Protein 2BIC (pdb70)

CATH classification: 6.10.140.540

Sequence (52 aa):
EDPLYCQAIGCPTLYSEANLAVSKECRDQGKLGDDFHRCCEEQCGSTTPASAEDPLYCQAIGCPTLYSEANLAVSKECRDQGKLGDDFHRCCEEQCGSTTPASAEDPLYCQAIGCPTLYSEANLAVSKECRDQGKLGDDFHRCCEEQCGSTTPASAEDPLYCQAIGCPTLYSEANLAVSKECRDQGKLGDDFHRCCEEQCGSTTPASAEDPLYCQAIGCPTLYSEANLAVSKECRDQGKLGDDFHRCCEEQCGSTTPASAEDPLYCQAIGCPTLYSEANLAVSKECRDQGKLGDDFHRCCEEQCGSTTPASAEDPLYCQAIGCPTLYSEANLAVSKECRDQGKLGDDFHRCCEEQCGSTTPASAEDPLYCQAIGCPTLYSEANLAVSKECRDQGKLGDDFHRCCEEQCGSTTPASAEDPLYCQAIGCPTLYSEANLAVSKECRDQGKLGDDFHRCCEEQCGSTTPASAEDPLYCQAIGCPTLYSEANLAVSKECRDQGKLGDDFHRCCEEQCGSTTPASAEDPLYCQAIGCPTLYSEANLAVSKECRDQGKLGDDFHRCCEEQCGSTTPASAEDPLYCQAIGCPTLYSEANLAVSKECRDQGKLGDDFHRCCEEQCGSTTPASAEDPLYCQAIGCPTLYSEANLAVSKECRDQGKLGDDFHRCCEEQCGSTTPASAEDPLYCQAIGCPTLYSEANLAVSKECRDQGKLGDDFHRCCEEQCGSTTPASAEDPLYCQAIGCPTLYSEANLAVSKECRDQGKLGDDFHRCCEEQCGSTTPASAEDPLYCQAIGCPTLYSEANLAVSKECRDQGKLGDDFHRCCEEQCGSTTPASAEDPLYCQAIGCPTLYSEANLAVSKECRDQGKLGDDFHRCCEEQCGSTTPASAEDPLYCQAIGCPTLYSEANLAVSKECRDQGKLGDDFHRCCEEQCGSTTPASAEDPLYCQAIGCPTLYSEANLAVSKECRDQGKLGDDFHRCCEEQCGSTTPASAEDPLYCQAIGCPTLYSEANLAVSKECRDQGKLGDDFHRCCEEQCGSTTPASA

Organism: NCBI:txid29920

Secondary structure (DSSP, 8-state):
--------SSS--TTSHHHHHHHHHHHHSSSSSSTHHHHHHHS-SS------

Solvent-accessible surface area: 4545 Å² total; per-residue (Å²): 222,130,88,71,45,14,130,31,175,65,8,33,91,44,194,27,160,60,0,71,72,17,2,112,101,2,96,116,107,67,177,138,59,121,37,38,134,187,25,3,83,142,94,37,49,124,125,109,131,89,126,169

Radius of gyration: 11.23 Å; Cα contacts (8 Å, |Δi|>4): 49; chains: 1; bounding box: 20×26×31 Å

Structure (mmCIF, N/CA/C/O backbone):
data_2BIC
#
_entry.id   2BIC
#
_cell.length_a   1.000
_cell.length_b   1.000
_cell.length_c   1.000
_cell.angle_alpha   90.00
_cell.angle_beta   90.00
_cell.angle_gamma   90.00
#
_symmetry.space_group_name_H-M   'P 1'
#
loop_
_atom_site.group_PDB
_atom_site.id
_atom_site.type_symbol
_atom_site.label_atom_id
_atom_site.label_alt_id
_atom_site.label_comp_id
_atom_site.label_asym_id
_atom_site.label_entity_id
_atom_site.label_seq_id
_atom_site.pdbx_PDB_ins_code
_atom_site.Cartn_x
_atom_site.Cartn_y
_atom_site.Cartn_z
_atom_site.occupancy
_atom_site.B_iso_or_equiv
_atom_site.auth_seq_id
_atom_site.auth_comp_id
_atom_site.auth_asym_id
_atom_site.auth_atom_id
_atom_site.pdbx_PDB_model_num
ATOM 1 N N . GLU A 1 1 ? -17.655 -12.127 10.664 1.00 0.00 1 GLU A N 1
ATOM 2 C CA . GLU A 1 1 ? -17.118 -11.910 12.022 1.00 0.00 1 GLU A CA 1
ATOM 3 C C . GLU A 1 1 ? -16.401 -10.557 12.087 1.00 0.00 1 GLU A C 1
ATOM 4 O O . GLU A 1 1 ? -16.888 -9.625 12.726 1.00 0.00 1 GLU A O 1
ATOM 19 N N . ASP A 1 2 ? -15.249 -10.436 11.431 1.00 0.00 2 ASP A N 1
ATOM 20 C CA . ASP A 1 2 ? -14.501 -9.171 11.469 1.00 0.00 2 ASP A CA 1
ATOM 21 C C . ASP A 1 2 ? -14.187 -8.740 10.029 1.00 0.00 2 ASP A C 1
ATOM 22 O O . ASP A 1 2 ? -13.267 -9.281 9.415 1.00 0.00 2 ASP A O 1
ATOM 32 N N . PRO A 1 3 ? -14.915 -7.776 9.455 1.00 0.00 3 PRO A N 1
ATOM 33 C CA . PRO A 1 3 ? -14.690 -7.355 8.066 1.00 0.00 3 PRO A CA 1
ATOM 34 C C . PRO A 1 3 ? -13.279 -6.813 7.821 1.00 0.00 3 PRO A C 1
ATOM 35 O O . PRO A 1 3 ? -12.800 -5.925 8.526 1.00 0.00 3 PRO A O 1
ATOM 46 N N . LEU A 1 4 ? -12.605 -7.361 6.816 1.00 0.00 4 LEU A N 1
ATOM 47 C CA . LEU A 1 4 ? -11.217 -6.962 6.555 1.00 0.00 4 LEU A CA 1
ATOM 48 C C . LEU A 1 4 ? -11.187 -5.843 5.511 1.00 0.00 4 LEU A C 1
ATOM 49 O O . LEU A 1 4 ? -11.353 -6.073 4.312 1.00 0.00 4 LEU A O 1
ATOM 65 N N . TYR A 1 5 ? -10.969 -4.619 5.976 1.00 0.00 5 TYR A N 1
ATOM 66 C CA . TYR A 1 5 ? -10.926 -3.468 5.063 1.00 0.00 5 TYR A CA 1
ATOM 67 C C . TYR A 1 5 ? -9.619 -2.692 5.269 1.00 0.00 5 TYR A C 1
ATOM 68 O O . TYR A 1 5 ? -8.884 -2.889 6.238 1.00 0.00 5 TYR A O 1
ATOM 86 N N . CYS A 1 6 ? -9.312 -1.813 4.322 1.00 0.00 6 CYS A N 1
ATOM 87 C CA . CYS A 1 6 ? -8.012 -1.132 4.333 1.00 0.00 6 CYS A CA 1
ATOM 88 C C . CYS A 1 6 ? -7.955 0.026 5.332 1.00 0.00 6 CYS A C 1
ATOM 89 O O . CYS A 1 6 ? -8.920 0.762 5.537 1.00 0.00 6 CYS A O 1
ATOM 96 N N . GLN A 1 7 ? -6.776 0.211 5.914 1.00 0.00 7 GLN A N 1
ATOM 97 C CA . GLN A 1 7 ? -6.520 1.418 6.710 1.00 0.00 7 GLN A CA 1
ATOM 98 C C . GLN A 1 7 ? -5.081 1.859 6.419 1.00 0.00 7 GLN A C 1
ATOM 99 O O . GLN A 1 7 ? -4.164 1.643 7.212 1.00 0.00 7 GLN A O 1
ATOM 113 N N . ALA A 1 8 ? -4.877 2.460 5.250 1.00 0.00 8 ALA A N 1
ATOM 114 C CA . ALA A 1 8 ? -3.519 2.837 4.836 1.00 0.00 8 ALA A CA 1
ATOM 115 C C . ALA A 1 8 ? -3.207 4.287 5.237 1.00 0.00 8 ALA A C 1
ATOM 116 O O . ALA A 1 8 ? -3.953 4.925 5.981 1.00 0.00 8 ALA A O 1
ATOM 123 N N . ILE A 1 9 ? -2.074 4.807 4.774 1.00 0.00 9 ILE A N 1
ATOM 124 C CA . ILE A 1 9 ? -1.630 6.136 5.227 1.00 0.00 9 ILE A CA 1
ATOM 125 C C . ILE A 1 9 ? -2.487 7.245 4.602 1.00 0.00 9 ILE A C 1
ATOM 126 O O . ILE A 1 9 ? -3.195 7.964 5.307 1.00 0.00 9 ILE A O 1
ATOM 142 N N . GLY A 1 10 ? -2.434 7.391 3.284 1.00 0.00 10 GLY A N 1
ATOM 143 C CA . GLY A 1 10 ? -3.284 8.389 2.621 1.00 0.00 10 GLY A CA 1
ATOM 144 C C . GLY A 1 10 ? -4.736 7.921 2.539 1.00 0.00 10 GLY A C 1
ATOM 145 O O . GLY A 1 10 ? -5.631 8.558 3.092 1.00 0.00 10 GLY A O 1
ATOM 149 N N . CYS A 1 11 ? -4.928 6.777 1.885 1.00 0.00 11 CYS A N 1
ATOM 150 C CA . CYS A 1 11 ? -6.276 6.282 1.543 1.00 0.00 11 CYS A CA 1
ATOM 151 C C . CYS A 1 11 ? -7.354 6.491 2.628 1.00 0.00 11 CYS A C 1
ATOM 152 O O . CYS A 1 11 ? -7.023 6.586 3.811 1.00 0.00 11 CYS A O 1
ATOM 159 N N . PRO A 1 12 ? -8.647 6.548 2.288 1.00 0.00 12 PRO A N 1
ATOM 160 C CA . PRO A 1 12 ? -9.705 6.831 3.269 1.00 0.00 12 PRO A CA 1
ATOM 161 C C . PRO A 1 12 ? -9.643 5.988 4.547 1.00 0.00 12 PRO A C 1
ATOM 162 O O . PRO A 1 12 ? -9.228 4.829 4.539 1.00 0.00 12 PRO A O 1
ATOM 173 N N . THR A 1 13 ? -10.058 6.587 5.658 1.00 0.00 13 THR A N 1
ATOM 174 C CA . THR A 1 13 ? -9.978 5.890 6.952 1.00 0.00 13 THR A CA 1
ATOM 175 C C . THR A 1 13 ? -10.938 4.693 7.006 1.00 0.00 13 THR A C 1
ATOM 176 O O . THR A 1 13 ? -11.858 4.565 6.198 1.00 0.00 13 THR A O 1
ATOM 187 N N . LEU A 1 14 ? -10.701 3.791 7.952 1.00 0.00 14 LEU A N 1
ATOM 188 C CA . LEU A 1 14 ? -11.412 2.503 7.959 1.00 0.00 14 LEU A CA 1
ATOM 189 C C . LEU A 1 14 ? -12.945 2.622 7.951 1.00 0.00 14 LEU A C 1
ATOM 190 O O . LEU A 1 14 ? -13.613 1.923 7.188 1.00 0.00 14 LEU A O 1
ATOM 206 N N . TYR A 1 15 ? -13.517 3.481 8.790 1.00 0.00 15 TYR A N 1
ATOM 207 C CA . TYR A 1 15 ? -14.986 3.552 8.876 1.00 0.00 15 TYR A CA 1
ATOM 208 C C . TYR A 1 15 ? -15.563 4.759 8.118 1.00 0.00 15 TYR A C 1
ATOM 209 O O . TYR A 1 15 ? -16.499 5.411 8.584 1.00 0.00 15 TYR A O 1
ATOM 227 N N . SER A 1 16 ? -15.050 5.040 6.923 1.00 0.00 16 SER A N 1
ATOM 228 C CA . SER A 1 16 ? -15.615 6.125 6.107 1.00 0.00 16 SER A CA 1
ATOM 229 C C . SER A 1 16 ? -16.409 5.543 4.933 1.00 0.00 16 SER A C 1
ATOM 230 O O . SER A 1 16 ? -16.200 4.404 4.514 1.00 0.00 16 SER A O 1
ATOM 238 N N . GLU A 1 17 ? -17.318 6.338 4.380 1.00 0.00 17 GLU A N 1
ATOM 239 C CA . GLU A 1 17 ? -18.141 5.858 3.255 1.00 0.00 17 GLU A CA 1
ATOM 240 C C . GLU A 1 17 ? -17.301 5.537 2.009 1.00 0.00 17 GLU A C 1
ATOM 241 O O . GLU A 1 17 ? -17.550 4.543 1.326 1.00 0.00 17 GLU A O 1
ATOM 254 N N . ALA A 1 18 ? -16.299 6.358 1.709 1.00 0.00 18 ALA A N 1
ATOM 255 C CA . ALA A 1 18 ? -15.413 6.067 0.571 1.00 0.00 18 ALA A CA 1
ATOM 256 C C . ALA A 1 18 ? -14.565 4.798 0.763 1.00 0.00 18 ALA A C 1
ATOM 257 O O . ALA A 1 18 ? -14.211 4.134 -0.211 1.00 0.00 18 ALA A O 1
ATOM 264 N N . ASN A 1 19 ? -14.229 4.452 2.004 1.00 0.00 19 ASN A N 1
ATOM 265 C CA . ASN A 1 19 ? -13.417 3.252 2.250 1.00 0.00 19 ASN A CA 1
ATOM 266 C C . ASN A 1 19 ? -14.119 1.951 1.835 1.00 0.00 19 ASN A C 1
ATOM 267 O O . ASN A 1 19 ? -13.472 1.055 1.295 1.00 0.00 19 ASN A O 1
ATOM 278 N N . LEU A 1 20 ? -15.422 1.821 2.074 1.00 0.00 20 LEU A N 1
ATOM 279 C CA . LEU A 1 20 ? -16.126 0.581 1.701 1.00 0.00 20 LEU A CA 1
ATOM 280 C C . LEU A 1 20 ? -15.993 0.255 0.204 1.00 0.00 20 LEU A C 1
ATOM 281 O O . LEU A 1 20 ? -15.824 -0.907 -0.164 1.00 0.00 20 LEU A O 1
ATOM 297 N N . ALA A 1 21 ? -16.050 1.259 -0.665 1.00 0.00 21 ALA A N 1
ATOM 298 C CA . ALA A 1 21 ? -15.879 1.005 -2.101 1.00 0.00 21 ALA A CA 1
ATOM 299 C C . ALA A 1 21 ? -14.456 0.547 -2.455 1.00 0.00 21 ALA A C 1
ATOM 300 O O . ALA A 1 21 ? -14.277 -0.459 -3.143 1.00 0.00 21 ALA A O 1
ATOM 307 N N . VAL A 1 22 ? -13.438 1.274 -2.001 1.00 0.00 22 VAL A N 1
ATOM 308 C CA . VAL A 1 22 ? -12.056 0.922 -2.367 1.00 0.00 22 VAL A CA 1
ATOM 309 C C . VAL A 1 22 ? -11.545 -0.339 -1.646 1.00 0.00 22 VAL A C 1
ATOM 310 O O . VAL A 1 22 ? -10.850 -1.163 -2.242 1.00 0.00 22 VAL A O 1
ATOM 323 N N . SER A 1 23 ? -11.884 -0.506 -0.372 1.00 0.00 23 SER A N 1
ATOM 324 C CA . SER A 1 23 ? -11.414 -1.681 0.378 1.00 0.00 23 SER A CA 1
ATOM 325 C C . SER A 1 23 ? -12.088 -2.992 -0.052 1.00 0.00 23 SER A C 1
ATOM 326 O O . SER A 1 23 ? -11.466 -4.053 0.005 1.00 0.00 23 SER A O 1
ATOM 334 N N . LYS A 1 24 ? -13.346 -2.945 -0.483 1.00 0.00 24 LYS A N 1
ATOM 335 C CA . LYS A 1 24 ? -14.020 -4.172 -0.938 1.00 0.00 24 LYS A CA 1
ATOM 336 C C . LYS A 1 24 ? -13.392 -4.751 -2.218 1.00 0.00 24 LYS A C 1
ATOM 337 O O . LYS A 1 24 ? -13.357 -5.969 -2.397 1.00 0.00 24 LYS A O 1
ATOM 353 N N . GLU A 1 25 ? -12.870 -3.901 -3.100 1.00 0.00 25 GLU A N 1
ATOM 354 C CA . GLU A 1 25 ? -12.147 -4.403 -4.280 1.00 0.00 25 GLU A CA 1
ATOM 355 C C . GLU A 1 25 ? -10.887 -5.188 -3.885 1.00 0.00 25 GLU A C 1
ATOM 356 O O . GLU A 1 25 ? -10.636 -6.275 -4.404 1.00 0.00 25 GLU A O 1
ATOM 369 N N . CYS A 1 26 ? -10.095 -4.655 -2.957 1.00 0.00 26 CYS A N 1
ATOM 370 C CA . CYS A 1 26 ? -8.909 -5.386 -2.486 1.00 0.00 26 CYS A CA 1
ATOM 371 C C . CYS A 1 26 ? -9.263 -6.622 -1.643 1.00 0.00 26 CYS A C 1
ATOM 372 O O . CYS A 1 26 ? -8.584 -7.645 -1.722 1.00 0.00 26 CYS A O 1
ATOM 379 N N . ARG A 1 27 ? -10.327 -6.551 -0.845 1.00 0.00 27 ARG A N 1
ATOM 380 C CA . ARG A 1 27 ? -10.772 -7.729 -0.082 1.00 0.00 27 ARG A CA 1
ATOM 381 C C . ARG A 1 27 ? -11.205 -8.886 -0.997 1.00 0.00 27 ARG A C 1
ATOM 382 O O . ARG A 1 27 ? -10.903 -10.048 -0.724 1.00 0.00 27 ARG A O 1
ATOM 402 N N . ASP A 1 28 ? -11.905 -8.580 -2.087 1.00 0.00 28 ASP A N 1
ATOM 403 C CA . ASP A 1 28 ? -12.303 -9.628 -3.037 1.00 0.00 28 ASP A CA 1
ATOM 404 C C . ASP A 1 28 ? -11.096 -10.296 -3.719 1.00 0.00 28 ASP A C 1
ATOM 405 O O . ASP A 1 28 ? -11.101 -11.506 -3.946 1.00 0.00 28 ASP A O 1
ATOM 415 N N . GLN A 1 29 ? -10.061 -9.528 -4.048 1.00 0.00 29 GLN A N 1
ATOM 416 C CA . GLN A 1 29 ? -8.872 -10.123 -4.672 1.00 0.00 29 GLN A CA 1
ATOM 417 C C . GLN A 1 29 ? -8.031 -10.859 -3.629 1.00 0.00 29 GLN A C 1
ATOM 418 O O . GLN A 1 29 ? -7.639 -10.307 -2.600 1.00 0.00 29 GLN A O 1
ATOM 432 N N . GLY A 1 30 ? -7.744 -12.122 -3.911 1.00 0.00 30 GLY A N 1
ATOM 433 C CA . GLY A 1 30 ? -6.935 -12.917 -2.981 1.00 0.00 30 GLY A CA 1
ATOM 434 C C . GLY A 1 30 ? -7.739 -13.343 -1.753 1.00 0.00 30 GLY A C 1
ATOM 435 O O . GLY A 1 30 ? -8.875 -13.806 -1.855 1.00 0.00 30 GLY A O 1
ATOM 439 N N . LYS A 1 31 ? -7.131 -13.196 -0.583 1.00 0.00 31 LYS A N 1
ATOM 440 C CA . LYS A 1 31 ? -7.816 -13.566 0.664 1.00 0.00 31 LYS A CA 1
ATOM 441 C C . LYS A 1 31 ? -7.052 -12.967 1.851 1.00 0.00 31 LYS A C 1
ATOM 442 O O . LYS A 1 31 ? -7.553 -12.080 2.541 1.00 0.00 31 LYS A O 1
ATOM 458 N N . LEU A 1 32 ? -5.837 -13.451 2.096 1.00 0.00 32 LEU A N 1
ATOM 459 C CA . LEU A 1 32 ? -5.038 -12.928 3.212 1.00 0.00 32 LEU A CA 1
ATOM 460 C C . LEU A 1 32 ? -3.566 -13.160 2.866 1.00 0.00 32 LEU A C 1
ATOM 461 O O . LEU A 1 32 ? -3.064 -14.283 2.921 1.00 0.00 32 LEU A O 1
ATOM 477 N N . GLY A 1 33 ? -2.864 -12.096 2.495 1.00 0.00 33 GLY A N 1
ATOM 478 C CA . GLY A 1 33 ? -1.447 -12.249 2.157 1.00 0.00 33 GLY A CA 1
ATOM 479 C C . GLY A 1 33 ? -0.835 -10.917 1.735 1.00 0.00 33 GLY A C 1
ATOM 480 O O . GLY A 1 33 ? -0.714 -9.989 2.534 1.00 0.00 33 GLY A O 1
ATOM 484 N N . ASP A 1 34 ? -0.431 -10.828 0.474 1.00 0.00 34 ASP A N 1
ATOM 485 C CA . ASP A 1 34 ? 0.227 -9.603 -0.007 1.00 0.00 34 ASP A CA 1
ATOM 486 C C . ASP A 1 34 ? -0.792 -8.558 -0.479 1.00 0.00 34 ASP A C 1
ATOM 487 O O . ASP A 1 34 ? -0.785 -7.438 0.031 1.00 0.00 34 ASP A O 1
ATOM 497 N N . ASP A 1 35 ? -1.670 -8.945 -1.411 1.00 0.00 35 ASP A N 1
ATOM 498 C CA . ASP A 1 35 ? -2.596 -8.007 -2.082 1.00 0.00 35 ASP A CA 1
ATOM 499 C C . ASP A 1 35 ? -2.840 -6.658 -1.386 1.00 0.00 35 ASP A C 1
ATOM 500 O O . ASP A 1 35 ? -2.418 -5.615 -1.880 1.00 0.00 35 ASP A O 1
ATOM 510 N N . PHE A 1 36 ? -3.489 -6.714 -0.225 1.00 0.00 36 PHE A N 1
ATOM 511 C CA . PHE A 1 36 ? -3.988 -5.504 0.456 1.00 0.00 36 PHE A CA 1
ATOM 512 C C . PHE A 1 36 ? -3.097 -4.254 0.409 1.00 0.00 36 PHE A C 1
ATOM 513 O O . PHE A 1 36 ? -3.605 -3.144 0.263 1.00 0.00 36 PHE A O 1
ATOM 530 N N . HIS A 1 37 ? -1.783 -4.397 0.558 1.00 0.00 37 HIS A N 1
ATOM 531 C CA . HIS A 1 37 ? -0.913 -3.211 0.543 1.00 0.00 37 HIS A CA 1
ATOM 532 C C . HIS A 1 37 ? -0.775 -2.617 -0.869 1.00 0.00 37 HIS A C 1
ATOM 533 O O . HIS A 1 37 ? -0.975 -1.420 -1.072 1.00 0.00 37 HIS A O 1
ATOM 547 N N . ARG A 1 38 ? -0.434 -3.443 -1.851 1.00 0.00 38 ARG A N 1
ATOM 548 C CA . ARG A 1 38 ? -0.294 -2.958 -3.236 1.00 0.00 38 ARG A CA 1
ATOM 549 C C . ARG A 1 38 ? -1.633 -2.619 -3.917 1.00 0.00 38 ARG A C 1
ATOM 550 O O . ARG A 1 38 ? -1.655 -1.936 -4.940 1.00 0.00 38 ARG A O 1
ATOM 570 N N . CYS A 1 39 ? -2.716 -3.244 -3.471 1.00 0.00 39 CYS A N 1
ATOM 571 C CA . CYS A 1 39 ? -4.055 -2.848 -3.940 1.00 0.00 39 CYS A CA 1
ATOM 572 C C . CYS A 1 39 ? -4.674 -1.671 -3.166 1.00 0.00 39 CYS A C 1
ATOM 573 O O . CYS A 1 39 ? -5.649 -1.081 -3.631 1.00 0.00 39 CYS A O 1
ATOM 580 N N . CYS A 1 40 ? -4.256 -1.443 -1.926 1.00 0.00 40 CYS A N 1
ATOM 581 C CA . CYS A 1 40 ? -4.675 -0.209 -1.238 1.00 0.00 40 CYS A CA 1
ATOM 582 C C . CYS A 1 40 ? -3.780 1.007 -1.526 1.00 0.00 40 CYS A C 1
ATOM 583 O O . CYS A 1 40 ? -4.182 2.137 -1.250 1.00 0.00 40 CYS A O 1
ATOM 590 N N . GLU A 1 41 ? -2.526 0.802 -1.915 1.00 0.00 41 GLU A N 1
ATOM 591 C CA . GLU A 1 41 ? -1.748 1.944 -2.430 1.00 0.00 41 GLU A CA 1
ATOM 592 C C . GLU A 1 41 ? -1.991 2.190 -3.928 1.00 0.00 41 GLU A C 1
ATOM 593 O O . GLU A 1 41 ? -1.988 3.341 -4.364 1.00 0.00 41 GLU A O 1
ATOM 606 N N . GLU A 1 42 ? -2.223 1.154 -4.731 1.00 0.00 42 GLU A N 1
ATOM 607 C CA . GLU A 1 42 ? -2.558 1.388 -6.146 1.00 0.00 42 GLU A CA 1
ATOM 608 C C . GLU A 1 42 ? -3.990 1.927 -6.295 1.00 0.00 42 GLU A C 1
ATOM 609 O O . GLU A 1 42 ? -4.220 2.889 -7.028 1.00 0.00 42 GLU A O 1
ATOM 622 N N . GLN A 1 43 ? -4.964 1.259 -5.682 1.00 0.00 43 GLN A N 1
ATOM 623 C CA . GLN A 1 43 ? -6.297 1.871 -5.570 1.00 0.00 43 GLN A CA 1
ATOM 624 C C . GLN A 1 43 ? -6.406 2.482 -4.171 1.00 0.00 43 GLN A C 1
ATOM 625 O O . GLN A 1 43 ? -6.774 1.815 -3.203 1.00 0.00 43 GLN A O 1
ATOM 639 N N . CYS A 1 44 ? -6.057 3.759 -4.062 1.00 0.00 44 CYS A N 1
ATOM 640 C CA . CYS A 1 44 ? -5.985 4.400 -2.743 1.00 0.00 44 CYS A CA 1
ATOM 641 C C . CYS A 1 44 ? -7.218 5.273 -2.491 1.00 0.00 44 CYS A C 1
ATOM 642 O O . CYS A 1 44 ? -8.010 4.996 -1.592 1.00 0.00 44 CYS A O 1
ATOM 649 N N . GLY A 1 45 ? -7.396 6.326 -3.281 1.00 0.00 45 GLY A N 1
ATOM 650 C CA . GLY A 1 45 ? -8.566 7.187 -3.095 1.00 0.00 45 GLY A CA 1
ATOM 651 C C . GLY A 1 45 ? -8.633 8.239 -4.196 1.00 0.00 45 GLY A C 1
ATOM 652 O O . GLY A 1 45 ? -9.240 8.024 -5.245 1.00 0.00 45 GLY A O 1
ATOM 656 N N . SER A 1 46 ? -8.003 9.383 -3.959 1.00 0.00 46 SER A N 1
ATOM 657 C CA . SER A 1 46 ? -8.004 10.447 -4.970 1.00 0.00 46 SER A CA 1
ATOM 658 C C . SER A 1 46 ? -6.815 10.261 -5.916 1.00 0.00 46 SER A C 1
ATOM 659 O O . SER A 1 46 ? -5.665 10.527 -5.563 1.00 0.00 46 SER A O 1
ATOM 667 N N . THR A 1 47 ? -7.094 9.796 -7.128 1.00 0.00 47 THR A N 1
ATOM 668 C CA . THR A 1 47 ? -6.016 9.576 -8.102 1.00 0.00 47 THR A CA 1
ATOM 669 C C . THR A 1 47 ? -5.750 10.855 -8.904 1.00 0.00 47 THR A C 1
ATOM 670 O O . THR A 1 47 ? -6.667 11.586 -9.281 1.00 0.00 47 THR A O 1
ATOM 681 N N . THR A 1 48 ? -4.478 11.124 -9.172 1.00 0.00 48 THR A N 1
ATOM 682 C CA . THR A 1 48 ? -4.124 12.323 -9.945 1.00 0.00 48 THR A CA 1
ATOM 683 C C . THR A 1 48 ? -4.191 12.019 -11.452 1.00 0.00 48 THR A C 1
ATOM 684 O O . THR A 1 48 ? -3.734 10.962 -11.891 1.00 0.00 48 THR A O 1
ATOM 695 N N . PRO A 1 49 ? -4.737 12.913 -12.282 1.00 0.00 49 PRO A N 1
ATOM 696 C CA . PRO A 1 49 ? -4.869 12.651 -13.719 1.00 0.00 49 PRO A CA 1
ATOM 697 C C . PRO A 1 49 ? -3.534 12.867 -14.439 1.00 0.00 49 PRO A C 1
ATOM 698 O O . PRO A 1 49 ? -3.025 13.984 -14.535 1.00 0.00 49 PRO A O 1
ATOM 709 N N . ALA A 1 50 ? -2.960 11.783 -14.946 1.00 0.00 50 ALA A N 1
ATOM 710 C CA . ALA A 1 50 ? -1.687 11.893 -15.667 1.00 0.00 50 ALA A CA 1
ATOM 711 C C . ALA A 1 50 ? -1.531 10.690 -16.598 1.00 0.00 50 ALA A C 1
ATOM 712 O O . ALA A 1 50 ? -1.532 9.537 -16.164 1.00 0.00 50 ALA A O 1
ATOM 719 N N . SER A 1 51 ? -1.393 10.958 -17.891 1.00 0.00 51 SER A N 1
ATOM 720 C CA . SER A 1 51 ? -1.233 9.864 -18.858 1.00 0.00 51 SER A CA 1
ATOM 721 C C . SER A 1 51 ? 0.253 9.550 -19.041 1.00 0.00 51 SER A C 1
ATOM 722 O O . SER A 1 51 ? 1.008 10.332 -19.620 1.00 0.00 51 SER A O 1
ATOM 730 N N . ALA A 1 52 ? 0.675 8.394 -18.541 1.00 0.00 52 ALA A N 1
ATOM 731 C CA . ALA A 1 52 ? 2.085 8.006 -18.665 1.00 0.00 52 ALA A CA 1
ATOM 732 C C . ALA A 1 52 ? 2.292 7.169 -19.925 1.00 0.00 52 ALA A C 1
ATOM 733 O O . ALA A 1 52 ? 1.666 6.093 -20.053 1.00 0.00 52 ALA A O 1
ATOM 741 N N . GLU A 1 1 ? -19.810 -9.910 2.756 1.00 0.00 1 GLU A N 2
ATOM 742 C CA . GLU A 1 1 ? -19.086 -9.519 3.979 1.00 0.00 1 GLU A CA 2
ATOM 743 C C . GLU A 1 1 ? -17.626 -9.245 3.621 1.00 0.00 1 GLU A C 2
ATOM 744 O O . GLU A 1 1 ? -16.913 -10.125 3.137 1.00 0.00 1 GLU A O 2
ATOM 759 N N . ASP A 1 2 ? -17.179 -8.014 3.847 1.00 0.00 2 ASP A N 2
ATOM 760 C CA . ASP A 1 2 ? -15.802 -7.648 3.487 1.00 0.00 2 ASP A CA 2
ATOM 761 C C . ASP A 1 2 ? -15.149 -6.923 4.671 1.00 0.00 2 ASP A C 2
ATOM 762 O O . ASP A 1 2 ? -15.286 -5.705 4.797 1.00 0.00 2 ASP A O 2
ATOM 772 N N . PRO A 1 3 ? -14.428 -7.620 5.556 1.00 0.00 3 PRO A N 2
ATOM 773 C CA . PRO A 1 3 ? -13.815 -6.978 6.724 1.00 0.00 3 PRO A CA 2
ATOM 774 C C . PRO A 1 3 ? -12.515 -6.267 6.310 1.00 0.00 3 PRO A C 2
ATOM 775 O O . PRO A 1 3 ? -12.588 -5.231 5.651 1.00 0.00 3 PRO A O 2
ATOM 786 N N . LEU A 1 4 ? -11.356 -6.843 6.651 1.00 0.00 4 LEU A N 2
ATOM 787 C CA . LEU A 1 4 ? -10.045 -6.165 6.510 1.00 0.00 4 LEU A CA 2
ATOM 788 C C . LEU A 1 4 ? -10.029 -4.933 5.596 1.00 0.00 4 LEU A C 2
ATOM 789 O O . LEU A 1 4 ? -10.127 -5.031 4.371 1.00 0.00 4 LEU A O 2
ATOM 805 N N . TYR A 1 5 ? -9.942 -3.761 6.209 1.00 0.00 5 TYR A N 2
ATOM 806 C CA . TYR A 1 5 ? -10.128 -2.518 5.451 1.00 0.00 5 TYR A CA 2
ATOM 807 C C . TYR A 1 5 ? -8.798 -2.008 4.892 1.00 0.00 5 TYR A C 2
ATOM 808 O O . TYR A 1 5 ? -7.749 -2.074 5.535 1.00 0.00 5 TYR A O 2
ATOM 826 N N . CYS A 1 6 ? -8.862 -1.467 3.681 1.00 0.00 6 CYS A N 2
ATOM 827 C CA . CYS A 1 6 ? -7.673 -0.880 3.051 1.00 0.00 6 CYS A CA 2
ATOM 828 C C . CYS A 1 6 ? -7.215 0.381 3.788 1.00 0.00 6 CYS A C 2
ATOM 829 O O . CYS A 1 6 ? -7.846 1.436 3.719 1.00 0.00 6 CYS A O 2
ATOM 836 N N . GLN A 1 7 ? -6.086 0.271 4.477 1.00 0.00 7 GLN A N 2
ATOM 837 C CA . GLN A 1 7 ? -5.500 1.445 5.133 1.00 0.00 7 GLN A CA 2
ATOM 838 C C . GLN A 1 7 ? -3.999 1.456 4.829 1.00 0.00 7 GLN A C 2
ATOM 839 O O . GLN A 1 7 ? -3.169 1.064 5.651 1.00 0.00 7 GLN A O 2
ATOM 853 N N . ALA A 1 8 ? -3.649 1.897 3.626 1.00 0.00 8 ALA A N 2
ATOM 854 C CA . ALA A 1 8 ? -2.238 1.873 3.217 1.00 0.00 8 ALA A CA 2
ATOM 855 C C . ALA A 1 8 ? -1.483 3.086 3.782 1.00 0.00 8 ALA A C 2
ATOM 856 O O . ALA A 1 8 ? -1.073 3.076 4.943 1.00 0.00 8 ALA A O 2
ATOM 863 N N . ILE A 1 9 ? -1.225 4.098 2.958 1.00 0.00 9 ILE A N 2
ATOM 864 C CA . ILE A 1 9 ? -0.712 5.366 3.500 1.00 0.00 9 ILE A CA 2
ATOM 865 C C . ILE A 1 9 ? -1.716 6.481 3.185 1.00 0.00 9 ILE A C 2
ATOM 866 O O . ILE A 1 9 ? -1.862 6.918 2.044 1.00 0.00 9 ILE A O 2
ATOM 882 N N . GLY A 1 10 ? -2.418 6.946 4.211 1.00 0.00 10 GLY A N 2
ATOM 883 C CA . GLY A 1 10 ? -3.353 8.064 4.019 1.00 0.00 10 GLY A CA 2
ATOM 884 C C . GLY A 1 10 ? -4.809 7.614 3.891 1.00 0.00 10 GLY A C 2
ATOM 885 O O . GLY A 1 10 ? -5.677 8.148 4.578 1.00 0.00 10 GLY A O 2
ATOM 889 N N . CYS A 1 11 ? -5.040 6.631 3.019 1.00 0.00 11 CYS A N 2
ATOM 890 C CA . CYS A 1 11 ? -6.398 6.219 2.605 1.00 0.00 11 CYS A CA 2
ATOM 891 C C . CYS A 1 11 ? -7.542 6.461 3.618 1.00 0.00 11 CYS A C 2
ATOM 892 O O . CYS A 1 11 ? -7.330 6.336 4.824 1.00 0.00 11 CYS A O 2
ATOM 899 N N . PRO A 1 12 ? -8.763 6.791 3.178 1.00 0.00 12 PRO A N 2
ATOM 900 C CA . PRO A 1 12 ? -9.856 7.178 4.084 1.00 0.00 12 PRO A CA 2
ATOM 901 C C . PRO A 1 12 ? -10.113 6.266 5.290 1.00 0.00 12 PRO A C 2
ATOM 902 O O . PRO A 1 12 ? -9.663 5.122 5.360 1.00 0.00 12 PRO A O 2
ATOM 913 N N . THR A 1 13 ? -10.860 6.803 6.250 1.00 0.00 13 THR A N 2
ATOM 914 C CA . THR A 1 13 ? -11.130 6.082 7.505 1.00 0.00 13 THR A CA 2
ATOM 915 C C . THR A 1 13 ? -11.789 4.720 7.251 1.00 0.00 13 THR A C 2
ATOM 916 O O . THR A 1 13 ? -12.582 4.552 6.326 1.00 0.00 13 THR A O 2
ATOM 927 N N . LEU A 1 14 ? -11.454 3.743 8.089 1.00 0.00 14 LEU A N 2
ATOM 928 C CA . LEU A 1 14 ? -11.952 2.371 7.893 1.00 0.00 14 LEU A CA 2
ATOM 929 C C . LEU A 1 14 ? -13.480 2.305 7.757 1.00 0.00 14 LEU A C 2
ATOM 930 O O . LEU A 1 14 ? -13.999 1.716 6.808 1.00 0.00 14 LEU A O 2
ATOM 946 N N . TYR A 1 15 ? -14.207 2.905 8.694 1.00 0.00 15 TYR A N 2
ATOM 947 C CA . TYR A 1 15 ? -15.675 2.873 8.621 1.00 0.00 15 TYR A CA 2
ATOM 948 C C . TYR A 1 15 ? -16.203 4.174 8.002 1.00 0.00 15 TYR A C 2
ATOM 949 O O . TYR A 1 15 ? -16.755 5.040 8.682 1.00 0.00 15 TYR A O 2
ATOM 967 N N . SER A 1 16 ? -16.053 4.295 6.688 1.00 0.00 16 SER A N 2
ATOM 968 C CA . SER A 1 16 ? -16.619 5.449 5.974 1.00 0.00 16 SER A CA 2
ATOM 969 C C . SER A 1 16 ? -17.023 5.029 4.555 1.00 0.00 16 SER A C 2
ATOM 970 O O . SER A 1 16 ? -16.642 3.966 4.064 1.00 0.00 16 SER A O 2
ATOM 978 N N . GLU A 1 17 ? -17.805 5.867 3.883 1.00 0.00 17 GLU A N 2
ATOM 979 C CA . GLU A 1 17 ? -18.319 5.498 2.552 1.00 0.00 17 GLU A CA 2
ATOM 980 C C . GLU A 1 17 ? -17.230 5.347 1.475 1.00 0.00 17 GLU A C 2
ATOM 981 O O . GLU A 1 17 ? -17.337 4.482 0.606 1.00 0.00 17 GLU A O 2
ATOM 994 N N . ALA A 1 18 ? -16.177 6.159 1.519 1.00 0.00 18 ALA A N 2
ATOM 995 C CA . ALA A 1 18 ? -15.090 6.011 0.539 1.00 0.00 18 ALA A CA 2
ATOM 996 C C . ALA A 1 18 ? -14.287 4.721 0.762 1.00 0.00 18 ALA A C 2
ATOM 997 O O . ALA A 1 18 ? -14.018 3.974 -0.180 1.00 0.00 18 ALA A O 2
ATOM 1004 N N . ASN A 1 19 ? -13.922 4.442 2.011 1.00 0.00 19 ASN A N 2
ATOM 1005 C CA . ASN A 1 19 ? -13.214 3.192 2.322 1.00 0.00 19 ASN A CA 2
ATOM 1006 C C . ASN A 1 19 ? -14.072 1.937 2.071 1.00 0.00 19 ASN A C 2
ATOM 1007 O O . ASN A 1 19 ? -13.546 0.871 1.750 1.00 0.00 19 ASN A O 2
ATOM 1018 N N . LEU A 1 20 ? -15.391 2.051 2.214 1.00 0.00 20 LEU A N 2
ATOM 1019 C CA . LEU A 1 20 ? -16.281 0.904 1.984 1.00 0.00 20 LEU A CA 2
ATOM 1020 C C . LEU A 1 20 ? -16.130 0.324 0.570 1.00 0.00 20 LEU A C 2
ATOM 1021 O O . LEU A 1 20 ? -15.991 -0.889 0.415 1.00 0.00 20 LEU A O 2
ATOM 1037 N N . ALA A 1 21 ? -16.133 1.161 -0.466 1.00 0.00 21 ALA A N 2
ATOM 1038 C CA . ALA A 1 21 ? -15.950 0.639 -1.828 1.00 0.00 21 ALA A CA 2
ATOM 1039 C C . ALA A 1 21 ? -14.539 0.064 -2.014 1.00 0.00 21 ALA A C 2
ATOM 1040 O O . ALA A 1 21 ? -14.381 -1.148 -2.148 1.00 0.00 21 ALA A O 2
ATOM 1047 N N . VAL A 1 22 ? -13.512 0.902 -1.888 1.00 0.00 22 VAL A N 2
ATOM 1048 C CA . VAL A 1 22 ? -12.139 0.443 -2.181 1.00 0.00 22 VAL A CA 2
ATOM 1049 C C . VAL A 1 22 ? -11.669 -0.833 -1.441 1.00 0.00 22 VAL A C 2
ATOM 1050 O O . VAL A 1 22 ? -10.710 -1.479 -1.862 1.00 0.00 22 VAL A O 2
ATOM 1063 N N . SER A 1 23 ? -12.206 -1.079 -0.245 1.00 0.00 23 SER A N 2
ATOM 1064 C CA . SER A 1 23 ? -11.930 -2.363 0.426 1.00 0.00 23 SER A CA 2
ATOM 1065 C C . SER A 1 23 ? -12.888 -3.491 0.021 1.00 0.00 23 SER A C 2
ATOM 1066 O O . SER A 1 23 ? -12.491 -4.654 0.003 1.00 0.00 23 SER A O 2
ATOM 1074 N N . LYS A 1 24 ? -14.129 -3.188 -0.337 1.00 0.00 24 LYS A N 2
ATOM 1075 C CA . LYS A 1 24 ? -15.008 -4.218 -0.916 1.00 0.00 24 LYS A CA 2
ATOM 1076 C C . LYS A 1 24 ? -14.485 -4.779 -2.255 1.00 0.00 24 LYS A C 2
ATOM 1077 O O . LYS A 1 24 ? -14.915 -5.850 -2.684 1.00 0.00 24 LYS A O 2
ATOM 1093 N N . GLU A 1 25 ? -13.693 -4.001 -2.993 1.00 0.00 25 GLU A N 2
ATOM 1094 C CA . GLU A 1 25 ? -12.985 -4.591 -4.142 1.00 0.00 25 GLU A CA 2
ATOM 1095 C C . GLU A 1 25 ? -11.647 -5.240 -3.752 1.00 0.00 25 GLU A C 2
ATOM 1096 O O . GLU A 1 25 ? -11.356 -6.343 -4.213 1.00 0.00 25 GLU A O 2
ATOM 1109 N N . CYS A 1 26 ? -10.821 -4.612 -2.914 1.00 0.00 26 CYS A N 2
ATOM 1110 C CA . CYS A 1 26 ? -9.551 -5.256 -2.533 1.00 0.00 26 CYS A CA 2
ATOM 1111 C C . CYS A 1 26 ? -9.761 -6.552 -1.735 1.00 0.00 26 CYS A C 2
ATOM 1112 O O . CYS A 1 26 ? -9.070 -7.540 -1.972 1.00 0.00 26 CYS A O 2
ATOM 1119 N N . ARG A 1 27 ? -10.705 -6.567 -0.799 1.00 0.00 27 ARG A N 2
ATOM 1120 C CA . ARG A 1 27 ? -10.952 -7.773 0.011 1.00 0.00 27 ARG A CA 2
ATOM 1121 C C . ARG A 1 27 ? -11.467 -8.986 -0.789 1.00 0.00 27 ARG A C 2
ATOM 1122 O O . ARG A 1 27 ? -11.382 -10.117 -0.309 1.00 0.00 27 ARG A O 2
ATOM 1142 N N . ASP A 1 28 ? -12.137 -8.762 -1.917 1.00 0.00 28 ASP A N 2
ATOM 1143 C CA . ASP A 1 28 ? -12.401 -9.901 -2.816 1.00 0.00 28 ASP A CA 2
ATOM 1144 C C . ASP A 1 28 ? -11.211 -10.172 -3.751 1.00 0.00 28 ASP A C 2
ATOM 1145 O O . ASP A 1 28 ? -10.947 -11.324 -4.095 1.00 0.00 28 ASP A O 2
ATOM 1155 N N . GLN A 1 29 ? -10.460 -9.146 -4.137 1.00 0.00 29 GLN A N 2
ATOM 1156 C CA . GLN A 1 29 ? -9.187 -9.383 -4.834 1.00 0.00 29 GLN A CA 2
ATOM 1157 C C . GLN A 1 29 ? -8.111 -9.767 -3.801 1.00 0.00 29 GLN A C 2
ATOM 1158 O O . GLN A 1 29 ? -8.410 -10.084 -2.648 1.00 0.00 29 GLN A O 2
ATOM 1172 N N . GLY A 1 30 ? -6.843 -9.743 -4.195 1.00 0.00 30 GLY A N 2
ATOM 1173 C CA . GLY A 1 30 ? -5.769 -9.971 -3.219 1.00 0.00 30 GLY A CA 2
ATOM 1174 C C . GLY A 1 30 ? -5.710 -11.423 -2.748 1.00 0.00 30 GLY A C 2
ATOM 1175 O O . GLY A 1 30 ? -5.624 -12.350 -3.554 1.00 0.00 30 GLY A O 2
ATOM 1179 N N . LYS A 1 31 ? -5.744 -11.625 -1.434 1.00 0.00 31 LYS A N 2
ATOM 1180 C CA . LYS A 1 31 ? -5.722 -12.996 -0.906 1.00 0.00 31 LYS A CA 2
ATOM 1181 C C . LYS A 1 31 ? -6.307 -13.020 0.513 1.00 0.00 31 LYS A C 2
ATOM 1182 O O . LYS A 1 31 ? -7.470 -13.377 0.699 1.00 0.00 31 LYS A O 2
ATOM 1198 N N . LEU A 1 32 ? -5.512 -12.675 1.524 1.00 0.00 32 LEU A N 2
ATOM 1199 C CA . LEU A 1 32 ? -5.986 -12.816 2.910 1.00 0.00 32 LEU A CA 2
ATOM 1200 C C . LEU A 1 32 ? -5.208 -11.899 3.863 1.00 0.00 32 LEU A C 2
ATOM 1201 O O . LEU A 1 32 ? -5.809 -11.135 4.619 1.00 0.00 32 LEU A O 2
ATOM 1217 N N . GLY A 1 33 ? -3.880 -11.985 3.864 1.00 0.00 33 GLY A N 2
ATOM 1218 C CA . GLY A 1 33 ? -3.090 -11.205 4.825 1.00 0.00 33 GLY A CA 2
ATOM 1219 C C . GLY A 1 33 ? -2.515 -9.942 4.188 1.00 0.00 33 GLY A C 2
ATOM 1220 O O . GLY A 1 33 ? -3.238 -8.992 3.890 1.00 0.00 33 GLY A O 2
ATOM 1224 N N . ASP A 1 34 ? -1.202 -9.926 3.987 1.00 0.00 34 ASP A N 2
ATOM 1225 C CA . ASP A 1 34 ? -0.550 -8.731 3.421 1.00 0.00 34 ASP A CA 2
ATOM 1226 C C . ASP A 1 34 ? -0.406 -8.788 1.891 1.00 0.00 34 ASP A C 2
ATOM 1227 O O . ASP A 1 34 ? 0.516 -8.204 1.319 1.00 0.00 34 ASP A O 2
ATOM 1237 N N . ASP A 1 35 ? -1.333 -9.452 1.208 1.00 0.00 35 ASP A N 2
ATOM 1238 C CA . ASP A 1 35 ? -1.284 -9.494 -0.261 1.00 0.00 35 ASP A CA 2
ATOM 1239 C C . ASP A 1 35 ? -1.995 -8.289 -0.906 1.00 0.00 35 ASP A C 2
ATOM 1240 O O . ASP A 1 35 ? -1.801 -8.006 -2.088 1.00 0.00 35 ASP A O 2
ATOM 1250 N N . PHE A 1 36 ? -2.818 -7.571 -0.144 1.00 0.00 36 PHE A N 2
ATOM 1251 C CA . PHE A 1 36 ? -3.547 -6.418 -0.700 1.00 0.00 36 PHE A CA 2
ATOM 1252 C C . PHE A 1 36 ? -2.645 -5.220 -1.031 1.00 0.00 36 PHE A C 2
ATOM 1253 O O . PHE A 1 36 ? -3.073 -4.327 -1.760 1.00 0.00 36 PHE A O 2
ATOM 1270 N N . HIS A 1 37 ? -1.412 -5.210 -0.520 1.00 0.00 37 HIS A N 2
ATOM 1271 C CA . HIS A 1 37 ? -0.526 -4.035 -0.631 1.00 0.00 37 HIS A CA 2
ATOM 1272 C C . HIS A 1 37 ? -0.669 -3.188 -1.907 1.00 0.00 37 HIS A C 2
ATOM 1273 O O . HIS A 1 37 ? -0.850 -1.974 -1.826 1.00 0.00 37 HIS A O 2
ATOM 1287 N N . ARG A 1 38 ? -0.590 -3.807 -3.085 1.00 0.00 38 ARG A N 2
ATOM 1288 C CA . ARG A 1 38 ? -0.759 -3.042 -4.332 1.00 0.00 38 ARG A CA 2
ATOM 1289 C C . ARG A 1 38 ? -2.177 -2.464 -4.425 1.00 0.00 38 ARG A C 2
ATOM 1290 O O . ARG A 1 38 ? -2.340 -1.247 -4.355 1.00 0.00 38 ARG A O 2
ATOM 1310 N N . CYS A 1 39 ? -3.198 -3.323 -4.456 1.00 0.00 39 CYS A N 2
ATOM 1311 C CA . CYS A 1 39 ? -4.597 -2.850 -4.510 1.00 0.00 39 CYS A CA 2
ATOM 1312 C C . CYS A 1 39 ? -4.899 -1.637 -3.611 1.00 0.00 39 CYS A C 2
ATOM 1313 O O . CYS A 1 39 ? -5.514 -0.660 -4.036 1.00 0.00 39 CYS A O 2
ATOM 1320 N N . CYS A 1 40 ? -4.460 -1.712 -2.356 1.00 0.00 40 CYS A N 2
ATOM 1321 C CA . CYS A 1 40 ? -4.725 -0.635 -1.393 1.00 0.00 40 CYS A CA 2
ATOM 1322 C C . CYS A 1 40 ? -3.839 0.604 -1.594 1.00 0.00 40 CYS A C 2
ATOM 1323 O O . CYS A 1 40 ? -4.288 1.734 -1.404 1.00 0.00 40 CYS A O 2
ATOM 1330 N N . GLU A 1 41 ? -2.577 0.409 -1.966 1.00 0.00 41 GLU A N 2
ATOM 1331 C CA . GLU A 1 41 ? -1.682 1.549 -2.213 1.00 0.00 41 GLU A CA 2
ATOM 1332 C C . GLU A 1 41 ? -2.058 2.287 -3.507 1.00 0.00 41 GLU A C 2
ATOM 1333 O O . GLU A 1 41 ? -2.150 3.515 -3.528 1.00 0.00 41 GLU A O 2
ATOM 1346 N N . GLU A 1 42 ? -2.273 1.550 -4.592 1.00 0.00 42 GLU A N 2
ATOM 1347 C CA . GLU A 1 42 ? -2.632 2.187 -5.869 1.00 0.00 42 GLU A CA 2
ATOM 1348 C C . GLU A 1 42 ? -4.057 2.757 -5.846 1.00 0.00 42 GLU A C 2
ATOM 1349 O O . GLU A 1 42 ? -4.304 3.834 -6.388 1.00 0.00 42 GLU A O 2
ATOM 1362 N N . GLN A 1 43 ? -5.013 2.002 -5.312 1.00 0.00 43 GLN A N 2
ATOM 1363 C CA . GLN A 1 43 ? -6.329 2.596 -5.034 1.00 0.00 43 GLN A CA 2
ATOM 1364 C C . GLN A 1 43 ? -6.386 2.965 -3.549 1.00 0.00 43 GLN A C 2
ATOM 1365 O O . GLN A 1 43 ? -6.856 2.196 -2.710 1.00 0.00 43 GLN A O 2
ATOM 1379 N N . CYS A 1 44 ? -5.899 4.157 -3.224 1.00 0.00 44 CYS A N 2
ATOM 1380 C CA . CYS A 1 44 ? -5.859 4.590 -1.821 1.00 0.00 44 CYS A CA 2
ATOM 1381 C C . CYS A 1 44 ? -6.992 5.577 -1.525 1.00 0.00 44 CYS A C 2
ATOM 1382 O O . CYS A 1 44 ? -7.803 5.348 -0.628 1.00 0.00 44 CYS A O 2
ATOM 1389 N N . GLY A 1 45 ? -7.050 6.682 -2.264 1.00 0.00 45 GLY A N 2
ATOM 1390 C CA . GLY A 1 45 ? -8.064 7.708 -1.989 1.00 0.00 45 GLY A CA 2
ATOM 1391 C C . GLY A 1 45 ? -7.419 9.013 -1.527 1.00 0.00 45 GLY A C 2
ATOM 1392 O O . GLY A 1 45 ? -7.643 10.074 -2.110 1.00 0.00 45 GLY A O 2
ATOM 1396 N N . SER A 1 46 ? -6.616 8.934 -0.473 1.00 0.00 46 SER A N 2
ATOM 1397 C CA . SER A 1 46 ? -5.894 10.120 0.003 1.00 0.00 46 SER A CA 2
ATOM 1398 C C . SER A 1 46 ? -4.461 9.715 0.350 1.00 0.00 46 SER A C 2
ATOM 1399 O O . SER A 1 46 ? -4.215 8.644 0.906 1.00 0.00 46 SER A O 2
ATOM 1407 N N . THR A 1 47 ? -3.504 10.573 0.016 1.00 0.00 47 THR A N 2
ATOM 1408 C CA . THR A 1 47 ? -2.097 10.274 0.332 1.00 0.00 47 THR A CA 2
ATOM 1409 C C . THR A 1 47 ? -1.399 11.511 0.912 1.00 0.00 47 THR A C 2
ATOM 1410 O O . THR A 1 47 ? -0.790 11.417 1.977 1.00 0.00 47 THR A O 2
ATOM 1421 N N . THR A 1 48 ? -1.527 12.653 0.229 1.00 0.00 48 THR A N 2
ATOM 1422 C CA . THR A 1 48 ? -0.737 13.868 0.532 1.00 0.00 48 THR A CA 2
ATOM 1423 C C . THR A 1 48 ? -0.008 13.899 1.891 1.00 0.00 48 THR A C 2
ATOM 1424 O O . THR A 1 48 ? -0.629 14.168 2.920 1.00 0.00 48 THR A O 2
ATOM 1435 N N . PRO A 1 49 ? 1.304 13.641 1.932 1.00 0.00 49 PRO A N 2
ATOM 1436 C CA . PRO A 1 49 ? 2.041 13.577 3.199 1.00 0.00 49 PRO A CA 2
ATOM 1437 C C . PRO A 1 49 ? 2.035 14.900 3.970 1.00 0.00 49 PRO A C 2
ATOM 1438 O O . PRO A 1 49 ? 2.403 15.952 3.445 1.00 0.00 49 PRO A O 2
ATOM 1449 N N . ALA A 1 50 ? 1.613 14.846 5.227 1.00 0.00 50 ALA A N 2
ATOM 1450 C CA . ALA A 1 50 ? 1.590 16.061 6.049 1.00 0.00 50 ALA A CA 2
ATOM 1451 C C . ALA A 1 50 ? 1.632 15.669 7.527 1.00 0.00 50 ALA A C 2
ATOM 1452 O O . ALA A 1 50 ? 0.766 14.948 8.025 1.00 0.00 50 ALA A O 2
ATOM 1459 N N . SER A 1 51 ? 2.647 16.149 8.236 1.00 0.00 51 SER A N 2
ATOM 1460 C CA . SER A 1 51 ? 2.769 15.823 9.664 1.00 0.00 51 SER A CA 2
ATOM 1461 C C . SER A 1 51 ? 1.969 16.808 10.524 1.00 0.00 51 SER A C 2
ATOM 1462 O O . SER A 1 51 ? 1.059 16.404 11.249 1.00 0.00 51 SER A O 2
ATOM 1470 N N . ALA A 1 52 ? 2.314 18.094 10.457 1.00 0.00 52 ALA A N 2
ATOM 1471 C CA . ALA A 1 52 ? 1.640 19.113 11.278 1.00 0.00 52 ALA A CA 2
ATOM 1472 C C . ALA A 1 52 ? 1.858 18.856 12.772 1.00 0.00 52 ALA A C 2
ATOM 1473 O O . ALA A 1 52 ? 2.993 19.068 13.252 1.00 0.00 52 ALA A O 2
ATOM 1481 N N . GLU A 1 1 ? -11.664 -14.947 6.552 1.00 0.00 1 GLU A N 3
ATOM 1482 C CA . GLU A 1 1 ? -12.749 -15.055 7.545 1.00 0.00 1 GLU A CA 3
ATOM 1483 C C . GLU A 1 1 ? -13.314 -13.664 7.851 1.00 0.00 1 GLU A C 3
ATOM 1484 O O . GLU A 1 1 ? -14.450 -13.357 7.487 1.00 0.00 1 GLU A O 3
ATOM 1499 N N . ASP A 1 2 ? -12.535 -12.812 8.511 1.00 0.00 2 ASP A N 3
ATOM 1500 C CA . ASP A 1 2 ? -13.028 -11.467 8.844 1.00 0.00 2 ASP A CA 3
ATOM 1501 C C . ASP A 1 2 ? -12.727 -10.498 7.690 1.00 0.00 2 ASP A C 3
ATOM 1502 O O . ASP A 1 2 ? -11.681 -10.605 7.047 1.00 0.00 2 ASP A O 3
ATOM 1512 N N . PRO A 1 3 ? -13.605 -9.532 7.401 1.00 0.00 3 PRO A N 3
ATOM 1513 C CA . PRO A 1 3 ? -13.394 -8.602 6.288 1.00 0.00 3 PRO A CA 3
ATOM 1514 C C . PRO A 1 3 ? -12.358 -7.532 6.647 1.00 0.00 3 PRO A C 3
ATOM 1515 O O . PRO A 1 3 ? -12.513 -6.779 7.610 1.00 0.00 3 PRO A O 3
ATOM 1526 N N . LEU A 1 4 ? -11.291 -7.467 5.861 1.00 0.00 4 LEU A N 3
ATOM 1527 C CA . LEU A 1 4 ? -10.239 -6.477 6.123 1.00 0.00 4 LEU A CA 3
ATOM 1528 C C . LEU A 1 4 ? -10.562 -5.185 5.366 1.00 0.00 4 LEU A C 3
ATOM 1529 O O . LEU A 1 4 ? -10.547 -5.140 4.135 1.00 0.00 4 LEU A O 3
ATOM 1545 N N . TYR A 1 5 ? -10.850 -4.123 6.109 1.00 0.00 5 TYR A N 3
ATOM 1546 C CA . TYR A 1 5 ? -11.184 -2.841 5.470 1.00 0.00 5 TYR A CA 3
ATOM 1547 C C . TYR A 1 5 ? -9.907 -2.017 5.274 1.00 0.00 5 TYR A C 3
ATOM 1548 O O . TYR A 1 5 ? -9.637 -1.068 6.010 1.00 0.00 5 TYR A O 3
ATOM 1566 N N . CYS A 1 6 ? -9.149 -2.398 4.247 1.00 0.00 6 CYS A N 3
ATOM 1567 C CA . CYS A 1 6 ? -7.797 -1.858 4.015 1.00 0.00 6 CYS A CA 3
ATOM 1568 C C . CYS A 1 6 ? -7.531 -0.433 4.516 1.00 0.00 6 CYS A C 3
ATOM 1569 O O . CYS A 1 6 ? -8.083 0.536 3.993 1.00 0.00 6 CYS A O 3
ATOM 1576 N N . GLN A 1 7 ? -6.673 -0.296 5.520 1.00 0.00 7 GLN A N 3
ATOM 1577 C CA . GLN A 1 7 ? -6.358 1.044 6.031 1.00 0.00 7 GLN A CA 3
ATOM 1578 C C . GLN A 1 7 ? -4.867 1.330 5.831 1.00 0.00 7 GLN A C 3
ATOM 1579 O O . GLN A 1 7 ? -4.048 1.174 6.736 1.00 0.00 7 GLN A O 3
ATOM 1593 N N . ALA A 1 8 ? -4.520 1.783 4.631 1.00 0.00 8 ALA A N 3
ATOM 1594 C CA . ALA A 1 8 ? -3.133 2.192 4.370 1.00 0.00 8 ALA A CA 3
ATOM 1595 C C . ALA A 1 8 ? -2.824 3.546 5.021 1.00 0.00 8 ALA A C 3
ATOM 1596 O O . ALA A 1 8 ? -3.713 4.255 5.496 1.00 0.00 8 ALA A O 3
ATOM 1603 N N . ILE A 1 9 ? -1.547 3.915 5.044 1.00 0.00 9 ILE A N 3
ATOM 1604 C CA . ILE A 1 9 ? -1.155 5.185 5.675 1.00 0.00 9 ILE A CA 3
ATOM 1605 C C . ILE A 1 9 ? -1.607 6.372 4.810 1.00 0.00 9 ILE A C 3
ATOM 1606 O O . ILE A 1 9 ? -1.050 6.659 3.750 1.00 0.00 9 ILE A O 3
ATOM 1622 N N . GLY A 1 10 ? -2.651 7.052 5.268 1.00 0.00 10 GLY A N 3
ATOM 1623 C CA . GLY A 1 10 ? -3.254 8.122 4.464 1.00 0.00 10 GLY A CA 3
ATOM 1624 C C . GLY A 1 10 ? -4.682 7.734 4.096 1.00 0.00 10 GLY A C 3
ATOM 1625 O O . GLY A 1 10 ? -5.630 8.132 4.770 1.00 0.00 10 GLY A O 3
ATOM 1629 N N . CYS A 1 11 ? -4.792 6.895 3.067 1.00 0.00 11 CYS A N 3
ATOM 1630 C CA . CYS A 1 11 ? -6.096 6.488 2.507 1.00 0.00 11 CYS A CA 3
ATOM 1631 C C . CYS A 1 11 ? -7.274 6.366 3.498 1.00 0.00 11 CYS A C 3
ATOM 1632 O O . CYS A 1 11 ? -7.066 6.102 4.683 1.00 0.00 11 CYS A O 3
ATOM 1639 N N . PRO A 1 12 ? -8.524 6.531 3.046 1.00 0.00 12 PRO A N 3
ATOM 1640 C CA . PRO A 1 12 ? -9.695 6.558 3.934 1.00 0.00 12 PRO A CA 3
ATOM 1641 C C . PRO A 1 12 ? -9.747 5.491 5.034 1.00 0.00 12 PRO A C 3
ATOM 1642 O O . PRO A 1 12 ? -9.372 4.333 4.846 1.00 0.00 12 PRO A O 3
ATOM 1653 N N . THR A 1 13 ? -10.224 5.912 6.200 1.00 0.00 13 THR A N 3
ATOM 1654 C CA . THR A 1 13 ? -10.265 5.018 7.367 1.00 0.00 13 THR A CA 3
ATOM 1655 C C . THR A 1 13 ? -11.560 4.189 7.389 1.00 0.00 13 THR A C 3
ATOM 1656 O O . THR A 1 13 ? -12.439 4.336 6.539 1.00 0.00 13 THR A O 3
ATOM 1667 N N . LEU A 1 14 ? -11.681 3.311 8.381 1.00 0.00 14 LEU A N 3
ATOM 1668 C CA . LEU A 1 14 ? -12.896 2.490 8.524 1.00 0.00 14 LEU A CA 3
ATOM 1669 C C . LEU A 1 14 ? -14.185 3.322 8.579 1.00 0.00 14 LEU A C 3
ATOM 1670 O O . LEU A 1 14 ? -15.196 2.946 7.983 1.00 0.00 14 LEU A O 3
ATOM 1686 N N . TYR A 1 15 ? -14.162 4.452 9.279 1.00 0.00 15 TYR A N 3
ATOM 1687 C CA . TYR A 1 15 ? -15.335 5.335 9.292 1.00 0.00 15 TYR A CA 3
ATOM 1688 C C . TYR A 1 15 ? -15.328 6.212 8.035 1.00 0.00 15 TYR A C 3
ATOM 1689 O O . TYR A 1 15 ? -14.766 7.307 8.028 1.00 0.00 15 TYR A O 3
ATOM 1707 N N . SER A 1 16 ? -15.808 5.627 6.939 1.00 0.00 16 SER A N 3
ATOM 1708 C CA . SER A 1 16 ? -16.139 6.427 5.748 1.00 0.00 16 SER A CA 3
ATOM 1709 C C . SER A 1 16 ? -16.376 5.444 4.595 1.00 0.00 16 SER A C 3
ATOM 1710 O O . SER A 1 16 ? -15.650 4.465 4.420 1.00 0.00 16 SER A O 3
ATOM 1718 N N . GLU A 1 17 ? -17.396 5.719 3.785 1.00 0.00 17 GLU A N 3
ATOM 1719 C CA . GLU A 1 17 ? -17.732 4.822 2.665 1.00 0.00 17 GLU A CA 3
ATOM 1720 C C . GLU A 1 17 ? -16.643 4.751 1.579 1.00 0.00 17 GLU A C 3
ATOM 1721 O O . GLU A 1 17 ? -16.585 3.781 0.822 1.00 0.00 17 GLU A O 3
ATOM 1734 N N . ALA A 1 18 ? -15.760 5.743 1.501 1.00 0.00 18 ALA A N 3
ATOM 1735 C CA . ALA A 1 18 ? -14.633 5.661 0.559 1.00 0.00 18 ALA A CA 3
ATOM 1736 C C . ALA A 1 18 ? -13.699 4.472 0.840 1.00 0.00 18 ALA A C 3
ATOM 1737 O O . ALA A 1 18 ? -13.157 3.877 -0.091 1.00 0.00 18 ALA A O 3
ATOM 1744 N N . ASN A 1 19 ? -13.522 4.096 2.106 1.00 0.00 19 ASN A N 3
ATOM 1745 C CA . ASN A 1 19 ? -12.748 2.883 2.410 1.00 0.00 19 ASN A CA 3
ATOM 1746 C C . ASN A 1 19 ? -13.508 1.609 2.012 1.00 0.00 19 ASN A C 3
ATOM 1747 O O . ASN A 1 19 ? -12.918 0.666 1.487 1.00 0.00 19 ASN A O 3
ATOM 1758 N N . LEU A 1 20 ? -14.817 1.573 2.248 1.00 0.00 20 LEU A N 3
ATOM 1759 C CA . LEU A 1 20 ? -15.624 0.412 1.838 1.00 0.00 20 LEU A CA 3
ATOM 1760 C C . LEU A 1 20 ? -15.559 0.154 0.323 1.00 0.00 20 LEU A C 3
ATOM 1761 O O . LEU A 1 20 ? -15.552 -0.998 -0.112 1.00 0.00 20 LEU A O 3
ATOM 1777 N N . ALA A 1 21 ? -15.495 1.206 -0.488 1.00 0.00 21 ALA A N 3
ATOM 1778 C CA . ALA A 1 21 ? -15.370 1.019 -1.940 1.00 0.00 21 ALA A CA 3
ATOM 1779 C C . ALA A 1 21 ? -14.018 0.412 -2.345 1.00 0.00 21 ALA A C 3
ATOM 1780 O O . ALA A 1 21 ? -13.972 -0.548 -3.114 1.00 0.00 21 ALA A O 3
ATOM 1787 N N . VAL A 1 22 ? -12.913 0.956 -1.839 1.00 0.00 22 VAL A N 3
ATOM 1788 C CA . VAL A 1 22 ? -11.590 0.420 -2.204 1.00 0.00 22 VAL A CA 3
ATOM 1789 C C . VAL A 1 22 ? -11.317 -0.963 -1.584 1.00 0.00 22 VAL A C 3
ATOM 1790 O O . VAL A 1 22 ? -10.705 -1.822 -2.219 1.00 0.00 22 VAL A O 3
ATOM 1803 N N . SER A 1 23 ? -11.775 -1.197 -0.357 1.00 0.00 23 SER A N 3
ATOM 1804 C CA . SER A 1 23 ? -11.574 -2.511 0.273 1.00 0.00 23 SER A CA 3
ATOM 1805 C C . SER A 1 23 ? -12.377 -3.624 -0.414 1.00 0.00 23 SER A C 3
ATOM 1806 O O . SER A 1 23 ? -11.882 -4.739 -0.563 1.00 0.00 23 SER A O 3
ATOM 1814 N N . LYS A 1 24 ? -13.600 -3.338 -0.854 1.00 0.00 24 LYS A N 3
ATOM 1815 C CA . LYS A 1 24 ? -14.391 -4.353 -1.571 1.00 0.00 24 LYS A CA 3
ATOM 1816 C C . LYS A 1 24 ? -13.703 -4.847 -2.855 1.00 0.00 24 LYS A C 3
ATOM 1817 O O . LYS A 1 24 ? -13.787 -6.027 -3.195 1.00 0.00 24 LYS A O 3
ATOM 1833 N N . GLU A 1 25 ? -13.006 -3.963 -3.564 1.00 0.00 25 GLU A N 3
ATOM 1834 C CA . GLU A 1 25 ? -12.257 -4.385 -4.757 1.00 0.00 25 GLU A CA 3
ATOM 1835 C C . GLU A 1 25 ? -11.102 -5.340 -4.409 1.00 0.00 25 GLU A C 3
ATOM 1836 O O . GLU A 1 25 ? -10.919 -6.366 -5.066 1.00 0.00 25 GLU A O 3
ATOM 1849 N N . CYS A 1 26 ? -10.321 -5.021 -3.380 1.00 0.00 26 CYS A N 3
ATOM 1850 C CA . CYS A 1 26 ? -9.214 -5.907 -2.985 1.00 0.00 26 CYS A CA 3
ATOM 1851 C C . CYS A 1 26 ? -9.704 -7.198 -2.305 1.00 0.00 26 CYS A C 3
ATOM 1852 O O . CYS A 1 26 ? -9.152 -8.276 -2.532 1.00 0.00 26 CYS A O 3
ATOM 1859 N N . ARG A 1 27 ? -10.747 -7.104 -1.483 1.00 0.00 27 ARG A N 3
ATOM 1860 C CA . ARG A 1 27 ? -11.328 -8.302 -0.852 1.00 0.00 27 ARG A CA 3
ATOM 1861 C C . ARG A 1 27 ? -11.980 -9.269 -1.852 1.00 0.00 27 ARG A C 3
ATOM 1862 O O . ARG A 1 27 ? -12.068 -10.465 -1.575 1.00 0.00 27 ARG A O 3
ATOM 1882 N N . ASP A 1 28 ? -12.456 -8.779 -2.996 1.00 0.00 28 ASP A N 3
ATOM 1883 C CA . ASP A 1 28 ? -13.037 -9.671 -4.015 1.00 0.00 28 ASP A CA 3
ATOM 1884 C C . ASP A 1 28 ? -12.129 -10.863 -4.368 1.00 0.00 28 ASP A C 3
ATOM 1885 O O . ASP A 1 28 ? -12.609 -11.984 -4.536 1.00 0.00 28 ASP A O 3
ATOM 1895 N N . GLN A 1 29 ? -10.818 -10.645 -4.447 1.00 0.00 29 GLN A N 3
ATOM 1896 C CA . GLN A 1 29 ? -9.889 -11.778 -4.573 1.00 0.00 29 GLN A CA 3
ATOM 1897 C C . GLN A 1 29 ? -9.813 -12.538 -3.239 1.00 0.00 29 GLN A C 3
ATOM 1898 O O . GLN A 1 29 ? -10.112 -13.731 -3.179 1.00 0.00 29 GLN A O 3
ATOM 1912 N N . GLY A 1 30 ? -9.442 -11.852 -2.161 1.00 0.00 30 GLY A N 3
ATOM 1913 C CA . GLY A 1 30 ? -9.494 -12.478 -0.834 1.00 0.00 30 GLY A CA 3
ATOM 1914 C C . GLY A 1 30 ? -8.149 -13.069 -0.426 1.00 0.00 30 GLY A C 3
ATOM 1915 O O . GLY A 1 30 ? -7.961 -14.286 -0.433 1.00 0.00 30 GLY A O 3
ATOM 1919 N N . LYS A 1 31 ? -7.212 -12.205 -0.054 1.00 0.00 31 LYS A N 3
ATOM 1920 C CA . LYS A 1 31 ? -5.875 -12.682 0.317 1.00 0.00 31 LYS A CA 3
ATOM 1921 C C . LYS A 1 31 ? -5.722 -12.683 1.842 1.00 0.00 31 LYS A C 3
ATOM 1922 O O . LYS A 1 31 ? -6.285 -11.846 2.548 1.00 0.00 31 LYS A O 3
ATOM 1938 N N . LEU A 1 32 ? -4.936 -13.622 2.356 1.00 0.00 32 LEU A N 3
ATOM 1939 C CA . LEU A 1 32 ? -4.636 -13.631 3.795 1.00 0.00 32 LEU A CA 3
ATOM 1940 C C . LEU A 1 32 ? -3.115 -13.668 3.970 1.00 0.00 32 LEU A C 3
ATOM 1941 O O . LEU A 1 32 ? -2.508 -14.731 4.107 1.00 0.00 32 LEU A O 3
ATOM 1957 N N . GLY A 1 33 ? -2.488 -12.497 3.959 1.00 0.00 33 GLY A N 3
ATOM 1958 C CA . GLY A 1 33 ? -1.031 -12.450 4.118 1.00 0.00 33 GLY A CA 3
ATOM 1959 C C . GLY A 1 33 ? -0.445 -11.159 3.553 1.00 0.00 33 GLY A C 3
ATOM 1960 O O . GLY A 1 33 ? -0.187 -10.202 4.282 1.00 0.00 33 GLY A O 3
ATOM 1964 N N . ASP A 1 34 ? -0.213 -11.143 2.246 1.00 0.00 34 ASP A N 3
ATOM 1965 C CA . ASP A 1 34 ? 0.387 -9.963 1.610 1.00 0.00 34 ASP A CA 3
ATOM 1966 C C . ASP A 1 34 ? -0.258 -9.776 0.236 1.00 0.00 34 ASP A C 3
ATOM 1967 O O . ASP A 1 34 ? -0.438 -10.732 -0.518 1.00 0.00 34 ASP A O 3
ATOM 1977 N N . ASP A 1 35 ? -0.707 -8.550 -0.007 1.00 0.00 35 ASP A N 3
ATOM 1978 C CA . ASP A 1 35 ? -1.138 -8.148 -1.359 1.00 0.00 35 ASP A CA 3
ATOM 1979 C C . ASP A 1 35 ? -1.749 -6.753 -1.204 1.00 0.00 35 ASP A C 3
ATOM 1980 O O . ASP A 1 35 ? -1.285 -5.798 -1.827 1.00 0.00 35 ASP A O 3
ATOM 1990 N N . PHE A 1 36 ? -2.758 -6.656 -0.336 1.00 0.00 36 PHE A N 3
ATOM 1991 C CA . PHE A 1 36 ? -3.529 -5.408 -0.154 1.00 0.00 36 PHE A CA 3
ATOM 1992 C C . PHE A 1 36 ? -2.735 -4.110 -0.342 1.00 0.00 36 PHE A C 3
ATOM 1993 O O . PHE A 1 36 ? -3.145 -3.240 -1.108 1.00 0.00 36 PHE A O 3
ATOM 2010 N N . HIS A 1 37 ? -1.580 -4.021 0.319 1.00 0.00 37 HIS A N 3
ATOM 2011 C CA . HIS A 1 37 ? -0.744 -2.806 0.270 1.00 0.00 37 HIS A CA 3
ATOM 2012 C C . HIS A 1 37 ? -0.769 -2.046 -1.069 1.00 0.00 37 HIS A C 3
ATOM 2013 O O . HIS A 1 37 ? -1.135 -0.872 -1.116 1.00 0.00 37 HIS A O 3
ATOM 2027 N N . ARG A 1 38 ? -0.400 -2.713 -2.161 1.00 0.00 38 ARG A N 3
ATOM 2028 C CA . ARG A 1 38 ? -0.458 -2.066 -3.481 1.00 0.00 38 ARG A CA 3
ATOM 2029 C C . ARG A 1 38 ? -1.913 -1.779 -3.876 1.00 0.00 38 ARG A C 3
ATOM 2030 O O . ARG A 1 38 ? -2.292 -0.615 -4.004 1.00 0.00 38 ARG A O 3
ATOM 2050 N N . CYS A 1 39 ? -2.736 -2.826 -3.975 1.00 0.00 39 CYS A N 3
ATOM 2051 C CA . CYS A 1 39 ? -4.157 -2.667 -4.342 1.00 0.00 39 CYS A CA 3
ATOM 2052 C C . CYS A 1 39 ? -4.859 -1.416 -3.783 1.00 0.00 39 CYS A C 3
ATOM 2053 O O . CYS A 1 39 ? -5.571 -0.715 -4.503 1.00 0.00 39 CYS A O 3
ATOM 2060 N N . CYS A 1 40 ? -4.670 -1.140 -2.494 1.00 0.00 40 CYS A N 3
ATOM 2061 C CA . CYS A 1 40 ? -5.335 0.012 -1.871 1.00 0.00 40 CYS A CA 3
ATOM 2062 C C . CYS A 1 40 ? -4.719 1.353 -2.293 1.00 0.00 40 CYS A C 3
ATOM 2063 O O . CYS A 1 40 ? -5.434 2.306 -2.598 1.00 0.00 40 CYS A O 3
ATOM 2070 N N . GLU A 1 41 ? -3.391 1.439 -2.282 1.00 0.00 41 GLU A N 3
ATOM 2071 C CA . GLU A 1 41 ? -2.714 2.718 -2.556 1.00 0.00 41 GLU A CA 3
ATOM 2072 C C . GLU A 1 41 ? -2.883 3.211 -4.001 1.00 0.00 41 GLU A C 3
ATOM 2073 O O . GLU A 1 41 ? -2.889 4.419 -4.243 1.00 0.00 41 GLU A O 3
ATOM 2086 N N . GLU A 1 42 ? -3.029 2.309 -4.968 1.00 0.00 42 GLU A N 3
ATOM 2087 C CA . GLU A 1 42 ? -3.282 2.748 -6.350 1.00 0.00 42 GLU A CA 3
ATOM 2088 C C . GLU A 1 42 ? -4.661 3.415 -6.490 1.00 0.00 42 GLU A C 3
ATOM 2089 O O . GLU A 1 42 ? -4.755 4.533 -6.996 1.00 0.00 42 GLU A O 3
ATOM 2102 N N . GLN A 1 43 ? -5.727 2.781 -6.006 1.00 0.00 43 GLN A N 3
ATOM 2103 C CA . GLN A 1 43 ? -7.037 3.453 -5.982 1.00 0.00 43 GLN A CA 3
ATOM 2104 C C . GLN A 1 43 ? -7.165 4.254 -4.678 1.00 0.00 43 GLN A C 3
ATOM 2105 O O . GLN A 1 43 ? -7.894 3.887 -3.755 1.00 0.00 43 GLN A O 3
ATOM 2119 N N . CYS A 1 44 ? -6.431 5.358 -4.601 1.00 0.00 44 CYS A N 3
ATOM 2120 C CA . CYS A 1 44 ? -6.390 6.154 -3.367 1.00 0.00 44 CYS A CA 3
ATOM 2121 C C . CYS A 1 44 ? -5.752 7.514 -3.667 1.00 0.00 44 CYS A C 3
ATOM 2122 O O . CYS A 1 44 ? -6.418 8.547 -3.596 1.00 0.00 44 CYS A O 3
ATOM 2129 N N . GLY A 1 45 ? -4.469 7.531 -4.012 1.00 0.00 45 GLY A N 3
ATOM 2130 C CA . GLY A 1 45 ? -3.822 8.802 -4.351 1.00 0.00 45 GLY A CA 3
ATOM 2131 C C . GLY A 1 45 ? -2.307 8.683 -4.238 1.00 0.00 45 GLY A C 3
ATOM 2132 O O . GLY A 1 45 ? -1.654 8.038 -5.059 1.00 0.00 45 GLY A O 3
ATOM 2136 N N . SER A 1 46 ? -1.745 9.316 -3.216 1.00 0.00 46 SER A N 3
ATOM 2137 C CA . SER A 1 46 ? -0.293 9.245 -3.009 1.00 0.00 46 SER A CA 3
ATOM 2138 C C . SER A 1 46 ? -0.017 9.161 -1.508 1.00 0.00 46 SER A C 3
ATOM 2139 O O . SER A 1 46 ? -0.171 10.134 -0.769 1.00 0.00 46 SER A O 3
ATOM 2147 N N . THR A 1 47 ? 0.389 7.982 -1.052 1.00 0.00 47 THR A N 3
ATOM 2148 C CA . THR A 1 47 ? 0.651 7.795 0.382 1.00 0.00 47 THR A CA 3
ATOM 2149 C C . THR A 1 47 ? 2.092 8.196 0.708 1.00 0.00 47 THR A C 3
ATOM 2150 O O . THR A 1 47 ? 3.033 7.751 0.050 1.00 0.00 47 THR A O 3
ATOM 2161 N N . THR A 1 48 ? 2.233 8.993 1.768 1.00 0.00 48 THR A N 3
ATOM 2162 C CA . THR A 1 48 ? 3.509 9.664 2.101 1.00 0.00 48 THR A CA 3
ATOM 2163 C C . THR A 1 48 ? 4.783 9.149 1.393 1.00 0.00 48 THR A C 3
ATOM 2164 O O . THR A 1 48 ? 5.330 8.109 1.759 1.00 0.00 48 THR A O 3
ATOM 2175 N N . PRO A 1 49 ? 5.284 9.848 0.369 1.00 0.00 49 PRO A N 3
ATOM 2176 C CA . PRO A 1 49 ? 6.417 9.347 -0.417 1.00 0.00 49 PRO A CA 3
ATOM 2177 C C . PRO A 1 49 ? 7.746 9.708 0.255 1.00 0.00 49 PRO A C 3
ATOM 2178 O O . PRO A 1 49 ? 8.266 10.810 0.081 1.00 0.00 49 PRO A O 3
ATOM 2189 N N . ALA A 1 50 ? 8.281 8.746 1.007 1.00 0.00 50 ALA A N 3
ATOM 2190 C CA . ALA A 1 50 ? 9.467 8.968 1.860 1.00 0.00 50 ALA A CA 3
ATOM 2191 C C . ALA A 1 50 ? 10.411 10.117 1.467 1.00 0.00 50 ALA A C 3
ATOM 2192 O O . ALA A 1 50 ? 10.491 11.111 2.187 1.00 0.00 50 ALA A O 3
ATOM 2199 N N . SER A 1 51 ? 11.075 9.977 0.317 1.00 0.00 51 SER A N 3
ATOM 2200 C CA . SER A 1 51 ? 12.176 10.879 -0.088 1.00 0.00 51 SER A CA 3
ATOM 2201 C C . SER A 1 51 ? 12.311 12.224 0.648 1.00 0.00 51 SER A C 3
ATOM 2202 O O . SER A 1 51 ? 13.230 12.407 1.447 1.00 0.00 51 SER A O 3
ATOM 2210 N N . ALA A 1 52 ? 11.416 13.172 0.377 1.00 0.00 52 ALA A N 3
ATOM 2211 C CA . ALA A 1 52 ? 11.521 14.493 1.007 1.00 0.00 52 ALA A CA 3
ATOM 2212 C C . ALA A 1 52 ? 10.654 14.556 2.263 1.00 0.00 52 ALA A C 3
ATOM 2213 O O . ALA A 1 52 ? 9.413 14.443 2.155 1.00 0.00 52 ALA A O 3
ATOM 2221 N N . GLU A 1 1 ? -19.985 -12.608 7.482 1.00 0.00 1 GLU A N 4
ATOM 2222 C CA . GLU A 1 1 ? -19.407 -11.344 6.992 1.00 0.00 1 GLU A CA 4
ATOM 2223 C C . GLU A 1 1 ? -17.994 -11.180 7.557 1.00 0.00 1 GLU A C 4
ATOM 2224 O O . GLU A 1 1 ? -17.765 -11.335 8.757 1.00 0.00 1 GLU A O 4
ATOM 2239 N N . ASP A 1 2 ? -17.045 -10.849 6.688 1.00 0.00 2 ASP A N 4
ATOM 2240 C CA . ASP A 1 2 ? -15.672 -10.601 7.146 1.00 0.00 2 ASP A CA 4
ATOM 2241 C C . ASP A 1 2 ? -15.344 -9.119 6.901 1.00 0.00 2 ASP A C 4
ATOM 2242 O O . ASP A 1 2 ? -15.118 -8.724 5.756 1.00 0.00 2 ASP A O 4
ATOM 2252 N N . PRO A 1 3 ? -15.318 -8.265 7.929 1.00 0.00 3 PRO A N 4
ATOM 2253 C CA . PRO A 1 3 ? -15.145 -6.822 7.724 1.00 0.00 3 PRO A CA 4
ATOM 2254 C C . PRO A 1 3 ? -13.663 -6.445 7.614 1.00 0.00 3 PRO A C 4
ATOM 2255 O O . PRO A 1 3 ? -13.056 -5.917 8.546 1.00 0.00 3 PRO A O 4
ATOM 2266 N N . LEU A 1 4 ? -13.079 -6.709 6.451 1.00 0.00 4 LEU A N 4
ATOM 2267 C CA . LEU A 1 4 ? -11.659 -6.399 6.247 1.00 0.00 4 LEU A CA 4
ATOM 2268 C C . LEU A 1 4 ? -11.573 -5.047 5.535 1.00 0.00 4 LEU A C 4
ATOM 2269 O O . LEU A 1 4 ? -11.924 -4.917 4.361 1.00 0.00 4 LEU A O 4
ATOM 2285 N N . TYR A 1 5 ? -11.123 -4.029 6.258 1.00 0.00 5 TYR A N 4
ATOM 2286 C CA . TYR A 1 5 ? -11.107 -2.669 5.700 1.00 0.00 5 TYR A CA 4
ATOM 2287 C C . TYR A 1 5 ? -9.664 -2.174 5.559 1.00 0.00 5 TYR A C 4
ATOM 2288 O O . TYR A 1 5 ? -9.198 -1.353 6.347 1.00 0.00 5 TYR A O 4
ATOM 2306 N N . CYS A 1 6 ? -8.982 -2.663 4.522 1.00 0.00 6 CYS A N 4
ATOM 2307 C CA . CYS A 1 6 ? -7.540 -2.405 4.334 1.00 0.00 6 CYS A CA 4
ATOM 2308 C C . CYS A 1 6 ? -6.979 -1.118 4.953 1.00 0.00 6 CYS A C 4
ATOM 2309 O O . CYS A 1 6 ? -7.400 -0.008 4.623 1.00 0.00 6 CYS A O 4
ATOM 2316 N N . GLN A 1 7 ? -6.006 -1.269 5.845 1.00 0.00 7 GLN A N 4
ATOM 2317 C CA . GLN A 1 7 ? -5.389 -0.090 6.465 1.00 0.00 7 GLN A CA 4
ATOM 2318 C C . GLN A 1 7 ? -4.134 0.304 5.678 1.00 0.00 7 GLN A C 4
ATOM 2319 O O . GLN A 1 7 ? -3.003 0.005 6.065 1.00 0.00 7 GLN A O 4
ATOM 2333 N N . ALA A 1 8 ? -4.338 0.990 4.560 1.00 0.00 8 ALA A N 4
ATOM 2334 C CA . ALA A 1 8 ? -3.199 1.443 3.752 1.00 0.00 8 ALA A CA 4
ATOM 2335 C C . ALA A 1 8 ? -2.696 2.805 4.236 1.00 0.00 8 ALA A C 4
ATOM 2336 O O . ALA A 1 8 ? -3.452 3.624 4.762 1.00 0.00 8 ALA A O 4
ATOM 2343 N N . ILE A 1 9 ? -1.407 3.060 4.039 1.00 0.00 9 ILE A N 4
ATOM 2344 C CA . ILE A 1 9 ? -0.832 4.339 4.479 1.00 0.00 9 ILE A CA 4
ATOM 2345 C C . ILE A 1 9 ? -1.280 5.448 3.516 1.00 0.00 9 ILE A C 4
ATOM 2346 O O . ILE A 1 9 ? -0.888 5.494 2.349 1.00 0.00 9 ILE A O 4
ATOM 2362 N N . GLY A 1 10 ? -2.139 6.333 4.009 1.00 0.00 10 GLY A N 4
ATOM 2363 C CA . GLY A 1 10 ? -2.671 7.403 3.155 1.00 0.00 10 GLY A CA 4
ATOM 2364 C C . GLY A 1 10 ? -4.188 7.314 2.997 1.00 0.00 10 GLY A C 4
ATOM 2365 O O . GLY A 1 10 ? -4.895 8.312 3.132 1.00 0.00 10 GLY A O 4
ATOM 2369 N N . CYS A 1 11 ? -4.693 6.125 2.684 1.00 0.00 11 CYS A N 4
ATOM 2370 C CA . CYS A 1 11 ? -6.128 5.972 2.407 1.00 0.00 11 CYS A CA 4
ATOM 2371 C C . CYS A 1 11 ? -6.983 6.269 3.655 1.00 0.00 11 CYS A C 4
ATOM 2372 O O . CYS A 1 11 ? -6.525 6.046 4.777 1.00 0.00 11 CYS A O 4
ATOM 2379 N N . PRO A 1 12 ? -8.220 6.765 3.516 1.00 0.00 12 PRO A N 4
ATOM 2380 C CA . PRO A 1 12 ? -9.028 7.175 4.674 1.00 0.00 12 PRO A CA 4
ATOM 2381 C C . PRO A 1 12 ? -9.290 6.085 5.722 1.00 0.00 12 PRO A C 4
ATOM 2382 O O . PRO A 1 12 ? -8.931 4.918 5.562 1.00 0.00 12 PRO A O 4
ATOM 2393 N N . THR A 1 13 ? -9.921 6.493 6.818 1.00 0.00 13 THR A N 4
ATOM 2394 C CA . THR A 1 13 ? -10.124 5.582 7.956 1.00 0.00 13 THR A CA 4
ATOM 2395 C C . THR A 1 13 ? -11.006 4.373 7.603 1.00 0.00 13 THR A C 4
ATOM 2396 O O . THR A 1 13 ? -11.648 4.318 6.553 1.00 0.00 13 THR A O 4
ATOM 2407 N N . LEU A 1 14 ? -11.013 3.386 8.495 1.00 0.00 14 LEU A N 4
ATOM 2408 C CA . LEU A 1 14 ? -11.696 2.111 8.217 1.00 0.00 14 LEU A CA 4
ATOM 2409 C C . LEU A 1 14 ? -13.159 2.285 7.786 1.00 0.00 14 LEU A C 4
ATOM 2410 O O . LEU A 1 14 ? -13.565 1.785 6.737 1.00 0.00 14 LEU A O 4
ATOM 2426 N N . TYR A 1 15 ? -13.954 2.996 8.579 1.00 0.00 15 TYR A N 4
ATOM 2427 C CA . TYR A 1 15 ? -15.352 3.234 8.197 1.00 0.00 15 TYR A CA 4
ATOM 2428 C C . TYR A 1 15 ? -15.464 4.614 7.545 1.00 0.00 15 TYR A C 4
ATOM 2429 O O . TYR A 1 15 ? -15.681 5.630 8.207 1.00 0.00 15 TYR A O 4
ATOM 2447 N N . SER A 1 16 ? -15.307 4.644 6.227 1.00 0.00 16 SER A N 4
ATOM 2448 C CA . SER A 1 16 ? -15.410 5.911 5.492 1.00 0.00 16 SER A CA 4
ATOM 2449 C C . SER A 1 16 ? -15.969 5.657 4.087 1.00 0.00 16 SER A C 4
ATOM 2450 O O . SER A 1 16 ? -16.215 4.521 3.679 1.00 0.00 16 SER A O 4
ATOM 2458 N N . GLU A 1 17 ? -16.185 6.728 3.330 1.00 0.00 17 GLU A N 4
ATOM 2459 C CA . GLU A 1 17 ? -16.760 6.576 1.984 1.00 0.00 17 GLU A CA 4
ATOM 2460 C C . GLU A 1 17 ? -15.798 5.880 1.012 1.00 0.00 17 GLU A C 4
ATOM 2461 O O . GLU A 1 17 ? -16.205 4.980 0.277 1.00 0.00 17 GLU A O 4
ATOM 2474 N N . ALA A 1 18 ? -14.526 6.272 0.994 1.00 0.00 18 ALA A N 4
ATOM 2475 C CA . ALA A 1 18 ? -13.571 5.612 0.093 1.00 0.00 18 ALA A CA 4
ATOM 2476 C C . ALA A 1 18 ? -13.271 4.183 0.564 1.00 0.00 18 ALA A C 4
ATOM 2477 O O . ALA A 1 18 ? -13.636 3.228 -0.120 1.00 0.00 18 ALA A O 4
ATOM 2484 N N . ASN A 1 19 ? -12.700 4.043 1.762 1.00 0.00 19 ASN A N 4
ATOM 2485 C CA . ASN A 1 19 ? -12.232 2.725 2.237 1.00 0.00 19 ASN A CA 4
ATOM 2486 C C . ASN A 1 19 ? -13.157 1.536 1.917 1.00 0.00 19 ASN A C 4
ATOM 2487 O O . ASN A 1 19 ? -12.701 0.505 1.426 1.00 0.00 19 ASN A O 4
ATOM 2498 N N . LEU A 1 20 ? -14.451 1.667 2.201 1.00 0.00 20 LEU A N 4
ATOM 2499 C CA . LEU A 1 20 ? -15.400 0.568 1.940 1.00 0.00 20 LEU A CA 4
ATOM 2500 C C . LEU A 1 20 ? -15.389 0.089 0.480 1.00 0.00 20 LEU A C 4
ATOM 2501 O O . LEU A 1 20 ? -15.362 -1.115 0.221 1.00 0.00 20 LEU A O 4
ATOM 2517 N N . ALA A 1 21 ? -15.405 1.009 -0.478 1.00 0.00 21 ALA A N 4
ATOM 2518 C CA . ALA A 1 21 ? -15.352 0.608 -1.891 1.00 0.00 21 ALA A CA 4
ATOM 2519 C C . ALA A 1 21 ? -14.000 -0.006 -2.281 1.00 0.00 21 ALA A C 4
ATOM 2520 O O . ALA A 1 21 ? -13.952 -1.049 -2.933 1.00 0.00 21 ALA A O 4
ATOM 2527 N N . VAL A 1 22 ? -12.896 0.625 -1.889 1.00 0.00 22 VAL A N 4
ATOM 2528 C CA . VAL A 1 22 ? -11.567 0.096 -2.248 1.00 0.00 22 VAL A CA 4
ATOM 2529 C C . VAL A 1 22 ? -11.238 -1.228 -1.537 1.00 0.00 22 VAL A C 4
ATOM 2530 O O . VAL A 1 22 ? -10.606 -2.111 -2.117 1.00 0.00 22 VAL A O 4
ATOM 2543 N N . SER A 1 23 ? -11.679 -1.386 -0.294 1.00 0.00 23 SER A N 4
ATOM 2544 C CA . SER A 1 23 ? -11.464 -2.650 0.426 1.00 0.00 23 SER A CA 4
ATOM 2545 C C . SER A 1 23 ? -12.306 -3.802 -0.141 1.00 0.00 23 SER A C 4
ATOM 2546 O O . SER A 1 23 ? -11.865 -4.950 -0.148 1.00 0.00 23 SER A O 4
ATOM 2554 N N . LYS A 1 24 ? -13.509 -3.513 -0.633 1.00 0.00 24 LYS A N 4
ATOM 2555 C CA . LYS A 1 24 ? -14.326 -4.556 -1.274 1.00 0.00 24 LYS A CA 4
ATOM 2556 C C . LYS A 1 24 ? -13.682 -5.088 -2.567 1.00 0.00 24 LYS A C 4
ATOM 2557 O O . LYS A 1 24 ? -13.726 -6.288 -2.837 1.00 0.00 24 LYS A O 4
ATOM 2573 N N . GLU A 1 25 ? -13.067 -4.211 -3.357 1.00 0.00 25 GLU A N 4
ATOM 2574 C CA . GLU A 1 25 ? -12.331 -4.660 -4.552 1.00 0.00 25 GLU A CA 4
ATOM 2575 C C . GLU A 1 25 ? -11.172 -5.604 -4.198 1.00 0.00 25 GLU A C 4
ATOM 2576 O O . GLU A 1 25 ? -10.977 -6.635 -4.841 1.00 0.00 25 GLU A O 4
ATOM 2589 N N . CYS A 1 26 ? -10.398 -5.259 -3.174 1.00 0.00 26 CYS A N 4
ATOM 2590 C CA . CYS A 1 26 ? -9.279 -6.119 -2.764 1.00 0.00 26 CYS A CA 4
ATOM 2591 C C . CYS A 1 26 ? -9.733 -7.408 -2.060 1.00 0.00 26 CYS A C 4
ATOM 2592 O O . CYS A 1 26 ? -9.087 -8.449 -2.182 1.00 0.00 26 CYS A O 4
ATOM 2599 N N . ARG A 1 27 ? -10.836 -7.354 -1.318 1.00 0.00 27 ARG A N 4
ATOM 2600 C CA . ARG A 1 27 ? -11.312 -8.542 -0.592 1.00 0.00 27 ARG A CA 4
ATOM 2601 C C . ARG A 1 27 ? -11.849 -9.641 -1.520 1.00 0.00 27 ARG A C 4
ATOM 2602 O O . ARG A 1 27 ? -11.649 -10.826 -1.248 1.00 0.00 27 ARG A O 4
ATOM 2622 N N . ASP A 1 28 ? -12.536 -9.283 -2.603 1.00 0.00 28 ASP A N 4
ATOM 2623 C CA . ASP A 1 28 ? -13.100 -10.314 -3.489 1.00 0.00 28 ASP A CA 4
ATOM 2624 C C . ASP A 1 28 ? -12.032 -11.192 -4.166 1.00 0.00 28 ASP A C 4
ATOM 2625 O O . ASP A 1 28 ? -12.263 -12.379 -4.398 1.00 0.00 28 ASP A O 4
ATOM 2635 N N . GLN A 1 29 ? -10.863 -10.635 -4.472 1.00 0.00 29 GLN A N 4
ATOM 2636 C CA . GLN A 1 29 ? -9.786 -11.451 -5.045 1.00 0.00 29 GLN A CA 4
ATOM 2637 C C . GLN A 1 29 ? -8.445 -10.974 -4.482 1.00 0.00 29 GLN A C 4
ATOM 2638 O O . GLN A 1 29 ? -7.710 -10.210 -5.109 1.00 0.00 29 GLN A O 4
ATOM 2652 N N . GLY A 1 30 ? -8.118 -11.442 -3.284 1.00 0.00 30 GLY A N 4
ATOM 2653 C CA . GLY A 1 30 ? -6.826 -11.083 -2.687 1.00 0.00 30 GLY A CA 4
ATOM 2654 C C . GLY A 1 30 ? -6.773 -11.326 -1.178 1.00 0.00 30 GLY A C 4
ATOM 2655 O O . GLY A 1 30 ? -6.132 -10.570 -0.448 1.00 0.00 30 GLY A O 4
ATOM 2659 N N . LYS A 1 31 ? -7.416 -12.387 -0.698 1.00 0.00 31 LYS A N 4
ATOM 2660 C CA . LYS A 1 31 ? -7.399 -12.674 0.743 1.00 0.00 31 LYS A CA 4
ATOM 2661 C C . LYS A 1 31 ? -6.121 -13.438 1.108 1.00 0.00 31 LYS A C 4
ATOM 2662 O O . LYS A 1 31 ? -6.044 -14.662 1.003 1.00 0.00 31 LYS A O 4
ATOM 2678 N N . LEU A 1 32 ? -5.110 -12.690 1.534 1.00 0.00 32 LEU A N 4
ATOM 2679 C CA . LEU A 1 32 ? -3.815 -13.300 1.877 1.00 0.00 32 LEU A CA 4
ATOM 2680 C C . LEU A 1 32 ? -3.253 -12.698 3.173 1.00 0.00 32 LEU A C 4
ATOM 2681 O O . LEU A 1 32 ? -2.733 -13.418 4.025 1.00 0.00 32 LEU A O 4
ATOM 2697 N N . GLY A 1 33 ? -3.319 -11.377 3.310 1.00 0.00 33 GLY A N 4
ATOM 2698 C CA . GLY A 1 33 ? -2.671 -10.706 4.446 1.00 0.00 33 GLY A CA 4
ATOM 2699 C C . GLY A 1 33 ? -1.384 -9.999 4.018 1.00 0.00 33 GLY A C 4
ATOM 2700 O O . GLY A 1 33 ? -0.352 -10.096 4.682 1.00 0.00 33 GLY A O 4
ATOM 2704 N N . ASP A 1 34 ? -1.447 -9.288 2.897 1.00 0.00 34 ASP A N 4
ATOM 2705 C CA . ASP A 1 34 ? -0.254 -8.629 2.343 1.00 0.00 34 ASP A CA 4
ATOM 2706 C C . ASP A 1 34 ? -0.678 -7.705 1.192 1.00 0.00 34 ASP A C 4
ATOM 2707 O O . ASP A 1 34 ? -0.251 -6.554 1.111 1.00 0.00 34 ASP A O 4
ATOM 2717 N N . ASP A 1 35 ? -1.524 -8.212 0.296 1.00 0.00 35 ASP A N 4
ATOM 2718 C CA . ASP A 1 35 ? -1.985 -7.414 -0.849 1.00 0.00 35 ASP A CA 4
ATOM 2719 C C . ASP A 1 35 ? -2.786 -6.163 -0.454 1.00 0.00 35 ASP A C 4
ATOM 2720 O O . ASP A 1 35 ? -2.782 -5.172 -1.182 1.00 0.00 35 ASP A O 4
ATOM 2730 N N . PHE A 1 36 ? -3.492 -6.198 0.671 1.00 0.00 36 PHE A N 4
ATOM 2731 C CA . PHE A 1 36 ? -4.412 -5.102 1.021 1.00 0.00 36 PHE A CA 4
ATOM 2732 C C . PHE A 1 36 ? -3.750 -3.723 1.156 1.00 0.00 36 PHE A C 4
ATOM 2733 O O . PHE A 1 36 ? -4.366 -2.707 0.833 1.00 0.00 36 PHE A O 4
ATOM 2750 N N . HIS A 1 37 ? -2.506 -3.665 1.620 1.00 0.00 37 HIS A N 4
ATOM 2751 C CA . HIS A 1 37 ? -1.816 -2.372 1.727 1.00 0.00 37 HIS A CA 4
ATOM 2752 C C . HIS A 1 37 ? -1.576 -1.747 0.342 1.00 0.00 37 HIS A C 4
ATOM 2753 O O . HIS A 1 37 ? -1.985 -0.615 0.083 1.00 0.00 37 HIS A O 4
ATOM 2767 N N . ARG A 1 38 ? -0.931 -2.485 -0.556 1.00 0.00 38 ARG A N 4
ATOM 2768 C CA . ARG A 1 38 ? -0.686 -1.968 -1.913 1.00 0.00 38 ARG A CA 4
ATOM 2769 C C . ARG A 1 38 ? -1.957 -1.882 -2.777 1.00 0.00 38 ARG A C 4
ATOM 2770 O O . ARG A 1 38 ? -2.075 -0.999 -3.626 1.00 0.00 38 ARG A O 4
ATOM 2790 N N . CYS A 1 39 ? -2.904 -2.795 -2.580 1.00 0.00 39 CYS A N 4
ATOM 2791 C CA . CYS A 1 39 ? -4.108 -2.834 -3.421 1.00 0.00 39 CYS A CA 4
ATOM 2792 C C . CYS A 1 39 ? -5.025 -1.619 -3.233 1.00 0.00 39 CYS A C 4
ATOM 2793 O O . CYS A 1 39 ? -5.507 -1.052 -4.214 1.00 0.00 39 CYS A O 4
ATOM 2800 N N . CYS A 1 40 ? -5.280 -1.206 -1.995 1.00 0.00 40 CYS A N 4
ATOM 2801 C CA . CYS A 1 40 ? -6.142 -0.034 -1.780 1.00 0.00 40 CYS A CA 4
ATOM 2802 C C . CYS A 1 40 ? -5.526 1.271 -2.298 1.00 0.00 40 CYS A C 4
ATOM 2803 O O . CYS A 1 40 ? -6.247 2.107 -2.840 1.00 0.00 40 CYS A O 4
ATOM 2810 N N . GLU A 1 41 ? -4.214 1.461 -2.162 1.00 0.00 41 GLU A N 4
ATOM 2811 C CA . GLU A 1 41 ? -3.583 2.695 -2.665 1.00 0.00 41 GLU A CA 4
ATOM 2812 C C . GLU A 1 41 ? -3.913 2.957 -4.143 1.00 0.00 41 GLU A C 4
ATOM 2813 O O . GLU A 1 41 ? -4.443 4.018 -4.468 1.00 0.00 41 GLU A O 4
ATOM 2826 N N . GLU A 1 42 ? -3.684 1.964 -5.003 1.00 0.00 42 GLU A N 4
ATOM 2827 C CA . GLU A 1 42 ? -3.907 2.114 -6.457 1.00 0.00 42 GLU A CA 4
ATOM 2828 C C . GLU A 1 42 ? -5.007 3.095 -6.907 1.00 0.00 42 GLU A C 4
ATOM 2829 O O . GLU A 1 42 ? -4.783 3.919 -7.794 1.00 0.00 42 GLU A O 4
ATOM 2842 N N . GLN A 1 43 ? -6.228 2.912 -6.403 1.00 0.00 43 GLN A N 4
ATOM 2843 C CA . GLN A 1 43 ? -7.292 3.896 -6.675 1.00 0.00 43 GLN A CA 4
ATOM 2844 C C . GLN A 1 43 ? -7.515 4.884 -5.520 1.00 0.00 43 GLN A C 4
ATOM 2845 O O . GLN A 1 43 ? -7.857 6.042 -5.760 1.00 0.00 43 GLN A O 4
ATOM 2859 N N . CYS A 1 44 ? -7.366 4.451 -4.271 1.00 0.00 44 CYS A N 4
ATOM 2860 C CA . CYS A 1 44 ? -7.660 5.337 -3.134 1.00 0.00 44 CYS A CA 4
ATOM 2861 C C . CYS A 1 44 ? -6.761 6.580 -3.087 1.00 0.00 44 CYS A C 4
ATOM 2862 O O . CYS A 1 44 ? -7.249 7.704 -2.968 1.00 0.00 44 CYS A O 4
ATOM 2869 N N . GLY A 1 45 ? -5.448 6.390 -3.167 1.00 0.00 45 GLY A N 4
ATOM 2870 C CA . GLY A 1 45 ? -4.534 7.535 -3.139 1.00 0.00 45 GLY A CA 4
ATOM 2871 C C . GLY A 1 45 ? -4.273 7.991 -1.707 1.00 0.00 45 GLY A C 4
ATOM 2872 O O . GLY A 1 45 ? -3.543 7.345 -0.954 1.00 0.00 45 GLY A O 4
ATOM 2876 N N . SER A 1 46 ? -4.876 9.111 -1.327 1.00 0.00 46 SER A N 4
ATOM 2877 C CA . SER A 1 46 ? -4.726 9.595 0.050 1.00 0.00 46 SER A CA 4
ATOM 2878 C C . SER A 1 46 ? -5.973 10.390 0.453 1.00 0.00 46 SER A C 4
ATOM 2879 O O . SER A 1 46 ? -6.800 9.909 1.228 1.00 0.00 46 SER A O 4
ATOM 2887 N N . THR A 1 47 ? -6.119 11.605 -0.067 1.00 0.00 47 THR A N 4
ATOM 2888 C CA . THR A 1 47 ? -7.296 12.421 0.264 1.00 0.00 47 THR A CA 4
ATOM 2889 C C . THR A 1 47 ? -7.759 13.150 -0.999 1.00 0.00 47 THR A C 4
ATOM 2890 O O . THR A 1 47 ? -6.964 13.755 -1.719 1.00 0.00 47 THR A O 4
ATOM 2901 N N . THR A 1 48 ? -9.059 13.100 -1.264 1.00 0.00 48 THR A N 4
ATOM 2902 C CA . THR A 1 48 ? -9.599 13.785 -2.448 1.00 0.00 48 THR A CA 4
ATOM 2903 C C . THR A 1 48 ? -10.985 14.363 -2.115 1.00 0.00 48 THR A C 4
ATOM 2904 O O . THR A 1 48 ? -11.787 13.706 -1.450 1.00 0.00 48 THR A O 4
ATOM 2915 N N . PRO A 1 49 ? -11.316 15.581 -2.559 1.00 0.00 49 PRO A N 4
ATOM 2916 C CA . PRO A 1 49 ? -12.603 16.199 -2.227 1.00 0.00 49 PRO A CA 4
ATOM 2917 C C . PRO A 1 49 ? -13.732 15.630 -3.091 1.00 0.00 49 PRO A C 4
ATOM 2918 O O . PRO A 1 49 ? -13.608 15.493 -4.309 1.00 0.00 49 PRO A O 4
ATOM 2929 N N . ALA A 1 50 ? -14.848 15.302 -2.453 1.00 0.00 50 ALA A N 4
ATOM 2930 C CA . ALA A 1 50 ? -15.978 14.728 -3.194 1.00 0.00 50 ALA A CA 4
ATOM 2931 C C . ALA A 1 50 ? -16.809 15.839 -3.841 1.00 0.00 50 ALA A C 4
ATOM 2932 O O . ALA A 1 50 ? -17.473 16.623 -3.162 1.00 0.00 50 ALA A O 4
ATOM 2939 N N . SER A 1 51 ? -16.775 15.903 -5.167 1.00 0.00 51 SER A N 4
ATOM 2940 C CA . SER A 1 51 ? -17.558 16.924 -5.877 1.00 0.00 51 SER A CA 4
ATOM 2941 C C . SER A 1 51 ? -18.975 16.420 -6.180 1.00 0.00 51 SER A C 4
ATOM 2942 O O . SER A 1 51 ? -19.957 17.007 -5.726 1.00 0.00 51 SER A O 4
ATOM 2950 N N . ALA A 1 52 ? -19.094 15.334 -6.938 1.00 0.00 52 ALA A N 4
ATOM 2951 C CA . ALA A 1 52 ? -20.420 14.788 -7.249 1.00 0.00 52 ALA A CA 4
ATOM 2952 C C . ALA A 1 52 ? -20.805 13.723 -6.225 1.00 0.00 52 ALA A C 4
ATOM 2953 O O . ALA A 1 52 ? -21.870 13.865 -5.585 1.00 0.00 52 ALA A O 4
ATOM 2961 N N . GLU A 1 1 ? -20.756 -14.486 6.422 1.00 0.00 1 GLU A N 5
ATOM 2962 C CA . GLU A 1 1 ? -20.058 -13.236 6.068 1.00 0.00 1 GLU A CA 5
ATOM 2963 C C . GLU A 1 1 ? -18.572 -13.381 6.397 1.00 0.00 1 GLU A C 5
ATOM 2964 O O . GLU A 1 1 ? -18.200 -13.780 7.501 1.00 0.00 1 GLU A O 5
ATOM 2979 N N . ASP A 1 2 ? -17.717 -13.052 5.435 1.00 0.00 2 ASP A N 5
ATOM 2980 C CA . ASP A 1 2 ? -16.268 -13.156 5.662 1.00 0.00 2 ASP A CA 5
ATOM 2981 C C . ASP A 1 2 ? -15.626 -11.790 5.379 1.00 0.00 2 ASP A C 5
ATOM 2982 O O . ASP A 1 2 ? -15.347 -11.469 4.223 1.00 0.00 2 ASP A O 5
ATOM 2992 N N . PRO A 1 3 ? -15.380 -10.954 6.393 1.00 0.00 3 PRO A N 5
ATOM 2993 C CA . PRO A 1 3 ? -14.860 -9.601 6.164 1.00 0.00 3 PRO A CA 5
ATOM 2994 C C . PRO A 1 3 ? -13.334 -9.589 6.014 1.00 0.00 3 PRO A C 5
ATOM 2995 O O . PRO A 1 3 ? -12.668 -10.612 6.170 1.00 0.00 3 PRO A O 5
ATOM 3006 N N . LEU A 1 4 ? -12.828 -8.443 5.563 1.00 0.00 4 LEU A N 5
ATOM 3007 C CA . LEU A 1 4 ? -11.380 -8.173 5.629 1.00 0.00 4 LEU A CA 5
ATOM 3008 C C . LEU A 1 4 ? -11.177 -6.899 4.801 1.00 0.00 4 LEU A C 5
ATOM 3009 O O . LEU A 1 4 ? -11.101 -6.934 3.572 1.00 0.00 4 LEU A O 5
ATOM 3025 N N . TYR A 1 5 ? -11.113 -5.759 5.480 1.00 0.00 5 TYR A N 5
ATOM 3026 C CA . TYR A 1 5 ? -11.048 -4.474 4.772 1.00 0.00 5 TYR A CA 5
ATOM 3027 C C . TYR A 1 5 ? -9.627 -3.905 4.830 1.00 0.00 5 TYR A C 5
ATOM 3028 O O . TYR A 1 5 ? -8.831 -4.228 5.714 1.00 0.00 5 TYR A O 5
ATOM 3046 N N . CYS A 1 6 ? -9.303 -3.048 3.870 1.00 0.00 6 CYS A N 5
ATOM 3047 C CA . CYS A 1 6 ? -7.939 -2.514 3.787 1.00 0.00 6 CYS A CA 5
ATOM 3048 C C . CYS A 1 6 ? -7.770 -1.290 4.688 1.00 0.00 6 CYS A C 5
ATOM 3049 O O . CYS A 1 6 ? -8.573 -0.355 4.658 1.00 0.00 6 CYS A O 5
ATOM 3056 N N . GLN A 1 7 ? -6.701 -1.282 5.475 1.00 0.00 7 GLN A N 5
ATOM 3057 C CA . GLN A 1 7 ? -6.398 -0.101 6.293 1.00 0.00 7 GLN A CA 5
ATOM 3058 C C . GLN A 1 7 ? -4.908 0.227 6.147 1.00 0.00 7 GLN A C 5
ATOM 3059 O O . GLN A 1 7 ? -4.089 -0.070 7.017 1.00 0.00 7 GLN A O 5
ATOM 3073 N N . ALA A 1 8 ? -4.558 0.851 5.027 1.00 0.00 8 ALA A N 5
ATOM 3074 C CA . ALA A 1 8 ? -3.157 1.225 4.794 1.00 0.00 8 ALA A CA 5
ATOM 3075 C C . ALA A 1 8 ? -2.873 2.625 5.364 1.00 0.00 8 ALA A C 5
ATOM 3076 O O . ALA A 1 8 ? -3.557 3.093 6.275 1.00 0.00 8 ALA A O 5
ATOM 3083 N N . ILE A 1 9 ? -1.806 3.268 4.894 1.00 0.00 9 ILE A N 5
ATOM 3084 C CA . ILE A 1 9 ? -1.613 4.690 5.217 1.00 0.00 9 ILE A CA 5
ATOM 3085 C C . ILE A 1 9 ? -1.655 5.464 3.893 1.00 0.00 9 ILE A C 5
ATOM 3086 O O . ILE A 1 9 ? -0.696 5.491 3.121 1.00 0.00 9 ILE A O 5
ATOM 3102 N N . GLY A 1 10 ? -2.800 6.074 3.611 1.00 0.00 10 GLY A N 5
ATOM 3103 C CA . GLY A 1 10 ? -2.991 6.719 2.306 1.00 0.00 10 GLY A CA 5
ATOM 3104 C C . GLY A 1 10 ? -4.462 6.690 1.897 1.00 0.00 10 GLY A C 5
ATOM 3105 O O . GLY A 1 10 ? -5.062 7.721 1.593 1.00 0.00 10 GLY A O 5
ATOM 3109 N N . CYS A 1 11 ? -5.048 5.497 1.896 1.00 0.00 11 CYS A N 5
ATOM 3110 C CA . CYS A 1 11 ? -6.476 5.364 1.574 1.00 0.00 11 CYS A CA 5
ATOM 3111 C C . CYS A 1 11 ? -7.333 5.866 2.757 1.00 0.00 11 CYS A C 5
ATOM 3112 O O . CYS A 1 11 ? -6.800 6.090 3.845 1.00 0.00 11 CYS A O 5
ATOM 3119 N N . PRO A 1 12 ? -8.647 6.084 2.611 1.00 0.00 12 PRO A N 5
ATOM 3120 C CA . PRO A 1 12 ? -9.429 6.772 3.648 1.00 0.00 12 PRO A CA 5
ATOM 3121 C C . PRO A 1 12 ? -9.553 6.008 4.970 1.00 0.00 12 PRO A C 5
ATOM 3122 O O . PRO A 1 12 ? -9.109 4.868 5.114 1.00 0.00 12 PRO A O 5
ATOM 3133 N N . THR A 1 13 ? -10.172 6.657 5.951 1.00 0.00 13 THR A N 5
ATOM 3134 C CA . THR A 1 13 ? -10.333 6.037 7.275 1.00 0.00 13 THR A CA 5
ATOM 3135 C C . THR A 1 13 ? -11.297 4.847 7.196 1.00 0.00 13 THR A C 5
ATOM 3136 O O . THR A 1 13 ? -12.292 4.871 6.470 1.00 0.00 13 THR A O 5
ATOM 3147 N N . LEU A 1 14 ? -11.001 3.799 7.957 1.00 0.00 14 LEU A N 5
ATOM 3148 C CA . LEU A 1 14 ? -11.828 2.582 7.914 1.00 0.00 14 LEU A CA 5
ATOM 3149 C C . LEU A 1 14 ? -13.316 2.840 8.203 1.00 0.00 14 LEU A C 5
ATOM 3150 O O . LEU A 1 14 ? -14.184 2.267 7.545 1.00 0.00 14 LEU A O 5
ATOM 3166 N N . TYR A 1 15 ? -13.625 3.706 9.165 1.00 0.00 15 TYR A N 5
ATOM 3167 C CA . TYR A 1 15 ? -15.035 4.019 9.449 1.00 0.00 15 TYR A CA 5
ATOM 3168 C C . TYR A 1 15 ? -15.525 5.174 8.562 1.00 0.00 15 TYR A C 5
ATOM 3169 O O . TYR A 1 15 ? -15.964 6.220 9.043 1.00 0.00 15 TYR A O 5
ATOM 3187 N N . SER A 1 16 ? -15.476 4.972 7.250 1.00 0.00 16 SER A N 5
ATOM 3188 C CA . SER A 1 16 ? -16.011 5.972 6.316 1.00 0.00 16 SER A CA 5
ATOM 3189 C C . SER A 1 16 ? -16.363 5.281 4.997 1.00 0.00 16 SER A C 5
ATOM 3190 O O . SER A 1 16 ? -15.667 4.369 4.548 1.00 0.00 16 SER A O 5
ATOM 3198 N N . GLU A 1 17 ? -17.443 5.721 4.360 1.00 0.00 17 GLU A N 5
ATOM 3199 C CA . GLU A 1 17 ? -17.895 5.069 3.116 1.00 0.00 17 GLU A CA 5
ATOM 3200 C C . GLU A 1 17 ? -16.879 5.143 1.963 1.00 0.00 17 GLU A C 5
ATOM 3201 O O . GLU A 1 17 ? -16.897 4.297 1.069 1.00 0.00 17 GLU A O 5
ATOM 3214 N N . ALA A 1 18 ? -15.979 6.123 1.971 1.00 0.00 18 ALA A N 5
ATOM 3215 C CA . ALA A 1 18 ? -14.910 6.155 0.962 1.00 0.00 18 ALA A CA 5
ATOM 3216 C C . ALA A 1 18 ? -13.962 4.949 1.071 1.00 0.00 18 ALA A C 5
ATOM 3217 O O . ALA A 1 18 ? -13.538 4.393 0.058 1.00 0.00 18 ALA A O 5
ATOM 3224 N N . ASN A 1 19 ? -13.648 4.517 2.291 1.00 0.00 19 ASN A N 5
ATOM 3225 C CA . ASN A 1 19 ? -12.877 3.277 2.464 1.00 0.00 19 ASN A CA 5
ATOM 3226 C C . ASN A 1 19 ? -13.675 2.037 2.031 1.00 0.00 19 ASN A C 5
ATOM 3227 O O . ASN A 1 19 ? -13.113 1.134 1.416 1.00 0.00 19 ASN A O 5
ATOM 3238 N N . LEU A 1 20 ? -14.971 1.978 2.334 1.00 0.00 20 LEU A N 5
ATOM 3239 C CA . LEU A 1 20 ? -15.786 0.818 1.927 1.00 0.00 20 LEU A CA 5
ATOM 3240 C C . LEU A 1 20 ? -15.743 0.547 0.414 1.00 0.00 20 LEU A C 5
ATOM 3241 O O . LEU A 1 20 ? -15.715 -0.609 -0.006 1.00 0.00 20 LEU A O 5
ATOM 3257 N N . ALA A 1 21 ? -15.723 1.587 -0.414 1.00 0.00 21 ALA A N 5
ATOM 3258 C CA . ALA A 1 21 ? -15.596 1.374 -1.863 1.00 0.00 21 ALA A CA 5
ATOM 3259 C C . ALA A 1 21 ? -14.238 0.770 -2.257 1.00 0.00 21 ALA A C 5
ATOM 3260 O O . ALA A 1 21 ? -14.171 -0.149 -3.073 1.00 0.00 21 ALA A O 5
ATOM 3267 N N . VAL A 1 22 ? -13.151 1.276 -1.682 1.00 0.00 22 VAL A N 5
ATOM 3268 C CA . VAL A 1 22 ? -11.814 0.755 -2.012 1.00 0.00 22 VAL A CA 5
ATOM 3269 C C . VAL A 1 22 ? -11.580 -0.635 -1.398 1.00 0.00 22 VAL A C 5
ATOM 3270 O O . VAL A 1 22 ? -11.107 -1.549 -2.070 1.00 0.00 22 VAL A O 5
ATOM 3283 N N . SER A 1 23 ? -11.903 -0.800 -0.122 1.00 0.00 23 SER A N 5
ATOM 3284 C CA . SER A 1 23 ? -11.708 -2.092 0.556 1.00 0.00 23 SER A CA 5
ATOM 3285 C C . SER A 1 23 ? -12.622 -3.226 0.059 1.00 0.00 23 SER A C 5
ATOM 3286 O O . SER A 1 23 ? -12.357 -4.395 0.334 1.00 0.00 23 SER A O 5
ATOM 3294 N N . LYS A 1 24 ? -13.774 -2.880 -0.507 1.00 0.00 24 LYS A N 5
ATOM 3295 C CA . LYS A 1 24 ? -14.601 -3.900 -1.178 1.00 0.00 24 LYS A CA 5
ATOM 3296 C C . LYS A 1 24 ? -14.177 -4.179 -2.632 1.00 0.00 24 LYS A C 5
ATOM 3297 O O . LYS A 1 24 ? -14.599 -5.184 -3.205 1.00 0.00 24 LYS A O 5
ATOM 3313 N N . GLU A 1 25 ? -13.497 -3.245 -3.295 1.00 0.00 25 GLU A N 5
ATOM 3314 C CA . GLU A 1 25 ? -12.879 -3.611 -4.583 1.00 0.00 25 GLU A CA 5
ATOM 3315 C C . GLU A 1 25 ? -11.510 -4.288 -4.397 1.00 0.00 25 GLU A C 5
ATOM 3316 O O . GLU A 1 25 ? -11.158 -5.179 -5.170 1.00 0.00 25 GLU A O 5
ATOM 3329 N N . CYS A 1 26 ? -10.746 -3.934 -3.367 1.00 0.00 26 CYS A N 5
ATOM 3330 C CA . CYS A 1 26 ? -9.540 -4.713 -3.049 1.00 0.00 26 CYS A CA 5
ATOM 3331 C C . CYS A 1 26 ? -9.887 -6.136 -2.578 1.00 0.00 26 CYS A C 5
ATOM 3332 O O . CYS A 1 26 ? -9.249 -7.094 -3.014 1.00 0.00 26 CYS A O 5
ATOM 3339 N N . ARG A 1 27 ? -10.925 -6.271 -1.746 1.00 0.00 27 ARG A N 5
ATOM 3340 C CA . ARG A 1 27 ? -11.257 -7.564 -1.112 1.00 0.00 27 ARG A CA 5
ATOM 3341 C C . ARG A 1 27 ? -11.002 -8.821 -1.959 1.00 0.00 27 ARG A C 5
ATOM 3342 O O . ARG A 1 27 ? -10.323 -9.739 -1.501 1.00 0.00 27 ARG A O 5
ATOM 3362 N N . ASP A 1 28 ? -11.540 -8.843 -3.182 1.00 0.00 28 ASP A N 5
ATOM 3363 C CA . ASP A 1 28 ? -11.532 -10.058 -4.019 1.00 0.00 28 ASP A CA 5
ATOM 3364 C C . ASP A 1 28 ? -10.280 -10.941 -3.878 1.00 0.00 28 ASP A C 5
ATOM 3365 O O . ASP A 1 28 ? -10.378 -12.113 -3.512 1.00 0.00 28 ASP A O 5
ATOM 3375 N N . GLN A 1 29 ? -9.104 -10.380 -4.138 1.00 0.00 29 GLN A N 5
ATOM 3376 C CA . GLN A 1 29 ? -7.863 -11.112 -3.853 1.00 0.00 29 GLN A CA 5
ATOM 3377 C C . GLN A 1 29 ? -7.434 -10.777 -2.424 1.00 0.00 29 GLN A C 5
ATOM 3378 O O . GLN A 1 29 ? -6.965 -9.675 -2.139 1.00 0.00 29 GLN A O 5
ATOM 3392 N N . GLY A 1 30 ? -7.611 -11.719 -1.507 1.00 0.00 30 GLY A N 5
ATOM 3393 C CA . GLY A 1 30 ? -7.292 -11.423 -0.108 1.00 0.00 30 GLY A CA 5
ATOM 3394 C C . GLY A 1 30 ? -7.459 -12.651 0.776 1.00 0.00 30 GLY A C 5
ATOM 3395 O O . GLY A 1 30 ? -8.538 -12.912 1.309 1.00 0.00 30 GLY A O 5
ATOM 3399 N N . LYS A 1 31 ? -6.375 -13.396 0.956 1.00 0.00 31 LYS A N 5
ATOM 3400 C CA . LYS A 1 31 ? -6.419 -14.555 1.859 1.00 0.00 31 LYS A CA 5
ATOM 3401 C C . LYS A 1 31 ? -6.129 -14.109 3.299 1.00 0.00 31 LYS A C 5
ATOM 3402 O O . LYS A 1 31 ? -6.975 -14.251 4.182 1.00 0.00 31 LYS A O 5
ATOM 3418 N N . LEU A 1 32 ? -4.941 -13.560 3.540 1.00 0.00 32 LEU A N 5
ATOM 3419 C CA . LEU A 1 32 ? -4.615 -13.036 4.876 1.00 0.00 32 LEU A CA 5
ATOM 3420 C C . LEU A 1 32 ? -4.177 -11.572 4.754 1.00 0.00 32 LEU A C 5
ATOM 3421 O O . LEU A 1 32 ? -4.823 -10.674 5.292 1.00 0.00 32 LEU A O 5
ATOM 3437 N N . GLY A 1 33 ? -3.082 -11.317 4.045 1.00 0.00 33 GLY A N 5
ATOM 3438 C CA . GLY A 1 33 ? -2.623 -9.936 3.875 1.00 0.00 33 GLY A CA 5
ATOM 3439 C C . GLY A 1 33 ? -1.480 -9.886 2.868 1.00 0.00 33 GLY A C 5
ATOM 3440 O O . GLY A 1 33 ? -0.307 -9.841 3.239 1.00 0.00 33 GLY A O 5
ATOM 3444 N N . ASP A 1 34 ? -1.825 -9.912 1.586 1.00 0.00 34 ASP A N 5
ATOM 3445 C CA . ASP A 1 34 ? -0.791 -9.957 0.539 1.00 0.00 34 ASP A CA 5
ATOM 3446 C C . ASP A 1 34 ? -1.130 -8.982 -0.593 1.00 0.00 34 ASP A C 5
ATOM 3447 O O . ASP A 1 34 ? -0.309 -8.142 -0.964 1.00 0.00 34 ASP A O 5
ATOM 3457 N N . ASP A 1 35 ? -2.331 -9.086 -1.156 1.00 0.00 35 ASP A N 5
ATOM 3458 C CA . ASP A 1 35 ? -2.709 -8.201 -2.267 1.00 0.00 35 ASP A CA 5
ATOM 3459 C C . ASP A 1 35 ? -2.907 -6.758 -1.790 1.00 0.00 35 ASP A C 5
ATOM 3460 O O . ASP A 1 35 ? -2.245 -5.847 -2.284 1.00 0.00 35 ASP A O 5
ATOM 3470 N N . PHE A 1 36 ? -3.799 -6.582 -0.812 1.00 0.00 36 PHE A N 5
ATOM 3471 C CA . PHE A 1 36 ? -4.220 -5.244 -0.351 1.00 0.00 36 PHE A CA 5
ATOM 3472 C C . PHE A 1 36 ? -3.179 -4.125 -0.485 1.00 0.00 36 PHE A C 5
ATOM 3473 O O . PHE A 1 36 ? -3.451 -3.103 -1.113 1.00 0.00 36 PHE A O 5
ATOM 3490 N N . HIS A 1 37 ? -1.987 -4.341 0.070 1.00 0.00 37 HIS A N 5
ATOM 3491 C CA . HIS A 1 37 ? -0.974 -3.272 0.141 1.00 0.00 37 HIS A CA 5
ATOM 3492 C C . HIS A 1 37 ? -0.880 -2.375 -1.107 1.00 0.00 37 HIS A C 5
ATOM 3493 O O . HIS A 1 37 ? -1.016 -1.156 -1.014 1.00 0.00 37 HIS A O 5
ATOM 3507 N N . ARG A 1 38 ? -0.661 -2.973 -2.278 1.00 0.00 38 ARG A N 5
ATOM 3508 C CA . ARG A 1 38 ? -0.624 -2.181 -3.518 1.00 0.00 38 ARG A CA 5
ATOM 3509 C C . ARG A 1 38 ? -2.001 -1.573 -3.826 1.00 0.00 38 ARG A C 5
ATOM 3510 O O . ARG A 1 38 ? -2.132 -0.351 -3.868 1.00 0.00 38 ARG A O 5
ATOM 3530 N N . CYS A 1 39 ? -3.033 -2.411 -3.936 1.00 0.00 39 CYS A N 5
ATOM 3531 C CA . CYS A 1 39 ? -4.397 -1.930 -4.227 1.00 0.00 39 CYS A CA 5
ATOM 3532 C C . CYS A 1 39 ? -4.789 -0.609 -3.540 1.00 0.00 39 CYS A C 5
ATOM 3533 O O . CYS A 1 39 ? -5.264 0.326 -4.183 1.00 0.00 39 CYS A O 5
ATOM 3540 N N . CYS A 1 40 ? -4.600 -0.539 -2.224 1.00 0.00 40 CYS A N 5
ATOM 3541 C CA . CYS A 1 40 ? -5.031 0.647 -1.471 1.00 0.00 40 CYS A CA 5
ATOM 3542 C C . CYS A 1 40 ? -4.072 1.839 -1.626 1.00 0.00 40 CYS A C 5
ATOM 3543 O O . CYS A 1 40 ? -4.494 2.995 -1.625 1.00 0.00 40 CYS A O 5
ATOM 3550 N N . GLU A 1 41 ? -2.773 1.575 -1.733 1.00 0.00 41 GLU A N 5
ATOM 3551 C CA . GLU A 1 41 ? -1.792 2.666 -1.850 1.00 0.00 41 GLU A CA 5
ATOM 3552 C C . GLU A 1 41 ? -1.725 3.289 -3.254 1.00 0.00 41 GLU A C 5
ATOM 3553 O O . GLU A 1 41 ? -1.303 4.437 -3.393 1.00 0.00 41 GLU A O 5
ATOM 3566 N N . GLU A 1 42 ? -2.033 2.528 -4.302 1.00 0.00 42 GLU A N 5
ATOM 3567 C CA . GLU A 1 42 ? -2.190 3.152 -5.625 1.00 0.00 42 GLU A CA 5
ATOM 3568 C C . GLU A 1 42 ? -3.681 3.413 -5.875 1.00 0.00 42 GLU A C 5
ATOM 3569 O O . GLU A 1 42 ? -4.192 4.440 -5.429 1.00 0.00 42 GLU A O 5
ATOM 3582 N N . GLN A 1 43 ? -4.370 2.486 -6.548 1.00 0.00 43 GLN A N 5
ATOM 3583 C CA . GLN A 1 43 ? -5.747 2.730 -7.038 1.00 0.00 43 GLN A CA 5
ATOM 3584 C C . GLN A 1 43 ? -6.583 3.724 -6.217 1.00 0.00 43 GLN A C 5
ATOM 3585 O O . GLN A 1 43 ? -6.908 4.808 -6.700 1.00 0.00 43 GLN A O 5
ATOM 3599 N N . CYS A 1 44 ? -6.859 3.353 -4.964 1.00 0.00 44 CYS A N 5
ATOM 3600 C CA . CYS A 1 44 ? -7.705 4.147 -4.052 1.00 0.00 44 CYS A CA 5
ATOM 3601 C C . CYS A 1 44 ? -7.947 5.624 -4.404 1.00 0.00 44 CYS A C 5
ATOM 3602 O O . CYS A 1 44 ? -9.061 6.013 -4.756 1.00 0.00 44 CYS A O 5
ATOM 3609 N N . GLY A 1 45 ? -6.915 6.454 -4.295 1.00 0.00 45 GLY A N 5
ATOM 3610 C CA . GLY A 1 45 ? -7.087 7.881 -4.577 1.00 0.00 45 GLY A CA 5
ATOM 3611 C C . GLY A 1 45 ? -5.877 8.671 -4.086 1.00 0.00 45 GLY A C 5
ATOM 3612 O O . GLY A 1 45 ? -5.306 8.385 -3.033 1.00 0.00 45 GLY A O 5
ATOM 3616 N N . SER A 1 46 ? -5.485 9.683 -4.850 1.00 0.00 46 SER A N 5
ATOM 3617 C CA . SER A 1 46 ? -4.317 10.485 -4.464 1.00 0.00 46 SER A CA 5
ATOM 3618 C C . SER A 1 46 ? -4.729 11.557 -3.451 1.00 0.00 46 SER A C 5
ATOM 3619 O O . SER A 1 46 ? -5.175 12.640 -3.829 1.00 0.00 46 SER A O 5
ATOM 3627 N N . THR A 1 47 ? -4.492 11.250 -2.174 1.00 0.00 47 THR A N 5
ATOM 3628 C CA . THR A 1 47 ? -5.029 12.043 -1.043 1.00 0.00 47 THR A CA 5
ATOM 3629 C C . THR A 1 47 ? -5.601 13.438 -1.360 1.00 0.00 47 THR A C 5
ATOM 3630 O O . THR A 1 47 ? -6.799 13.650 -1.190 1.00 0.00 47 THR A O 5
ATOM 3641 N N . THR A 1 48 ? -4.721 14.394 -1.660 1.00 0.00 48 THR A N 5
ATOM 3642 C CA . THR A 1 48 ? -5.139 15.680 -2.255 1.00 0.00 48 THR A CA 5
ATOM 3643 C C . THR A 1 48 ? -3.880 16.561 -2.151 1.00 0.00 48 THR A C 5
ATOM 3644 O O . THR A 1 48 ? -3.654 17.182 -1.111 1.00 0.00 48 THR A O 5
ATOM 3655 N N . PRO A 1 49 ? -3.026 16.644 -3.180 1.00 0.00 49 PRO A N 5
ATOM 3656 C CA . PRO A 1 49 ? -1.764 17.381 -3.066 1.00 0.00 49 PRO A CA 5
ATOM 3657 C C . PRO A 1 49 ? -1.977 18.873 -3.342 1.00 0.00 49 PRO A C 5
ATOM 3658 O O . PRO A 1 49 ? -2.050 19.316 -4.488 1.00 0.00 49 PRO A O 5
ATOM 3669 N N . ALA A 1 50 ? -2.077 19.656 -2.274 1.00 0.00 50 ALA A N 5
ATOM 3670 C CA . ALA A 1 50 ? -2.313 21.095 -2.436 1.00 0.00 50 ALA A CA 5
ATOM 3671 C C . ALA A 1 50 ? -0.990 21.826 -2.675 1.00 0.00 50 ALA A C 5
ATOM 3672 O O . ALA A 1 50 ? -0.143 21.930 -1.787 1.00 0.00 50 ALA A O 5
ATOM 3679 N N . SER A 1 51 ? -0.811 22.339 -3.887 1.00 0.00 51 SER A N 5
ATOM 3680 C CA . SER A 1 51 ? 0.429 23.056 -4.210 1.00 0.00 51 SER A CA 5
ATOM 3681 C C . SER A 1 51 ? 0.272 24.549 -3.908 1.00 0.00 51 SER A C 5
ATOM 3682 O O . SER A 1 51 ? -0.685 25.197 -4.336 1.00 0.00 51 SER A O 5
ATOM 3690 N N . ALA A 1 52 ? 1.222 25.100 -3.163 1.00 0.00 52 ALA A N 5
ATOM 3691 C CA . ALA A 1 52 ? 1.164 26.527 -2.828 1.00 0.00 52 ALA A CA 5
ATOM 3692 C C . ALA A 1 52 ? 2.582 27.065 -2.661 1.00 0.00 52 ALA A C 5
ATOM 3693 O O . ALA A 1 52 ? 2.953 28.012 -3.388 1.00 0.00 52 ALA A O 5
ATOM 3701 N N . GLU A 1 1 ? -14.567 -15.388 8.425 1.00 0.00 1 GLU A N 6
ATOM 3702 C CA . GLU A 1 1 ? -13.938 -14.433 7.495 1.00 0.00 1 GLU A CA 6
ATOM 3703 C C . GLU A 1 1 ? -13.276 -13.308 8.292 1.00 0.00 1 GLU A C 6
ATOM 3704 O O . GLU A 1 1 ? -13.866 -12.741 9.212 1.00 0.00 1 GLU A O 6
ATOM 3719 N N . ASP A 1 2 ? -12.044 -12.972 7.927 1.00 0.00 2 ASP A N 6
ATOM 3720 C CA . ASP A 1 2 ? -11.351 -11.867 8.604 1.00 0.00 2 ASP A CA 6
ATOM 3721 C C . ASP A 1 2 ? -11.685 -10.547 7.893 1.00 0.00 2 ASP A C 6
ATOM 3722 O O . ASP A 1 2 ? -11.690 -10.498 6.662 1.00 0.00 2 ASP A O 6
ATOM 3732 N N . PRO A 1 3 ? -11.961 -9.457 8.615 1.00 0.00 3 PRO A N 6
ATOM 3733 C CA . PRO A 1 3 ? -12.364 -8.196 7.983 1.00 0.00 3 PRO A CA 6
ATOM 3734 C C . PRO A 1 3 ? -11.148 -7.419 7.464 1.00 0.00 3 PRO A C 6
ATOM 3735 O O . PRO A 1 3 ? -10.622 -6.522 8.123 1.00 0.00 3 PRO A O 6
ATOM 3746 N N . LEU A 1 4 ? -10.701 -7.767 6.262 1.00 0.00 4 LEU A N 6
ATOM 3747 C CA . LEU A 1 4 ? -9.522 -7.104 5.692 1.00 0.00 4 LEU A CA 6
ATOM 3748 C C . LEU A 1 4 ? -9.983 -5.992 4.747 1.00 0.00 4 LEU A C 6
ATOM 3749 O O . LEU A 1 4 ? -10.300 -6.223 3.580 1.00 0.00 4 LEU A O 6
ATOM 3765 N N . TYR A 1 5 ? -10.031 -4.772 5.267 1.00 0.00 5 TYR A N 6
ATOM 3766 C CA . TYR A 1 5 ? -10.547 -3.648 4.477 1.00 0.00 5 TYR A CA 6
ATOM 3767 C C . TYR A 1 5 ? -9.454 -2.585 4.342 1.00 0.00 5 TYR A C 6
ATOM 3768 O O . TYR A 1 5 ? -9.173 -1.862 5.297 1.00 0.00 5 TYR A O 6
ATOM 3786 N N . CYS A 1 6 ? -8.873 -2.491 3.143 1.00 0.00 6 CYS A N 6
ATOM 3787 C CA . CYS A 1 6 ? -7.788 -1.530 2.849 1.00 0.00 6 CYS A CA 6
ATOM 3788 C C . CYS A 1 6 ? -7.537 -0.420 3.880 1.00 0.00 6 CYS A C 6
ATOM 3789 O O . CYS A 1 6 ? -8.333 0.508 4.032 1.00 0.00 6 CYS A O 6
ATOM 3796 N N . GLN A 1 7 ? -6.400 -0.494 4.559 1.00 0.00 7 GLN A N 6
ATOM 3797 C CA . GLN A 1 7 ? -6.001 0.607 5.446 1.00 0.00 7 GLN A CA 6
ATOM 3798 C C . GLN A 1 7 ? -4.502 0.853 5.251 1.00 0.00 7 GLN A C 6
ATOM 3799 O O . GLN A 1 7 ? -3.666 0.452 6.062 1.00 0.00 7 GLN A O 6
ATOM 3813 N N . ALA A 1 8 ? -4.163 1.504 4.144 1.00 0.00 8 ALA A N 6
ATOM 3814 C CA . ALA A 1 8 ? -2.749 1.704 3.804 1.00 0.00 8 ALA A CA 6
ATOM 3815 C C . ALA A 1 8 ? -2.285 3.121 4.166 1.00 0.00 8 ALA A C 6
ATOM 3816 O O . ALA A 1 8 ? -2.969 3.868 4.867 1.00 0.00 8 ALA A O 6
ATOM 3823 N N . ILE A 1 9 ? -1.101 3.495 3.688 1.00 0.00 9 ILE A N 6
ATOM 3824 C CA . ILE A 1 9 ? -0.557 4.825 3.998 1.00 0.00 9 ILE A CA 6
ATOM 3825 C C . ILE A 1 9 ? -1.305 5.876 3.167 1.00 0.00 9 ILE A C 6
ATOM 3826 O O . ILE A 1 9 ? -1.053 6.060 1.975 1.00 0.00 9 ILE A O 6
ATOM 3842 N N . GLY A 1 10 ? -2.239 6.565 3.810 1.00 0.00 10 GLY A N 6
ATOM 3843 C CA . GLY A 1 10 ? -3.036 7.577 3.103 1.00 0.00 10 GLY A CA 6
ATOM 3844 C C . GLY A 1 10 ? -4.334 7.017 2.519 1.00 0.00 10 GLY A C 6
ATOM 3845 O O . GLY A 1 10 ? -4.710 7.347 1.394 1.00 0.00 10 GLY A O 6
ATOM 3849 N N . CYS A 1 11 ? -5.009 6.148 3.265 1.00 0.00 11 CYS A N 6
ATOM 3850 C CA . CYS A 1 11 ? -6.369 5.745 2.881 1.00 0.00 11 CYS A CA 6
ATOM 3851 C C . CYS A 1 11 ? -7.341 6.188 3.989 1.00 0.00 11 CYS A C 6
ATOM 3852 O O . CYS A 1 11 ? -6.953 6.216 5.159 1.00 0.00 11 CYS A O 6
ATOM 3859 N N . PRO A 1 12 ? -8.602 6.529 3.694 1.00 0.00 12 PRO A N 6
ATOM 3860 C CA . PRO A 1 12 ? -9.550 6.979 4.724 1.00 0.00 12 PRO A CA 6
ATOM 3861 C C . PRO A 1 12 ? -9.739 6.003 5.893 1.00 0.00 12 PRO A C 6
ATOM 3862 O O . PRO A 1 12 ? -9.271 4.864 5.873 1.00 0.00 12 PRO A O 6
ATOM 3873 N N . THR A 1 13 ? -10.440 6.459 6.925 1.00 0.00 13 THR A N 6
ATOM 3874 C CA . THR A 1 13 ? -10.665 5.608 8.104 1.00 0.00 13 THR A CA 6
ATOM 3875 C C . THR A 1 13 ? -11.538 4.390 7.762 1.00 0.00 13 THR A C 6
ATOM 3876 O O . THR A 1 13 ? -12.225 4.354 6.741 1.00 0.00 13 THR A O 6
ATOM 3887 N N . LEU A 1 14 ? -11.498 3.378 8.621 1.00 0.00 14 LEU A N 6
ATOM 3888 C CA . LEU A 1 14 ? -12.201 2.118 8.330 1.00 0.00 14 LEU A CA 6
ATOM 3889 C C . LEU A 1 14 ? -13.705 2.311 8.087 1.00 0.00 14 LEU A C 6
ATOM 3890 O O . LEU A 1 14 ? -14.217 1.956 7.026 1.00 0.00 14 LEU A O 6
ATOM 3906 N N . TYR A 1 15 ? -14.420 2.851 9.066 1.00 0.00 15 TYR A N 6
ATOM 3907 C CA . TYR A 1 15 ? -15.878 2.992 8.932 1.00 0.00 15 TYR A CA 6
ATOM 3908 C C . TYR A 1 15 ? -16.234 4.338 8.289 1.00 0.00 15 TYR A C 6
ATOM 3909 O O . TYR A 1 15 ? -16.632 5.299 8.948 1.00 0.00 15 TYR A O 6
ATOM 3927 N N . SER A 1 16 ? -16.112 4.388 6.968 1.00 0.00 16 SER A N 6
ATOM 3928 C CA . SER A 1 16 ? -16.510 5.591 6.225 1.00 0.00 16 SER A CA 6
ATOM 3929 C C . SER A 1 16 ? -16.935 5.194 4.808 1.00 0.00 16 SER A C 6
ATOM 3930 O O . SER A 1 16 ? -16.508 4.172 4.269 1.00 0.00 16 SER A O 6
ATOM 3938 N N . GLU A 1 17 ? -17.781 6.012 4.191 1.00 0.00 17 GLU A N 6
ATOM 3939 C CA . GLU A 1 17 ? -18.316 5.668 2.862 1.00 0.00 17 GLU A CA 6
ATOM 3940 C C . GLU A 1 17 ? -17.229 5.499 1.787 1.00 0.00 17 GLU A C 6
ATOM 3941 O O . GLU A 1 17 ? -17.320 4.600 0.950 1.00 0.00 17 GLU A O 6
ATOM 3954 N N . ALA A 1 18 ? -16.203 6.344 1.797 1.00 0.00 18 ALA A N 6
ATOM 3955 C CA . ALA A 1 18 ? -15.115 6.198 0.818 1.00 0.00 18 ALA A CA 6
ATOM 3956 C C . ALA A 1 18 ? -14.306 4.907 1.018 1.00 0.00 18 ALA A C 6
ATOM 3957 O O . ALA A 1 18 ? -13.951 4.236 0.049 1.00 0.00 18 ALA A O 6
ATOM 3964 N N . ASN A 1 19 ? -14.011 4.550 2.266 1.00 0.00 19 ASN A N 6
ATOM 3965 C CA . ASN A 1 19 ? -13.221 3.338 2.527 1.00 0.00 19 ASN A CA 6
ATOM 3966 C C . ASN A 1 19 ? -13.959 2.053 2.127 1.00 0.00 19 ASN A C 6
ATOM 3967 O O . ASN A 1 19 ? -13.382 1.204 1.451 1.00 0.00 19 ASN A O 6
ATOM 3978 N N . LEU A 1 20 ? -15.215 1.879 2.529 1.00 0.00 20 LEU A N 6
ATOM 3979 C CA . LEU A 1 20 ? -15.927 0.631 2.200 1.00 0.00 20 LEU A CA 6
ATOM 3980 C C . LEU A 1 20 ? -16.062 0.393 0.687 1.00 0.00 20 LEU A C 6
ATOM 3981 O O . LEU A 1 20 ? -16.023 -0.751 0.235 1.00 0.00 20 LEU A O 6
ATOM 3997 N N . ALA A 1 21 ? -16.194 1.449 -0.110 1.00 0.00 21 ALA A N 6
ATOM 3998 C CA . ALA A 1 21 ? -16.225 1.273 -1.569 1.00 0.00 21 ALA A CA 6
ATOM 3999 C C . ALA A 1 21 ? -14.886 0.759 -2.123 1.00 0.00 21 ALA A C 6
ATOM 4000 O O . ALA A 1 21 ? -14.851 -0.215 -2.875 1.00 0.00 21 ALA A O 6
ATOM 4007 N N . VAL A 1 22 ? -13.780 1.402 -1.758 1.00 0.00 22 VAL A N 6
ATOM 4008 C CA . VAL A 1 22 ? -12.466 0.969 -2.265 1.00 0.00 22 VAL A CA 6
ATOM 4009 C C . VAL A 1 22 ? -11.962 -0.330 -1.610 1.00 0.00 22 VAL A C 6
ATOM 4010 O O . VAL A 1 22 ? -11.286 -1.137 -2.249 1.00 0.00 22 VAL A O 6
ATOM 4023 N N . SER A 1 23 ? -12.276 -0.537 -0.336 1.00 0.00 23 SER A N 6
ATOM 4024 C CA . SER A 1 23 ? -11.775 -1.718 0.380 1.00 0.00 23 SER A CA 6
ATOM 4025 C C . SER A 1 23 ? -12.406 -3.025 -0.111 1.00 0.00 23 SER A C 6
ATOM 4026 O O . SER A 1 23 ? -11.716 -4.035 -0.237 1.00 0.00 23 SER A O 6
ATOM 4034 N N . LYS A 1 24 ? -13.704 -3.022 -0.403 1.00 0.00 24 LYS A N 6
ATOM 4035 C CA . LYS A 1 24 ? -14.343 -4.229 -0.953 1.00 0.00 24 LYS A CA 6
ATOM 4036 C C . LYS A 1 24 ? -13.825 -4.592 -2.355 1.00 0.00 24 LYS A C 6
ATOM 4037 O O . LYS A 1 24 ? -13.791 -5.768 -2.717 1.00 0.00 24 LYS A O 6
ATOM 4053 N N . GLU A 1 25 ? -13.408 -3.605 -3.146 1.00 0.00 25 GLU A N 6
ATOM 4054 C CA . GLU A 1 25 ? -12.836 -3.900 -4.469 1.00 0.00 25 GLU A CA 6
ATOM 4055 C C . GLU A 1 25 ? -11.534 -4.711 -4.365 1.00 0.00 25 GLU A C 6
ATOM 4056 O O . GLU A 1 25 ? -11.369 -5.715 -5.060 1.00 0.00 25 GLU A O 6
ATOM 4069 N N . CYS A 1 26 ? -10.612 -4.306 -3.494 1.00 0.00 26 CYS A N 6
ATOM 4070 C CA . CYS A 1 26 ? -9.406 -5.118 -3.270 1.00 0.00 26 CYS A CA 6
ATOM 4071 C C . CYS A 1 26 ? -9.751 -6.427 -2.544 1.00 0.00 26 CYS A C 6
ATOM 4072 O O . CYS A 1 26 ? -9.539 -7.506 -3.096 1.00 0.00 26 CYS A O 6
ATOM 4079 N N . ARG A 1 27 ? -10.317 -6.324 -1.339 1.00 0.00 27 ARG A N 6
ATOM 4080 C CA . ARG A 1 27 ? -10.506 -7.499 -0.462 1.00 0.00 27 ARG A CA 6
ATOM 4081 C C . ARG A 1 27 ? -10.836 -8.839 -1.145 1.00 0.00 27 ARG A C 6
ATOM 4082 O O . ARG A 1 27 ? -10.244 -9.868 -0.817 1.00 0.00 27 ARG A O 6
ATOM 4102 N N . ASP A 1 28 ? -11.814 -8.845 -2.047 1.00 0.00 28 ASP A N 6
ATOM 4103 C CA . ASP A 1 28 ? -12.333 -10.112 -2.585 1.00 0.00 28 ASP A CA 6
ATOM 4104 C C . ASP A 1 28 ? -11.264 -10.974 -3.276 1.00 0.00 28 ASP A C 6
ATOM 4105 O O . ASP A 1 28 ? -11.087 -12.141 -2.924 1.00 0.00 28 ASP A O 6
ATOM 4115 N N . GLN A 1 29 ? -10.565 -10.430 -4.267 1.00 0.00 29 GLN A N 6
ATOM 4116 C CA . GLN A 1 29 ? -9.601 -11.245 -5.017 1.00 0.00 29 GLN A CA 6
ATOM 4117 C C . GLN A 1 29 ? -8.220 -11.171 -4.357 1.00 0.00 29 GLN A C 6
ATOM 4118 O O . GLN A 1 29 ? -7.401 -10.308 -4.676 1.00 0.00 29 GLN A O 6
ATOM 4132 N N . GLY A 1 30 ? -7.956 -12.087 -3.432 1.00 0.00 30 GLY A N 6
ATOM 4133 C CA . GLY A 1 30 ? -6.661 -12.077 -2.735 1.00 0.00 30 GLY A CA 6
ATOM 4134 C C . GLY A 1 30 ? -6.761 -12.456 -1.255 1.00 0.00 30 GLY A C 6
ATOM 4135 O O . GLY A 1 30 ? -5.863 -13.115 -0.736 1.00 0.00 30 GLY A O 6
ATOM 4139 N N . LYS A 1 31 ? -7.857 -12.059 -0.604 1.00 0.00 31 LYS A N 6
ATOM 4140 C CA . LYS A 1 31 ? -7.997 -12.139 0.866 1.00 0.00 31 LYS A CA 6
ATOM 4141 C C . LYS A 1 31 ? -6.990 -13.009 1.639 1.00 0.00 31 LYS A C 6
ATOM 4142 O O . LYS A 1 31 ? -7.144 -14.226 1.758 1.00 0.00 31 LYS A O 6
ATOM 4158 N N . LEU A 1 32 ? -5.973 -12.364 2.201 1.00 0.00 32 LEU A N 6
ATOM 4159 C CA . LEU A 1 32 ? -5.031 -13.071 3.084 1.00 0.00 32 LEU A CA 6
ATOM 4160 C C . LEU A 1 32 ? -4.623 -12.132 4.226 1.00 0.00 32 LEU A C 6
ATOM 4161 O O . LEU A 1 32 ? -5.003 -12.341 5.379 1.00 0.00 32 LEU A O 6
ATOM 4177 N N . GLY A 1 33 ? -3.843 -11.101 3.922 1.00 0.00 33 GLY A N 6
ATOM 4178 C CA . GLY A 1 33 ? -3.378 -10.193 4.976 1.00 0.00 33 GLY A CA 6
ATOM 4179 C C . GLY A 1 33 ? -2.360 -9.214 4.401 1.00 0.00 33 GLY A C 6
ATOM 4180 O O . GLY A 1 33 ? -2.693 -8.082 4.047 1.00 0.00 33 GLY A O 6
ATOM 4184 N N . ASP A 1 34 ? -1.117 -9.665 4.274 1.00 0.00 34 ASP A N 6
ATOM 4185 C CA . ASP A 1 34 ? -0.110 -8.863 3.565 1.00 0.00 34 ASP A CA 6
ATOM 4186 C C . ASP A 1 34 ? -0.206 -9.204 2.076 1.00 0.00 34 ASP A C 6
ATOM 4187 O O . ASP A 1 34 ? 0.508 -10.061 1.553 1.00 0.00 34 ASP A O 6
ATOM 4197 N N . ASP A 1 35 ? -1.144 -8.551 1.403 1.00 0.00 35 ASP A N 6
ATOM 4198 C CA . ASP A 1 35 ? -1.455 -8.914 0.013 1.00 0.00 35 ASP A CA 6
ATOM 4199 C C . ASP A 1 35 ? -2.133 -7.760 -0.740 1.00 0.00 35 ASP A C 6
ATOM 4200 O O . ASP A 1 35 ? -2.069 -7.706 -1.968 1.00 0.00 35 ASP A O 6
ATOM 4210 N N . PHE A 1 36 ? -2.870 -6.900 -0.039 1.00 0.00 36 PHE A N 6
ATOM 4211 C CA . PHE A 1 36 ? -3.347 -5.669 -0.687 1.00 0.00 36 PHE A CA 6
ATOM 4212 C C . PHE A 1 36 ? -2.471 -4.467 -0.323 1.00 0.00 36 PHE A C 6
ATOM 4213 O O . PHE A 1 36 ? -2.963 -3.411 0.075 1.00 0.00 36 PHE A O 6
ATOM 4230 N N . HIS A 1 37 ? -1.164 -4.599 -0.517 1.00 0.00 37 HIS A N 6
ATOM 4231 C CA . HIS A 1 37 ? -0.275 -3.444 -0.341 1.00 0.00 37 HIS A CA 6
ATOM 4232 C C . HIS A 1 37 ? -0.321 -2.550 -1.589 1.00 0.00 37 HIS A C 6
ATOM 4233 O O . HIS A 1 37 ? -0.520 -1.338 -1.493 1.00 0.00 37 HIS A O 6
ATOM 4247 N N . ARG A 1 38 ? -0.163 -3.145 -2.769 1.00 0.00 38 ARG A N 6
ATOM 4248 C CA . ARG A 1 38 ? -0.261 -2.369 -4.014 1.00 0.00 38 ARG A CA 6
ATOM 4249 C C . ARG A 1 38 ? -1.714 -2.025 -4.375 1.00 0.00 38 ARG A C 6
ATOM 4250 O O . ARG A 1 38 ? -1.988 -0.922 -4.846 1.00 0.00 38 ARG A O 6
ATOM 4270 N N . CYS A 1 39 ? -2.653 -2.948 -4.170 1.00 0.00 39 CYS A N 6
ATOM 4271 C CA . CYS A 1 39 ? -4.057 -2.676 -4.521 1.00 0.00 39 CYS A CA 6
ATOM 4272 C C . CYS A 1 39 ? -4.654 -1.504 -3.731 1.00 0.00 39 CYS A C 6
ATOM 4273 O O . CYS A 1 39 ? -5.342 -0.653 -4.295 1.00 0.00 39 CYS A O 6
ATOM 4280 N N . CYS A 1 40 ? -4.393 -1.445 -2.428 1.00 0.00 40 CYS A N 6
ATOM 4281 C CA . CYS A 1 40 ? -4.903 -0.329 -1.623 1.00 0.00 40 CYS A CA 6
ATOM 4282 C C . CYS A 1 40 ? -4.232 1.005 -1.983 1.00 0.00 40 CYS A C 6
ATOM 4283 O O . CYS A 1 40 ? -4.908 2.015 -2.174 1.00 0.00 40 CYS A O 6
ATOM 4290 N N . GLU A 1 41 ? -2.904 1.030 -2.063 1.00 0.00 41 GLU A N 6
ATOM 4291 C CA . GLU A 1 41 ? -2.199 2.297 -2.320 1.00 0.00 41 GLU A CA 6
ATOM 4292 C C . GLU A 1 41 ? -2.405 2.822 -3.747 1.00 0.00 41 GLU A C 6
ATOM 4293 O O . GLU A 1 41 ? -2.586 4.022 -3.949 1.00 0.00 41 GLU A O 6
ATOM 4306 N N . GLU A 1 42 ? -2.368 1.944 -4.746 1.00 0.00 42 GLU A N 6
ATOM 4307 C CA . GLU A 1 42 ? -2.518 2.397 -6.138 1.00 0.00 42 GLU A CA 6
ATOM 4308 C C . GLU A 1 42 ? -3.940 2.882 -6.473 1.00 0.00 42 GLU A C 6
ATOM 4309 O O . GLU A 1 42 ? -4.130 3.617 -7.442 1.00 0.00 42 GLU A O 6
ATOM 4322 N N . GLN A 1 43 ? -4.951 2.414 -5.743 1.00 0.00 43 GLN A N 6
ATOM 4323 C CA . GLN A 1 43 ? -6.275 3.041 -5.861 1.00 0.00 43 GLN A CA 6
ATOM 4324 C C . GLN A 1 43 ? -6.432 4.037 -4.705 1.00 0.00 43 GLN A C 6
ATOM 4325 O O . GLN A 1 43 ? -5.937 5.159 -4.806 1.00 0.00 43 GLN A O 6
ATOM 4339 N N . CYS A 1 44 ? -7.083 3.616 -3.617 1.00 0.00 44 CYS A N 6
ATOM 4340 C CA . CYS A 1 44 ? -7.473 4.526 -2.518 1.00 0.00 44 CYS A CA 6
ATOM 4341 C C . CYS A 1 44 ? -6.727 5.866 -2.412 1.00 0.00 44 CYS A C 6
ATOM 4342 O O . CYS A 1 44 ? -7.295 6.925 -2.680 1.00 0.00 44 CYS A O 6
ATOM 4349 N N . GLY A 1 45 ? -5.452 5.827 -2.031 1.00 0.00 45 GLY A N 6
ATOM 4350 C CA . GLY A 1 45 ? -4.659 7.059 -1.976 1.00 0.00 45 GLY A CA 6
ATOM 4351 C C . GLY A 1 45 ? -3.882 7.252 -3.275 1.00 0.00 45 GLY A C 6
ATOM 4352 O O . GLY A 1 45 ? -2.712 6.881 -3.359 1.00 0.00 45 GLY A O 6
ATOM 4356 N N . SER A 1 46 ? -4.540 7.887 -4.244 1.00 0.00 46 SER A N 6
ATOM 4357 C CA . SER A 1 46 ? -4.042 7.955 -5.636 1.00 0.00 46 SER A CA 6
ATOM 4358 C C . SER A 1 46 ? -2.569 7.592 -5.900 1.00 0.00 46 SER A C 6
ATOM 4359 O O . SER A 1 46 ? -2.280 6.537 -6.463 1.00 0.00 46 SER A O 6
ATOM 4367 N N . THR A 1 47 ? -1.634 8.456 -5.515 1.00 0.00 47 THR A N 6
ATOM 4368 C CA . THR A 1 47 ? -0.216 8.177 -5.779 1.00 0.00 47 THR A CA 6
ATOM 4369 C C . THR A 1 47 ? 0.342 7.254 -4.690 1.00 0.00 47 THR A C 6
ATOM 4370 O O . THR A 1 47 ? 0.165 7.489 -3.494 1.00 0.00 47 THR A O 6
ATOM 4381 N N . THR A 1 48 ? 1.032 6.201 -5.112 1.00 0.00 48 THR A N 6
ATOM 4382 C CA . THR A 1 48 ? 1.583 5.237 -4.149 1.00 0.00 48 THR A CA 6
ATOM 4383 C C . THR A 1 48 ? 2.790 5.855 -3.419 1.00 0.00 48 THR A C 6
ATOM 4384 O O . THR A 1 48 ? 3.766 6.240 -4.065 1.00 0.00 48 THR A O 6
ATOM 4395 N N . PRO A 1 49 ? 2.776 5.962 -2.086 1.00 0.00 49 PRO A N 6
ATOM 4396 C CA . PRO A 1 49 ? 3.883 6.582 -1.351 1.00 0.00 49 PRO A CA 6
ATOM 4397 C C . PRO A 1 49 ? 5.038 5.598 -1.135 1.00 0.00 49 PRO A C 6
ATOM 4398 O O . PRO A 1 49 ? 4.905 4.387 -1.319 1.00 0.00 49 PRO A O 6
ATOM 4409 N N . ALA A 1 50 ? 6.186 6.125 -0.726 1.00 0.00 50 ALA A N 6
ATOM 4410 C CA . ALA A 1 50 ? 7.343 5.259 -0.475 1.00 0.00 50 ALA A CA 6
ATOM 4411 C C . ALA A 1 50 ? 7.207 4.578 0.890 1.00 0.00 50 ALA A C 6
ATOM 4412 O O . ALA A 1 50 ? 7.410 5.191 1.939 1.00 0.00 50 ALA A O 6
ATOM 4419 N N . SER A 1 51 ? 6.851 3.299 0.875 1.00 0.00 51 SER A N 6
ATOM 4420 C CA . SER A 1 51 ? 6.663 2.569 2.134 1.00 0.00 51 SER A CA 6
ATOM 4421 C C . SER A 1 51 ? 7.970 1.885 2.538 1.00 0.00 51 SER A C 6
ATOM 4422 O O . SER A 1 51 ? 8.446 0.966 1.870 1.00 0.00 51 SER A O 6
ATOM 4430 N N . ALA A 1 52 ? 8.553 2.333 3.644 1.00 0.00 52 ALA A N 6
ATOM 4431 C CA . ALA A 1 52 ? 9.803 1.729 4.117 1.00 0.00 52 ALA A CA 6
ATOM 4432 C C . ALA A 1 52 ? 9.848 1.792 5.641 1.00 0.00 52 ALA A C 6
ATOM 4433 O O . ALA A 1 52 ? 9.794 2.907 6.207 1.00 0.00 52 ALA A O 6
ATOM 4441 N N . GLU A 1 1 ? -20.502 -11.851 3.186 1.00 0.00 1 GLU A N 7
ATOM 4442 C CA . GLU A 1 1 ? -19.246 -11.150 2.859 1.00 0.00 1 GLU A CA 7
ATOM 4443 C C . GLU A 1 1 ? -18.689 -10.446 4.100 1.00 0.00 1 GLU A C 7
ATOM 4444 O O . GLU A 1 1 ? -19.432 -10.009 4.980 1.00 0.00 1 GLU A O 7
ATOM 4459 N N . ASP A 1 2 ? -17.369 -10.324 4.164 1.00 0.00 2 ASP A N 7
ATOM 4460 C CA . ASP A 1 2 ? -16.748 -9.610 5.287 1.00 0.00 2 ASP A CA 7
ATOM 4461 C C . ASP A 1 2 ? -15.533 -8.833 4.758 1.00 0.00 2 ASP A C 7
ATOM 4462 O O . ASP A 1 2 ? -14.428 -9.376 4.707 1.00 0.00 2 ASP A O 7
ATOM 4472 N N . PRO A 1 3 ? -15.690 -7.568 4.354 1.00 0.00 3 PRO A N 7
ATOM 4473 C CA . PRO A 1 3 ? -14.588 -6.807 3.755 1.00 0.00 3 PRO A CA 7
ATOM 4474 C C . PRO A 1 3 ? -13.419 -6.582 4.717 1.00 0.00 3 PRO A C 7
ATOM 4475 O O . PRO A 1 3 ? -13.575 -6.013 5.798 1.00 0.00 3 PRO A O 7
ATOM 4486 N N . LEU A 1 4 ? -12.233 -7.018 4.312 1.00 0.00 4 LEU A N 7
ATOM 4487 C CA . LEU A 1 4 ? -11.039 -6.778 5.132 1.00 0.00 4 LEU A CA 7
ATOM 4488 C C . LEU A 1 4 ? -10.545 -5.365 4.818 1.00 0.00 4 LEU A C 7
ATOM 4489 O O . LEU A 1 4 ? -10.127 -5.059 3.700 1.00 0.00 4 LEU A O 7
ATOM 4505 N N . TYR A 1 5 ? -10.639 -4.484 5.806 1.00 0.00 5 TYR A N 7
ATOM 4506 C CA . TYR A 1 5 ? -10.400 -3.058 5.547 1.00 0.00 5 TYR A CA 7
ATOM 4507 C C . TYR A 1 5 ? -8.900 -2.764 5.496 1.00 0.00 5 TYR A C 7
ATOM 4508 O O . TYR A 1 5 ? -8.166 -2.989 6.459 1.00 0.00 5 TYR A O 7
ATOM 4526 N N . CYS A 1 6 ? -8.442 -2.251 4.359 1.00 0.00 6 CYS A N 7
ATOM 4527 C CA . CYS A 1 6 ? -7.014 -1.953 4.213 1.00 0.00 6 CYS A CA 7
ATOM 4528 C C . CYS A 1 6 ? -6.694 -0.601 4.855 1.00 0.00 6 CYS A C 7
ATOM 4529 O O . CYS A 1 6 ? -7.113 0.454 4.376 1.00 0.00 6 CYS A O 7
ATOM 4536 N N . GLN A 1 7 ? -5.945 -0.628 5.951 1.00 0.00 7 GLN A N 7
ATOM 4537 C CA . GLN A 1 7 ? -5.592 0.626 6.628 1.00 0.00 7 GLN A CA 7
ATOM 4538 C C . GLN A 1 7 ? -4.244 1.132 6.099 1.00 0.00 7 GLN A C 7
ATOM 4539 O O . GLN A 1 7 ? -3.216 1.073 6.775 1.00 0.00 7 GLN A O 7
ATOM 4553 N N . ALA A 1 8 ? -4.256 1.641 4.873 1.00 0.00 8 ALA A N 7
ATOM 4554 C CA . ALA A 1 8 ? -3.023 2.175 4.281 1.00 0.00 8 ALA A CA 7
ATOM 4555 C C . ALA A 1 8 ? -2.893 3.674 4.573 1.00 0.00 8 ALA A C 7
ATOM 4556 O O . ALA A 1 8 ? -3.834 4.334 5.018 1.00 0.00 8 ALA A O 7
ATOM 4563 N N . ILE A 1 9 ? -1.707 4.222 4.329 1.00 0.00 9 ILE A N 7
ATOM 4564 C CA . ILE A 1 9 ? -1.459 5.634 4.668 1.00 0.00 9 ILE A CA 7
ATOM 4565 C C . ILE A 1 9 ? -2.261 6.617 3.797 1.00 0.00 9 ILE A C 7
ATOM 4566 O O . ILE A 1 9 ? -2.741 7.637 4.294 1.00 0.00 9 ILE A O 7
ATOM 4582 N N . GLY A 1 10 ? -2.419 6.330 2.509 1.00 0.00 10 GLY A N 7
ATOM 4583 C CA . GLY A 1 10 ? -3.178 7.242 1.639 1.00 0.00 10 GLY A CA 7
ATOM 4584 C C . GLY A 1 10 ? -4.671 6.914 1.504 1.00 0.00 10 GLY A C 7
ATOM 4585 O O . GLY A 1 10 ? -5.381 7.583 0.753 1.00 0.00 10 GLY A O 7
ATOM 4589 N N . CYS A 1 11 ? -5.166 5.897 2.203 1.00 0.00 11 CYS A N 7
ATOM 4590 C CA . CYS A 1 11 ? -6.568 5.494 2.031 1.00 0.00 11 CYS A CA 7
ATOM 4591 C C . CYS A 1 11 ? -7.456 6.172 3.091 1.00 0.00 11 CYS A C 7
ATOM 4592 O O . CYS A 1 11 ? -6.960 6.535 4.159 1.00 0.00 11 CYS A O 7
ATOM 4599 N N . PRO A 1 12 ? -8.761 6.368 2.864 1.00 0.00 12 PRO A N 7
ATOM 4600 C CA . PRO A 1 12 ? -9.598 7.132 3.800 1.00 0.00 12 PRO A CA 7
ATOM 4601 C C . PRO A 1 12 ? -9.795 6.447 5.157 1.00 0.00 12 PRO A C 7
ATOM 4602 O O . PRO A 1 12 ? -9.346 5.324 5.392 1.00 0.00 12 PRO A O 7
ATOM 4613 N N . THR A 1 13 ? -10.484 7.132 6.063 1.00 0.00 13 THR A N 7
ATOM 4614 C CA . THR A 1 13 ? -10.720 6.563 7.399 1.00 0.00 13 THR A CA 7
ATOM 4615 C C . THR A 1 13 ? -11.749 5.424 7.348 1.00 0.00 13 THR A C 7
ATOM 4616 O O . THR A 1 13 ? -12.550 5.312 6.419 1.00 0.00 13 THR A O 7
ATOM 4627 N N . LEU A 1 14 ? -11.716 4.565 8.360 1.00 0.00 14 LEU A N 7
ATOM 4628 C CA . LEU A 1 14 ? -12.584 3.375 8.370 1.00 0.00 14 LEU A CA 7
ATOM 4629 C C . LEU A 1 14 ? -14.079 3.724 8.349 1.00 0.00 14 LEU A C 7
ATOM 4630 O O . LEU A 1 14 ? -14.864 3.084 7.650 1.00 0.00 14 LEU A O 7
ATOM 4646 N N . TYR A 1 15 ? -14.485 4.722 9.127 1.00 0.00 15 TYR A N 7
ATOM 4647 C CA . TYR A 1 15 ? -15.917 5.050 9.235 1.00 0.00 15 TYR A CA 7
ATOM 4648 C C . TYR A 1 15 ? -16.508 5.675 7.961 1.00 0.00 15 TYR A C 7
ATOM 4649 O O . TYR A 1 15 ? -17.708 5.555 7.714 1.00 0.00 15 TYR A O 7
ATOM 4667 N N . SER A 1 16 ? -15.697 6.348 7.148 1.00 0.00 16 SER A N 7
ATOM 4668 C CA . SER A 1 16 ? -16.224 6.960 5.921 1.00 0.00 16 SER A CA 7
ATOM 4669 C C . SER A 1 16 ? -16.505 5.903 4.847 1.00 0.00 16 SER A C 7
ATOM 4670 O O . SER A 1 16 ? -15.834 4.874 4.756 1.00 0.00 16 SER A O 7
ATOM 4678 N N . GLU A 1 17 ? -17.507 6.171 4.015 1.00 0.00 17 GLU A N 7
ATOM 4679 C CA . GLU A 1 17 ? -17.910 5.191 2.992 1.00 0.00 17 GLU A CA 7
ATOM 4680 C C . GLU A 1 17 ? -16.867 4.947 1.887 1.00 0.00 17 GLU A C 7
ATOM 4681 O O . GLU A 1 17 ? -16.913 3.920 1.210 1.00 0.00 17 GLU A O 7
ATOM 4694 N N . ALA A 1 18 ? -15.918 5.860 1.697 1.00 0.00 18 ALA A N 7
ATOM 4695 C CA . ALA A 1 18 ? -14.870 5.643 0.689 1.00 0.00 18 ALA A CA 7
ATOM 4696 C C . ALA A 1 18 ? -13.948 4.463 1.036 1.00 0.00 18 ALA A C 7
ATOM 4697 O O . ALA A 1 18 ? -13.581 3.681 0.159 1.00 0.00 18 ALA A O 7
ATOM 4704 N N . ASN A 1 19 ? -13.587 4.306 2.308 1.00 0.00 19 ASN A N 7
ATOM 4705 C CA . ASN A 1 19 ? -12.812 3.124 2.718 1.00 0.00 19 ASN A CA 7
ATOM 4706 C C . ASN A 1 19 ? -13.643 1.832 2.633 1.00 0.00 19 ASN A C 7
ATOM 4707 O O . ASN A 1 19 ? -13.123 0.777 2.267 1.00 0.00 19 ASN A O 7
ATOM 4718 N N . LEU A 1 20 ? -14.931 1.899 2.963 1.00 0.00 20 LEU A N 7
ATOM 4719 C CA . LEU A 1 20 ? -15.786 0.705 2.879 1.00 0.00 20 LEU A CA 7
ATOM 4720 C C . LEU A 1 20 ? -15.900 0.171 1.441 1.00 0.00 20 LEU A C 7
ATOM 4721 O O . LEU A 1 20 ? -15.838 -1.037 1.214 1.00 0.00 20 LEU A O 7
ATOM 4737 N N . ALA A 1 21 ? -16.057 1.060 0.463 1.00 0.00 21 ALA A N 7
ATOM 4738 C CA . ALA A 1 21 ? -16.170 0.619 -0.934 1.00 0.00 21 ALA A CA 7
ATOM 4739 C C . ALA A 1 21 ? -14.864 0.027 -1.484 1.00 0.00 21 ALA A C 7
ATOM 4740 O O . ALA A 1 21 ? -14.877 -1.027 -2.121 1.00 0.00 21 ALA A O 7
ATOM 4747 N N . VAL A 1 22 ? -13.733 0.688 -1.252 1.00 0.00 22 VAL A N 7
ATOM 4748 C CA . VAL A 1 22 ? -12.456 0.181 -1.786 1.00 0.00 22 VAL A CA 7
ATOM 4749 C C . VAL A 1 22 ? -11.997 -1.127 -1.114 1.00 0.00 22 VAL A C 7
ATOM 4750 O O . VAL A 1 22 ? -11.335 -1.954 -1.740 1.00 0.00 22 VAL A O 7
ATOM 4763 N N . SER A 1 23 ? -12.359 -1.332 0.150 1.00 0.00 23 SER A N 7
ATOM 4764 C CA . SER A 1 23 ? -12.021 -2.593 0.829 1.00 0.00 23 SER A CA 7
ATOM 4765 C C . SER A 1 23 ? -12.696 -3.826 0.208 1.00 0.00 23 SER A C 7
ATOM 4766 O O . SER A 1 23 ? -12.141 -4.923 0.253 1.00 0.00 23 SER A O 7
ATOM 4774 N N . LYS A 1 24 ? -13.879 -3.667 -0.381 1.00 0.00 24 LYS A N 7
ATOM 4775 C CA . LYS A 1 24 ? -14.523 -4.796 -1.069 1.00 0.00 24 LYS A CA 7
ATOM 4776 C C . LYS A 1 24 ? -13.728 -5.236 -2.310 1.00 0.00 24 LYS A C 7
ATOM 4777 O O . LYS A 1 24 ? -13.552 -6.431 -2.546 1.00 0.00 24 LYS A O 7
ATOM 4793 N N . GLU A 1 25 ? -13.223 -4.287 -3.095 1.00 0.00 25 GLU A N 7
ATOM 4794 C CA . GLU A 1 25 ? -12.378 -4.645 -4.245 1.00 0.00 25 GLU A CA 7
ATOM 4795 C C . GLU A 1 25 ? -11.068 -5.323 -3.810 1.00 0.00 25 GLU A C 7
ATOM 4796 O O . GLU A 1 25 ? -10.674 -6.341 -4.378 1.00 0.00 25 GLU A O 7
ATOM 4809 N 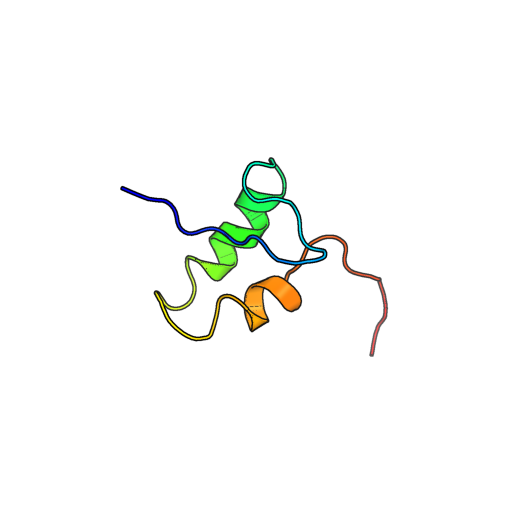N . CYS A 1 26 ? -10.398 -4.784 -2.794 1.00 0.00 26 CYS A N 7
ATOM 4810 C CA . CYS A 1 26 ? -9.190 -5.444 -2.273 1.00 0.00 26 CYS A CA 7
ATOM 4811 C C . CYS A 1 26 ? -9.479 -6.812 -1.631 1.00 0.00 26 CYS A C 7
ATOM 4812 O O . CYS A 1 26 ? -8.641 -7.711 -1.686 1.00 0.00 26 CYS A O 7
ATOM 4819 N N . ARG A 1 27 ? -10.658 -6.994 -1.039 1.00 0.00 27 ARG A N 7
ATOM 4820 C CA . ARG A 1 27 ? -11.029 -8.312 -0.496 1.00 0.00 27 ARG A CA 7
ATOM 4821 C C . ARG A 1 27 ? -11.125 -9.391 -1.585 1.00 0.00 27 ARG A C 7
ATOM 4822 O O . ARG A 1 27 ? -10.669 -10.517 -1.387 1.00 0.00 27 ARG A O 7
ATOM 4842 N N . ASP A 1 28 ? -11.698 -9.064 -2.741 1.00 0.00 28 ASP A N 7
ATOM 4843 C CA . ASP A 1 28 ? -11.730 -10.030 -3.851 1.00 0.00 28 ASP A CA 7
ATOM 4844 C C . ASP A 1 28 ? -10.325 -10.362 -4.380 1.00 0.00 28 ASP A C 7
ATOM 4845 O O . ASP A 1 28 ? -10.052 -11.501 -4.759 1.00 0.00 28 ASP A O 7
ATOM 4855 N N . GLN A 1 29 ? -9.432 -9.378 -4.419 1.00 0.00 29 GLN A N 7
ATOM 4856 C CA . GLN A 1 29 ? -8.073 -9.627 -4.917 1.00 0.00 29 GLN A CA 7
ATOM 4857 C C . GLN A 1 29 ? -7.205 -10.243 -3.817 1.00 0.00 29 GLN A C 7
ATOM 4858 O O . GLN A 1 29 ? -7.069 -9.702 -2.719 1.00 0.00 29 GLN A O 7
ATOM 4872 N N . GLY A 1 30 ? -6.593 -11.379 -4.121 1.00 0.00 30 GLY A N 7
ATOM 4873 C CA . GLY A 1 30 ? -5.707 -12.020 -3.143 1.00 0.00 30 GLY A CA 7
ATOM 4874 C C . GLY A 1 30 ? -6.463 -13.035 -2.291 1.00 0.00 30 GLY A C 7
ATOM 4875 O O . GLY A 1 30 ? -7.097 -13.955 -2.809 1.00 0.00 30 GLY A O 7
ATOM 4879 N N . LYS A 1 31 ? -6.379 -12.884 -0.974 1.00 0.00 31 LYS A N 7
ATOM 4880 C CA . LYS A 1 31 ? -7.054 -13.838 -0.081 1.00 0.00 31 LYS A CA 7
ATOM 4881 C C . LYS A 1 31 ? -7.175 -13.254 1.332 1.00 0.00 31 LYS A C 7
ATOM 4882 O O . LYS A 1 31 ? -8.278 -12.984 1.806 1.00 0.00 31 LYS A O 7
ATOM 4898 N N . LEU A 1 32 ? -6.051 -13.088 2.025 1.00 0.00 32 LEU A N 7
ATOM 4899 C CA . LEU A 1 32 ? -6.101 -12.662 3.433 1.00 0.00 32 LEU A CA 7
ATOM 4900 C C . LEU A 1 32 ? -5.046 -11.586 3.716 1.00 0.00 32 LEU A C 7
ATOM 4901 O O . LEU A 1 32 ? -5.366 -10.524 4.250 1.00 0.00 32 LEU A O 7
ATOM 4917 N N . GLY A 1 33 ? -3.788 -11.842 3.370 1.00 0.00 33 GLY A N 7
ATOM 4918 C CA . GLY A 1 33 ? -2.748 -10.833 3.595 1.00 0.00 33 GLY A CA 7
ATOM 4919 C C . GLY A 1 33 ? -1.650 -10.911 2.538 1.00 0.00 33 GLY A C 7
ATOM 4920 O O . GLY A 1 33 ? -0.485 -11.158 2.848 1.00 0.00 33 GLY A O 7
ATOM 4924 N N . ASP A 1 34 ? -2.017 -10.678 1.283 1.00 0.00 34 ASP A N 7
ATOM 4925 C CA . ASP A 1 34 ? -1.014 -10.675 0.204 1.00 0.00 34 ASP A CA 7
ATOM 4926 C C . ASP A 1 34 ? -1.483 -9.861 -1.012 1.00 0.00 34 ASP A C 7
ATOM 4927 O O . ASP A 1 34 ? -1.193 -10.192 -2.162 1.00 0.00 34 ASP A O 7
ATOM 4937 N N . ASP A 1 35 ? -2.193 -8.771 -0.757 1.00 0.00 35 ASP A N 7
ATOM 4938 C CA . ASP A 1 35 ? -2.664 -7.907 -1.847 1.00 0.00 35 ASP A CA 7
ATOM 4939 C C . ASP A 1 35 ? -3.012 -6.542 -1.250 1.00 0.00 35 ASP A C 7
ATOM 4940 O O . ASP A 1 35 ? -2.461 -5.521 -1.656 1.00 0.00 35 ASP A O 7
ATOM 4950 N N . PHE A 1 36 ? -3.874 -6.560 -0.234 1.00 0.00 36 PHE A N 7
ATOM 4951 C CA . PHE A 1 36 ? -4.363 -5.332 0.424 1.00 0.00 36 PHE A CA 7
ATOM 4952 C C . PHE A 1 36 ? -3.370 -4.164 0.533 1.00 0.00 36 PHE A C 7
ATOM 4953 O O . PHE A 1 36 ? -3.737 -3.006 0.332 1.00 0.00 36 PHE A O 7
ATOM 4970 N N . HIS A 1 37 ? -2.117 -4.460 0.875 1.00 0.00 37 HIS A N 7
ATOM 4971 C CA . HIS A 1 37 ? -1.113 -3.399 1.025 1.00 0.00 37 HIS A CA 7
ATOM 4972 C C . HIS A 1 37 ? -0.862 -2.653 -0.294 1.00 0.00 37 HIS A C 7
ATOM 4973 O O . HIS A 1 37 ? -1.054 -1.440 -0.368 1.00 0.00 37 HIS A O 7
ATOM 4987 N N . ARG A 1 38 ? -0.461 -3.363 -1.346 1.00 0.00 38 ARG A N 7
ATOM 4988 C CA . ARG A 1 38 ? -0.339 -2.718 -2.665 1.00 0.00 38 ARG A CA 7
ATOM 4989 C C . ARG A 1 38 ? -1.701 -2.211 -3.167 1.00 0.00 38 ARG A C 7
ATOM 4990 O O . ARG A 1 38 ? -1.823 -1.041 -3.531 1.00 0.00 38 ARG A O 7
ATOM 5010 N N . CYS A 1 39 ? -2.731 -3.057 -3.100 1.00 0.00 39 CYS A N 7
ATOM 5011 C CA . CYS A 1 39 ? -4.076 -2.688 -3.578 1.00 0.00 39 CYS A CA 7
ATOM 5012 C C . CYS A 1 39 ? -4.490 -1.235 -3.302 1.00 0.00 39 CYS A C 7
ATOM 5013 O O . CYS A 1 39 ? -4.781 -0.473 -4.223 1.00 0.00 39 CYS A O 7
ATOM 5020 N N . CYS A 1 40 ? -4.519 -0.849 -2.028 1.00 0.00 40 CYS A N 7
ATOM 5021 C CA . CYS A 1 40 ? -4.969 0.502 -1.668 1.00 0.00 40 CYS A CA 7
ATOM 5022 C C . CYS A 1 40 ? -3.914 1.591 -1.925 1.00 0.00 40 CYS A C 7
ATOM 5023 O O . CYS A 1 40 ? -4.259 2.736 -2.216 1.00 0.00 40 CYS A O 7
ATOM 5030 N N . GLU A 1 41 ? -2.628 1.265 -1.842 1.00 0.00 41 GLU A N 7
ATOM 5031 C CA . GLU A 1 41 ? -1.587 2.257 -2.166 1.00 0.00 41 GLU A CA 7
ATOM 5032 C C . GLU A 1 41 ? -1.611 2.727 -3.632 1.00 0.00 41 GLU A C 7
ATOM 5033 O O . GLU A 1 41 ? -1.103 3.806 -3.937 1.00 0.00 41 GLU A O 7
ATOM 5046 N N . GLU A 1 42 ? -2.095 1.898 -4.554 1.00 0.00 42 GLU A N 7
ATOM 5047 C CA . GLU A 1 42 ? -2.343 2.396 -5.917 1.00 0.00 42 GLU A CA 7
ATOM 5048 C C . GLU A 1 42 ? -3.815 2.786 -6.118 1.00 0.00 42 GLU A C 7
ATOM 5049 O O . GLU A 1 42 ? -4.110 3.889 -6.580 1.00 0.00 42 GLU A O 7
ATOM 5062 N N . GLN A 1 43 ? -4.746 1.884 -5.827 1.00 0.00 43 GLN A N 7
ATOM 5063 C CA . GLN A 1 43 ? -6.152 2.131 -6.188 1.00 0.00 43 GLN A CA 7
ATOM 5064 C C . GLN A 1 43 ? -6.848 3.117 -5.241 1.00 0.00 43 GLN A C 7
ATOM 5065 O O . GLN A 1 43 ? -7.564 4.013 -5.688 1.00 0.00 43 GLN A O 7
ATOM 5079 N N . CYS A 1 44 ? -6.669 2.953 -3.934 1.00 0.00 44 CYS A N 7
ATOM 5080 C CA . CYS A 1 44 ? -7.346 3.838 -2.978 1.00 0.00 44 CYS A CA 7
ATOM 5081 C C . CYS A 1 44 ? -6.645 5.196 -2.890 1.00 0.00 44 CYS A C 7
ATOM 5082 O O . CYS A 1 44 ? -5.419 5.301 -2.943 1.00 0.00 44 CYS A O 7
ATOM 5089 N N . GLY A 1 45 ? -7.438 6.247 -2.742 1.00 0.00 45 GLY A N 7
ATOM 5090 C CA . GLY A 1 45 ? -6.860 7.590 -2.643 1.00 0.00 45 GLY A CA 7
ATOM 5091 C C . GLY A 1 45 ? -7.888 8.647 -3.030 1.00 0.00 45 GLY A C 7
ATOM 5092 O O . GLY A 1 45 ? -8.060 8.967 -4.206 1.00 0.00 45 GLY A O 7
ATOM 5096 N N . SER A 1 46 ? -8.574 9.199 -2.036 1.00 0.00 46 SER A N 7
ATOM 5097 C CA . SER A 1 46 ? -9.589 10.222 -2.323 1.00 0.00 46 SER A CA 7
ATOM 5098 C C . SER A 1 46 ? -8.958 11.616 -2.255 1.00 0.00 46 SER A C 7
ATOM 5099 O O . SER A 1 46 ? -8.953 12.273 -1.213 1.00 0.00 46 SER A O 7
ATOM 5107 N N . THR A 1 47 ? -8.423 12.072 -3.381 1.00 0.00 47 THR A N 7
ATOM 5108 C CA . THR A 1 47 ? -7.794 13.401 -3.420 1.00 0.00 47 THR A CA 7
ATOM 5109 C C . THR A 1 47 ? -8.850 14.488 -3.662 1.00 0.00 47 THR A C 7
ATOM 5110 O O . THR A 1 47 ? -8.970 15.435 -2.884 1.00 0.00 47 THR A O 7
ATOM 5121 N N . THR A 1 48 ? -9.626 14.358 -4.734 1.00 0.00 48 THR A N 7
ATOM 5122 C CA . THR A 1 48 ? -10.703 15.326 -4.994 1.00 0.00 48 THR A CA 7
ATOM 5123 C C . THR A 1 48 ? -11.884 15.064 -4.043 1.00 0.00 48 THR A C 7
ATOM 5124 O O . THR A 1 48 ? -12.067 13.937 -3.578 1.00 0.00 48 THR A O 7
ATOM 5135 N N . PRO A 1 49 ? -12.712 16.067 -3.729 1.00 0.00 49 PRO A N 7
ATOM 5136 C CA . PRO A 1 49 ? -13.801 15.893 -2.761 1.00 0.00 49 PRO A CA 7
ATOM 5137 C C . PRO A 1 49 ? -15.014 15.193 -3.389 1.00 0.00 49 PRO A C 7
ATOM 5138 O O . PRO A 1 49 ? -16.039 15.806 -3.691 1.00 0.00 49 PRO A O 7
ATOM 5149 N N . ALA A 1 50 ? -14.893 13.884 -3.568 1.00 0.00 50 ALA A N 7
ATOM 5150 C CA . ALA A 1 50 ? -16.002 13.096 -4.118 1.00 0.00 50 ALA A CA 7
ATOM 5151 C C . ALA A 1 50 ? -15.740 11.626 -3.788 1.00 0.00 50 ALA A C 7
ATOM 5152 O O . ALA A 1 50 ? -14.908 10.979 -4.423 1.00 0.00 50 ALA A O 7
ATOM 5159 N N . SER A 1 51 ? -16.343 11.166 -2.693 1.00 0.00 51 SER A N 7
ATOM 5160 C CA . SER A 1 51 ? -16.377 9.717 -2.407 1.00 0.00 51 SER A CA 7
ATOM 5161 C C . SER A 1 51 ? -16.901 9.519 -0.979 1.00 0.00 51 SER A C 7
ATOM 5162 O O . SER A 1 51 ? -17.853 8.771 -0.758 1.00 0.00 51 SER A O 7
ATOM 5170 N N . ALA A 1 52 ? -16.277 10.171 -0.001 1.00 0.00 52 ALA A N 7
ATOM 5171 C CA . ALA A 1 52 ? -16.709 10.009 1.392 1.00 0.00 52 ALA A CA 7
ATOM 5172 C C . ALA A 1 52 ? -17.985 10.804 1.664 1.00 0.00 52 ALA A C 7
ATOM 5173 O O . ALA A 1 52 ? -17.988 12.040 1.472 1.00 0.00 52 ALA A O 7
ATOM 5181 N N . GLU A 1 1 ? -18.274 -13.680 9.361 1.00 0.00 1 GLU A N 8
ATOM 5182 C CA . GLU A 1 1 ? -17.969 -12.572 8.439 1.00 0.00 1 GLU A CA 8
ATOM 5183 C C . GLU A 1 1 ? -16.781 -11.789 9.004 1.00 0.00 1 GLU A C 8
ATOM 5184 O O . GLU A 1 1 ? -16.883 -11.149 10.051 1.00 0.00 1 GLU A O 8
ATOM 5199 N N . ASP A 1 2 ? -15.647 -11.850 8.314 1.00 0.00 2 ASP A N 8
ATOM 5200 C CA . ASP A 1 2 ? -14.453 -11.135 8.784 1.00 0.00 2 ASP A CA 8
ATOM 5201 C C . ASP A 1 2 ? -14.159 -9.974 7.821 1.00 0.00 2 ASP A C 8
ATOM 5202 O O . ASP A 1 2 ? -13.690 -10.210 6.707 1.00 0.00 2 ASP A O 8
ATOM 5212 N N . PRO A 1 3 ? -14.408 -8.716 8.199 1.00 0.00 3 PRO A N 8
ATOM 5213 C CA . PRO A 1 3 ? -14.244 -7.593 7.272 1.00 0.00 3 PRO A CA 8
ATOM 5214 C C . PRO A 1 3 ? -12.782 -7.141 7.212 1.00 0.00 3 PRO A C 8
ATOM 5215 O O . PRO A 1 3 ? -12.278 -6.460 8.106 1.00 0.00 3 PRO A O 8
ATOM 5226 N N . LEU A 1 4 ? -12.095 -7.527 6.144 1.00 0.00 4 LEU A N 8
ATOM 5227 C CA . LEU A 1 4 ? -10.685 -7.148 5.997 1.00 0.00 4 LEU A CA 8
ATOM 5228 C C . LEU A 1 4 ? -10.608 -5.825 5.229 1.00 0.00 4 LEU A C 8
ATOM 5229 O O . LEU A 1 4 ? -10.934 -5.743 4.045 1.00 0.00 4 LEU A O 8
ATOM 5245 N N . TYR A 1 5 ? -10.212 -4.768 5.927 1.00 0.00 5 TYR A N 8
ATOM 5246 C CA . TYR A 1 5 ? -10.316 -3.420 5.350 1.00 0.00 5 TYR A CA 8
ATOM 5247 C C . TYR A 1 5 ? -9.077 -3.051 4.522 1.00 0.00 5 TYR A C 8
ATOM 5248 O O . TYR A 1 5 ? -8.141 -3.832 4.346 1.00 0.00 5 TYR A O 8
ATOM 5266 N N . CYS A 1 6 ? -9.119 -1.847 3.964 1.00 0.00 6 CYS A N 8
ATOM 5267 C CA . CYS A 1 6 ? -7.926 -1.272 3.335 1.00 0.00 6 CYS A CA 8
ATOM 5268 C C . CYS A 1 6 ? -7.498 -0.056 4.155 1.00 0.00 6 CYS A C 8
ATOM 5269 O O . CYS A 1 6 ? -8.261 0.890 4.347 1.00 0.00 6 CYS A O 8
ATOM 5276 N N . GLN A 1 7 ? -6.259 -0.069 4.632 1.00 0.00 7 GLN A N 8
ATOM 5277 C CA . GLN A 1 7 ? -5.727 1.113 5.319 1.00 0.00 7 GLN A CA 8
ATOM 5278 C C . GLN A 1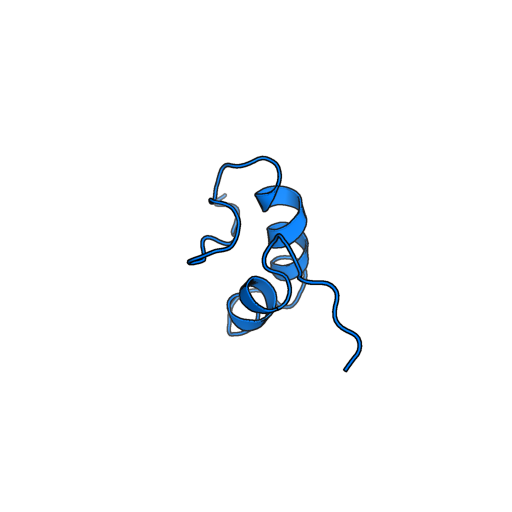 7 ? -4.249 1.265 4.953 1.00 0.00 7 GLN A C 8
ATOM 5279 O O . GLN A 1 7 ? -3.348 0.929 5.722 1.00 0.00 7 GLN A O 8
ATOM 5293 N N . ALA A 1 8 ? -4.004 1.785 3.756 1.00 0.00 8 ALA A N 8
ATOM 5294 C CA . ALA A 1 8 ? -2.621 2.001 3.313 1.00 0.00 8 ALA A CA 8
ATOM 5295 C C . ALA A 1 8 ? -2.105 3.370 3.780 1.00 0.00 8 ALA A C 8
ATOM 5296 O O . ALA A 1 8 ? -2.715 4.039 4.616 1.00 0.00 8 ALA A O 8
ATOM 5303 N N . ILE A 1 9 ? -0.961 3.791 3.249 1.00 0.00 9 ILE A N 8
ATOM 5304 C CA . ILE A 1 9 ? -0.370 5.068 3.678 1.00 0.00 9 ILE A CA 8
ATOM 5305 C C . ILE A 1 9 ? -1.144 6.222 3.026 1.00 0.00 9 ILE A C 8
ATOM 5306 O O . ILE A 1 9 ? -0.903 6.599 1.879 1.00 0.00 9 ILE A O 8
ATOM 5322 N N . GLY A 1 10 ? -2.086 6.783 3.775 1.00 0.00 10 GLY A N 8
ATOM 5323 C CA . GLY A 1 10 ? -2.898 7.887 3.244 1.00 0.00 10 GLY A CA 8
ATOM 5324 C C . GLY A 1 10 ? -4.185 7.405 2.575 1.00 0.00 10 GLY A C 8
ATOM 5325 O O . GLY A 1 10 ? -4.500 7.810 1.455 1.00 0.00 10 GLY A O 8
ATOM 5329 N N . CYS A 1 11 ? -4.919 6.520 3.242 1.00 0.00 11 CYS A N 8
ATOM 5330 C CA . CYS A 1 11 ? -6.273 6.188 2.777 1.00 0.00 11 CYS A CA 8
ATOM 5331 C C . CYS A 1 11 ? -7.281 6.605 3.866 1.00 0.00 11 CYS A C 8
ATOM 5332 O O . CYS A 1 11 ? -6.934 6.596 5.049 1.00 0.00 11 CYS A O 8
ATOM 5339 N N . PRO A 1 12 ? -8.530 6.971 3.545 1.00 0.00 12 PRO A N 8
ATOM 5340 C CA . PRO A 1 12 ? -9.485 7.433 4.562 1.00 0.00 12 PRO A CA 8
ATOM 5341 C C . PRO A 1 12 ? -9.804 6.395 5.647 1.00 0.00 12 PRO A C 8
ATOM 5342 O O . PRO A 1 12 ? -9.365 5.245 5.601 1.00 0.00 12 PRO A O 8
ATOM 5353 N N . THR A 1 13 ? -10.584 6.806 6.640 1.00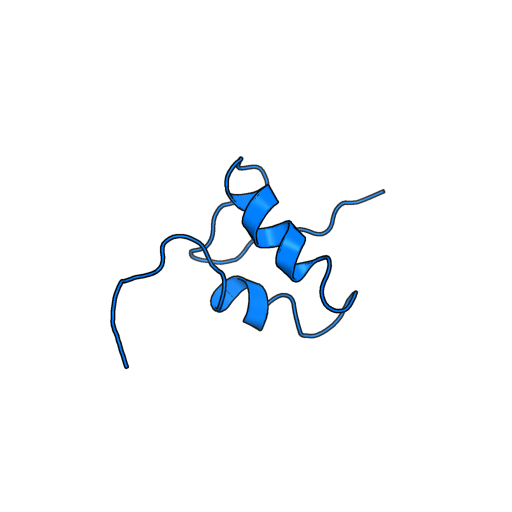 0.00 13 THR A N 8
ATOM 5354 C CA . THR A 1 13 ? -10.934 5.889 7.736 1.00 0.00 13 THR A CA 8
ATOM 5355 C C . THR A 1 13 ? -11.930 4.826 7.261 1.00 0.00 13 THR A C 8
ATOM 5356 O O . THR A 1 13 ? -12.751 5.060 6.373 1.00 0.00 13 THR A O 8
ATOM 5367 N N . LEU A 1 14 ? -11.872 3.649 7.874 1.00 0.00 14 LEU A N 8
ATOM 5368 C CA . LEU A 1 14 ? -12.798 2.568 7.493 1.00 0.00 14 LEU A CA 8
ATOM 5369 C C . LEU A 1 14 ? -14.264 2.827 7.878 1.00 0.00 14 LEU A C 8
ATOM 5370 O O . LEU A 1 14 ? -15.164 2.143 7.391 1.00 0.00 14 LEU A O 8
ATOM 5386 N N . TYR A 1 15 ? -14.528 3.822 8.720 1.00 0.00 15 TYR A N 8
ATOM 5387 C CA . TYR A 1 15 ? -15.920 4.183 9.033 1.00 0.00 15 TYR A CA 8
ATOM 5388 C C . TYR A 1 15 ? -16.570 4.993 7.901 1.00 0.00 15 TYR A C 8
ATOM 5389 O O . TYR A 1 15 ? -17.770 4.868 7.655 1.00 0.00 15 TYR A O 8
ATOM 5407 N N . SER A 1 16 ? -15.800 5.829 7.206 1.00 0.00 16 SER A N 8
ATOM 5408 C CA . SER A 1 16 ? -16.367 6.612 6.100 1.00 0.00 16 SER A CA 8
ATOM 5409 C C . SER A 1 16 ? -16.584 5.746 4.854 1.00 0.00 16 SER A C 8
ATOM 5410 O O . SER A 1 16 ? -15.911 4.737 4.634 1.00 0.00 16 SER A O 8
ATOM 5418 N N . GLU A 1 17 ? -17.537 6.155 4.023 1.00 0.00 17 GLU A N 8
ATOM 5419 C CA . GLU A 1 17 ? -17.889 5.357 2.836 1.00 0.00 17 GLU A CA 8
ATOM 5420 C C . GLU A 1 17 ? -16.780 5.303 1.770 1.00 0.00 17 GLU A C 8
ATOM 5421 O O . GLU A 1 17 ? -16.698 4.335 1.013 1.00 0.00 17 GLU A O 8
ATOM 5434 N N . ALA A 1 18 ? -15.925 6.320 1.693 1.00 0.00 18 ALA A N 8
ATOM 5435 C CA . ALA A 1 18 ? -14.852 6.317 0.687 1.00 0.00 18 ALA A CA 8
ATOM 5436 C C . ALA A 1 18 ? -13.899 5.121 0.829 1.00 0.00 18 ALA A C 8
ATOM 5437 O O . ALA A 1 18 ? -13.591 4.448 -0.154 1.00 0.00 18 ALA A O 8
ATOM 5444 N N . ASN A 1 19 ? -13.439 4.836 2.044 1.00 0.00 19 ASN A N 8
ATOM 5445 C CA . ASN A 1 19 ? -12.544 3.686 2.244 1.00 0.00 19 ASN A CA 8
ATOM 5446 C C . ASN A 1 19 ? -13.263 2.336 2.085 1.00 0.00 19 ASN A C 8
ATOM 5447 O O . ASN A 1 19 ? -12.661 1.361 1.633 1.00 0.00 19 ASN A O 8
ATOM 5458 N N . LEU A 1 20 ? -14.542 2.258 2.447 1.00 0.00 20 LEU A N 8
ATOM 5459 C CA . LEU A 1 20 ? -15.293 1.005 2.261 1.00 0.00 20 LEU A CA 8
ATOM 5460 C C . LEU A 1 20 ? -15.400 0.594 0.785 1.00 0.00 20 LEU A C 8
ATOM 5461 O O . LEU A 1 20 ? -15.361 -0.595 0.471 1.00 0.00 20 LEU A O 8
ATOM 5477 N N . ALA A 1 21 ? -15.503 1.553 -0.132 1.00 0.00 21 ALA A N 8
ATOM 5478 C CA . ALA A 1 21 ? -15.461 1.219 -1.564 1.00 0.00 21 ALA A CA 8
ATOM 5479 C C . ALA A 1 21 ? -14.105 0.641 -2.004 1.00 0.00 21 ALA A C 8
ATOM 5480 O O . ALA A 1 21 ? -14.047 -0.241 -2.861 1.00 0.00 21 ALA A O 8
ATOM 5487 N N . VAL A 1 22 ? -13.010 1.120 -1.416 1.00 0.00 22 VAL A N 8
ATOM 5488 C CA . VAL A 1 22 ? -11.681 0.577 -1.742 1.00 0.00 22 VAL A CA 8
ATOM 5489 C C . VAL A 1 22 ? -11.562 -0.891 -1.302 1.00 0.00 22 VAL A C 8
ATOM 5490 O O . VAL A 1 22 ? -11.158 -1.752 -2.084 1.00 0.00 22 VAL A O 8
ATOM 5503 N N . SER A 1 23 ? -11.935 -1.191 -0.061 1.00 0.00 23 SER A N 8
ATOM 5504 C CA . SER A 1 23 ? -11.941 -2.590 0.397 1.00 0.00 23 SER A CA 8
ATOM 5505 C C . SER A 1 23 ? -12.969 -3.464 -0.342 1.00 0.00 23 SER A C 8
ATOM 5506 O O . SER A 1 23 ? -12.761 -4.664 -0.511 1.00 0.00 23 SER A O 8
ATOM 5514 N N . LYS A 1 24 ? -14.075 -2.882 -0.795 1.00 0.00 24 LYS A N 8
ATOM 5515 C CA . LYS A 1 24 ? -15.085 -3.659 -1.533 1.00 0.00 24 LYS A CA 8
ATOM 5516 C C . LYS A 1 24 ? -14.599 -4.155 -2.907 1.00 0.00 24 LYS A C 8
ATOM 5517 O O . LYS A 1 24 ? -15.168 -5.098 -3.459 1.00 0.00 24 LYS A O 8
ATOM 5533 N N . GLU A 1 25 ? -13.666 -3.441 -3.535 1.00 0.00 25 GLU A N 8
ATOM 5534 C CA . GLU A 1 25 ? -13.006 -4.019 -4.718 1.00 0.00 25 GLU A CA 8
ATOM 5535 C C . GLU A 1 25 ? -11.790 -4.885 -4.349 1.00 0.00 25 GLU A C 8
ATOM 5536 O O . GLU A 1 25 ? -11.559 -5.914 -4.984 1.00 0.00 25 GLU A O 8
ATOM 5549 N N . CYS A 1 26 ? -10.999 -4.503 -3.349 1.00 0.00 26 CYS A N 8
ATOM 5550 C CA . CYS A 1 26 ? -9.810 -5.301 -3.015 1.00 0.00 26 CYS A CA 8
ATOM 5551 C C . CYS A 1 26 ? -10.179 -6.686 -2.465 1.00 0.00 26 CYS A C 8
ATOM 5552 O O . CYS A 1 26 ? -9.873 -7.690 -3.107 1.00 0.00 26 CYS A O 8
ATOM 5559 N N . ARG A 1 27 ? -10.895 -6.739 -1.340 1.00 0.00 27 ARG A N 8
ATOM 5560 C CA . ARG A 1 27 ? -11.245 -8.029 -0.703 1.00 0.00 27 ARG A CA 8
ATOM 5561 C C . ARG A 1 27 ? -11.569 -9.193 -1.655 1.00 0.00 27 ARG A C 8
ATOM 5562 O O . ARG A 1 27 ? -11.110 -10.317 -1.453 1.00 0.00 27 ARG A O 8
ATOM 5582 N N . ASP A 1 28 ? -12.384 -8.932 -2.677 1.00 0.00 28 ASP A N 8
ATOM 5583 C CA . ASP A 1 28 ? -12.809 -9.993 -3.604 1.00 0.00 28 ASP A CA 8
ATOM 5584 C C . ASP A 1 28 ? -11.651 -10.722 -4.310 1.00 0.00 28 ASP A C 8
ATOM 5585 O O . ASP A 1 28 ? -11.778 -11.898 -4.653 1.00 0.00 28 ASP A O 8
ATOM 5595 N N . GLN A 1 29 ? -10.527 -10.049 -4.537 1.00 0.00 29 GLN A N 8
ATOM 5596 C CA . GLN A 1 29 ? -9.369 -10.720 -5.149 1.00 0.00 29 GLN A CA 8
ATOM 5597 C C . GLN A 1 29 ? -8.819 -11.824 -4.233 1.00 0.00 29 GLN A C 8
ATOM 5598 O O . GLN A 1 29 ? -8.700 -12.978 -4.645 1.00 0.00 29 GLN A O 8
ATOM 5612 N N . GLY A 1 30 ? -8.504 -11.487 -2.985 1.00 0.00 30 GLY A N 8
ATOM 5613 C CA . GLY A 1 30 ? -8.123 -12.524 -2.020 1.00 0.00 30 GLY A CA 8
ATOM 5614 C C . GLY A 1 30 ? -6.614 -12.742 -1.978 1.00 0.00 30 GLY A C 8
ATOM 5615 O O . GLY A 1 30 ? -6.054 -13.481 -2.788 1.00 0.00 30 GLY A O 8
ATOM 5619 N N . LYS A 1 31 ? -5.954 -12.119 -1.010 1.00 0.00 31 LYS A N 8
ATOM 5620 C CA . LYS A 1 31 ? -4.516 -12.350 -0.831 1.00 0.00 31 LYS A CA 8
ATOM 5621 C C . LYS A 1 31 ? -4.204 -12.297 0.667 1.00 0.00 31 LYS A C 8
ATOM 5622 O O . LYS A 1 31 ? -4.118 -11.229 1.274 1.00 0.00 31 LYS A O 8
ATOM 5638 N N . LEU A 1 32 ? -4.061 -13.473 1.271 1.00 0.00 32 LEU A N 8
ATOM 5639 C CA . LEU A 1 32 ? -3.854 -13.544 2.724 1.00 0.00 32 LEU A CA 8
ATOM 5640 C C . LEU A 1 32 ? -2.358 -13.467 3.050 1.00 0.00 32 LEU A C 8
ATOM 5641 O O . LEU A 1 32 ? -1.495 -13.763 2.222 1.00 0.00 32 LEU A O 8
ATOM 5657 N N . GLY A 1 33 ? -2.049 -13.055 4.275 1.00 0.00 33 GLY A N 8
ATOM 5658 C CA . GLY A 1 33 ? -0.643 -12.888 4.663 1.00 0.00 33 GLY A CA 8
ATOM 5659 C C . GLY A 1 33 ? -0.196 -11.451 4.417 1.00 0.00 33 GLY A C 8
ATOM 5660 O O . GLY A 1 33 ? -0.076 -10.650 5.343 1.00 0.00 33 GLY A O 8
ATOM 5664 N N . ASP A 1 34 ? 0.017 -11.118 3.150 1.00 0.00 34 ASP A N 8
ATOM 5665 C CA . ASP A 1 34 ? 0.232 -9.713 2.787 1.00 0.00 34 ASP A CA 8
ATOM 5666 C C . ASP A 1 34 ? -1.142 -9.122 2.480 1.00 0.00 34 ASP A C 8
ATOM 5667 O O . ASP A 1 34 ? -1.728 -9.385 1.429 1.00 0.00 34 ASP A O 8
ATOM 5677 N N . ASP A 1 35 ? -1.672 -8.337 3.411 1.00 0.00 35 ASP A N 8
ATOM 5678 C CA . ASP A 1 35 ? -3.004 -7.754 3.209 1.00 0.00 35 ASP A CA 8
ATOM 5679 C C . ASP A 1 35 ? -2.953 -6.788 2.028 1.00 0.00 35 ASP A C 8
ATOM 5680 O O . ASP A 1 35 ? -2.297 -5.750 2.105 1.00 0.00 35 ASP A O 8
ATOM 5690 N N . PHE A 1 36 ? -3.681 -7.150 0.973 1.00 0.00 36 PHE A N 8
ATOM 5691 C CA . PHE A 1 36 ? -3.587 -6.479 -0.342 1.00 0.00 36 PHE A CA 8
ATOM 5692 C C . PHE A 1 36 ? -3.030 -5.045 -0.354 1.00 0.00 36 PHE A C 8
ATOM 5693 O O . PHE A 1 36 ? -3.749 -4.050 -0.404 1.00 0.00 36 PHE A O 8
ATOM 5710 N N . HIS A 1 37 ? -1.704 -4.954 -0.331 1.00 0.00 37 HIS A N 8
ATOM 5711 C CA . HIS A 1 37 ? -1.057 -3.647 -0.140 1.00 0.00 37 HIS A CA 8
ATOM 5712 C C . HIS A 1 37 ? -0.810 -2.870 -1.447 1.00 0.00 37 HIS A C 8
ATOM 5713 O O . HIS A 1 37 ? -0.383 -1.715 -1.402 1.00 0.00 37 HIS A O 8
ATOM 5727 N N . ARG A 1 38 ? -0.955 -3.511 -2.606 1.00 0.00 38 ARG A N 8
ATOM 5728 C CA . ARG A 1 38 ? -0.985 -2.716 -3.845 1.00 0.00 38 ARG A CA 8
ATOM 5729 C C . ARG A 1 38 ? -2.413 -2.210 -4.053 1.00 0.00 38 ARG A C 8
ATOM 5730 O O . ARG A 1 38 ? -2.647 -1.010 -3.917 1.00 0.00 38 ARG A O 8
ATOM 5750 N N . CYS A 1 39 ? -3.384 -3.108 -4.223 1.00 0.00 39 CYS A N 8
ATOM 5751 C CA . CYS A 1 39 ? -4.788 -2.673 -4.362 1.00 0.00 39 CYS A CA 8
ATOM 5752 C C . CYS A 1 39 ? -5.219 -1.572 -3.374 1.00 0.00 39 CYS A C 8
ATOM 5753 O O . CYS A 1 39 ? -5.920 -0.627 -3.736 1.00 0.00 39 CYS A O 8
ATOM 5760 N N . CYS A 1 40 ? -4.794 -1.708 -2.118 1.00 0.00 40 CYS A N 8
ATOM 5761 C CA . CYS A 1 40 ? -5.151 -0.731 -1.083 1.00 0.00 40 CYS A CA 8
ATOM 5762 C C . CYS A 1 40 ? -4.571 0.663 -1.343 1.00 0.00 40 CYS A C 8
ATOM 5763 O O . CYS A 1 40 ? -5.314 1.645 -1.321 1.00 0.00 40 CYS A O 8
ATOM 5770 N N . GLU A 1 41 ? -3.267 0.787 -1.596 1.00 0.00 41 GLU A N 8
ATOM 5771 C CA . GLU A 1 41 ? -2.727 2.117 -1.923 1.00 0.00 41 GLU A CA 8
ATOM 5772 C C . GLU A 1 41 ? -3.232 2.582 -3.298 1.00 0.00 41 GLU A C 8
ATOM 5773 O O . GLU A 1 41 ? -3.933 3.589 -3.379 1.00 0.00 41 GLU A O 8
ATOM 5786 N N . GLU A 1 42 ? -2.956 1.801 -4.344 1.00 0.00 42 GLU A N 8
ATOM 5787 C CA . GLU A 1 42 ? -3.316 2.178 -5.725 1.00 0.00 42 GLU A CA 8
ATOM 5788 C C . GLU A 1 42 ? -4.593 3.024 -5.876 1.00 0.00 42 GLU A C 8
ATOM 5789 O O . GLU A 1 42 ? -4.537 4.193 -6.256 1.00 0.00 42 GLU A O 8
ATOM 5802 N N . GLN A 1 43 ? -5.748 2.426 -5.587 1.00 0.00 43 GLN A N 8
ATOM 5803 C CA . GLN A 1 43 ? -7.024 3.131 -5.783 1.00 0.00 43 GLN A CA 8
ATOM 5804 C C . GLN A 1 43 ? -7.460 3.876 -4.510 1.00 0.00 43 GLN A C 8
ATOM 5805 O O . GLN A 1 43 ? -8.582 3.717 -4.029 1.00 0.00 43 GLN A O 8
ATOM 5819 N N . CYS A 1 44 ? -6.582 4.704 -3.954 1.00 0.00 44 CYS A N 8
ATOM 5820 C CA . CYS A 1 44 ? -6.939 5.459 -2.745 1.00 0.00 44 CYS A CA 8
ATOM 5821 C C . CYS A 1 44 ? -5.902 6.555 -2.479 1.00 0.00 44 CYS A C 8
ATOM 5822 O O . CYS A 1 44 ? -6.232 7.740 -2.426 1.00 0.00 44 CYS A O 8
ATOM 5829 N N . GLY A 1 45 ? -4.643 6.166 -2.307 1.00 0.00 45 GLY A N 8
ATOM 5830 C CA . GLY A 1 45 ? -3.590 7.153 -2.066 1.00 0.00 45 GLY A CA 8
ATOM 5831 C C . GLY A 1 45 ? -2.220 6.522 -2.292 1.00 0.00 45 GLY A C 8
ATOM 5832 O O . GLY A 1 45 ? -1.560 6.073 -1.354 1.00 0.00 45 GLY A O 8
ATOM 5836 N N . SER A 1 46 ? -1.791 6.485 -3.548 1.00 0.00 46 SER A N 8
ATOM 5837 C CA . SER A 1 46 ? -0.491 5.884 -3.870 1.00 0.00 46 SER A CA 8
ATOM 5838 C C . SER A 1 46 ? 0.618 6.943 -3.862 1.00 0.00 46 SER A C 8
ATOM 5839 O O . SER A 1 46 ? 0.348 8.144 -3.831 1.00 0.00 46 SER A O 8
ATOM 5847 N N . THR A 1 47 ? 1.856 6.468 -3.726 1.00 0.00 47 THR A N 8
ATOM 5848 C CA . THR A 1 47 ? 3.029 7.331 -3.985 1.00 0.00 47 THR A CA 8
ATOM 5849 C C . THR A 1 47 ? 4.294 6.606 -3.498 1.00 0.00 47 THR A C 8
ATOM 5850 O O . THR A 1 47 ? 5.287 6.532 -4.223 1.00 0.00 47 THR A O 8
ATOM 5861 N N . THR A 1 48 ? 4.284 6.081 -2.276 1.00 0.00 48 THR A N 8
ATOM 5862 C CA . THR A 1 48 ? 5.477 5.399 -1.754 1.00 0.00 48 THR A CA 8
ATOM 5863 C C . THR A 1 48 ? 5.020 4.187 -0.928 1.00 0.00 48 THR A C 8
ATOM 5864 O O . THR A 1 48 ? 4.544 4.357 0.195 1.00 0.00 48 THR A O 8
ATOM 5875 N N . PRO A 1 49 ? 5.154 2.955 -1.432 1.00 0.00 49 PRO A N 8
ATOM 5876 C CA . PRO A 1 49 ? 4.696 1.764 -0.706 1.00 0.00 49 PRO A CA 8
ATOM 5877 C C . PRO A 1 49 ? 5.337 1.574 0.676 1.00 0.00 49 PRO A C 8
ATOM 5878 O O . PRO A 1 49 ? 4.621 1.421 1.665 1.00 0.00 49 PRO A O 8
ATOM 5889 N N . ALA A 1 50 ? 6.671 1.589 0.725 1.00 0.00 50 ALA A N 8
ATOM 5890 C CA . ALA A 1 50 ? 7.434 1.286 1.954 1.00 0.00 50 ALA A CA 8
ATOM 5891 C C . ALA A 1 50 ? 6.681 1.402 3.287 1.00 0.00 50 ALA A C 8
ATOM 5892 O O . ALA A 1 50 ? 6.424 2.497 3.788 1.00 0.00 50 ALA A O 8
ATOM 5899 N N . SER A 1 51 ? 6.331 0.258 3.864 1.00 0.00 51 SER A N 8
ATOM 5900 C CA . SER A 1 51 ? 5.583 0.269 5.130 1.00 0.00 51 SER A CA 8
ATOM 5901 C C . SER A 1 51 ? 6.510 0.317 6.351 1.00 0.00 51 SER A C 8
ATOM 5902 O O . SER A 1 51 ? 6.267 1.084 7.282 1.00 0.00 51 SER A O 8
ATOM 5910 N N . ALA A 1 52 ? 7.558 -0.508 6.359 1.00 0.00 52 ALA A N 8
ATOM 5911 C CA . ALA A 1 52 ? 8.478 -0.570 7.506 1.00 0.00 52 ALA A CA 8
ATOM 5912 C C . ALA A 1 52 ? 7.761 -1.064 8.765 1.00 0.00 52 ALA A C 8
ATOM 5913 O O . ALA A 1 52 ? 7.524 -0.260 9.694 1.00 0.00 52 ALA A O 8
ATOM 5921 N N . GLU A 1 1 ? -20.984 -12.560 4.624 1.00 0.00 1 GLU A N 9
ATOM 5922 C CA . GLU A 1 1 ? -20.917 -11.215 5.223 1.00 0.00 1 GLU A CA 9
ATOM 5923 C C . GLU A 1 1 ? -19.840 -11.223 6.310 1.00 0.00 1 GLU A C 9
ATOM 5924 O O . GLU A 1 1 ? -19.972 -11.892 7.335 1.00 0.00 1 GLU A O 9
ATOM 5939 N N . ASP A 1 2 ? -18.764 -10.480 6.082 1.00 0.00 2 ASP A N 9
ATOM 5940 C CA . ASP A 1 2 ? -17.684 -10.420 7.078 1.00 0.00 2 ASP A CA 9
ATOM 5941 C C . ASP A 1 2 ? -16.949 -9.075 6.967 1.00 0.00 2 ASP A C 9
ATOM 5942 O O . ASP A 1 2 ? -16.876 -8.492 5.884 1.00 0.00 2 ASP A O 9
ATOM 5952 N N . PRO A 1 3 ? -16.373 -8.554 8.055 1.00 0.00 3 PRO A N 9
ATOM 5953 C CA . PRO A 1 3 ? -15.648 -7.281 8.010 1.00 0.00 3 PRO A CA 9
ATOM 5954 C C . PRO A 1 3 ? -14.252 -7.441 7.393 1.00 0.00 3 PRO A C 9
ATOM 5955 O O . PRO A 1 3 ? -13.794 -8.554 7.137 1.00 0.00 3 PRO A O 9
ATOM 5966 N N . LEU A 1 4 ? -13.669 -6.300 7.030 1.00 0.00 4 LEU A N 9
ATOM 5967 C CA . LEU A 1 4 ? -12.236 -6.245 6.687 1.00 0.00 4 LEU A CA 9
ATOM 5968 C C . LEU A 1 4 ? -12.023 -4.845 6.098 1.00 0.00 4 LEU A C 9
ATOM 5969 O O . LEU A 1 4 ? -12.610 -4.484 5.077 1.00 0.00 4 LEU A O 9
ATOM 5985 N N . TYR A 1 5 ? -11.174 -4.052 6.745 1.00 0.00 5 TYR A N 9
ATOM 5986 C CA . TYR A 1 5 ? -10.871 -2.704 6.235 1.00 0.00 5 TYR A CA 9
ATOM 5987 C C . TYR A 1 5 ? -9.552 -2.731 5.452 1.00 0.00 5 TYR A C 9
ATOM 5988 O O . TYR A 1 5 ? -8.852 -3.743 5.405 1.00 0.00 5 TYR A O 9
ATOM 6006 N N . CYS 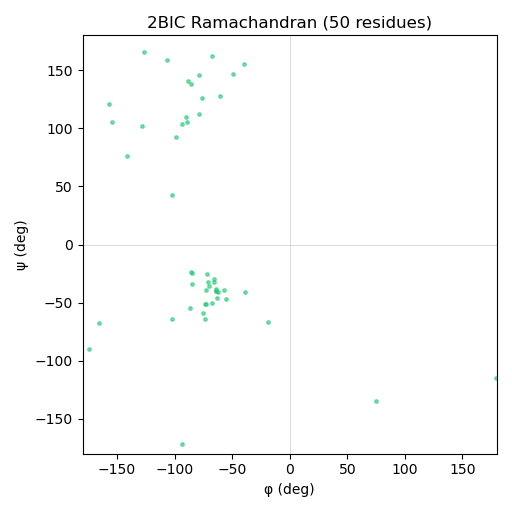A 1 6 ? -9.222 -1.624 4.792 1.00 0.00 6 CYS A N 9
ATOM 6007 C CA . CYS A 1 6 ? -7.877 -1.510 4.211 1.00 0.00 6 CYS A CA 9
ATOM 6008 C C . CYS A 1 6 ? -7.121 -0.381 4.913 1.00 0.00 6 CYS A C 9
ATOM 6009 O O . CYS A 1 6 ? -7.491 0.790 4.820 1.00 0.00 6 CYS A O 9
ATOM 6016 N N . GLN A 1 7 ? -6.058 -0.731 5.629 1.00 0.00 7 GLN A N 9
ATOM 6017 C CA . GLN A 1 7 ? -5.319 0.283 6.392 1.00 0.00 7 GLN A CA 9
ATOM 6018 C C . GLN A 1 7 ? -4.051 0.703 5.637 1.00 0.00 7 GLN A C 9
ATOM 6019 O O . GLN A 1 7 ? -2.932 0.335 5.997 1.00 0.00 7 GLN A O 9
ATOM 6033 N N . ALA A 1 8 ? -4.230 1.510 4.597 1.00 0.00 8 ALA A N 9
ATOM 6034 C CA . ALA A 1 8 ? -3.074 2.100 3.908 1.00 0.00 8 ALA A CA 9
ATOM 6035 C C . ALA A 1 8 ? -2.982 3.591 4.248 1.00 0.00 8 ALA A C 9
ATOM 6036 O O . ALA A 1 8 ? -3.976 4.240 4.578 1.00 0.00 8 ALA A O 9
ATOM 6043 N N . ILE A 1 9 ? -1.775 4.146 4.179 1.00 0.00 9 ILE A N 9
ATOM 6044 C CA . ILE A 1 9 ? -1.583 5.547 4.591 1.00 0.00 9 ILE A CA 9
ATOM 6045 C C . ILE A 1 9 ? -2.271 6.551 3.649 1.00 0.00 9 ILE A C 9
ATOM 6046 O O . ILE A 1 9 ? -2.864 7.526 4.112 1.00 0.00 9 ILE A O 9
ATOM 6062 N N . GLY A 1 10 ? -2.228 6.324 2.340 1.00 0.00 10 GLY A N 9
ATOM 6063 C CA . GLY A 1 10 ? -2.953 7.211 1.416 1.00 0.00 10 GLY A CA 9
ATOM 6064 C C . GLY A 1 10 ? -4.369 6.725 1.087 1.00 0.00 10 GLY A C 9
ATOM 6065 O O . GLY A 1 10 ? -4.860 6.931 -0.023 1.00 0.00 10 GLY A O 9
ATOM 6069 N N . CYS A 1 11 ? -5.020 6.053 2.032 1.00 0.00 11 CYS A N 9
ATOM 6070 C CA . CYS A 1 11 ? -6.448 5.745 1.880 1.00 0.00 11 CYS A CA 9
ATOM 6071 C C . CYS A 1 11 ? -7.211 6.449 3.019 1.00 0.00 11 CYS A C 9
ATOM 6072 O O . CYS A 1 11 ? -6.637 6.685 4.084 1.00 0.00 11 CYS A O 9
ATOM 6079 N N . PRO A 1 12 ? -8.487 6.820 2.860 1.00 0.00 12 PRO A N 9
ATOM 6080 C CA . PRO A 1 12 ? -9.195 7.601 3.884 1.00 0.00 12 PRO A CA 9
ATOM 6081 C C . PRO A 1 12 ? -9.510 6.785 5.145 1.00 0.00 12 PRO A C 9
ATOM 6082 O O . PRO A 1 12 ? -9.091 5.637 5.300 1.00 0.00 12 PRO A O 9
ATOM 6093 N N . THR A 1 13 ? -10.232 7.406 6.073 1.00 0.00 13 THR A N 9
ATOM 6094 C CA . THR A 1 13 ? -10.479 6.777 7.380 1.00 0.00 13 THR A CA 9
ATOM 6095 C C . THR A 1 13 ? -11.194 5.425 7.257 1.00 0.00 13 THR A C 9
ATOM 6096 O O . THR A 1 13 ? -11.981 5.189 6.340 1.00 0.00 13 THR A O 9
ATOM 6107 N N . LEU A 1 14 ? -10.907 4.531 8.197 1.00 0.00 14 LEU A N 9
ATOM 6108 C CA . LEU A 1 14 ? -11.459 3.167 8.132 1.00 0.00 14 LEU A CA 9
ATOM 6109 C C . LEU A 1 14 ? -12.992 3.150 8.133 1.00 0.00 14 LEU A C 9
ATOM 6110 O O . LEU A 1 14 ? -13.612 2.462 7.321 1.00 0.00 14 LEU A O 9
ATOM 6126 N N . TYR A 1 15 ? -13.614 3.904 9.033 1.00 0.00 15 TYR A N 9
ATOM 6127 C CA . TYR A 1 15 ? -15.080 3.952 9.066 1.00 0.00 15 TYR A CA 9
ATOM 6128 C C . TYR A 1 15 ? -15.577 4.997 8.064 1.00 0.00 15 TYR A C 9
ATOM 6129 O O . TYR A 1 15 ? -15.497 6.199 8.317 1.00 0.00 15 TYR A O 9
ATOM 6147 N N . SER A 1 16 ? -15.928 4.517 6.872 1.00 0.00 16 SER A N 9
ATOM 6148 C CA . SER A 1 16 ? -16.694 5.352 5.927 1.00 0.00 16 SER A CA 9
ATOM 6149 C C . SER A 1 16 ? -16.720 4.630 4.572 1.00 0.00 16 SER A C 9
ATOM 6150 O O . SER A 1 16 ? -15.940 3.716 4.300 1.00 0.00 16 SER A O 9
ATOM 6158 N N . GLU A 1 17 ? -17.652 5.039 3.716 1.00 0.00 17 GLU A N 9
ATOM 6159 C CA . GLU A 1 17 ? -17.879 4.322 2.449 1.00 0.00 17 GLU A CA 9
ATOM 6160 C C . GLU A 1 17 ? -16.667 4.307 1.507 1.00 0.00 17 GLU A C 9
ATOM 6161 O O . GLU A 1 17 ? -16.467 3.338 0.774 1.00 0.00 17 GLU A O 9
ATOM 6174 N N . ALA A 1 18 ? -15.854 5.360 1.506 1.00 0.00 18 ALA A N 9
ATOM 6175 C CA . ALA A 1 18 ? -14.673 5.383 0.631 1.00 0.00 18 ALA A CA 9
ATOM 6176 C C . ALA A 1 18 ? -13.676 4.261 0.957 1.00 0.00 18 ALA A C 9
ATOM 6177 O O . ALA A 1 18 ? -13.232 3.541 0.062 1.00 0.00 18 ALA A O 9
ATOM 6184 N N . ASN A 1 19 ? -13.334 4.083 2.231 1.00 0.00 19 ASN A N 9
ATOM 6185 C CA . ASN A 1 19 ? -12.441 2.978 2.612 1.00 0.00 19 ASN A CA 9
ATOM 6186 C C . ASN A 1 19 ? -13.097 1.600 2.420 1.00 0.00 19 ASN A C 9
ATOM 6187 O O . ASN A 1 19 ? -12.445 0.658 1.967 1.00 0.00 19 ASN A O 9
ATOM 6198 N N . LEU A 1 20 ? -14.379 1.470 2.755 1.00 0.00 20 LEU A N 9
ATOM 6199 C CA . LEU A 1 20 ? -15.075 0.185 2.571 1.00 0.00 20 LEU A CA 9
ATOM 6200 C C . LEU A 1 20 ? -15.120 -0.266 1.104 1.00 0.00 20 LEU A C 9
ATOM 6201 O O . LEU A 1 20 ? -14.962 -1.453 0.818 1.00 0.00 20 LEU A O 9
ATOM 6217 N N . ALA A 1 21 ? -15.320 0.658 0.168 1.00 0.00 21 ALA A N 9
ATOM 6218 C CA . ALA A 1 21 ? -15.311 0.292 -1.257 1.00 0.00 21 ALA A CA 9
ATOM 6219 C C . ALA A 1 21 ? -13.958 -0.266 -1.725 1.00 0.00 21 ALA A C 9
ATOM 6220 O O . ALA A 1 21 ? -13.907 -1.224 -2.497 1.00 0.00 21 ALA A O 9
ATOM 6227 N N . VAL A 1 22 ? -12.857 0.315 -1.256 1.00 0.00 22 VAL A N 9
ATOM 6228 C CA . VAL A 1 22 ? -11.526 -0.202 -1.615 1.00 0.00 22 VAL A CA 9
ATOM 6229 C C . VAL A 1 22 ? -11.266 -1.572 -0.973 1.00 0.00 22 VAL A C 9
ATOM 6230 O O . VAL A 1 22 ? -10.773 -2.492 -1.627 1.00 0.00 22 VAL A O 9
ATOM 6243 N N . SER A 1 23 ? -11.585 -1.709 0.310 1.00 0.00 23 SER A N 9
ATOM 6244 C CA . SER A 1 23 ? -11.328 -2.972 1.012 1.00 0.00 23 SER A CA 9
ATOM 6245 C C . SER A 1 23 ? -12.117 -4.155 0.438 1.00 0.00 23 SER A C 9
ATOM 6246 O O . SER A 1 23 ? -11.577 -5.252 0.303 1.00 0.00 23 SER A O 9
ATOM 6254 N N . LYS A 1 24 ? -13.387 -3.955 0.095 1.00 0.00 24 LYS A N 9
ATOM 6255 C CA . LYS A 1 24 ? -14.185 -5.069 -0.446 1.00 0.00 24 LYS A CA 9
ATOM 6256 C C . LYS A 1 24 ? -13.807 -5.435 -1.891 1.00 0.00 24 LYS A C 9
ATOM 6257 O O . LYS A 1 24 ? -13.915 -6.595 -2.290 1.00 0.00 24 LYS A O 9
ATOM 6273 N N . GLU A 1 25 ? -13.364 -4.461 -2.682 1.00 0.00 25 GLU A N 9
ATOM 6274 C CA . GLU A 1 25 ? -12.994 -4.742 -4.076 1.00 0.00 25 GLU A CA 9
ATOM 6275 C C . GLU A 1 25 ? -11.730 -5.608 -4.165 1.00 0.00 25 GLU A C 9
ATOM 6276 O O . GLU A 1 25 ? -11.721 -6.628 -4.856 1.00 0.00 25 GLU A O 9
ATOM 6289 N N . CYS A 1 26 ? -10.658 -5.219 -3.480 1.00 0.00 26 CYS A N 9
ATOM 6290 C CA . CYS A 1 26 ? -9.415 -6.000 -3.566 1.00 0.00 26 CYS A CA 9
ATOM 6291 C C . CYS A 1 26 ? -9.458 -7.292 -2.734 1.00 0.00 26 CYS A C 9
ATOM 6292 O O . CYS A 1 26 ? -8.820 -8.283 -3.091 1.00 0.00 26 CYS A O 9
ATOM 6299 N N . ARG A 1 27 ? -10.230 -7.312 -1.648 1.00 0.00 27 ARG A N 9
ATOM 6300 C CA . ARG A 1 27 ? -10.474 -8.570 -0.921 1.00 0.00 27 ARG A CA 9
ATOM 6301 C C . ARG A 1 27 ? -11.115 -9.645 -1.815 1.00 0.00 27 ARG A C 9
ATOM 6302 O O . ARG A 1 27 ? -10.742 -10.817 -1.750 1.00 0.00 27 ARG A O 9
ATOM 6322 N N . ASP A 1 28 ? -12.070 -9.260 -2.658 1.00 0.00 28 ASP A N 9
ATOM 6323 C CA . ASP A 1 28 ? -12.669 -10.222 -3.596 1.00 0.00 28 ASP A CA 9
ATOM 6324 C C . ASP A 1 28 ? -11.647 -10.777 -4.604 1.00 0.00 28 ASP A C 9
ATOM 6325 O O . ASP A 1 28 ? -11.704 -11.952 -4.967 1.00 0.00 28 ASP A O 9
ATOM 6335 N N . GLN A 1 29 ? -10.705 -9.950 -5.051 1.00 0.00 29 GLN A N 9
ATOM 6336 C CA . GLN A 1 29 ? -9.654 -10.440 -5.957 1.00 0.00 29 GLN A CA 9
ATOM 6337 C C . GLN A 1 29 ? -8.684 -11.381 -5.229 1.00 0.00 29 GLN A C 9
ATOM 6338 O O . GLN A 1 29 ? -8.465 -12.512 -5.663 1.00 0.00 29 GLN A O 9
ATOM 6352 N N . GLY A 1 30 ? -8.097 -10.927 -4.124 1.00 0.00 30 GLY A N 9
ATOM 6353 C CA . GLY A 1 30 ? -7.195 -11.795 -3.357 1.00 0.00 30 GLY A CA 9
ATOM 6354 C C . GLY A 1 30 ? -7.952 -12.483 -2.224 1.00 0.00 30 GLY A C 9
ATOM 6355 O O . GLY A 1 30 ? -8.674 -13.450 -2.460 1.00 0.00 30 GLY A O 9
ATOM 6359 N N . LYS A 1 31 ? -7.656 -12.061 -0.996 1.00 0.00 31 LYS A N 9
ATOM 6360 C CA . LYS A 1 31 ? -8.496 -12.427 0.162 1.00 0.00 31 LYS A CA 9
ATOM 6361 C C . LYS A 1 31 ? -7.706 -11.994 1.405 1.00 0.00 31 LYS A C 9
ATOM 6362 O O . LYS A 1 31 ? -7.892 -10.883 1.902 1.00 0.00 31 LYS A O 9
ATOM 6378 N N . LEU A 1 32 ? -6.812 -12.844 1.904 1.00 0.00 32 LEU A N 9
ATOM 6379 C CA . LEU A 1 32 ? -6.024 -12.484 3.094 1.00 0.00 32 LEU A CA 9
ATOM 6380 C C . LEU A 1 32 ? -4.534 -12.602 2.769 1.00 0.00 32 LEU A C 9
ATOM 6381 O O . LEU A 1 32 ? -4.059 -13.640 2.305 1.00 0.00 32 LEU A O 9
ATOM 6397 N N . GLY A 1 33 ? -3.780 -11.542 3.034 1.00 0.00 33 GLY A N 9
ATOM 6398 C CA . GLY A 1 33 ? -2.331 -11.606 2.815 1.00 0.00 33 GLY A CA 9
ATOM 6399 C C . GLY A 1 33 ? -1.707 -10.214 2.773 1.00 0.00 33 GLY A C 9
ATOM 6400 O O . GLY A 1 33 ? -2.157 -9.279 3.437 1.00 0.00 33 GLY A O 9
ATOM 6404 N N . ASP A 1 34 ? -0.652 -10.075 1.978 1.00 0.00 34 ASP A N 9
ATOM 6405 C CA . ASP A 1 34 ? -0.005 -8.762 1.823 1.00 0.00 34 ASP A CA 9
ATOM 6406 C C . ASP A 1 34 ? -0.837 -7.793 0.966 1.00 0.00 34 ASP A C 9
ATOM 6407 O O . ASP A 1 34 ? -0.882 -6.601 1.266 1.00 0.00 34 ASP A O 9
ATOM 6417 N N . ASP A 1 35 ? -1.519 -8.330 -0.049 1.00 0.00 35 ASP A N 9
ATOM 6418 C CA . ASP A 1 35 ? -2.311 -7.538 -1.013 1.00 0.00 35 ASP A CA 9
ATOM 6419 C C . ASP A 1 35 ? -2.714 -6.105 -0.619 1.00 0.00 35 ASP A C 9
ATOM 6420 O O . ASP A 1 35 ? -2.438 -5.155 -1.349 1.00 0.00 35 ASP A O 9
ATOM 6430 N N . PHE A 1 36 ? -3.408 -5.959 0.506 1.00 0.00 36 PHE A N 9
ATOM 6431 C CA . PHE A 1 36 ? -4.032 -4.671 0.856 1.00 0.00 36 PHE A CA 9
ATOM 6432 C C . PHE A 1 36 ? -3.077 -3.474 0.978 1.00 0.00 36 PHE A C 9
ATOM 6433 O O . PHE A 1 36 ? -3.505 -2.333 0.801 1.00 0.00 36 PHE A O 9
ATOM 6450 N N . HIS A 1 37 ? -1.800 -3.690 1.278 1.00 0.00 37 HIS A N 9
ATOM 6451 C CA . HIS A 1 37 ? -0.875 -2.554 1.395 1.00 0.00 37 HIS A CA 9
ATOM 6452 C C . HIS A 1 37 ? -0.658 -1.866 0.039 1.00 0.00 37 HIS A C 9
ATOM 6453 O O . HIS A 1 37 ? -0.928 -0.673 -0.104 1.00 0.00 37 HIS A O 9
ATOM 6467 N N . ARG A 1 38 ? -0.196 -2.604 -0.966 1.00 0.00 38 ARG A N 9
ATOM 6468 C CA .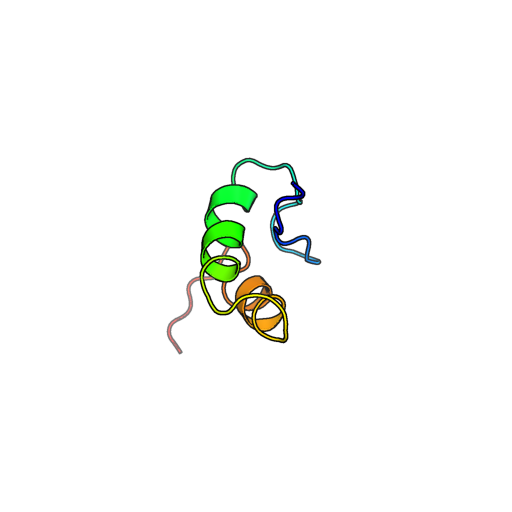 ARG A 1 38 ? -0.055 -2.016 -2.307 1.00 0.00 38 ARG A CA 9
ATOM 6469 C C . ARG A 1 38 ? -1.437 -1.733 -2.910 1.00 0.00 38 ARG A C 9
ATOM 6470 O O . ARG A 1 38 ? -1.784 -0.580 -3.159 1.00 0.00 38 ARG A O 9
ATOM 6490 N N . CYS A 1 39 ? -2.245 -2.779 -3.068 1.00 0.00 39 CYS A N 9
ATOM 6491 C CA . CYS A 1 39 ? -3.532 -2.654 -3.775 1.00 0.00 39 CYS A CA 9
ATOM 6492 C C . CYS A 1 39 ? -4.449 -1.487 -3.362 1.00 0.00 39 CYS A C 9
ATOM 6493 O O . CYS A 1 39 ? -5.340 -1.106 -4.121 1.00 0.00 39 CYS A O 9
ATOM 6500 N N . CYS A 1 40 ? -4.371 -1.057 -2.102 1.00 0.00 40 CYS A N 9
ATOM 6501 C CA . CYS A 1 40 ? -5.076 0.179 -1.724 1.00 0.00 40 CYS A CA 9
ATOM 6502 C C . CYS A 1 40 ? -4.237 1.435 -1.968 1.00 0.00 40 CYS A C 9
ATOM 6503 O O . CYS A 1 40 ? -4.747 2.416 -2.505 1.00 0.00 40 CYS A O 9
ATOM 6510 N N . GLU A 1 41 ? -2.965 1.438 -1.577 1.00 0.00 41 GLU A N 9
ATOM 6511 C CA . GLU A 1 41 ? -2.127 2.635 -1.769 1.00 0.00 41 GLU A CA 9
ATOM 6512 C C . GLU A 1 41 ? -2.174 3.193 -3.202 1.00 0.00 41 GLU A C 9
ATOM 6513 O O . GLU A 1 41 ? -2.254 4.406 -3.395 1.00 0.00 41 GLU A O 9
ATOM 6526 N N . GLU A 1 42 ? -2.152 2.324 -4.208 1.00 0.00 42 GLU A N 9
ATOM 6527 C CA . GLU A 1 42 ? -2.308 2.796 -5.592 1.00 0.00 42 GLU A CA 9
ATOM 6528 C C . GLU A 1 42 ? -3.777 3.116 -5.920 1.00 0.00 42 GLU A C 9
ATOM 6529 O O . GLU A 1 42 ? -4.089 4.235 -6.328 1.00 0.00 42 GLU A O 9
ATOM 6542 N N . GLN A 1 43 ? -4.688 2.161 -5.751 1.00 0.00 43 GLN A N 9
ATOM 6543 C CA . GLN A 1 43 ? -6.097 2.409 -6.098 1.00 0.00 43 GLN A CA 9
ATOM 6544 C C . GLN A 1 43 ? -6.894 2.931 -4.893 1.00 0.00 43 GLN A C 9
ATOM 6545 O O . GLN A 1 43 ? -7.796 2.263 -4.386 1.00 0.00 43 GLN A O 9
ATOM 6559 N N . CYS A 1 44 ? -6.592 4.145 -4.444 1.00 0.00 44 CYS A N 9
ATOM 6560 C CA . CYS A 1 44 ? -7.383 4.754 -3.365 1.00 0.00 44 CYS A CA 9
ATOM 6561 C C . CYS A 1 44 ? -7.054 6.244 -3.253 1.00 0.00 44 CYS A C 9
ATOM 6562 O O . CYS A 1 44 ? -5.946 6.692 -3.551 1.00 0.00 44 CYS A O 9
ATOM 6569 N N . GLY A 1 45 ? -8.030 7.019 -2.800 1.00 0.00 45 GLY A N 9
ATOM 6570 C CA . GLY A 1 45 ? -7.791 8.451 -2.604 1.00 0.00 45 GLY A CA 9
ATOM 6571 C C . GLY A 1 45 ? -9.057 9.152 -2.119 1.00 0.00 45 GLY A C 9
ATOM 6572 O O . GLY A 1 45 ? -9.852 8.599 -1.358 1.00 0.00 45 GLY A O 9
ATOM 6576 N N . SER A 1 46 ? -9.241 10.389 -2.561 1.00 0.00 46 SER A N 9
ATOM 6577 C CA . SER A 1 46 ? -10.432 11.148 -2.156 1.00 0.00 46 SER A CA 9
ATOM 6578 C C . SER A 1 46 ? -11.568 10.929 -3.159 1.00 0.00 46 SER A C 9
ATOM 6579 O O . SER A 1 46 ? -11.366 10.940 -4.374 1.00 0.00 46 SER A O 9
ATOM 6587 N N . THR A 1 47 ? -12.779 10.742 -2.647 1.00 0.00 47 THR A N 9
ATOM 6588 C CA . THR A 1 47 ? -13.934 10.546 -3.536 1.00 0.00 47 THR A CA 9
ATOM 6589 C C . THR A 1 47 ? -14.363 11.882 -4.157 1.00 0.00 47 THR A C 9
ATOM 6590 O O . THR A 1 47 ? -14.363 12.036 -5.378 1.00 0.00 47 THR A O 9
ATOM 6601 N N . THR A 1 48 ? -14.721 12.857 -3.326 1.00 0.00 48 THR A N 9
ATOM 6602 C CA . THR A 1 48 ? -15.081 14.181 -3.853 1.00 0.00 48 THR A CA 9
ATOM 6603 C C . THR A 1 48 ? -13.812 15.038 -4.016 1.00 0.00 48 THR A C 9
ATOM 6604 O O . THR A 1 48 ? -12.952 15.041 -3.134 1.00 0.00 48 THR A O 9
ATOM 6615 N N . PRO A 1 49 ? -13.652 15.780 -5.116 1.00 0.00 49 PRO A N 9
ATOM 6616 C CA . PRO A 1 49 ? -12.432 16.558 -5.347 1.00 0.00 49 PRO A CA 9
ATOM 6617 C C . PRO A 1 49 ? -12.444 17.856 -4.533 1.00 0.00 49 PRO A C 9
ATOM 6618 O O . PRO A 1 49 ? -13.277 18.740 -4.738 1.00 0.00 49 PRO A O 9
ATOM 6629 N N . ALA A 1 50 ? -11.507 17.969 -3.599 1.00 0.00 50 ALA A N 9
ATOM 6630 C CA . ALA A 1 50 ? -11.455 19.166 -2.751 1.00 0.00 50 ALA A CA 9
ATOM 6631 C C . ALA A 1 50 ? -10.702 20.291 -3.465 1.00 0.00 50 ALA A C 9
ATOM 6632 O O . ALA A 1 50 ? -9.520 20.168 -3.790 1.00 0.00 50 ALA A O 9
ATOM 6639 N N . SER A 1 51 ? -11.392 21.398 -3.713 1.00 0.00 51 SER A N 9
ATOM 6640 C CA . SER A 1 51 ? -10.753 22.529 -4.398 1.00 0.00 51 SER A CA 9
ATOM 6641 C C . SER A 1 51 ? -11.381 23.841 -3.921 1.00 0.00 51 SER A C 9
ATOM 6642 O O . SER A 1 51 ? -12.602 23.974 -3.842 1.00 0.00 51 SER A O 9
ATOM 6650 N N . ALA A 1 52 ? -10.528 24.813 -3.606 1.00 0.00 52 ALA A N 9
ATOM 6651 C CA . ALA A 1 52 ? -10.999 26.122 -3.123 1.00 0.00 52 ALA A CA 9
ATOM 6652 C C . ALA A 1 52 ? -11.726 25.997 -1.782 1.00 0.00 52 ALA A C 9
ATOM 6653 O O . ALA A 1 52 ? -12.977 25.984 -1.758 1.00 0.00 52 ALA A O 9
ATOM 6661 N N . GLU A 1 1 ? -20.432 -10.940 10.467 1.00 0.00 1 GLU A N 10
ATOM 6662 C CA . GLU A 1 1 ? -19.539 -11.247 9.335 1.00 0.00 1 GLU A CA 10
ATOM 6663 C C . GLU A 1 1 ? -19.134 -9.939 8.656 1.00 0.00 1 GLU A C 10
ATOM 6664 O O . GLU A 1 1 ? -19.974 -9.200 8.141 1.00 0.00 1 GLU A O 10
ATOM 6679 N N . ASP A 1 2 ? -17.839 -9.643 8.666 1.00 0.00 2 ASP A N 10
ATOM 6680 C CA . ASP A 1 2 ? -17.358 -8.393 8.059 1.00 0.00 2 ASP A CA 10
ATOM 6681 C C . ASP A 1 2 ? -16.093 -8.681 7.238 1.00 0.00 2 ASP A C 10
ATOM 6682 O O . ASP A 1 2 ? -15.260 -9.492 7.646 1.00 0.00 2 ASP A O 10
ATOM 6692 N N . PRO A 1 3 ? -15.896 -8.026 6.090 1.00 0.00 3 PRO A N 10
ATOM 6693 C CA . PRO A 1 3 ? -14.700 -8.243 5.270 1.00 0.00 3 PRO A CA 10
ATOM 6694 C C . PRO A 1 3 ? -13.472 -7.541 5.861 1.00 0.00 3 PRO A C 10
ATOM 6695 O O . PRO A 1 3 ? -13.560 -6.752 6.804 1.00 0.00 3 PRO A O 10
ATOM 6706 N N . LEU A 1 4 ? -12.308 -7.823 5.288 1.00 0.00 4 LEU A N 10
ATOM 6707 C CA . LEU A 1 4 ? -11.077 -7.173 5.755 1.00 0.00 4 LEU A CA 10
ATOM 6708 C C . LEU A 1 4 ? -11.038 -5.752 5.184 1.00 0.00 4 LEU A C 10
ATOM 6709 O O . LEU A 1 4 ? -10.883 -5.546 3.979 1.00 0.00 4 LEU A O 10
ATOM 6725 N N . TYR A 1 5 ? -11.199 -4.765 6.057 1.00 0.00 5 TYR A N 10
ATOM 6726 C CA . TYR A 1 5 ? -11.257 -3.371 5.597 1.00 0.00 5 TYR A CA 10
ATOM 6727 C C . TYR A 1 5 ? -9.840 -2.847 5.353 1.00 0.00 5 TYR A C 10
ATOM 6728 O O . TYR A 1 5 ? -9.175 -2.359 6.267 1.00 0.00 5 TYR A O 10
ATOM 6746 N N . CYS A 1 6 ? -9.410 -2.956 4.096 1.00 0.00 6 CYS A N 10
ATOM 6747 C CA . CYS A 1 6 ? -8.005 -2.718 3.715 1.00 0.00 6 CYS A CA 10
ATOM 6748 C C . CYS A 1 6 ? -7.183 -1.795 4.621 1.00 0.00 6 CYS A C 10
ATOM 6749 O O . CYS A 1 6 ? -7.510 -0.622 4.809 1.00 0.00 6 CYS A O 10
ATOM 6756 N N . GLN A 1 7 ? -6.099 -2.325 5.176 1.00 0.00 7 GLN A N 10
ATOM 6757 C CA . GLN A 1 7 ? -5.252 -1.513 6.059 1.00 0.00 7 GLN A CA 10
ATOM 6758 C C . GLN A 1 7 ? -4.191 -0.780 5.229 1.00 0.00 7 GLN A C 10
ATOM 6759 O O . GLN A 1 7 ? -3.029 -1.182 5.156 1.00 0.00 7 GLN A O 10
ATOM 6773 N N . ALA A 1 8 ? -4.603 0.314 4.598 1.00 0.00 8 ALA A N 10
ATOM 6774 C CA . ALA A 1 8 ? -3.670 1.088 3.770 1.00 0.00 8 ALA A CA 10
ATOM 6775 C C . ALA A 1 8 ? -3.079 2.262 4.558 1.00 0.00 8 ALA A C 10
ATOM 6776 O O . ALA A 1 8 ? -3.597 2.680 5.594 1.00 0.00 8 ALA A O 10
ATOM 6783 N N . ILE A 1 9 ? -1.972 2.800 4.056 1.00 0.00 9 ILE A N 10
ATOM 6784 C CA . ILE A 1 9 ? -1.275 3.876 4.778 1.00 0.00 9 ILE A CA 10
ATOM 6785 C C . ILE A 1 9 ? -2.032 5.201 4.609 1.00 0.00 9 ILE A C 10
ATOM 6786 O O . ILE A 1 9 ? -2.577 5.738 5.573 1.00 0.00 9 ILE A O 10
ATOM 6802 N N . GLY A 1 10 ? -2.070 5.735 3.392 1.00 0.00 10 GLY A N 10
ATOM 6803 C CA . GLY A 1 10 ? -2.773 7.005 3.165 1.00 0.00 10 GLY A CA 10
ATOM 6804 C C . GLY A 1 10 ? -4.123 6.794 2.482 1.00 0.00 10 GLY A C 10
ATOM 6805 O O . GLY A 1 10 ? -4.350 7.270 1.370 1.00 0.00 10 GLY A O 10
ATOM 6809 N N . CYS A 1 11 ? -5.007 6.049 3.136 1.00 0.00 11 CYS A N 10
ATOM 6810 C CA . CYS A 1 11 ? -6.398 5.976 2.667 1.00 0.00 11 CYS A CA 10
ATOM 6811 C C . CYS A 1 11 ? -7.319 6.550 3.762 1.00 0.00 11 CYS A C 10
ATOM 6812 O O . CYS A 1 11 ? -6.951 6.529 4.938 1.00 0.00 11 CYS A O 10
ATOM 6819 N N . PRO A 1 12 ? -8.514 7.065 3.444 1.00 0.00 12 PRO A N 10
ATOM 6820 C CA . PRO A 1 12 ? -9.384 7.693 4.450 1.00 0.00 12 PRO A CA 10
ATOM 6821 C C . PRO A 1 12 ? -9.795 6.791 5.623 1.00 0.00 12 PRO A C 10
ATOM 6822 O O . PRO A 1 12 ? -9.361 5.645 5.754 1.00 0.00 12 PRO A O 10
ATOM 6833 N N . THR A 1 13 ? -10.645 7.329 6.493 1.00 0.00 13 THR A N 10
ATOM 6834 C CA . THR A 1 13 ? -11.063 6.596 7.699 1.00 0.00 13 THR A CA 10
ATOM 6835 C C . THR A 1 13 ? -11.712 5.251 7.347 1.00 0.00 13 THR A C 10
ATOM 6836 O O . THR A 1 13 ? -12.411 5.114 6.343 1.00 0.00 13 THR A O 10
ATOM 6847 N N . LEU A 1 14 ? -11.471 4.252 8.192 1.00 0.00 14 LEU A N 10
ATOM 6848 C CA . LEU A 1 14 ? -11.977 2.894 7.930 1.00 0.00 14 LEU A CA 10
ATOM 6849 C C . LEU A 1 14 ? -13.489 2.874 7.664 1.00 0.00 14 LEU A C 10
ATOM 6850 O O . LEU A 1 14 ? -13.932 2.407 6.614 1.00 0.00 14 LEU A O 10
ATOM 6866 N N . TYR A 1 15 ? -14.284 3.388 8.596 1.00 0.00 15 TYR A N 10
ATOM 6867 C CA . TYR A 1 15 ? -15.740 3.418 8.395 1.00 0.00 15 TYR A CA 10
ATOM 6868 C C . TYR A 1 15 ? -16.170 4.736 7.734 1.00 0.00 15 TYR A C 10
ATOM 6869 O O . TYR A 1 15 ? -16.851 5.576 8.323 1.00 0.00 15 TYR A O 10
ATOM 6887 N N . SER A 1 16 ? -15.791 4.901 6.471 1.00 0.00 16 SER A N 10
ATOM 6888 C CA . SER A 1 16 ? -16.237 6.071 5.702 1.00 0.00 16 SER A CA 10
ATOM 6889 C C . SER A 1 16 ? -16.581 5.636 4.275 1.00 0.00 16 SER A C 10
ATOM 6890 O O . SER A 1 16 ? -16.152 4.584 3.802 1.00 0.00 16 SER A O 10
ATOM 6898 N N . GLU A 1 17 ? -17.357 6.454 3.573 1.00 0.00 17 GLU A N 10
ATOM 6899 C CA . GLU A 1 17 ? -17.771 6.089 2.206 1.00 0.00 17 GLU A CA 10
ATOM 6900 C C . GLU A 1 17 ? -16.601 5.917 1.221 1.00 0.00 17 GLU A C 10
ATOM 6901 O O . GLU A 1 17 ? -16.680 5.103 0.301 1.00 0.00 17 GLU A O 10
ATOM 6914 N N . ALA A 1 18 ? -15.513 6.660 1.402 1.00 0.00 18 ALA A N 10
ATOM 6915 C CA . ALA A 1 18 ? -14.366 6.526 0.495 1.00 0.00 18 ALA A CA 10
ATOM 6916 C C . ALA A 1 18 ? -13.608 5.210 0.717 1.00 0.00 18 ALA A C 10
ATOM 6917 O O . ALA A 1 18 ? -13.418 4.436 -0.221 1.00 0.00 18 ALA A O 10
ATOM 6924 N N . ASN A 1 19 ? -13.176 4.938 1.946 1.00 0.00 19 ASN A N 10
ATOM 6925 C CA . ASN A 1 19 ? -12.432 3.696 2.210 1.00 0.00 19 ASN A CA 10
ATOM 6926 C C . ASN A 1 19 ? -13.307 2.435 2.088 1.00 0.00 19 ASN A C 10
ATOM 6927 O O . ASN A 1 19 ? -12.809 1.368 1.732 1.00 0.00 19 ASN A O 10
ATOM 6938 N N . LEU A 1 20 ? -14.604 2.535 2.372 1.00 0.00 20 LEU A N 10
ATOM 6939 C CA . LEU A 1 20 ? -15.492 1.372 2.227 1.00 0.00 20 LEU A CA 10
ATOM 6940 C C . LEU A 1 20 ? -15.558 0.868 0.775 1.00 0.00 20 LEU A C 10
ATOM 6941 O O . LEU A 1 20 ? -15.557 -0.339 0.534 1.00 0.00 20 LEU A O 10
ATOM 6957 N N . ALA A 1 21 ? -15.585 1.776 -0.198 1.00 0.00 21 ALA A N 10
ATOM 6958 C CA . ALA A 1 21 ? -15.509 1.360 -1.607 1.00 0.00 21 ALA A CA 10
ATOM 6959 C C . ALA A 1 21 ? -14.154 0.730 -1.969 1.00 0.00 21 ALA A C 10
ATOM 6960 O O . ALA A 1 21 ? -14.094 -0.216 -2.756 1.00 0.00 21 ALA A O 10
ATOM 6967 N N . VAL A 1 22 ? -13.065 1.231 -1.389 1.00 0.00 22 VAL A N 10
ATOM 6968 C CA . VAL A 1 22 ? -11.744 0.616 -1.605 1.00 0.00 22 VAL A CA 10
ATOM 6969 C C . VAL A 1 22 ? -11.707 -0.820 -1.064 1.00 0.00 22 VAL A C 10
ATOM 6970 O O . VAL A 1 22 ? -11.280 -1.745 -1.755 1.00 0.00 22 VAL A O 10
ATOM 6983 N N . SER A 1 23 ? -12.166 -1.013 0.169 1.00 0.00 23 SER A N 10
ATOM 6984 C CA . SER A 1 23 ? -12.217 -2.364 0.747 1.00 0.00 23 SER A CA 10
ATOM 6985 C C . SER A 1 23 ? -13.189 -3.302 0.015 1.00 0.00 23 SER A C 10
ATOM 6986 O O . SER A 1 23 ? -12.989 -4.517 0.005 1.00 0.00 23 SER A O 10
ATOM 6994 N N . LYS A 1 24 ? -14.248 -2.762 -0.586 1.00 0.00 24 LYS A N 10
ATOM 6995 C CA . LYS A 1 24 ? -15.235 -3.610 -1.270 1.00 0.00 24 LYS A CA 10
ATOM 6996 C C . LYS A 1 24 ? -14.615 -4.392 -2.438 1.00 0.00 24 LYS A C 10
ATOM 6997 O O . LYS A 1 24 ? -14.724 -5.618 -2.486 1.00 0.00 24 LYS A O 10
ATOM 7013 N N . GLU A 1 25 ? -13.958 -3.713 -3.375 1.00 0.00 25 GLU A N 10
ATOM 7014 C CA . GLU A 1 25 ? -13.327 -4.438 -4.488 1.00 0.00 25 GLU A CA 10
ATOM 7015 C C . GLU A 1 25 ? -12.070 -5.164 -3.993 1.00 0.00 25 GLU A C 10
ATOM 7016 O O . GLU A 1 25 ? -12.074 -6.391 -3.926 1.00 0.00 25 GLU A O 10
ATOM 7029 N N . CYS A 1 26 ? -11.061 -4.415 -3.540 1.00 0.00 26 CYS A N 10
ATOM 7030 C CA . CYS A 1 26 ? -9.770 -5.020 -3.155 1.00 0.00 26 CYS A CA 10
ATOM 7031 C C . CYS A 1 26 ? -9.825 -6.373 -2.423 1.00 0.00 26 CYS A C 10
ATOM 7032 O O . CYS A 1 26 ? -9.046 -7.279 -2.717 1.00 0.00 26 CYS A O 10
ATOM 7039 N N . ARG A 1 27 ? -10.745 -6.503 -1.468 1.00 0.00 27 ARG A N 10
ATOM 7040 C CA . ARG A 1 27 ? -10.943 -7.776 -0.749 1.00 0.00 27 ARG A CA 10
ATOM 7041 C C . ARG A 1 27 ? -11.050 -9.030 -1.638 1.00 0.00 27 ARG A C 10
ATOM 7042 O O . ARG A 1 27 ? -10.701 -10.128 -1.203 1.00 0.00 27 ARG A O 10
ATOM 7062 N N . ASP A 1 28 ? -11.538 -8.892 -2.867 1.00 0.00 28 ASP A N 10
ATOM 7063 C CA . ASP A 1 28 ? -11.710 -10.057 -3.748 1.00 0.00 28 ASP A CA 10
ATOM 7064 C C . ASP A 1 28 ? -10.427 -10.870 -4.007 1.00 0.00 28 ASP A C 10
ATOM 7065 O O . ASP A 1 28 ? -10.499 -12.084 -4.200 1.00 0.00 28 ASP A O 10
ATOM 7075 N N . GLN A 1 29 ? -9.260 -10.228 -4.027 1.00 0.00 29 GLN A N 10
ATOM 7076 C CA . GLN A 1 29 ? -8.010 -10.960 -4.281 1.00 0.00 29 GLN A CA 10
ATOM 7077 C C . GLN A 1 29 ? -6.956 -10.549 -3.250 1.00 0.00 29 GLN A C 10
ATOM 7078 O O . GLN A 1 29 ? -6.579 -9.381 -3.147 1.00 0.00 29 GLN A O 10
ATOM 7092 N N . GLY A 1 30 ? -6.459 -11.528 -2.503 1.00 0.00 30 GLY A N 10
ATOM 7093 C CA . GLY A 1 30 ? -5.364 -11.265 -1.552 1.00 0.00 30 GLY A CA 10
ATOM 7094 C C . GLY A 1 30 ? -5.665 -11.670 -0.103 1.00 0.00 30 GLY A C 10
ATOM 7095 O O . GLY A 1 30 ? -4.987 -11.200 0.810 1.00 0.00 30 GLY A O 10
ATOM 7099 N N . LYS A 1 31 ? -6.617 -12.587 0.084 1.00 0.00 31 LYS A N 10
ATOM 7100 C CA . LYS A 1 31 ? -7.136 -12.956 1.418 1.00 0.00 31 LYS A CA 10
ATOM 7101 C C . LYS A 1 31 ? -6.286 -12.574 2.646 1.00 0.00 31 LYS A C 10
ATOM 7102 O O . LYS A 1 31 ? -6.654 -11.677 3.405 1.00 0.00 31 LYS A O 10
ATOM 7118 N N . LEU A 1 32 ? -5.164 -13.260 2.859 1.00 0.00 32 LEU A N 10
ATOM 7119 C CA . LEU A 1 32 ? -4.326 -12.969 4.032 1.00 0.00 32 LEU A CA 10
ATOM 7120 C C . LEU A 1 32 ? -2.841 -13.149 3.693 1.00 0.00 32 LEU A C 10
ATOM 7121 O O . LEU A 1 32 ? -2.473 -13.740 2.677 1.00 0.00 32 LEU A O 10
ATOM 7137 N N . GLY A 1 33 ? -1.973 -12.634 4.558 1.00 0.00 33 GLY A N 10
ATOM 7138 C CA . GLY A 1 33 ? -0.530 -12.758 4.318 1.00 0.00 33 GLY A CA 10
ATOM 7139 C C . GLY A 1 33 ? -0.008 -11.554 3.541 1.00 0.00 33 GLY A C 10
ATOM 7140 O O . GLY A 1 33 ? 0.544 -10.615 4.114 1.00 0.00 33 GLY A O 10
ATOM 7144 N N . ASP A 1 34 ? -0.214 -11.571 2.230 1.00 0.00 34 ASP A N 10
ATOM 7145 C CA . ASP A 1 34 ? 0.048 -10.370 1.431 1.00 0.00 34 ASP A CA 10
ATOM 7146 C C . ASP A 1 34 ? -1.290 -9.657 1.279 1.00 0.00 34 ASP A C 10
ATOM 7147 O O . ASP A 1 34 ? -2.025 -9.861 0.312 1.00 0.00 34 ASP A O 10
ATOM 7157 N N . ASP A 1 35 ? -1.615 -8.819 2.257 1.00 0.00 35 ASP A N 10
ATOM 7158 C CA . ASP A 1 35 ? -2.861 -8.055 2.171 1.00 0.00 35 ASP A CA 10
ATOM 7159 C C . ASP A 1 35 ? -2.727 -7.072 1.011 1.00 0.00 35 ASP A C 10
ATOM 7160 O O . ASP A 1 35 ? -1.842 -6.219 1.009 1.00 0.00 35 ASP A O 10
ATOM 7170 N N . PHE A 1 36 ? -3.609 -7.253 0.035 1.00 0.00 36 PHE A N 10
ATOM 7171 C CA . PHE A 1 36 ? -3.685 -6.403 -1.173 1.00 0.00 36 PHE A CA 10
ATOM 7172 C C . PHE A 1 36 ? -3.229 -4.941 -1.004 1.00 0.00 36 PHE A C 10
ATOM 7173 O O . PHE A 1 36 ? -4.015 -4.018 -0.787 1.00 0.00 36 PHE A O 10
ATOM 7190 N N . HIS A 1 37 ? -1.918 -4.751 -1.122 1.00 0.00 37 HIS A N 10
ATOM 7191 C CA . HIS A 1 37 ? -1.315 -3.436 -0.861 1.00 0.00 37 HIS A CA 10
ATOM 7192 C C . HIS A 1 37 ? -1.123 -2.571 -2.122 1.00 0.00 37 HIS A C 10
ATOM 7193 O O . HIS A 1 37 ? -0.754 -1.402 -2.015 1.00 0.00 37 HIS A O 10
ATOM 7207 N N . ARG A 1 38 ? -1.212 -3.158 -3.314 1.00 0.00 38 ARG A N 10
ATOM 7208 C CA . ARG A 1 38 ? -1.266 -2.313 -4.520 1.00 0.00 38 ARG A CA 10
ATOM 7209 C C . ARG A 1 38 ? -2.698 -1.885 -4.873 1.00 0.00 38 ARG A C 10
ATOM 7210 O O . ARG A 1 38 ? -2.904 -0.778 -5.372 1.00 0.00 38 ARG A O 10
ATOM 7230 N N . CYS A 1 39 ? -3.696 -2.724 -4.614 1.00 0.00 39 CYS A N 10
ATOM 7231 C CA . CYS A 1 39 ? -5.087 -2.325 -4.876 1.00 0.00 39 CYS A CA 10
ATOM 7232 C C . CYS A 1 39 ? -5.496 -1.066 -4.099 1.00 0.00 39 CYS A C 10
ATOM 7233 O O . CYS A 1 39 ? -6.081 -0.140 -4.662 1.00 0.00 39 CYS A O 10
ATOM 7240 N N . CYS A 1 40 ? -5.192 -1.023 -2.806 1.00 0.00 40 CYS A N 10
ATOM 7241 C CA . CYS A 1 40 ? -5.605 0.123 -1.987 1.00 0.00 40 CYS A CA 10
ATOM 7242 C C . CYS A 1 40 ? -4.720 1.358 -2.200 1.00 0.00 40 CYS A C 10
ATOM 7243 O O . CYS A 1 40 ? -5.226 2.475 -2.300 1.00 0.00 40 CYS A O 10
ATOM 7250 N N . GLU A 1 41 ? -3.401 1.182 -2.257 1.00 0.00 41 GLU A N 10
ATOM 7251 C CA . GLU A 1 41 ? -2.507 2.344 -2.398 1.00 0.00 41 GLU A CA 10
ATOM 7252 C C . GLU A 1 41 ? -2.635 3.030 -3.766 1.00 0.00 41 GLU A C 10
ATOM 7253 O O . GLU A 1 41 ? -2.594 4.257 -3.854 1.00 0.00 41 GLU A O 10
ATOM 7266 N N . GLU A 1 42 ? -2.775 2.257 -4.840 1.00 0.00 42 GLU A N 10
ATOM 7267 C CA . GLU A 1 42 ? -2.865 2.858 -6.179 1.00 0.00 42 GLU A CA 10
ATOM 7268 C C . GLU A 1 42 ? -4.204 3.574 -6.409 1.00 0.00 42 GLU A C 10
ATOM 7269 O O . GLU A 1 42 ? -4.231 4.690 -6.928 1.00 0.00 42 GLU A O 10
ATOM 7282 N N . GLN A 1 43 ? -5.320 2.946 -6.046 1.00 0.00 43 GLN A N 10
ATOM 7283 C CA . GLN A 1 43 ? -6.626 3.573 -6.286 1.00 0.00 43 GLN A CA 10
ATOM 7284 C C . GLN A 1 43 ? -6.919 4.630 -5.211 1.00 0.00 43 GLN A C 10
ATOM 7285 O O . GLN A 1 43 ? -6.761 5.821 -5.475 1.00 0.00 43 GLN A O 10
ATOM 7299 N N . CYS A 1 44 ? -7.319 4.186 -4.016 1.00 0.00 44 CYS A N 10
ATOM 7300 C CA . CYS A 1 44 ? -7.837 5.085 -2.963 1.00 0.00 44 CYS A CA 10
ATOM 7301 C C . CYS A 1 44 ? -7.498 6.581 -3.075 1.00 0.00 44 CYS A C 10
ATOM 7302 O O . CYS A 1 44 ? -8.372 7.403 -3.355 1.00 0.00 44 CYS A O 10
ATOM 7309 N N . GLY A 1 45 ? -6.236 6.942 -2.859 1.00 0.00 45 GLY A N 10
ATOM 7310 C CA . GLY A 1 45 ? -5.840 8.348 -2.983 1.00 0.00 45 GLY A CA 10
ATOM 7311 C C . GLY A 1 45 ? -5.393 8.658 -4.409 1.00 0.00 45 GLY A C 10
ATOM 7312 O O . GLY A 1 45 ? -4.234 8.458 -4.772 1.00 0.00 45 GLY A O 10
ATOM 7316 N N . SER A 1 46 ? -6.318 9.154 -5.222 1.00 0.00 46 SER A N 10
ATOM 7317 C CA . SER A 1 46 ? -5.993 9.431 -6.627 1.00 0.00 46 SER A CA 10
ATOM 7318 C C . SER A 1 46 ? -5.182 10.724 -6.740 1.00 0.00 46 SER A C 10
ATOM 7319 O O . SER A 1 46 ? -5.704 11.829 -6.583 1.00 0.00 46 SER A O 10
ATOM 7327 N N . THR A 1 47 ? -3.890 10.581 -7.010 1.00 0.00 47 THR A N 10
ATOM 7328 C CA . THR A 1 47 ? -3.016 11.759 -7.100 1.00 0.00 47 THR A CA 10
ATOM 7329 C C . THR A 1 47 ? -2.940 12.257 -8.549 1.00 0.00 47 THR A C 10
ATOM 7330 O O . THR A 1 47 ? -3.290 13.402 -8.838 1.00 0.00 47 THR A O 10
ATOM 7341 N N . THR A 1 48 ? -2.480 11.410 -9.466 1.00 0.00 48 THR A N 10
ATOM 7342 C CA . THR A 1 48 ? -2.387 11.819 -10.875 1.00 0.00 48 THR A CA 10
ATOM 7343 C C . THR A 1 48 ? -2.668 10.602 -11.775 1.00 0.00 48 THR A C 10
ATOM 7344 O O . THR A 1 48 ? -2.251 9.490 -11.446 1.00 0.00 48 THR A O 10
ATOM 7355 N N . PRO A 1 49 ? -3.352 10.756 -12.916 1.00 0.00 49 PRO A N 10
ATOM 7356 C CA . PRO A 1 49 ? -3.652 9.625 -13.804 1.00 0.00 49 PRO A CA 10
ATOM 7357 C C . PRO A 1 49 ? -2.412 8.848 -14.255 1.00 0.00 49 PRO A C 10
ATOM 7358 O O . PRO A 1 49 ? -1.461 9.412 -14.798 1.00 0.00 49 PRO A O 10
ATOM 7369 N N . ALA A 1 50 ? -2.425 7.539 -14.034 1.00 0.00 50 ALA A N 10
ATOM 7370 C CA . ALA A 1 50 ? -1.272 6.716 -14.416 1.00 0.00 50 ALA A CA 10
ATOM 7371 C C . ALA A 1 50 ? -1.330 6.386 -15.910 1.00 0.00 50 ALA A C 10
ATOM 7372 O O . ALA A 1 50 ? -2.207 5.657 -16.374 1.00 0.00 50 ALA A O 10
ATOM 7379 N N . SER A 1 51 ? -0.390 6.935 -16.670 1.00 0.00 51 SER A N 10
ATOM 7380 C CA . SER A 1 51 ? -0.374 6.690 -18.117 1.00 0.00 51 SER A CA 10
ATOM 7381 C C . SER A 1 51 ? 1.058 6.812 -18.642 1.00 0.00 51 SER A C 10
ATOM 7382 O O . SER A 1 51 ? 1.779 7.755 -18.316 1.00 0.00 51 SER A O 10
ATOM 7390 N N . ALA A 1 52 ? 1.462 5.844 -19.462 1.00 0.00 52 ALA A N 10
ATOM 7391 C CA . ALA A 1 52 ? 2.822 5.831 -20.024 1.00 0.00 52 ALA A CA 10
ATOM 7392 C C . ALA A 1 52 ? 3.881 5.675 -18.929 1.00 0.00 52 ALA A C 10
ATOM 7393 O O . ALA A 1 52 ? 4.485 6.685 -18.507 1.00 0.00 52 ALA A O 10
ATOM 7401 N N . GLU A 1 1 ? -13.578 -15.525 0.440 1.00 0.00 1 GLU A N 11
ATOM 7402 C CA . GLU A 1 1 ? -12.757 -14.309 0.593 1.00 0.00 1 GLU A CA 11
ATOM 7403 C C . GLU A 1 1 ? -12.856 -13.788 2.030 1.00 0.00 1 GLU A C 11
ATOM 7404 O O . GLU A 1 1 ? -13.943 -13.660 2.594 1.00 0.00 1 GLU A O 11
ATOM 7419 N N . ASP A 1 2 ? -11.710 -13.486 2.629 1.00 0.00 2 ASP A N 11
ATOM 7420 C CA . ASP A 1 2 ? -11.707 -12.966 4.005 1.00 0.00 2 ASP A CA 11
ATOM 7421 C C . ASP A 1 2 ? -11.877 -11.436 3.998 1.00 0.00 2 ASP A C 11
ATOM 7422 O O . ASP A 1 2 ? -11.382 -10.766 3.090 1.00 0.00 2 ASP A O 11
ATOM 7432 N N . PRO A 1 3 ? -12.557 -10.843 4.986 1.00 0.00 3 PRO A N 11
ATOM 7433 C CA . PRO A 1 3 ? -12.879 -9.411 4.946 1.00 0.00 3 PRO A CA 11
ATOM 7434 C C . PRO A 1 3 ? -11.730 -8.534 5.460 1.00 0.00 3 PRO A C 11
ATOM 7435 O O . PRO A 1 3 ? -11.816 -7.908 6.517 1.00 0.00 3 PRO A O 11
ATOM 7446 N N . LEU A 1 4 ? -10.655 -8.456 4.684 1.00 0.00 4 LEU A N 11
ATOM 7447 C CA . LEU A 1 4 ? -9.537 -7.579 5.051 1.00 0.00 4 LEU A CA 11
ATOM 7448 C C . LEU A 1 4 ? -9.686 -6.250 4.304 1.00 0.00 4 LEU A C 11
ATOM 7449 O O . LEU A 1 4 ? -9.433 -6.149 3.102 1.00 0.00 4 LEU A O 11
ATOM 7465 N N . TYR A 1 5 ? -10.106 -5.222 5.029 1.00 0.00 5 TYR A N 11
ATOM 7466 C CA . TYR A 1 5 ? -10.327 -3.910 4.408 1.00 0.00 5 TYR A CA 11
ATOM 7467 C C . TYR A 1 5 ? -8.999 -3.176 4.200 1.00 0.00 5 TYR A C 11
ATOM 7468 O O . TYR A 1 5 ? -8.001 -3.424 4.879 1.00 0.00 5 TYR A O 11
ATOM 7486 N N . CYS A 1 6 ? -8.995 -2.246 3.252 1.00 0.00 6 CYS A N 11
ATOM 7487 C CA . CYS A 1 6 ? -7.787 -1.454 2.993 1.00 0.00 6 CYS A CA 11
ATOM 7488 C C . CYS A 1 6 ? -7.461 -0.517 4.160 1.00 0.00 6 CYS A C 11
ATOM 7489 O O . CYS A 1 6 ? -8.335 0.120 4.750 1.00 0.00 6 CYS A O 11
ATOM 7496 N N . GLN A 1 7 ? -6.174 -0.416 4.468 1.00 0.00 7 GLN A N 11
ATOM 7497 C CA . GLN A 1 7 ? -5.725 0.549 5.478 1.00 0.00 7 GLN A CA 11
ATOM 7498 C C . GLN A 1 7 ? -4.308 0.998 5.103 1.00 0.00 7 GLN A C 11
ATOM 7499 O O . GLN A 1 7 ? -3.313 0.540 5.668 1.00 0.00 7 GLN A O 11
ATOM 7513 N N . ALA A 1 8 ? -4.214 1.893 4.125 1.00 0.00 8 ALA A N 11
ATOM 7514 C CA . ALA A 1 8 ? -2.897 2.360 3.673 1.00 0.00 8 ALA A CA 11
ATOM 7515 C C . ALA A 1 8 ? -2.485 3.638 4.415 1.00 0.00 8 ALA A C 11
ATOM 7516 O O . ALA A 1 8 ? -3.200 4.145 5.282 1.00 0.00 8 ALA A O 11
ATOM 7523 N N . ILE A 1 9 ? -1.312 4.165 4.080 1.00 0.00 9 ILE A N 11
ATOM 7524 C CA . ILE A 1 9 ? -0.806 5.361 4.775 1.00 0.00 9 ILE A CA 11
ATOM 7525 C C . ILE A 1 9 ? -1.670 6.613 4.538 1.00 0.00 9 ILE A C 11
ATOM 7526 O O . ILE A 1 9 ? -1.878 7.406 5.456 1.00 0.00 9 ILE A O 11
ATOM 7542 N N . GLY A 1 10 ? -2.188 6.793 3.327 1.00 0.00 10 GLY A N 11
ATOM 7543 C CA . GLY A 1 10 ? -3.101 7.916 3.072 1.00 0.00 10 GLY A CA 11
ATOM 7544 C C . GLY A 1 10 ? -4.390 7.462 2.386 1.00 0.00 10 GLY A C 11
ATOM 7545 O O . GLY A 1 10 ? -4.814 8.051 1.392 1.00 0.00 10 GLY A O 11
ATOM 7549 N N . CYS A 1 11 ? -4.998 6.396 2.896 1.00 0.00 11 CYS A N 11
ATOM 7550 C CA . CYS A 1 11 ? -6.350 6.034 2.448 1.00 0.00 11 CYS A CA 11
ATOM 7551 C C . CYS A 1 11 ? -7.303 6.128 3.651 1.00 0.00 11 CYS A C 11
ATOM 7552 O O . CYS A 1 11 ? -6.899 5.813 4.772 1.00 0.00 11 CYS A O 11
ATOM 7559 N N . PRO A 1 12 ? -8.569 6.529 3.478 1.00 0.00 12 PRO A N 11
ATOM 7560 C CA . PRO A 1 12 ? -9.524 6.613 4.591 1.00 0.00 12 PRO A CA 11
ATOM 7561 C C . PRO A 1 12 ? -9.608 5.355 5.463 1.00 0.00 12 PRO A C 11
ATOM 7562 O O . PRO A 1 12 ? -9.373 4.232 5.014 1.00 0.00 12 PRO A O 11
ATOM 7573 N N . THR A 1 13 ? -9.934 5.557 6.733 1.00 0.00 13 THR A N 11
ATOM 7574 C CA . THR A 1 13 ? -9.916 4.442 7.693 1.00 0.00 13 THR A CA 11
ATOM 7575 C C . THR A 1 13 ? -11.162 3.551 7.559 1.00 0.00 13 THR A C 11
ATOM 7576 O O . THR A 1 13 ? -12.026 3.764 6.707 1.00 0.00 13 THR A O 11
ATOM 7587 N N . LEU A 1 14 ? -11.253 2.531 8.407 1.00 0.00 14 LEU A N 11
ATOM 7588 C CA . LEU A 1 14 ? -12.384 1.591 8.336 1.00 0.00 14 LEU A CA 11
ATOM 7589 C C . LEU A 1 14 ? -13.749 2.275 8.510 1.00 0.00 14 LEU A C 11
ATOM 7590 O O . LEU A 1 14 ? -14.696 1.963 7.788 1.00 0.00 14 LEU A O 11
ATOM 7606 N N . TYR A 1 15 ? -13.864 3.204 9.455 1.00 0.00 15 TYR A N 11
ATOM 7607 C CA . TYR A 1 15 ? -15.146 3.895 9.656 1.00 0.00 15 TYR A CA 11
ATOM 7608 C C . TYR A 1 15 ? -15.256 5.096 8.706 1.00 0.00 15 TYR A C 11
ATOM 7609 O O . TYR A 1 15 ? -15.218 6.256 9.117 1.00 0.00 15 TYR A O 11
ATOM 7627 N N . SER A 1 16 ? -15.409 4.809 7.418 1.00 0.00 16 SER A N 11
ATOM 7628 C CA . SER A 1 16 ? -15.588 5.880 6.430 1.00 0.00 16 SER A CA 11
ATOM 7629 C C . SER A 1 16 ? -16.232 5.292 5.173 1.00 0.00 16 SER A C 11
ATOM 7630 O O . SER A 1 16 ? -15.908 4.184 4.745 1.00 0.00 16 SER A O 11
ATOM 7638 N N . GLU A 1 17 ? -17.144 6.043 4.567 1.00 0.00 17 GLU A N 11
ATOM 7639 C CA . GLU A 1 17 ? -17.844 5.542 3.371 1.00 0.00 17 GLU A CA 11
ATOM 7640 C C . GLU A 1 17 ? -16.902 5.278 2.183 1.00 0.00 17 GLU A C 11
ATOM 7641 O O . GLU A 1 17 ? -17.119 4.344 1.410 1.00 0.00 17 GLU A O 11
ATOM 7654 N N . ALA A 1 18 ? -15.857 6.086 2.027 1.00 0.00 18 ALA A N 11
ATOM 7655 C CA . ALA A 1 18 ? -14.920 5.884 0.913 1.00 0.00 18 ALA A CA 11
ATOM 7656 C C . ALA A 1 18 ? -14.130 4.570 1.007 1.00 0.00 18 ALA A C 11
ATOM 7657 O O . ALA A 1 18 ? -13.894 3.918 -0.011 1.00 0.00 18 ALA A O 11
ATOM 7664 N N . ASN A 1 19 ? -13.713 4.165 2.205 1.00 0.00 19 ASN A N 11
ATOM 7665 C CA . ASN A 1 19 ? -12.909 2.939 2.330 1.00 0.00 19 ASN A CA 11
ATOM 7666 C C . ASN A 1 19 ? -13.685 1.656 1.981 1.00 0.00 19 ASN A C 11
ATOM 7667 O O . ASN A 1 19 ? -13.090 0.685 1.515 1.00 0.00 19 ASN A O 11
ATOM 7678 N N . LEU A 1 20 ? -15.001 1.628 2.183 1.00 0.00 20 LEU A N 11
ATOM 7679 C CA . LEU A 1 20 ? -15.789 0.459 1.754 1.00 0.00 20 LEU A CA 11
ATOM 7680 C C . LEU A 1 20 ? -15.721 0.249 0.232 1.00 0.00 20 LEU A C 11
ATOM 7681 O O . LEU A 1 20 ? -15.625 -0.886 -0.233 1.00 0.00 20 LEU A O 11
ATOM 7697 N N . ALA A 1 21 ? -15.740 1.324 -0.551 1.00 0.00 21 ALA A N 11
ATOM 7698 C CA . ALA A 1 21 ? -15.534 1.190 -2.001 1.00 0.00 21 ALA A CA 11
ATOM 7699 C C . ALA A 1 21 ? -14.113 0.728 -2.367 1.00 0.00 21 ALA A C 11
ATOM 7700 O O . ALA A 1 21 ? -13.918 0.024 -3.359 1.00 0.00 21 ALA A O 11
ATOM 7707 N N . VAL A 1 22 ? -13.115 1.104 -1.572 1.00 0.00 22 VAL A N 11
ATOM 7708 C CA . VAL A 1 22 ? -11.743 0.626 -1.812 1.00 0.00 22 VAL A CA 11
ATOM 7709 C C . VAL A 1 22 ? -11.621 -0.874 -1.503 1.00 0.00 22 VAL A C 11
ATOM 7710 O O . VAL A 1 22 ? -11.069 -1.635 -2.298 1.00 0.00 22 VAL A O 11
ATOM 7723 N N . SER A 1 23 ? -12.142 -1.310 -0.359 1.00 0.00 23 SER A N 11
ATOM 7724 C CA . SER A 1 23 ? -12.146 -2.747 -0.046 1.00 0.00 23 SER A CA 11
ATOM 7725 C C . SER A 1 23 ? -12.994 -3.560 -1.036 1.00 0.00 23 SER A C 11
ATOM 7726 O O . SER A 1 23 ? -12.642 -4.688 -1.372 1.00 0.00 23 SER A O 11
ATOM 7734 N N . LYS A 1 24 ? -14.089 -3.003 -1.547 1.00 0.00 24 LYS A N 11
ATOM 7735 C CA . LYS A 1 24 ? -14.858 -3.705 -2.589 1.00 0.00 24 LYS A CA 11
ATOM 7736 C C . LYS A 1 24 ? -13.999 -4.049 -3.820 1.00 0.00 24 LYS A C 11
ATOM 7737 O O . LYS A 1 24 ? -14.157 -5.109 -4.424 1.00 0.00 24 LYS A O 11
ATOM 7753 N N . GLU A 1 25 ? -13.076 -3.165 -4.186 1.00 0.00 25 GLU A N 11
ATOM 7754 C CA . GLU A 1 25 ? -12.194 -3.429 -5.331 1.00 0.00 25 GLU A CA 11
ATOM 7755 C C . GLU A 1 25 ? -11.082 -4.429 -4.975 1.00 0.00 25 GLU A C 11
ATOM 7756 O O . GLU A 1 25 ? -10.916 -5.447 -5.648 1.00 0.00 25 GLU A O 11
ATOM 7769 N N . CYS A 1 26 ? -10.299 -4.143 -3.936 1.00 0.00 26 CYS A N 11
ATOM 7770 C CA . CYS A 1 26 ? -9.151 -5.002 -3.610 1.00 0.00 26 CYS A CA 11
ATOM 7771 C C . CYS A 1 26 ? -9.547 -6.300 -2.888 1.00 0.00 26 CYS A C 11
ATOM 7772 O O . CYS A 1 26 ? -9.142 -7.390 -3.294 1.00 0.00 26 CYS A O 11
ATOM 7779 N N . ARG A 1 27 ? -10.312 -6.193 -1.805 1.00 0.00 27 ARG A N 11
ATOM 7780 C CA . ARG A 1 27 ? -10.642 -7.374 -0.985 1.00 0.00 27 ARG A CA 11
ATOM 7781 C C . ARG A 1 27 ? -11.404 -8.481 -1.733 1.00 0.00 27 ARG A C 11
ATOM 7782 O O . ARG A 1 27 ? -11.318 -9.648 -1.350 1.00 0.00 27 ARG A O 11
ATOM 7802 N N . ASP A 1 28 ? -12.156 -8.141 -2.779 1.00 0.00 28 ASP A N 11
ATOM 7803 C CA . ASP A 1 28 ? -12.898 -9.160 -3.544 1.00 0.00 28 ASP A CA 11
ATOM 7804 C C . ASP A 1 28 ? -12.067 -10.389 -3.965 1.00 0.00 28 ASP A C 11
ATOM 7805 O O . ASP A 1 28 ? -12.607 -11.490 -4.075 1.00 0.00 28 ASP A O 11
ATOM 7815 N N . GLN A 1 29 ? -10.763 -10.231 -4.185 1.00 0.00 29 GLN A N 11
ATOM 7816 C CA . GLN A 1 29 ? -9.911 -11.399 -4.458 1.00 0.00 29 GLN A CA 11
ATOM 7817 C C . GLN A 1 29 ? -9.865 -12.346 -3.246 1.00 0.00 29 GLN A C 11
ATOM 7818 O O . GLN A 1 29 ? -10.269 -13.505 -3.342 1.00 0.00 29 GLN A O 11
ATOM 7832 N N . GLY A 1 30 ? -9.392 -11.860 -2.102 1.00 0.00 30 GLY A N 11
ATOM 7833 C CA . GLY A 1 30 ? -9.437 -12.674 -0.881 1.00 0.00 30 GLY A CA 11
ATOM 7834 C C . GLY A 1 30 ? -8.070 -13.252 -0.529 1.00 0.00 30 GLY A C 11
ATOM 7835 O O . GLY A 1 30 ? -7.705 -14.341 -0.974 1.00 0.00 30 GLY A O 11
ATOM 7839 N N . LYS A 1 31 ? -7.319 -12.532 0.295 1.00 0.00 31 LYS A N 11
ATOM 7840 C CA . LYS A 1 31 ? -6.026 -13.050 0.759 1.00 0.00 31 LYS A CA 11
ATOM 7841 C C . LYS A 1 31 ? -5.659 -12.342 2.067 1.00 0.00 31 LYS A C 11
ATOM 7842 O O . LYS A 1 31 ? -5.621 -11.113 2.147 1.00 0.00 31 LYS A O 11
ATOM 7858 N N . LEU A 1 32 ? -5.397 -13.126 3.106 1.00 0.00 32 LEU A N 11
ATOM 7859 C CA . LEU A 1 32 ? -5.123 -12.544 4.427 1.00 0.00 32 LEU A CA 11
ATOM 7860 C C . LEU A 1 32 ? -3.669 -12.076 4.566 1.00 0.00 32 LEU A C 11
ATOM 7861 O O . LEU A 1 32 ? -2.799 -12.398 3.754 1.00 0.00 32 LEU A O 11
ATOM 7877 N N . GLY A 1 33 ? -3.407 -11.299 5.611 1.00 0.00 33 GLY A N 11
ATOM 7878 C CA . GLY A 1 33 ? -2.044 -10.816 5.855 1.00 0.00 33 GLY A CA 11
ATOM 7879 C C . GLY A 1 33 ? -1.881 -9.382 5.362 1.00 0.00 33 GLY A C 11
ATOM 7880 O O . GLY A 1 33 ? -2.483 -8.451 5.897 1.00 0.00 33 GLY A O 11
ATOM 7884 N N . ASP A 1 34 ? -1.060 -9.202 4.336 1.00 0.00 34 ASP A N 11
ATOM 7885 C CA . ASP A 1 34 ? -0.888 -7.861 3.751 1.00 0.00 34 ASP A CA 11
ATOM 7886 C C . ASP A 1 34 ? -0.742 -7.949 2.225 1.00 0.00 34 ASP A C 11
ATOM 7887 O O . ASP A 1 34 ? 0.132 -7.325 1.621 1.00 0.00 34 ASP A O 11
ATOM 7897 N N . ASP A 1 35 ? -1.627 -8.707 1.586 1.00 0.00 35 ASP A N 11
ATOM 7898 C CA . ASP A 1 35 ? -1.547 -8.876 0.126 1.00 0.00 35 ASP A CA 11
ATOM 7899 C C . ASP A 1 35 ? -2.415 -7.866 -0.648 1.00 0.00 35 ASP A C 11
ATOM 7900 O O . ASP A 1 35 ? -2.581 -7.992 -1.862 1.00 0.00 35 ASP A O 11
ATOM 7910 N N . PHE A 1 36 ? -3.046 -6.919 0.041 1.00 0.00 36 PHE A 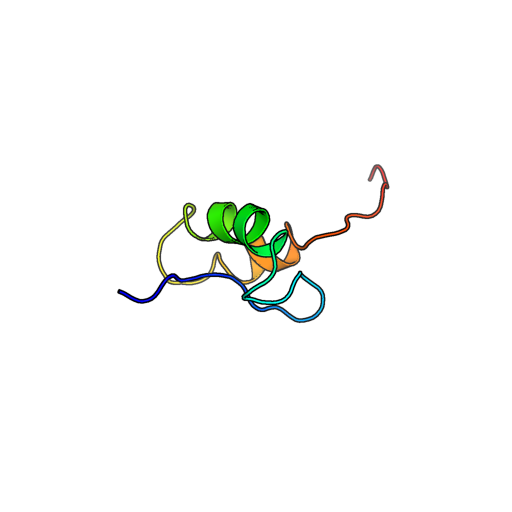N 11
ATOM 7911 C CA . PHE A 1 36 ? -3.686 -5.806 -0.681 1.00 0.00 36 PHE A CA 11
ATOM 7912 C C . PHE A 1 36 ? -2.841 -4.524 -0.686 1.00 0.00 36 PHE A C 11
ATOM 7913 O O . PHE A 1 36 ? -3.167 -3.603 -1.432 1.00 0.00 36 PHE A O 11
ATOM 7930 N N . HIS A 1 37 ? -1.744 -4.473 0.072 1.00 0.00 37 HIS A N 11
ATOM 7931 C CA . HIS A 1 37 ? -0.938 -3.240 0.187 1.00 0.00 37 HIS A CA 11
ATOM 7932 C C . HIS A 1 37 ? -0.828 -2.388 -1.094 1.00 0.00 37 HIS A C 11
ATOM 7933 O O . HIS A 1 37 ? -1.139 -1.197 -1.091 1.00 0.00 37 HIS A O 11
ATOM 7947 N N . ARG A 1 38 ? -0.378 -2.999 -2.188 1.00 0.00 38 ARG A N 11
ATOM 7948 C CA . ARG A 1 38 ? -0.201 -2.256 -3.446 1.00 0.00 38 ARG A CA 11
ATOM 7949 C C . ARG A 1 38 ? -1.537 -1.881 -4.112 1.00 0.00 38 ARG A C 11
ATOM 7950 O O . ARG A 1 38 ? -1.681 -0.787 -4.660 1.00 0.00 38 ARG A O 11
ATOM 7970 N N . CYS A 1 39 ? -2.525 -2.771 -4.062 1.00 0.00 39 CYS A N 11
ATOM 7971 C CA . CYS A 1 39 ? -3.867 -2.436 -4.563 1.00 0.00 39 CYS A CA 11
ATOM 7972 C C . CYS A 1 39 ? -4.533 -1.299 -3.769 1.00 0.00 39 CYS A C 11
ATOM 7973 O O . CYS A 1 39 ? -5.199 -0.439 -4.346 1.00 0.00 39 CYS A O 11
ATOM 7980 N N . CYS A 1 40 ? -4.353 -1.284 -2.451 1.00 0.00 40 CYS A N 11
ATOM 7981 C CA . CYS A 1 40 ? -4.929 -0.217 -1.621 1.00 0.00 40 CYS A CA 11
ATOM 7982 C C . CYS A 1 40 ? -4.347 1.170 -1.927 1.00 0.00 40 CYS A C 11
ATOM 7983 O O . CYS A 1 40 ? -5.091 2.142 -2.060 1.00 0.00 40 CYS A O 11
ATOM 7990 N N . GLU A 1 41 ? -3.025 1.289 -2.016 1.00 0.00 41 GLU A N 11
ATOM 7991 C CA . GLU A 1 41 ? -2.417 2.612 -2.239 1.00 0.00 41 GLU A CA 11
ATOM 7992 C C . GLU A 1 41 ? -2.644 3.163 -3.657 1.00 0.00 41 GLU A C 11
ATOM 7993 O O . GLU A 1 41 ? -2.726 4.377 -3.843 1.00 0.00 41 GLU A O 11
ATOM 8006 N N . GLU A 1 42 ? -2.754 2.297 -4.662 1.00 0.00 42 GLU A N 11
ATOM 8007 C CA . GLU A 1 42 ? -3.035 2.776 -6.023 1.00 0.00 42 GLU A CA 11
ATOM 8008 C C . GLU A 1 42 ? -4.508 3.181 -6.152 1.00 0.00 42 GLU A C 11
ATOM 8009 O O . GLU A 1 42 ? -4.821 4.345 -6.404 1.00 0.00 42 GLU A O 11
ATOM 8022 N N . GLN A 1 43 ? -5.421 2.232 -5.966 1.00 0.00 43 GLN A N 11
ATOM 8023 C CA . GLN A 1 43 ? -6.852 2.561 -6.016 1.00 0.00 43 GLN A CA 11
ATOM 8024 C C . GLN A 1 43 ? -7.287 3.044 -4.631 1.00 0.00 43 GLN A C 11
ATOM 8025 O O . GLN A 1 43 ? -7.460 2.239 -3.717 1.00 0.00 43 GLN A O 11
ATOM 8039 N N . CYS A 1 44 ? -7.327 4.364 -4.459 1.00 0.00 44 CYS A N 11
ATOM 8040 C CA . CYS A 1 44 ? -7.955 4.947 -3.259 1.00 0.00 44 CYS A CA 11
ATOM 8041 C C . CYS A 1 44 ? -7.655 6.450 -3.268 1.00 0.00 44 CYS A C 11
ATOM 8042 O O . CYS A 1 44 ? -6.610 6.904 -3.737 1.00 0.00 44 CYS A O 11
ATOM 8049 N N . GLY A 1 45 ? -8.581 7.233 -2.728 1.00 0.00 45 GLY A N 11
ATOM 8050 C CA . GLY A 1 45 ? -8.374 8.684 -2.665 1.00 0.00 45 GLY A CA 11
ATOM 8051 C C . GLY A 1 45 ? -7.381 9.070 -1.570 1.00 0.00 45 GLY A C 11
ATOM 8052 O O . GLY A 1 45 ? -7.308 8.443 -0.512 1.00 0.00 45 GLY A O 11
ATOM 8056 N N . SER A 1 46 ? -6.612 10.119 -1.830 1.00 0.00 46 SER A N 11
ATOM 8057 C CA . SER A 1 46 ? -5.633 10.586 -0.838 1.00 0.00 46 SER A CA 11
ATOM 8058 C C . SER A 1 46 ? -5.612 12.118 -0.809 1.00 0.00 46 SER A C 11
ATOM 8059 O O . SER A 1 46 ? -5.979 12.729 0.195 1.00 0.00 46 SER A O 11
ATOM 8067 N N . THR A 1 47 ? -5.210 12.753 -1.906 1.00 0.00 47 THR A N 11
ATOM 8068 C CA . THR A 1 47 ? -5.226 14.221 -1.957 1.00 0.00 47 THR A CA 11
ATOM 8069 C C . THR A 1 47 ? -6.669 14.694 -2.164 1.00 0.00 47 THR A C 11
ATOM 8070 O O . THR A 1 47 ? -7.309 14.332 -3.151 1.00 0.00 47 THR A O 11
ATOM 8081 N N . THR A 1 48 ? -7.130 15.537 -1.240 1.00 0.00 48 THR A N 11
ATOM 8082 C CA . THR A 1 48 ? -8.559 15.912 -1.131 1.00 0.00 48 THR A CA 11
ATOM 8083 C C . THR A 1 48 ? -9.458 15.558 -2.334 1.00 0.00 48 THR A C 11
ATOM 8084 O O . THR A 1 48 ? -9.506 16.301 -3.316 1.00 0.00 48 THR A O 11
ATOM 8095 N N . PRO A 1 49 ? -10.184 14.436 -2.294 1.00 0.00 49 PRO A N 11
ATOM 8096 C CA . PRO A 1 49 ? -10.961 13.985 -3.452 1.00 0.00 49 PRO A CA 11
ATOM 8097 C C . PRO A 1 49 ? -12.333 14.666 -3.486 1.00 0.00 49 PRO A C 11
ATOM 8098 O O . PRO A 1 49 ? -13.239 14.335 -2.721 1.00 0.00 49 PRO A O 11
ATOM 8109 N N . ALA A 1 50 ? -12.485 15.628 -4.388 1.00 0.00 50 ALA A N 11
ATOM 8110 C CA . ALA A 1 50 ? -13.756 16.357 -4.478 1.00 0.00 50 ALA A CA 11
ATOM 8111 C C . ALA A 1 50 ? -14.759 15.572 -5.328 1.00 0.00 50 ALA A C 11
ATOM 8112 O O . ALA A 1 50 ? -14.604 15.435 -6.542 1.00 0.00 50 ALA A O 11
ATOM 8119 N N . SER A 1 51 ? -15.797 15.052 -4.683 1.00 0.00 51 SER A N 11
ATOM 8120 C CA . SER A 1 51 ? -16.810 14.284 -5.417 1.00 0.00 51 SER A CA 11
ATOM 8121 C C . SER A 1 51 ? -17.939 15.216 -5.862 1.00 0.00 51 SER A C 11
ATOM 8122 O O . SER A 1 51 ? -18.771 15.639 -5.058 1.00 0.00 51 SER A O 11
ATOM 8130 N N . ALA A 1 52 ? -17.958 15.534 -7.154 1.00 0.00 52 ALA A N 11
ATOM 8131 C CA . ALA A 1 52 ? -18.977 16.441 -7.707 1.00 0.00 52 ALA A CA 11
ATOM 8132 C C . ALA A 1 52 ? -18.863 17.845 -7.110 1.00 0.00 52 ALA A C 11
ATOM 8133 O O . ALA A 1 52 ? -19.642 18.191 -6.194 1.00 0.00 52 ALA A O 11
ATOM 8141 N N . GLU A 1 1 ? -18.001 -11.328 11.133 1.00 0.00 1 GLU A N 12
ATOM 8142 C CA . GLU A 1 1 ? -17.392 -10.014 10.854 1.00 0.00 1 GLU A CA 12
ATOM 8143 C C . GLU A 1 1 ? -15.924 -10.209 10.471 1.00 0.00 1 GLU A C 12
ATOM 8144 O O . GLU A 1 1 ? -15.183 -10.938 11.131 1.00 0.00 1 GLU A O 12
ATOM 8159 N N . ASP A 1 2 ? -15.500 -9.548 9.399 1.00 0.00 2 ASP A N 12
ATOM 8160 C CA . ASP A 1 2 ? -14.104 -9.664 8.959 1.00 0.00 2 ASP A CA 12
ATOM 8161 C C . ASP A 1 2 ? -13.484 -8.259 8.907 1.00 0.00 2 ASP A C 12
ATOM 8162 O O . ASP A 1 2 ? -13.708 -7.522 7.945 1.00 0.00 2 ASP A O 12
ATOM 8172 N N . PRO A 1 3 ? -12.704 -7.845 9.911 1.00 0.00 3 PRO A N 12
ATOM 8173 C CA . PRO A 1 3 ? -12.175 -6.479 9.958 1.00 0.00 3 PRO A CA 12
ATOM 8174 C C . PRO A 1 3 ? -10.876 -6.363 9.152 1.00 0.00 3 PRO A C 12
ATOM 8175 O O . PRO A 1 3 ? -9.771 -6.474 9.685 1.00 0.00 3 PRO A O 12
ATOM 8186 N N . LEU A 1 4 ? -11.012 -6.133 7.851 1.00 0.00 4 LEU A N 12
ATOM 8187 C CA . LEU A 1 4 ? -9.823 -5.986 7.000 1.00 0.00 4 LEU A CA 12
ATOM 8188 C C . LEU A 1 4 ? -10.143 -5.003 5.870 1.00 0.00 4 LEU A C 12
ATOM 8189 O O . LEU A 1 4 ? -10.315 -5.371 4.707 1.00 0.00 4 LEU A O 12
ATOM 8205 N N . TYR A 1 5 ? -10.235 -3.730 6.230 1.00 0.00 5 TYR A N 12
ATOM 8206 C CA . TYR A 1 5 ? -10.664 -2.708 5.269 1.00 0.00 5 TYR A CA 12
ATOM 8207 C C . TYR A 1 5 ? -9.450 -1.888 4.829 1.00 0.00 5 TYR A C 12
ATOM 8208 O O . TYR A 1 5 ? -9.074 -0.927 5.498 1.00 0.00 5 TYR A O 12
ATOM 8226 N N . CYS A 1 6 ? -8.865 -2.288 3.699 1.00 0.00 6 CYS A N 12
ATOM 8227 C CA . CYS A 1 6 ? -7.624 -1.685 3.163 1.00 0.00 6 CYS A CA 12
ATOM 8228 C C . CYS A 1 6 ? -7.115 -0.411 3.857 1.00 0.00 6 CYS A C 12
ATOM 8229 O O . CYS A 1 6 ? -7.495 0.705 3.500 1.00 0.00 6 CYS A O 12
ATOM 8236 N N . GLN A 1 7 ? -6.278 -0.573 4.878 1.00 0.00 7 GLN A N 12
ATOM 8237 C CA . GLN A 1 7 ? -5.893 0.588 5.693 1.00 0.00 7 GLN A CA 12
ATOM 8238 C C . GLN A 1 7 ? -4.370 0.726 5.760 1.00 0.00 7 GLN A C 12
ATOM 8239 O O . GLN A 1 7 ? -3.736 0.439 6.777 1.00 0.00 7 GLN A O 12
ATOM 8253 N N . ALA A 1 8 ? -3.783 1.222 4.679 1.00 0.00 8 ALA A N 12
ATOM 8254 C CA . ALA A 1 8 ? -2.364 1.603 4.723 1.00 0.00 8 ALA A CA 12
ATOM 8255 C C . ALA A 1 8 ? -2.239 3.111 4.979 1.00 0.00 8 ALA A C 12
ATOM 8256 O O . ALA A 1 8 ? -3.225 3.804 5.239 1.00 0.00 8 ALA A O 12
ATOM 8263 N N . ILE A 1 9 ? -1.020 3.637 4.904 1.00 0.00 9 ILE A N 12
ATOM 8264 C CA . ILE A 1 9 ? -0.824 5.079 5.113 1.00 0.00 9 ILE A CA 12
ATOM 8265 C C . ILE A 1 9 ? -1.350 5.859 3.897 1.00 0.00 9 ILE A C 12
ATOM 8266 O O . ILE A 1 9 ? -0.733 5.909 2.833 1.00 0.00 9 ILE A O 12
ATOM 8282 N N . GLY A 1 10 ? -2.529 6.446 4.059 1.00 0.00 10 GLY A N 12
ATOM 8283 C CA . GLY A 1 10 ? -3.181 7.129 2.936 1.00 0.00 10 GLY A CA 12
ATOM 8284 C C . GLY A 1 10 ? -4.672 6.808 2.945 1.00 0.00 10 GLY A C 12
ATOM 8285 O O . GLY A 1 10 ? -5.469 7.561 3.504 1.00 0.00 10 GLY A O 12
ATOM 8289 N N . CYS A 1 11 ? -5.006 5.652 2.372 1.00 0.00 11 CYS A N 12
ATOM 8290 C CA . CYS A 1 11 ? -6.409 5.228 2.188 1.00 0.00 11 CYS A CA 12
ATOM 8291 C C . CYS A 1 11 ? -7.417 5.720 3.252 1.00 0.00 11 CYS A C 12
ATOM 8292 O O . CYS A 1 11 ? -7.064 5.812 4.429 1.00 0.00 11 CYS A O 12
ATOM 8299 N N . PRO A 1 12 ? -8.675 6.024 2.909 1.00 0.00 12 PRO A N 12
ATOM 8300 C CA . PRO A 1 12 ? -9.621 6.613 3.867 1.00 0.00 12 PRO A CA 12
ATOM 8301 C C . PRO A 1 12 ? -9.866 5.774 5.127 1.00 0.00 12 PRO A C 12
ATOM 8302 O O . PRO A 1 12 ? -9.574 4.579 5.182 1.00 0.00 12 PRO A O 12
ATOM 8313 N N . THR A 1 13 ? -10.420 6.418 6.148 1.00 0.00 13 THR A N 12
ATOM 8314 C CA . THR A 1 13 ? -10.690 5.718 7.414 1.00 0.00 13 THR A CA 12
ATOM 8315 C C . THR A 1 13 ? -11.779 4.647 7.245 1.00 0.00 13 THR A C 12
ATOM 8316 O O . THR A 1 13 ? -12.499 4.610 6.247 1.00 0.00 13 THR A O 12
ATOM 8327 N N . LEU A 1 14 ? -11.896 3.760 8.228 1.00 0.00 14 LEU A N 12
ATOM 8328 C CA . LEU A 1 14 ? -12.833 2.631 8.109 1.00 0.00 14 LEU A CA 12
ATOM 8329 C C . LEU A 1 14 ? -14.280 3.095 7.881 1.00 0.00 14 LEU A C 12
ATOM 8330 O O . LEU A 1 14 ? -14.923 2.686 6.913 1.00 0.00 14 LEU A O 12
ATOM 8346 N N . TYR A 1 15 ? -14.804 3.950 8.754 1.00 0.00 15 TYR A N 12
ATOM 8347 C CA . TYR A 1 15 ? -16.196 4.396 8.601 1.00 0.00 15 TYR A CA 12
ATOM 8348 C C . TYR A 1 15 ? -16.266 5.627 7.689 1.00 0.00 15 TYR A C 12
ATOM 8349 O O . TYR A 1 15 ? -16.396 6.766 8.141 1.00 0.00 15 TYR A O 12
ATOM 8367 N N . SER A 1 16 ? -16.197 5.388 6.385 1.00 0.00 16 SER A N 12
ATOM 8368 C CA . SER A 1 16 ? -16.323 6.483 5.415 1.00 0.00 16 SER A CA 12
ATOM 8369 C C . SER A 1 16 ? -16.866 5.923 4.098 1.00 0.00 16 SER A C 12
ATOM 8370 O O . SER A 1 16 ? -16.628 4.767 3.746 1.00 0.00 16 SER A O 12
ATOM 8378 N N . GLU A 1 17 ? -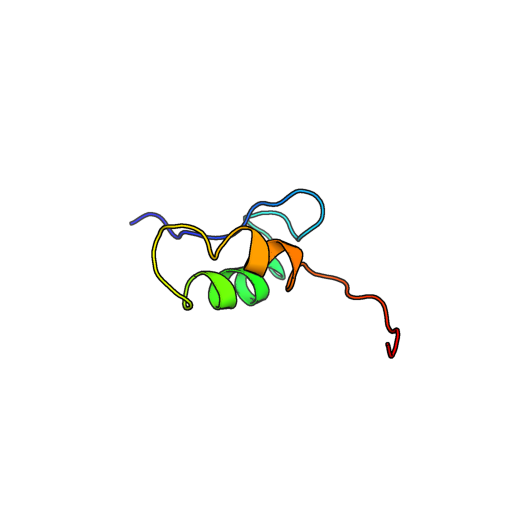17.602 6.744 3.357 1.00 0.00 17 GLU A N 12
ATOM 8379 C CA . GLU A 1 17 ? -18.243 6.261 2.120 1.00 0.00 17 GLU A CA 12
ATOM 8380 C C . GLU A 1 17 ? -17.245 5.743 1.074 1.00 0.00 17 GLU A C 12
ATOM 8381 O O . GLU A 1 17 ? -17.496 4.728 0.423 1.00 0.00 17 GLU A O 12
ATOM 8394 N N . ALA A 1 18 ? -16.111 6.416 0.906 1.00 0.00 18 ALA A N 12
ATOM 8395 C CA . ALA A 1 18 ? -15.103 5.941 -0.054 1.00 0.00 18 ALA A CA 12
ATOM 8396 C C . ALA A 1 18 ? -14.457 4.607 0.352 1.00 0.00 18 ALA A C 12
ATOM 8397 O O . ALA A 1 18 ? -14.127 3.788 -0.506 1.00 0.00 18 ALA A O 12
ATOM 8404 N N . ASN A 1 19 ? -14.270 4.374 1.649 1.00 0.00 19 ASN A N 12
ATOM 8405 C CA . ASN A 1 19 ? -13.624 3.133 2.101 1.00 0.00 19 ASN A CA 12
ATOM 8406 C C . ASN A 1 19 ? -14.421 1.858 1.775 1.00 0.00 19 ASN A C 12
ATOM 8407 O O . ASN A 1 19 ? -13.824 0.814 1.514 1.00 0.00 19 ASN A O 12
ATOM 8418 N N . LEU A 1 20 ? -15.752 1.910 1.787 1.00 0.00 20 LEU A N 12
ATOM 8419 C CA . LEU A 1 20 ? -16.539 0.710 1.452 1.00 0.00 20 LEU A CA 12
ATOM 8420 C C . LEU A 1 20 ? -16.257 0.220 0.024 1.00 0.00 20 LEU A C 12
ATOM 8421 O O . LEU A 1 20 ? -16.116 -0.982 -0.202 1.00 0.00 20 LEU A O 12
ATOM 8437 N N . ALA A 1 21 ? -16.149 1.128 -0.942 1.00 0.00 21 ALA A N 12
ATOM 8438 C CA . ALA A 1 21 ? -15.787 0.720 -2.308 1.00 0.00 21 ALA A CA 12
ATOM 8439 C C . ALA A 1 21 ? -14.373 0.125 -2.402 1.00 0.00 21 ALA A C 12
ATOM 8440 O O . ALA A 1 21 ? -14.147 -0.842 -3.131 1.00 0.00 21 ALA A O 12
ATOM 8447 N N . VAL A 1 22 ? -13.416 0.687 -1.667 1.00 0.00 22 VAL A N 12
ATOM 8448 C CA . VAL A 1 22 ? -12.042 0.158 -1.690 1.00 0.00 22 VAL A CA 12
ATOM 8449 C C . VAL A 1 22 ? -11.972 -1.248 -1.078 1.00 0.00 22 VAL A C 12
ATOM 8450 O O . VAL A 1 22 ? -11.440 -2.176 -1.688 1.00 0.00 22 VAL A O 12
ATOM 8463 N N . SER A 1 23 ? -12.499 -1.410 0.131 1.00 0.00 23 SER A N 12
ATOM 8464 C CA . SER A 1 23 ? -12.465 -2.728 0.783 1.00 0.00 23 SER A CA 12
ATOM 8465 C C . SER A 1 23 ? -13.315 -3.779 0.057 1.00 0.00 23 SER A C 12
ATOM 8466 O O . SER A 1 23 ? -12.972 -4.960 0.069 1.00 0.00 23 SER A O 12
ATOM 8474 N N . LYS A 1 24 ? -14.407 -3.386 -0.594 1.00 0.00 24 LYS A N 12
ATOM 8475 C CA . LYS A 1 24 ? -15.220 -4.364 -1.336 1.00 0.00 24 LYS A CA 12
ATOM 8476 C C . LYS A 1 24 ? -14.396 -5.153 -2.369 1.00 0.00 24 LYS A C 12
ATOM 8477 O O . LYS A 1 24 ? -14.551 -6.368 -2.501 1.00 0.00 24 LYS A O 12
ATOM 8493 N N . GLU A 1 25 ? -13.511 -4.477 -3.094 1.00 0.00 25 GLU A N 12
ATOM 8494 C CA . GLU A 1 25 ? -12.695 -5.168 -4.101 1.00 0.00 25 GLU A CA 12
ATOM 8495 C C . GLU A 1 25 ? -11.557 -5.979 -3.466 1.00 0.00 25 GLU A C 12
ATOM 8496 O O . GLU A 1 25 ? -11.411 -7.166 -3.750 1.00 0.00 25 GLU A O 12
ATOM 8509 N N . CYS A 1 26 ? -10.725 -5.353 -2.637 1.00 0.00 26 CYS A N 12
ATOM 8510 C CA . CYS A 1 26 ? -9.532 -6.047 -2.122 1.00 0.00 26 CYS A CA 12
ATOM 8511 C C . CYS A 1 26 ? -9.823 -7.038 -0.983 1.00 0.00 26 CYS A C 12
ATOM 8512 O O . CYS A 1 26 ? -9.225 -8.113 -0.930 1.00 0.00 26 CYS A O 12
ATOM 8519 N N . ARG A 1 27 ? -10.735 -6.709 -0.073 1.00 0.00 27 ARG A N 12
ATOM 8520 C CA . ARG A 1 27 ? -11.094 -7.656 0.999 1.00 0.00 27 ARG A CA 12
ATOM 8521 C C . ARG A 1 27 ? -11.837 -8.906 0.490 1.00 0.00 27 ARG A C 12
ATOM 8522 O O . ARG A 1 27 ? -11.878 -9.924 1.181 1.00 0.00 27 ARG A O 12
ATOM 8542 N N . ASP A 1 28 ? -12.561 -8.790 -0.622 1.00 0.00 28 ASP A N 12
ATOM 8543 C CA . ASP A 1 28 ? -13.088 -10.009 -1.258 1.00 0.00 28 ASP A CA 12
ATOM 8544 C C . ASP A 1 28 ? -12.068 -10.623 -2.224 1.00 0.00 28 ASP A C 12
ATOM 8545 O O . ASP A 1 28 ? -11.646 -11.765 -2.041 1.00 0.00 28 ASP A O 12
ATOM 8555 N N . GLN A 1 29 ? -11.672 -9.893 -3.261 1.00 0.00 29 GLN A N 12
ATOM 8556 C CA . GLN A 1 29 ? -10.737 -10.456 -4.242 1.00 0.00 29 GLN A CA 12
ATOM 8557 C C . GLN A 1 29 ? -9.299 -10.114 -3.848 1.00 0.00 29 GLN A C 12
ATOM 8558 O O . GLN A 1 29 ? -8.909 -8.948 -3.775 1.00 0.00 29 GLN A O 12
ATOM 8572 N N . GLY A 1 30 ? -8.503 -11.145 -3.601 1.00 0.00 30 GLY A N 12
ATOM 8573 C CA . GLY A 1 30 ? -7.101 -10.921 -3.223 1.00 0.00 30 GLY A CA 12
ATOM 8574 C C . GLY A 1 30 ? -6.878 -10.891 -1.709 1.00 0.00 30 GLY A C 12
ATOM 8575 O O . GLY A 1 30 ? -6.031 -10.145 -1.216 1.00 0.00 30 GLY A O 12
ATOM 8579 N N . LYS A 1 31 ? -7.596 -11.723 -0.963 1.00 0.00 31 LYS A N 12
ATOM 8580 C CA . LYS A 1 31 ? -7.365 -11.803 0.485 1.00 0.00 31 LYS A CA 12
ATOM 8581 C C . LYS A 1 31 ? -6.355 -12.922 0.777 1.00 0.00 31 LYS A C 12
ATOM 8582 O O . LYS A 1 31 ? -6.699 -13.978 1.308 1.00 0.00 31 LYS A O 12
ATOM 8598 N N . LEU A 1 32 ? -5.096 -12.694 0.410 1.00 0.00 32 LEU A N 12
ATOM 8599 C CA . LEU A 1 32 ? -4.070 -13.736 0.588 1.00 0.00 32 LEU A CA 12
ATOM 8600 C C . LEU A 1 32 ? -2.754 -13.135 1.106 1.00 0.00 32 LEU A C 12
ATOM 8601 O O . LEU A 1 32 ? -1.667 -13.487 0.644 1.00 0.00 32 LEU A O 12
ATOM 8617 N N . GLY A 1 33 ? -2.832 -12.250 2.094 1.00 0.00 33 GLY A N 12
ATOM 8618 C CA . GLY A 1 33 ? -1.608 -11.725 2.712 1.00 0.00 33 GLY A CA 12
ATOM 8619 C C . GLY A 1 33 ? -0.961 -10.609 1.892 1.00 0.00 33 GLY A C 12
ATOM 8620 O O . GLY A 1 33 ? -1.167 -9.424 2.156 1.00 0.00 33 GLY A O 12
ATOM 8624 N N . ASP A 1 34 ? -0.153 -10.990 0.910 1.00 0.00 34 ASP A N 12
ATOM 8625 C CA . ASP A 1 34 ? 0.573 -9.992 0.112 1.00 0.00 34 ASP A CA 12
ATOM 8626 C C . ASP A 1 34 ? -0.321 -9.482 -1.022 1.00 0.00 34 ASP A C 12
ATOM 8627 O O . ASP A 1 34 ? -0.326 -10.002 -2.138 1.00 0.00 34 ASP A O 12
ATOM 8637 N N . ASP A 1 35 ? -1.092 -8.450 -0.712 1.00 0.00 35 ASP A N 12
ATOM 8638 C CA . ASP A 1 35 ? -2.030 -7.886 -1.694 1.00 0.00 35 ASP A CA 12
ATOM 8639 C C . ASP A 1 35 ? -2.538 -6.521 -1.212 1.00 0.00 35 ASP A C 12
ATOM 8640 O O . ASP A 1 35 ? -2.738 -5.601 -2.005 1.00 0.00 35 ASP A O 12
ATOM 8650 N N . PHE A 1 36 ? -2.773 -6.391 0.090 1.00 0.00 36 PHE A N 12
ATOM 8651 C CA . PHE A 1 36 ? -3.367 -5.156 0.622 1.00 0.00 36 PHE A CA 12
ATOM 8652 C C . PHE A 1 36 ? -2.404 -3.963 0.624 1.00 0.00 36 PHE A C 12
ATOM 8653 O O . PHE A 1 36 ? -2.848 -2.819 0.543 1.00 0.00 36 PHE A O 12
ATOM 8670 N N . HIS A 1 37 ? -1.095 -4.190 0.698 1.00 0.00 37 HIS A N 12
ATOM 8671 C CA . HIS A 1 37 ? -0.158 -3.058 0.654 1.00 0.00 37 HIS A CA 12
ATOM 8672 C C . HIS A 1 37 ? -0.199 -2.350 -0.710 1.00 0.00 37 HIS A C 12
ATOM 8673 O O . HIS A 1 37 ? -0.346 -1.130 -0.779 1.00 0.00 37 HIS A O 12
ATOM 8687 N N . ARG A 1 38 ? -0.102 -3.108 -1.799 1.00 0.00 38 ARG A N 12
ATOM 8688 C CA . ARG A 1 38 ? -0.231 -2.507 -3.137 1.00 0.00 38 ARG A CA 12
ATOM 8689 C C . ARG A 1 38 ? -1.652 -1.998 -3.436 1.00 0.00 38 ARG A C 12
ATOM 8690 O O . ARG A 1 38 ? -1.821 -1.005 -4.145 1.00 0.00 38 ARG A O 12
ATOM 8710 N N . CYS A 1 39 ? -2.681 -2.651 -2.901 1.00 0.00 39 CYS A N 12
ATOM 8711 C CA . CYS A 1 39 ? -4.056 -2.182 -3.123 1.00 0.00 39 CYS A CA 12
ATOM 8712 C C . CYS A 1 39 ? -4.351 -0.861 -2.403 1.00 0.00 39 CYS A C 12
ATOM 8713 O O . CYS A 1 39 ? -4.920 0.056 -2.995 1.00 0.00 39 CYS A O 12
ATOM 8720 N N . CYS A 1 40 ? -3.988 -0.744 -1.129 1.00 0.00 40 CYS A N 12
ATOM 8721 C CA . CYS A 1 40 ? -4.291 0.490 -0.394 1.00 0.00 40 CYS A CA 12
ATOM 8722 C C . CYS A 1 40 ? -3.418 1.672 -0.854 1.00 0.00 40 CYS A C 12
ATOM 8723 O O . CYS A 1 40 ? -3.888 2.803 -0.963 1.00 0.00 40 CYS A O 12
ATOM 8730 N N . GLU A 1 41 ? -2.132 1.427 -1.095 1.00 0.00 41 GLU A N 12
ATOM 8731 C CA . GLU A 1 41 ? -1.216 2.518 -1.468 1.00 0.00 41 GLU A CA 12
ATOM 8732 C C . GLU A 1 41 ? -1.309 2.957 -2.938 1.00 0.00 41 GLU A C 12
ATOM 8733 O O . GLU A 1 41 ? -0.921 4.080 -3.260 1.00 0.00 41 GLU A O 12
ATOM 8746 N N . GLU A 1 42 ? -1.669 2.057 -3.851 1.00 0.00 42 GLU A N 12
ATOM 8747 C CA . GLU A 1 42 ? -1.853 2.479 -5.250 1.00 0.00 42 GLU A CA 12
ATOM 8748 C C . GLU A 1 42 ? -3.328 2.712 -5.598 1.00 0.00 42 GLU A C 12
ATOM 8749 O O . GLU A 1 42 ? -3.700 3.810 -6.013 1.00 0.00 42 GLU A O 12
ATOM 8762 N N . GLN A 1 43 ? -4.171 1.689 -5.485 1.00 0.00 43 GLN A N 12
ATOM 8763 C CA . GLN A 1 43 ? -5.552 1.823 -5.972 1.00 0.00 43 GLN A CA 12
ATOM 8764 C C . GLN A 1 43 ? -6.368 2.781 -5.093 1.00 0.00 43 GLN A C 12
ATOM 8765 O O . GLN A 1 43 ? -6.663 3.894 -5.523 1.00 0.00 43 GLN A O 12
ATOM 8779 N N . CYS A 1 44 ? -6.694 2.353 -3.871 1.00 0.00 44 CYS A N 12
ATOM 8780 C CA . CYS A 1 44 ? -7.609 3.099 -2.981 1.00 0.00 44 CYS A CA 12
ATOM 8781 C C . CYS A 1 44 ? -7.843 4.587 -3.291 1.00 0.00 44 CYS A C 12
ATOM 8782 O O . CYS A 1 44 ? -8.918 4.967 -3.757 1.00 0.00 44 CYS A O 12
ATOM 8789 N N . GLY A 1 45 ? -6.846 5.431 -3.038 1.00 0.00 45 GLY A N 12
ATOM 8790 C CA . GLY A 1 45 ? -6.989 6.858 -3.346 1.00 0.00 45 GLY A CA 12
ATOM 8791 C C . GLY A 1 45 ? -6.243 7.209 -4.630 1.00 0.00 45 GLY A C 12
ATOM 8792 O O . GLY A 1 45 ? -5.106 7.679 -4.598 1.00 0.00 45 GLY A O 12
ATOM 8796 N N . SER A 1 46 ? -6.888 6.984 -5.768 1.00 0.00 46 SER A N 12
ATOM 8797 C CA . SER A 1 46 ? -6.229 7.250 -7.052 1.00 0.00 46 SER A CA 12
ATOM 8798 C C . SER A 1 46 ? -6.437 8.710 -7.457 1.00 0.00 46 SER A C 12
ATOM 8799 O O . SER A 1 46 ? -7.564 9.181 -7.612 1.00 0.00 46 SER A O 12
ATOM 8807 N N . THR A 1 47 ? -5.337 9.430 -7.645 1.00 0.00 47 THR A N 12
ATOM 8808 C CA . THR A 1 47 ? -5.435 10.848 -8.027 1.00 0.00 47 THR A CA 12
ATOM 8809 C C . THR A 1 47 ? -5.909 11.019 -9.478 1.00 0.00 47 THR A C 12
ATOM 8810 O O . THR A 1 47 ? -6.804 11.819 -9.751 1.00 0.00 47 THR A O 12
ATOM 8821 N N . THR A 1 48 ? -5.322 10.275 -10.411 1.00 0.00 48 THR A N 12
ATOM 8822 C CA . THR A 1 48 ? -5.774 10.346 -11.807 1.00 0.00 48 THR A CA 12
ATOM 8823 C C . THR A 1 48 ? -5.833 8.912 -12.358 1.00 0.00 48 THR A C 12
ATOM 8824 O O . THR A 1 48 ? -4.823 8.389 -12.829 1.00 0.00 48 THR A O 12
ATOM 8835 N N . PRO A 1 49 ? -6.988 8.239 -12.315 1.00 0.00 49 PRO A N 12
ATOM 8836 C CA . PRO A 1 49 ? -7.077 6.840 -12.742 1.00 0.00 49 PRO A CA 12
ATOM 8837 C C . PRO A 1 49 ? -7.204 6.740 -14.266 1.00 0.00 49 PRO A C 12
ATOM 8838 O O . PRO A 1 49 ? -8.254 7.018 -14.848 1.00 0.00 49 PRO A O 12
ATOM 8849 N N . ALA A 1 50 ? -6.120 6.338 -14.918 1.00 0.00 50 ALA A N 12
ATOM 8850 C CA . ALA A 1 50 ? -6.136 6.238 -16.382 1.00 0.00 50 ALA A CA 12
ATOM 8851 C C . ALA A 1 50 ? -6.743 4.902 -16.817 1.00 0.00 50 ALA A C 12
ATOM 8852 O O . ALA A 1 50 ? -6.215 3.829 -16.519 1.00 0.00 50 ALA A O 12
ATOM 8859 N N . SER A 1 51 ? -7.862 4.967 -17.528 1.00 0.00 51 SER A N 12
ATOM 8860 C CA . SER A 1 51 ? -8.519 3.735 -17.987 1.00 0.00 51 SER A CA 12
ATOM 8861 C C . SER A 1 51 ? -9.221 3.975 -19.329 1.00 0.00 51 SER A C 12
ATOM 8862 O O . SER A 1 51 ? -8.867 3.362 -20.337 1.00 0.00 51 SER A O 12
ATOM 8870 N N . ALA A 1 52 ? -10.209 4.863 -19.356 1.00 0.00 52 ALA A N 12
ATOM 8871 C CA . ALA A 1 52 ? -10.916 5.149 -20.610 1.00 0.00 52 ALA A CA 12
ATOM 8872 C C . ALA A 1 52 ? -10.267 6.334 -21.322 1.00 0.00 52 ALA A C 12
ATOM 8873 O O . ALA A 1 52 ? -9.832 6.170 -22.482 1.00 0.00 52 ALA A O 12
ATOM 8881 N N . GLU A 1 1 ? -14.165 -14.316 10.614 1.00 0.00 1 GLU A N 13
ATOM 8882 C CA . GLU A 1 1 ? -13.810 -13.369 9.541 1.00 0.00 1 GLU A CA 13
ATOM 8883 C C . GLU A 1 1 ? -13.153 -12.134 10.158 1.00 0.00 1 GLU A C 13
ATOM 8884 O O . GLU A 1 1 ? -13.750 -11.435 10.978 1.00 0.00 1 GLU A O 13
ATOM 8899 N N . ASP A 1 2 ? -11.919 -11.856 9.756 1.00 0.00 2 ASP A N 13
ATOM 8900 C CA . ASP A 1 2 ? -11.232 -10.658 10.260 1.00 0.00 2 ASP A CA 13
ATOM 8901 C C . ASP A 1 2 ? -11.499 -9.488 9.300 1.00 0.00 2 ASP A C 13
ATOM 8902 O O . ASP A 1 2 ? -11.376 -9.655 8.086 1.00 0.00 2 ASP A O 13
ATOM 8912 N N . PRO A 1 3 ? -11.860 -8.297 9.785 1.00 0.00 3 PRO A N 13
ATOM 8913 C CA . PRO A 1 3 ? -12.236 -7.189 8.900 1.00 0.00 3 PRO A CA 13
ATOM 8914 C C . PRO A 1 3 ? -11.002 -6.450 8.370 1.00 0.00 3 PRO A C 13
ATOM 8915 O O . PRO A 1 3 ? -10.567 -5.437 8.919 1.00 0.00 3 PRO A O 13
ATOM 8926 N N . LEU A 1 4 ? -10.443 -6.957 7.277 1.00 0.00 4 LEU A N 13
ATOM 8927 C CA . LEU A 1 4 ? -9.261 -6.318 6.686 1.00 0.00 4 LEU A CA 13
ATOM 8928 C C . LEU A 1 4 ? -9.745 -5.399 5.560 1.00 0.00 4 LEU A C 13
ATOM 8929 O O . LEU A 1 4 ? -10.158 -5.855 4.493 1.00 0.00 4 LEU A O 13
ATOM 8945 N N . TYR A 1 5 ? -9.710 -4.095 5.801 1.00 0.00 5 TYR A N 13
ATOM 8946 C CA . TYR A 1 5 ? -10.209 -3.147 4.797 1.00 0.00 5 TYR A CA 13
ATOM 8947 C C . TYR A 1 5 ? -9.219 -1.987 4.670 1.00 0.00 5 TYR A C 13
ATOM 8948 O O . TYR A 1 5 ? -9.120 -1.151 5.568 1.00 0.00 5 TYR A O 13
ATOM 8966 N N . CYS A 1 6 ? -8.515 -1.949 3.536 1.00 0.00 6 CYS A N 13
ATOM 8967 C CA . CYS A 1 6 ? -7.496 -0.916 3.253 1.00 0.00 6 CYS A CA 13
ATOM 8968 C C . CYS A 1 6 ? -7.462 0.315 4.167 1.00 0.00 6 CYS A C 13
ATOM 8969 O O . CYS A 1 6 ? -8.401 1.111 4.206 1.00 0.00 6 CYS A O 13
ATOM 8976 N N . GLN A 1 7 ? -6.348 0.507 4.860 1.00 0.00 7 GLN A N 13
ATOM 8977 C CA . GLN A 1 7 ? -6.149 1.765 5.588 1.00 0.00 7 GLN A CA 13
ATOM 8978 C C . GLN A 1 7 ? -4.656 2.103 5.560 1.00 0.00 7 GLN A C 13
ATOM 8979 O O . GLN A 1 7 ? -3.904 1.804 6.489 1.00 0.00 7 GLN A O 13
ATOM 8993 N N . ALA A 1 8 ? -4.226 2.731 4.471 1.00 0.00 8 ALA A N 13
ATOM 8994 C CA . ALA A 1 8 ? -2.810 3.099 4.338 1.00 0.00 8 ALA A CA 13
ATOM 8995 C C . ALA A 1 8 ? -2.533 4.440 5.040 1.00 0.00 8 ALA A C 13
ATOM 8996 O O . ALA A 1 8 ? -3.215 4.812 5.996 1.00 0.00 8 ALA A O 13
ATOM 9003 N N . ILE A 1 9 ? -1.512 5.168 4.595 1.00 0.00 9 ILE A N 13
ATOM 9004 C CA . ILE A 1 9 ? -1.141 6.418 5.279 1.00 0.00 9 ILE A CA 13
ATOM 9005 C C . ILE A 1 9 ? -2.184 7.513 5.016 1.00 0.00 9 ILE A C 13
ATOM 9006 O O . ILE A 1 9 ? -2.793 8.039 5.948 1.00 0.00 9 ILE A O 13
ATOM 9022 N N . GLY A 1 10 ? -2.405 7.854 3.752 1.00 0.00 10 GLY A N 13
ATOM 9023 C CA . GLY A 1 10 ? -3.450 8.833 3.427 1.00 0.00 10 GLY A CA 13
ATOM 9024 C C . GLY A 1 10 ? -4.848 8.218 3.500 1.00 0.00 10 GLY A C 13
ATOM 9025 O O . GLY A 1 10 ? -5.702 8.702 4.241 1.00 0.00 10 GLY A O 13
ATOM 9029 N N . CYS A 1 11 ? -5.043 7.140 2.740 1.00 0.00 11 CYS A N 13
ATOM 9030 C CA . CYS A 1 11 ? -6.377 6.541 2.535 1.00 0.00 11 CYS A CA 13
ATOM 9031 C C . CYS A 1 11 ? -7.371 6.686 3.706 1.00 0.00 11 CYS A C 13
ATOM 9032 O O . CYS A 1 11 ? -6.978 6.540 4.865 1.00 0.00 11 CYS A O 13
ATOM 9039 N N . PRO A 1 12 ? -8.657 6.964 3.465 1.00 0.00 12 PRO A N 13
ATOM 9040 C CA . PRO A 1 12 ? -9.602 7.253 4.552 1.00 0.00 12 PRO A CA 13
ATOM 9041 C C . PRO A 1 12 ? -9.888 6.042 5.450 1.00 0.00 12 PRO A C 13
ATOM 9042 O O . PRO A 1 12 ? -9.384 4.938 5.242 1.00 0.00 12 PRO A O 13
ATOM 9053 N N . THR A 1 13 ? -10.688 6.267 6.486 1.00 0.00 13 THR A N 13
ATOM 9054 C CA . THR A 1 13 ? -10.952 5.203 7.467 1.00 0.00 13 THR A CA 13
ATOM 9055 C C . THR A 1 13 ? -11.898 4.142 6.895 1.00 0.00 13 THR A C 13
ATOM 9056 O O . THR A 1 13 ? -12.724 4.415 6.025 1.00 0.00 13 THR A O 13
ATOM 9067 N N . LEU A 1 14 ? -11.789 2.921 7.407 1.00 0.00 14 LEU A N 13
ATOM 9068 C CA . LEU A 1 14 ? -12.611 1.819 6.881 1.00 0.00 14 LEU A CA 13
ATOM 9069 C C . LEU A 1 14 ? -14.109 1.891 7.227 1.00 0.00 14 LEU A C 13
ATOM 9070 O O . LEU A 1 14 ? -14.887 1.067 6.747 1.00 0.00 14 LEU A O 13
ATOM 9086 N N . TYR A 1 15 ? -14.537 2.871 8.016 1.00 0.00 15 TYR A N 13
ATOM 9087 C CA . TYR A 1 15 ? -15.979 3.063 8.248 1.00 0.00 15 TYR A CA 13
ATOM 9088 C C . TYR A 1 15 ? -16.593 4.146 7.342 1.00 0.00 15 TYR A C 13
ATOM 9089 O O . TYR A 1 15 ? -17.810 4.178 7.162 1.00 0.00 15 TYR A O 13
ATOM 9107 N N . SER A 1 16 ? -15.786 5.035 6.764 1.00 0.00 16 SER A N 13
ATOM 9108 C CA . SER A 1 16 ? -16.341 6.070 5.880 1.00 0.00 16 SER A CA 13
ATOM 9109 C C . SER A 1 16 ? -16.716 5.481 4.515 1.00 0.00 16 SER A C 13
ATOM 9110 O O . SER A 1 16 ? -16.074 4.558 4.014 1.00 0.00 16 SER A O 13
ATOM 9118 N N . GLU A 1 17 ? -17.771 6.022 3.914 1.00 0.00 17 GLU A N 13
ATOM 9119 C CA . GLU A 1 17 ? -18.322 5.438 2.677 1.00 0.00 17 GLU A CA 13
ATOM 9120 C C . GLU A 1 17 ? -17.294 5.283 1.545 1.00 0.00 17 GLU A C 13
ATOM 9121 O O . GLU A 1 17 ? -17.283 4.264 0.854 1.00 0.00 17 GLU A O 13
ATOM 9134 N N . ALA A 1 18 ? -16.429 6.273 1.345 1.00 0.00 18 ALA A N 13
ATOM 9135 C CA . ALA A 1 18 ? -15.430 6.182 0.268 1.00 0.00 18 ALA A CA 13
ATOM 9136 C C . ALA A 1 18 ? -14.487 4.975 0.398 1.00 0.00 18 ALA A C 13
ATOM 9137 O O . ALA A 1 18 ? -14.110 4.367 -0.605 1.00 0.00 18 ALA A O 13
ATOM 9144 N N . ASN A 1 19 ? -14.099 4.616 1.618 1.00 0.00 19 ASN A N 13
ATOM 9145 C CA . ASN A 1 19 ? -13.184 3.482 1.798 1.00 0.00 19 ASN A CA 13
ATOM 9146 C C . ASN A 1 19 ? -13.837 2.120 1.512 1.00 0.00 19 ASN A C 13
ATOM 9147 O O . ASN A 1 19 ? -13.172 1.216 1.007 1.00 0.00 19 ASN A O 13
ATOM 9158 N N . LEU A 1 20 ? -15.115 1.939 1.835 1.00 0.00 20 LEU A N 13
ATOM 9159 C CA . LEU A 1 20 ? -15.751 0.628 1.614 1.00 0.00 20 LEU A CA 13
ATOM 9160 C C . LEU A 1 20 ? -15.773 0.216 0.133 1.00 0.00 20 LEU A C 13
ATOM 9161 O O . LEU A 1 20 ? -15.701 -0.973 -0.176 1.00 0.00 20 LEU A O 13
ATOM 9177 N N . ALA A 1 21 ? -15.841 1.167 -0.794 1.00 0.00 21 ALA A N 13
ATOM 9178 C CA . ALA A 1 21 ? -15.751 0.816 -2.218 1.00 0.00 21 ALA A CA 13
ATOM 9179 C C . ALA A 1 21 ? -14.358 0.287 -2.595 1.00 0.00 21 ALA A C 13
ATOM 9180 O O . ALA A 1 21 ? -14.229 -0.797 -3.166 1.00 0.00 21 ALA A O 13
ATOM 9187 N N . VAL A 1 22 ? -13.308 1.040 -2.273 1.00 0.00 22 VAL A N 13
ATOM 9188 C CA . VAL A 1 22 ? -11.942 0.603 -2.611 1.00 0.00 22 VAL A CA 13
ATOM 9189 C C . VAL A 1 22 ? -11.496 -0.640 -1.819 1.00 0.00 22 VAL A C 13
ATOM 9190 O O . VAL A 1 22 ? -10.838 -1.528 -2.363 1.00 0.00 22 VAL A O 13
ATOM 9203 N N . SER A 1 23 ? -11.842 -0.713 -0.540 1.00 0.00 23 SER A N 13
ATOM 9204 C CA . SER A 1 23 ? -11.387 -1.835 0.294 1.00 0.00 23 SER A CA 13
ATOM 9205 C C . SER A 1 23 ? -12.144 -3.146 0.034 1.00 0.00 23 SER A C 13
ATOM 9206 O O . SER A 1 23 ? -11.555 -4.224 0.108 1.00 0.00 23 SER A O 13
ATOM 9214 N N . LYS A 1 24 ? -13.440 -3.078 -0.258 1.00 0.00 24 LYS A N 13
ATOM 9215 C CA . LYS A 1 24 ? -14.219 -4.309 -0.471 1.00 0.00 24 LYS A CA 13
ATOM 9216 C C . LYS A 1 24 ? -13.791 -5.088 -1.727 1.00 0.00 24 LYS A C 13
ATOM 9217 O O . LYS A 1 24 ? -13.904 -6.313 -1.759 1.00 0.00 24 LYS A O 13
ATOM 9233 N N . GLU A 1 25 ? -13.294 -4.409 -2.758 1.00 0.00 25 GLU A N 13
ATOM 9234 C CA . GLU A 1 25 ? -12.841 -5.119 -3.965 1.00 0.00 25 GLU A CA 13
ATOM 9235 C C . GLU A 1 25 ? -11.714 -6.121 -3.662 1.00 0.00 25 GLU A C 13
ATOM 9236 O O . GLU A 1 25 ? -11.809 -7.296 -4.018 1.00 0.00 25 GLU A O 13
ATOM 9249 N N . CYS A 1 26 ? -10.651 -5.675 -2.998 1.00 0.00 26 CYS A N 13
ATOM 9250 C CA . CYS A 1 26 ? -9.555 -6.594 -2.653 1.00 0.00 26 CYS A CA 13
ATOM 9251 C C . CYS A 1 26 ? -9.879 -7.506 -1.461 1.00 0.00 26 CYS A C 13
ATOM 9252 O O . CYS A 1 26 ? -9.414 -8.645 -1.417 1.00 0.00 26 CYS A O 13
ATOM 9259 N N . ARG A 1 27 ? -10.677 -7.054 -0.497 1.00 0.00 27 ARG A N 13
ATOM 9260 C CA . ARG A 1 27 ? -11.073 -7.951 0.603 1.00 0.00 27 ARG A CA 13
ATOM 9261 C C . ARG A 1 27 ? -11.965 -9.106 0.120 1.00 0.00 27 ARG A C 13
ATOM 9262 O O . ARG A 1 27 ? -11.767 -10.254 0.516 1.00 0.00 27 ARG A O 13
ATOM 9282 N N . ASP A 1 28 ? -12.941 -8.822 -0.738 1.00 0.00 28 ASP A N 13
ATOM 9283 C CA . ASP A 1 28 ? -13.798 -9.891 -1.269 1.00 0.00 28 ASP A CA 13
ATOM 9284 C C . ASP A 1 28 ? -13.026 -10.848 -2.193 1.00 0.00 28 ASP A C 13
ATOM 9285 O O . ASP A 1 28 ? -13.185 -12.065 -2.103 1.00 0.00 28 ASP A O 13
ATOM 9295 N N . GLN A 1 29 ? -12.195 -10.309 -3.082 1.00 0.00 29 GLN A N 13
ATOM 9296 C CA . GLN A 1 29 ? -11.369 -11.166 -3.940 1.00 0.00 29 GLN A CA 13
ATOM 9297 C C . GLN A 1 29 ? -9.899 -10.827 -3.690 1.00 0.00 29 GLN A C 13
ATOM 9298 O O . GLN A 1 29 ? -9.368 -9.836 -4.192 1.00 0.00 29 GLN A O 13
ATOM 9312 N N . GLY A 1 30 ? -9.242 -11.653 -2.887 1.00 0.00 30 GLY A N 13
ATOM 9313 C CA . GLY A 1 30 ? -7.855 -11.358 -2.511 1.00 0.00 30 GLY A CA 13
ATOM 9314 C C . GLY A 1 30 ? -7.433 -12.154 -1.278 1.00 0.00 30 GLY A C 13
ATOM 9315 O O . GLY A 1 30 ? -6.439 -12.876 -1.322 1.00 0.00 30 GLY A O 13
ATOM 9319 N N . LYS A 1 31 ? -8.223 -12.031 -0.207 1.00 0.00 31 LYS A N 13
ATOM 9320 C CA . LYS A 1 31 ? -7.852 -12.546 1.130 1.00 0.00 31 LYS A CA 13
ATOM 9321 C C . LYS A 1 31 ? -6.684 -13.543 1.193 1.00 0.00 31 LYS A C 13
ATOM 9322 O O . LYS A 1 31 ? -6.835 -14.735 0.920 1.00 0.00 31 LYS A O 13
ATOM 9338 N N . LEU A 1 32 ? -5.508 -13.046 1.560 1.00 0.00 32 LEU A N 13
ATOM 9339 C CA . LEU A 1 32 ? -4.330 -13.921 1.645 1.00 0.00 32 LEU A CA 13
ATOM 9340 C C . LEU A 1 32 ? -3.253 -13.264 2.517 1.00 0.00 32 LEU A C 13
ATOM 9341 O O . LEU A 1 32 ? -2.860 -13.807 3.550 1.00 0.00 32 LEU A O 13
ATOM 9357 N N . GLY A 1 33 ? -2.750 -12.108 2.096 1.00 0.00 33 GLY A N 13
ATOM 9358 C CA . GLY A 1 33 ? -1.639 -11.481 2.819 1.00 0.00 33 GLY A CA 13
ATOM 9359 C C . GLY A 1 33 ? -0.870 -10.546 1.891 1.00 0.00 33 GLY A C 13
ATOM 9360 O O . GLY A 1 33 ? -0.908 -9.325 2.042 1.00 0.00 33 GLY A O 13
ATOM 9364 N N . ASP A 1 34 ? -0.181 -11.123 0.911 1.00 0.00 34 ASP A N 13
ATOM 9365 C CA . ASP A 1 34 ? 0.497 -10.301 -0.101 1.00 0.00 34 ASP A CA 13
ATOM 9366 C C . ASP A 1 34 ? -0.505 -9.960 -1.208 1.00 0.00 34 ASP A C 13
ATOM 9367 O O . ASP A 1 34 ? -0.665 -10.705 -2.173 1.00 0.00 34 ASP A O 13
ATOM 9377 N N . ASP A 1 35 ? -1.257 -8.891 -0.957 1.00 0.00 35 ASP A N 13
ATOM 9378 C CA . ASP A 1 35 ? -2.103 -8.265 -1.997 1.00 0.00 35 ASP A CA 13
ATOM 9379 C C . ASP A 1 35 ? -2.979 -7.169 -1.348 1.00 0.00 35 ASP A C 13
ATOM 9380 O O . ASP A 1 35 ? -3.955 -6.715 -1.944 1.00 0.00 35 ASP A O 13
ATOM 9390 N N . PHE A 1 36 ? -2.707 -6.785 -0.102 1.00 0.00 36 PHE A N 13
ATOM 9391 C CA . PHE A 1 36 ? -3.360 -5.589 0.453 1.00 0.00 36 PHE A CA 13
ATOM 9392 C C . PHE A 1 36 ? -2.439 -4.366 0.441 1.00 0.00 36 PHE A C 13
ATOM 9393 O O . PHE A 1 36 ? -2.918 -3.238 0.325 1.00 0.00 36 PHE A O 13
ATOM 9410 N N . HIS A 1 37 ? -1.127 -4.548 0.548 1.00 0.00 37 HIS A N 13
ATOM 9411 C CA . HIS A 1 37 ? -0.228 -3.386 0.502 1.00 0.00 37 HIS A CA 13
ATOM 9412 C C . HIS A 1 37 ? -0.183 -2.783 -0.910 1.00 0.00 37 HIS A C 13
ATOM 9413 O O . HIS A 1 37 ? -0.377 -1.580 -1.087 1.00 0.00 37 HIS A O 13
ATOM 9427 N N . ARG A 1 38 ? 0.039 -3.614 -1.924 1.00 0.00 38 ARG A N 13
ATOM 9428 C CA . ARG A 1 38 ? 0.007 -3.121 -3.311 1.00 0.00 38 ARG A CA 13
ATOM 9429 C C . ARG A 1 38 ? -1.398 -2.689 -3.762 1.00 0.00 38 ARG A C 13
ATOM 9430 O O . ARG A 1 38 ? -1.543 -1.678 -4.450 1.00 0.00 38 ARG A O 13
ATOM 9450 N N . CYS A 1 39 ? -2.440 -3.426 -3.380 1.00 0.00 39 CYS A N 13
ATOM 9451 C CA . CYS A 1 39 ? -3.804 -3.041 -3.772 1.00 0.00 39 CYS A CA 13
ATOM 9452 C C . CYS A 1 39 ? -4.255 -1.714 -3.151 1.00 0.00 39 CYS A C 13
ATOM 9453 O O . CYS A 1 39 ? -4.852 -0.885 -3.838 1.00 0.00 39 CYS A O 13
ATOM 9460 N N . CYS A 1 40 ? -3.992 -1.499 -1.864 1.00 0.00 40 CYS A N 13
ATOM 9461 C CA . CYS A 1 40 ? -4.419 -0.243 -1.234 1.00 0.00 40 CYS A CA 13
ATOM 9462 C C . CYS A 1 40 ? -3.707 0.957 -1.871 1.00 0.00 40 CYS A C 13
ATOM 9463 O O . CYS A 1 40 ? -4.357 1.772 -2.527 1.00 0.00 40 CYS A O 13
ATOM 9470 N N . GLU A 1 41 ? -2.377 1.009 -1.764 1.00 0.00 41 GLU A N 13
ATOM 9471 C CA . GLU A 1 41 ? -1.622 2.182 -2.249 1.00 0.00 41 GLU A CA 13
ATOM 9472 C C . GLU A 1 41 ? -2.103 2.722 -3.605 1.00 0.00 41 GLU A C 13
ATOM 9473 O O . GLU A 1 41 ? -2.636 3.828 -3.675 1.00 0.00 41 GLU A O 13
ATOM 9486 N N . GLU A 1 42 ? -1.993 1.895 -4.649 1.00 0.00 42 GLU A N 13
ATOM 9487 C CA . GLU A 1 42 ? -2.287 2.346 -6.024 1.00 0.00 42 GLU A CA 13
ATOM 9488 C C . GLU A 1 42 ? -3.458 3.333 -6.160 1.00 0.00 42 GLU A C 13
ATOM 9489 O O . GLU A 1 42 ? -3.287 4.463 -6.616 1.00 0.00 42 GLU A O 13
ATOM 9502 N N . GLN A 1 43 ? -4.655 2.891 -5.785 1.00 0.00 43 GLN A N 13
ATOM 9503 C CA . GLN A 1 43 ? -5.851 3.732 -5.955 1.00 0.00 43 GLN A CA 13
ATOM 9504 C C . GLN A 1 43 ? -6.184 4.602 -4.732 1.00 0.00 43 GLN A C 13
ATOM 9505 O O . GLN A 1 43 ? -7.045 5.477 -4.823 1.00 0.00 43 GLN A O 13
ATOM 9519 N N . CYS A 1 44 ? -5.562 4.365 -3.578 1.00 0.00 44 CYS A N 13
ATOM 9520 C CA . CYS A 1 44 ? -5.955 5.099 -2.369 1.00 0.00 44 CYS A CA 13
ATOM 9521 C C . CYS A 1 44 ? -4.747 5.317 -1.458 1.00 0.00 44 CYS A C 13
ATOM 9522 O O . CYS A 1 44 ? -4.017 4.389 -1.106 1.00 0.00 44 CYS A O 13
ATOM 9529 N N . GLY A 1 45 ? -4.548 6.567 -1.066 1.00 0.00 45 GLY A N 13
ATOM 9530 C CA . GLY A 1 45 ? -3.428 6.895 -0.178 1.00 0.00 45 GLY A CA 13
ATOM 9531 C C . GLY A 1 45 ? -2.167 7.225 -0.969 1.00 0.00 45 GLY A C 13
ATOM 9532 O O . GLY A 1 45 ? -2.040 8.307 -1.542 1.00 0.00 45 GLY A O 13
ATOM 9536 N N . SER A 1 46 ? -1.224 6.291 -0.996 1.00 0.00 46 SER A N 13
ATOM 9537 C CA . SER A 1 46 ? 0.022 6.523 -1.739 1.00 0.00 46 SER A CA 13
ATOM 9538 C C . SER A 1 46 ? -0.161 6.075 -3.191 1.00 0.00 46 SER A C 13
ATOM 9539 O O . SER A 1 46 ? 0.127 4.936 -3.558 1.00 0.00 46 SER A O 13
ATOM 9547 N N . THR A 1 47 ? -0.663 6.980 -4.024 1.00 0.00 47 THR A N 13
ATOM 9548 C CA . THR A 1 47 ? -1.004 6.603 -5.402 1.00 0.00 47 THR A CA 13
ATOM 9549 C C . THR A 1 47 ? 0.255 6.518 -6.268 1.00 0.00 47 THR A C 13
ATOM 9550 O O . THR A 1 47 ? 0.998 7.488 -6.421 1.00 0.00 47 THR A O 13
ATOM 9561 N N . THR A 1 48 ? 0.483 5.344 -6.844 1.00 0.00 48 THR A N 13
ATOM 9562 C CA . THR A 1 48 ? 1.669 5.145 -7.690 1.00 0.00 48 THR A CA 13
ATOM 9563 C C . THR A 1 48 ? 1.285 5.364 -9.163 1.00 0.00 48 THR A C 13
ATOM 9564 O O . THR A 1 48 ? 0.433 4.639 -9.679 1.00 0.00 48 THR A O 13
ATOM 9575 N N . PRO A 1 49 ? 1.885 6.322 -9.881 1.00 0.00 49 PRO A N 13
ATOM 9576 C CA . PRO A 1 49 ? 1.523 6.585 -11.280 1.00 0.00 49 PRO A CA 13
ATOM 9577 C C . PRO A 1 49 ? 1.694 5.370 -12.197 1.00 0.00 49 PRO A C 13
ATOM 9578 O O . PRO A 1 49 ? 2.769 4.776 -12.285 1.00 0.00 49 PRO A O 13
ATOM 9589 N N . ALA A 1 50 ? 0.621 5.000 -12.886 1.00 0.00 50 ALA A N 13
ATOM 9590 C CA . ALA A 1 50 ? 0.692 3.860 -13.807 1.00 0.00 50 ALA A CA 13
ATOM 9591 C C . ALA A 1 50 ? -0.426 3.976 -14.842 1.00 0.00 50 ALA A C 13
ATOM 9592 O O . ALA A 1 50 ? -1.592 4.195 -14.508 1.00 0.00 50 ALA A O 13
ATOM 9599 N N . SER A 1 51 ? -0.073 3.823 -16.113 1.00 0.00 51 SER A N 13
ATOM 9600 C CA . SER A 1 51 ? -1.083 3.915 -17.176 1.00 0.00 51 SER A CA 13
ATOM 9601 C C . SER A 1 51 ? -1.687 2.534 -17.447 1.00 0.00 51 SER A C 13
ATOM 9602 O O . SER A 1 51 ? -1.145 1.740 -18.217 1.00 0.00 51 SER A O 13
ATOM 9610 N N . ALA A 1 52 ? -2.819 2.257 -16.804 1.00 0.00 52 ALA A N 13
ATOM 9611 C CA . ALA A 1 52 ? -3.492 0.957 -16.960 1.00 0.00 52 ALA A CA 13
ATOM 9612 C C . ALA A 1 52 ? -2.614 -0.194 -16.462 1.00 0.00 52 ALA A C 13
ATOM 9613 O O . ALA A 1 52 ? -1.999 -0.903 -17.290 1.00 0.00 52 ALA A O 13
ATOM 9621 N N . GLU A 1 1 ? -19.883 -11.261 7.864 1.00 0.00 1 GLU A N 14
ATOM 9622 C CA . GLU A 1 1 ? -18.681 -11.134 7.018 1.00 0.00 1 GLU A CA 14
ATOM 9623 C C . GLU A 1 1 ? -17.519 -10.547 7.826 1.00 0.00 1 GLU A C 14
ATOM 9624 O O . GLU A 1 1 ? -17.711 -9.871 8.837 1.00 0.00 1 GLU A O 14
ATOM 9639 N N . ASP A 1 2 ? -16.298 -10.798 7.369 1.00 0.00 2 ASP A N 14
ATOM 9640 C CA . ASP A 1 2 ? -15.124 -10.239 8.055 1.00 0.00 2 ASP A CA 14
ATOM 9641 C C . ASP A 1 2 ? -14.933 -8.758 7.680 1.00 0.00 2 ASP A C 14
ATOM 9642 O O . ASP A 1 2 ? -15.274 -8.350 6.569 1.00 0.00 2 ASP A O 14
ATOM 9652 N N . PRO A 1 3 ? -14.390 -7.922 8.569 1.00 0.00 3 PRO A N 14
ATOM 9653 C CA . PRO A 1 3 ? -14.253 -6.486 8.294 1.00 0.00 3 PRO A CA 14
ATOM 9654 C C . PRO A 1 3 ? -13.083 -6.136 7.361 1.00 0.00 3 PRO A C 14
ATOM 9655 O O . PRO A 1 3 ? -13.221 -5.240 6.529 1.00 0.00 3 PRO A O 14
ATOM 9666 N N . LEU A 1 4 ? -11.972 -6.867 7.482 1.00 0.00 4 LEU A N 14
ATOM 9667 C CA . LEU A 1 4 ? -10.692 -6.502 6.837 1.00 0.00 4 LEU A CA 14
ATOM 9668 C C . LEU A 1 4 ? -10.740 -5.427 5.739 1.00 0.00 4 LEU A C 14
ATOM 9669 O O . LEU A 1 4 ? -11.099 -5.682 4.589 1.00 0.00 4 LEU A O 14
ATOM 9685 N N . TYR A 1 5 ? -10.367 -4.211 6.115 1.00 0.00 5 TYR A N 14
ATOM 9686 C CA . TYR A 1 5 ? -10.418 -3.088 5.170 1.00 0.00 5 TYR A CA 14
ATOM 9687 C C . TYR A 1 5 ? -9.055 -2.901 4.496 1.00 0.00 5 TYR A C 14
ATOM 9688 O O . TYR A 1 5 ? -8.020 -3.360 4.983 1.00 0.00 5 TYR A O 14
ATOM 9706 N N . CYS A 1 6 ? -9.049 -2.197 3.369 1.00 0.00 6 CYS A N 14
ATOM 9707 C CA . CYS A 1 6 ? -7.784 -1.931 2.671 1.00 0.00 6 CYS A CA 14
ATOM 9708 C C . CYS A 1 6 ? -7.094 -0.728 3.320 1.00 0.00 6 CYS A C 14
ATOM 9709 O O . CYS A 1 6 ? -7.264 0.415 2.895 1.00 0.00 6 CYS A O 14
ATOM 9716 N N . GLN A 1 7 ? -6.336 -0.980 4.381 1.00 0.00 7 GLN A N 14
ATOM 9717 C CA . GLN A 1 7 ? -5.782 0.129 5.168 1.00 0.00 7 GLN A CA 14
ATOM 9718 C C . GLN A 1 7 ? -4.261 -0.003 5.269 1.00 0.00 7 GLN A C 14
ATOM 9719 O O . GLN A 1 7 ? -3.716 -0.387 6.305 1.00 0.00 7 GLN A O 14
ATOM 9733 N N . ALA A 1 8 ? -3.561 0.354 4.197 1.00 0.00 8 ALA A N 14
ATOM 9734 C CA . ALA A 1 8 ? -2.093 0.395 4.268 1.00 0.00 8 ALA A CA 14
ATOM 9735 C C . ALA A 1 8 ? -1.639 1.809 4.665 1.00 0.00 8 ALA A C 14
ATOM 9736 O O . ALA A 1 8 ? -1.767 2.199 5.826 1.00 0.00 8 ALA A O 14
ATOM 9743 N N . ILE A 1 9 ? -1.097 2.583 3.728 1.00 0.00 9 ILE A N 14
ATOM 9744 C CA . ILE A 1 9 ? -0.472 3.861 4.106 1.00 0.00 9 ILE A CA 14
ATOM 9745 C C . ILE A 1 9 ? -1.490 5.008 4.062 1.00 0.00 9 ILE A C 14
ATOM 9746 O O . ILE A 1 9 ? -1.854 5.566 5.097 1.00 0.00 9 ILE A O 14
ATOM 9762 N N . GLY A 1 10 ? -1.926 5.391 2.867 1.00 0.00 10 GLY A N 14
ATOM 9763 C CA . GLY A 1 10 ? -2.775 6.584 2.739 1.00 0.00 10 GLY A CA 14
ATOM 9764 C C . GLY A 1 10 ? -4.257 6.314 2.996 1.00 0.00 10 GLY A C 14
ATOM 9765 O O . GLY A 1 10 ? -4.886 7.027 3.775 1.00 0.00 10 GLY A O 14
ATOM 9769 N N . CYS A 1 11 ? -4.789 5.298 2.316 1.00 0.00 11 CYS A N 14
ATOM 9770 C CA . CYS A 1 11 ? -6.241 5.026 2.274 1.00 0.00 11 CYS A CA 14
ATOM 9771 C C . CYS A 1 11 ? -7.110 5.621 3.403 1.00 0.00 11 CYS A C 14
ATOM 9772 O O . CYS A 1 11 ? -6.758 5.492 4.576 1.00 0.00 11 CYS A O 14
ATOM 9779 N N . PRO A 1 12 ? -8.259 6.244 3.108 1.00 0.00 12 PRO A N 14
ATOM 9780 C CA . PRO A 1 12 ? -9.117 6.841 4.141 1.00 0.00 12 PRO A CA 14
ATOM 9781 C C . PRO A 1 12 ? -9.530 5.887 5.270 1.00 0.00 12 PRO A C 14
ATOM 9782 O O . PRO A 1 12 ? -9.301 4.678 5.220 1.00 0.00 12 PRO A O 14
ATOM 9793 N N . THR A 1 13 ? -10.146 6.449 6.304 1.00 0.00 13 THR A N 14
ATOM 9794 C CA . THR A 1 13 ? -10.494 5.652 7.492 1.00 0.00 13 THR A CA 14
ATOM 9795 C C . THR A 1 13 ? -11.472 4.509 7.174 1.00 0.00 13 THR A C 14
ATOM 9796 O O . THR A 1 13 ? -12.093 4.455 6.112 1.00 0.00 13 THR A O 14
ATOM 9807 N N . LEU A 1 14 ? -11.583 3.572 8.110 1.00 0.00 14 LEU A N 14
ATOM 9808 C CA . LEU A 1 14 ? -12.333 2.331 7.855 1.00 0.00 14 LEU A CA 14
ATOM 9809 C C . LEU A 1 14 ? -13.785 2.573 7.420 1.00 0.00 14 LEU A C 14
ATOM 9810 O O . LEU A 1 14 ? -14.226 2.043 6.400 1.00 0.00 14 LEU A O 14
ATOM 9826 N N . TYR A 1 15 ? -14.541 3.350 8.189 1.00 0.00 15 TYR A N 14
ATOM 9827 C CA . TYR A 1 15 ? -15.971 3.521 7.885 1.00 0.00 15 TYR A CA 14
ATOM 9828 C C . TYR A 1 15 ? -16.242 4.837 7.139 1.00 0.00 15 TYR A C 14
ATOM 9829 O O . TYR A 1 15 ? -17.122 5.614 7.510 1.00 0.00 15 TYR A O 14
ATOM 9847 N N . SER A 1 16 ? -15.514 5.070 6.051 1.00 0.00 16 SER A N 14
ATOM 9848 C CA . SER A 1 16 ? -15.764 6.263 5.229 1.00 0.00 16 SER A CA 14
ATOM 9849 C C . SER A 1 16 ? -16.421 5.863 3.902 1.00 0.00 16 SER A C 14
ATOM 9850 O O . SER A 1 16 ? -16.434 4.696 3.511 1.00 0.00 16 SER A O 14
ATOM 9858 N N . GLU A 1 17 ? -16.955 6.847 3.187 1.00 0.00 17 GLU A N 14
ATOM 9859 C CA . GLU A 1 17 ? -17.601 6.559 1.897 1.00 0.00 17 GLU A CA 14
ATOM 9860 C C . GLU A 1 17 ? -16.598 6.088 0.831 1.00 0.00 17 GLU A C 14
ATOM 9861 O O . GLU A 1 17 ? -16.858 5.124 0.111 1.00 0.00 17 GLU A O 14
ATOM 9874 N N . ALA A 1 18 ? -15.451 6.754 0.722 1.00 0.00 18 ALA A N 14
ATOM 9875 C CA . ALA A 1 18 ? -14.447 6.345 -0.273 1.00 0.00 18 ALA A CA 14
ATOM 9876 C C . ALA A 1 18 ? -13.829 4.974 0.036 1.00 0.00 18 ALA A C 14
ATOM 9877 O O . ALA A 1 18 ? -13.679 4.139 -0.857 1.00 0.00 18 ALA A O 14
ATOM 9884 N N . ASN A 1 19 ? -13.475 4.724 1.295 1.00 0.00 19 ASN A N 14
ATOM 9885 C CA . ASN A 1 19 ? -12.894 3.422 1.658 1.00 0.00 19 ASN A CA 14
ATOM 9886 C C . ASN A 1 19 ? -13.876 2.248 1.490 1.00 0.00 19 ASN A C 14
ATOM 9887 O O . ASN A 1 19 ? -13.453 1.124 1.221 1.00 0.00 19 ASN A O 14
ATOM 9898 N N . LEU A 1 20 ? -15.177 2.480 1.648 1.00 0.00 20 LEU A N 14
ATOM 9899 C CA . LEU A 1 20 ? -16.154 1.387 1.527 1.00 0.00 20 LEU A CA 14
ATOM 9900 C C . LEU A 1 20 ? -16.130 0.705 0.148 1.00 0.00 20 LEU A C 14
ATOM 9901 O O . LEU A 1 20 ? -16.216 -0.519 0.058 1.00 0.00 20 LEU A O 14
ATOM 9917 N N . ALA A 1 21 ? -16.011 1.476 -0.930 1.00 0.00 21 ALA A N 14
ATOM 9918 C CA . ALA A 1 21 ? -15.973 0.874 -2.270 1.00 0.00 21 ALA A CA 14
ATOM 9919 C C . ALA A 1 21 ? -14.698 0.055 -2.519 1.00 0.00 21 ALA A C 14
ATOM 9920 O O . ALA A 1 21 ? -14.761 -1.072 -3.010 1.00 0.00 21 ALA A O 14
ATOM 9927 N N . VAL A 1 22 ? -13.535 0.608 -2.184 1.00 0.00 22 VAL A N 14
ATOM 9928 C CA . VAL A 1 22 ? -12.271 -0.116 -2.402 1.00 0.00 22 VAL A CA 14
ATOM 9929 C C . VAL A 1 22 ? -12.105 -1.319 -1.455 1.00 0.00 22 VAL A C 14
ATOM 9930 O O . VAL A 1 22 ? -11.652 -2.385 -1.869 1.00 0.00 22 VAL A O 14
ATOM 9943 N N . SER A 1 23 ? -12.498 -1.169 -0.195 1.00 0.00 23 SER A N 14
ATOM 9944 C CA . SER A 1 23 ? -12.496 -2.303 0.745 1.00 0.00 23 SER A CA 14
ATOM 9945 C C . SER A 1 23 ? -13.506 -3.411 0.399 1.00 0.00 23 SER A C 14
ATOM 9946 O O . SER A 1 23 ? -13.444 -4.500 0.966 1.00 0.00 23 SER A O 14
ATOM 9954 N N . LYS A 1 24 ? -14.541 -3.090 -0.369 1.00 0.00 24 LYS A N 14
ATOM 9955 C CA . LYS A 1 24 ? -15.424 -4.152 -0.884 1.00 0.00 24 LYS A CA 14
ATOM 9956 C C . LYS A 1 24 ? -14.882 -4.842 -2.151 1.00 0.00 24 LYS A C 14
ATOM 9957 O O . LYS A 1 24 ? -15.371 -5.913 -2.512 1.00 0.00 24 LYS A O 14
ATOM 9973 N N . GLU A 1 25 ? -14.012 -4.193 -2.922 1.00 0.00 25 GLU A N 14
ATOM 9974 C CA . GLU A 1 25 ? -13.323 -4.944 -3.986 1.00 0.00 25 GLU A CA 14
ATOM 9975 C C . GLU A 1 25 ? -12.059 -5.657 -3.478 1.00 0.00 25 GLU A C 14
ATOM 9976 O O . GLU A 1 25 ? -11.880 -6.846 -3.740 1.00 0.00 25 GLU A O 14
ATOM 9989 N N . CYS A 1 26 ? -11.169 -4.970 -2.769 1.00 0.00 26 CYS A N 14
ATOM 9990 C CA . CYS A 1 26 ? -9.919 -5.615 -2.328 1.00 0.00 26 CYS A CA 14
ATOM 9991 C C . CYS A 1 26 ? -10.111 -6.667 -1.221 1.00 0.00 26 CYS A C 14
ATOM 9992 O O . CYS A 1 26 ? -9.342 -7.624 -1.139 1.00 0.00 26 CYS A O 14
ATOM 9999 N N . ARG A 1 27 ? -11.134 -6.537 -0.380 1.00 0.00 27 ARG A N 14
ATOM 10000 C CA . ARG A 1 27 ? -11.457 -7.620 0.569 1.00 0.00 27 ARG A CA 14
ATOM 10001 C C . ARG A 1 27 ? -11.973 -8.899 -0.119 1.00 0.00 27 ARG A C 14
ATOM 10002 O O . ARG A 1 27 ? -11.968 -9.971 0.486 1.00 0.00 27 ARG A O 14
ATOM 10022 N N . ASP A 1 28 ? -12.567 -8.773 -1.305 1.00 0.00 28 ASP A N 14
ATOM 10023 C CA . ASP A 1 28 ? -12.844 -9.985 -2.093 1.00 0.00 28 ASP A CA 14
ATOM 10024 C C . ASP A 1 28 ? -11.613 -10.408 -2.909 1.00 0.00 28 ASP A C 14
ATOM 10025 O O . ASP A 1 28 ? -11.263 -11.588 -2.924 1.00 0.00 28 ASP A O 14
ATOM 10035 N N . GLN A 1 29 ? -10.924 -9.476 -3.562 1.00 0.00 29 GLN A N 14
ATOM 10036 C CA . GLN A 1 29 ? -9.645 -9.827 -4.199 1.00 0.00 29 GLN A CA 14
ATOM 10037 C C . GLN A 1 29 ? -8.521 -9.725 -3.162 1.00 0.00 29 GLN A C 14
ATOM 10038 O O . GLN A 1 29 ? -7.694 -8.813 -3.188 1.00 0.00 29 GLN A O 14
ATOM 10052 N N . GLY A 1 30 ? -8.506 -10.671 -2.233 1.00 0.00 30 GLY A N 14
ATOM 10053 C CA . GLY A 1 30 ? -7.524 -10.628 -1.144 1.00 0.00 30 GLY A CA 14
ATOM 10054 C C . GLY A 1 30 ? -6.875 -11.996 -0.980 1.00 0.00 30 GLY A C 14
ATOM 10055 O O . GLY A 1 30 ? -7.551 -13.010 -0.806 1.00 0.00 30 GLY A O 14
ATOM 10059 N N . LYS A 1 31 ? -5.551 -12.025 -1.039 1.00 0.00 31 LYS A N 14
ATOM 10060 C CA . LYS A 1 31 ? -4.839 -13.307 -0.948 1.00 0.00 31 LYS A CA 14
ATOM 10061 C C . LYS A 1 31 ? -4.657 -13.687 0.530 1.00 0.00 31 LYS A C 14
ATOM 10062 O O . LYS A 1 31 ? -5.596 -14.168 1.164 1.00 0.00 31 LYS A O 14
ATOM 10078 N N . LEU A 1 32 ? -3.471 -13.481 1.095 1.00 0.00 32 LEU A N 14
ATOM 10079 C CA . LEU A 1 32 ? -3.250 -13.827 2.507 1.00 0.00 32 LEU A CA 14
ATOM 10080 C C . LEU A 1 32 ? -2.386 -12.738 3.148 1.00 0.00 32 LEU A C 14
ATOM 10081 O O . LEU A 1 32 ? -1.188 -12.916 3.376 1.00 0.00 32 LEU A O 14
ATOM 10097 N N . GLY A 1 33 ? -2.992 -11.593 3.442 1.00 0.00 33 GLY A N 14
ATOM 10098 C CA . GLY A 1 33 ? -2.240 -10.512 4.095 1.00 0.00 33 GLY A CA 14
ATOM 10099 C C . GLY A 1 33 ? -1.484 -9.607 3.119 1.00 0.00 33 GLY A C 14
ATOM 10100 O O . GLY A 1 33 ? -1.492 -8.384 3.265 1.00 0.00 33 GLY A O 14
ATOM 10104 N N . ASP A 1 34 ? -0.803 -10.195 2.140 1.00 0.00 34 ASP A N 14
ATOM 10105 C CA . ASP A 1 34 ? 0.038 -9.401 1.232 1.00 0.00 34 ASP A CA 14
ATOM 10106 C C . ASP A 1 34 ? -0.800 -8.490 0.325 1.00 0.00 34 ASP A C 14
ATOM 10107 O O . ASP A 1 34 ? -0.785 -7.276 0.523 1.00 0.00 34 ASP A O 14
ATOM 10117 N N . ASP A 1 35 ? -1.548 -9.077 -0.615 1.00 0.00 35 ASP A N 14
ATOM 10118 C CA . ASP A 1 35 ? -2.298 -8.314 -1.637 1.00 0.00 35 ASP A CA 14
ATOM 10119 C C . ASP A 1 35 ? -2.569 -6.834 -1.323 1.00 0.00 35 ASP A C 14
ATOM 10120 O O . ASP A 1 35 ? -2.004 -5.942 -1.956 1.00 0.00 35 ASP A O 14
ATOM 10130 N N . PHE A 1 36 ? -3.401 -6.611 -0.304 1.00 0.00 36 PHE A N 14
ATOM 10131 C CA . PHE A 1 36 ? -3.870 -5.259 0.057 1.00 0.00 36 PHE A CA 14
ATOM 10132 C C . PHE A 1 36 ? -2.855 -4.125 -0.133 1.00 0.00 36 PHE A C 14
ATOM 10133 O O . PHE A 1 36 ? -3.181 -3.101 -0.730 1.00 0.00 36 PHE A O 14
ATOM 10150 N N . HIS A 1 37 ? -1.627 -4.332 0.344 1.00 0.00 37 HIS A N 14
ATOM 10151 C CA . HIS A 1 37 ? -0.595 -3.278 0.316 1.00 0.00 37 HIS A CA 14
ATOM 10152 C C . HIS A 1 37 ? -0.627 -2.349 -0.911 1.00 0.00 37 HIS A C 14
ATOM 10153 O O . HIS A 1 37 ? -0.686 -1.127 -0.773 1.00 0.00 37 HIS A O 14
ATOM 10167 N N . ARG A 1 38 ? -0.601 -2.924 -2.114 1.00 0.00 38 ARG A N 14
ATOM 10168 C CA . ARG A 1 38 ? -0.693 -2.103 -3.332 1.00 0.00 38 ARG A CA 14
ATOM 10169 C C . ARG A 1 38 ? -2.072 -1.440 -3.428 1.00 0.00 38 ARG A C 14
ATOM 10170 O O . ARG A 1 38 ? -2.164 -0.217 -3.339 1.00 0.00 38 ARG A O 14
ATOM 10190 N N . CYS A 1 39 ? -3.138 -2.242 -3.502 1.00 0.00 39 CYS A N 14
ATOM 10191 C CA . CYS A 1 39 ? -4.510 -1.700 -3.569 1.00 0.00 39 CYS A CA 14
ATOM 10192 C C . CYS A 1 39 ? -4.771 -0.442 -2.724 1.00 0.00 39 CYS A C 14
ATOM 10193 O O . CYS A 1 39 ? -5.345 0.534 -3.206 1.00 0.00 39 CYS A O 14
ATOM 10200 N N . CYS A 1 40 ? -4.378 -0.465 -1.453 1.00 0.00 40 CYS A N 14
ATOM 10201 C CA . CYS A 1 40 ? -4.689 0.665 -0.567 1.00 0.00 40 CYS A CA 14
ATOM 10202 C C . CYS A 1 40 ? -3.850 1.917 -0.877 1.00 0.00 40 CYS A C 14
ATOM 10203 O O . CYS A 1 40 ? -4.332 3.045 -0.766 1.00 0.00 40 CYS A O 14
ATOM 10210 N N . GLU A 1 41 ? -2.592 1.739 -1.269 1.00 0.00 41 GLU A N 14
ATOM 10211 C CA . GLU A 1 41 ? -1.771 2.889 -1.677 1.00 0.00 41 GLU A CA 14
ATOM 10212 C C . GLU A 1 41 ? -2.216 3.437 -3.041 1.00 0.00 41 GLU A C 14
ATOM 10213 O O . GLU A 1 41 ? -2.399 4.644 -3.200 1.00 0.00 41 GLU A O 14
ATOM 10226 N N . GLU A 1 42 ? -2.385 2.561 -4.029 1.00 0.00 42 GLU A N 14
ATOM 10227 C CA . GLU A 1 42 ? -2.799 3.016 -5.363 1.00 0.00 42 GLU A CA 14
ATOM 10228 C C . GLU A 1 42 ? -4.322 3.219 -5.373 1.00 0.00 42 GLU A C 14
ATOM 10229 O O . GLU A 1 42 ? -4.800 4.253 -4.908 1.00 0.00 42 GLU A O 14
ATOM 10242 N N . GLN A 1 43 ? -5.075 2.218 -5.837 1.00 0.00 43 GLN A N 14
ATOM 10243 C CA . GLN A 1 43 ? -6.535 2.355 -6.028 1.00 0.00 43 GLN A CA 14
ATOM 10244 C C . GLN A 1 43 ? -7.273 3.248 -5.016 1.00 0.00 43 GLN A C 14
ATOM 10245 O O . GLN A 1 43 ? -8.015 4.155 -5.394 1.00 0.00 43 GLN A O 14
ATOM 10259 N N . CYS A 1 44 ? -7.090 2.972 -3.728 1.00 0.00 44 CYS A N 14
ATOM 10260 C CA . CYS A 1 44 ? -7.799 3.729 -2.689 1.00 0.00 44 CYS A CA 14
ATOM 10261 C C . CYS A 1 44 ? -7.304 5.176 -2.575 1.00 0.00 44 CYS A C 14
ATOM 10262 O O . CYS A 1 44 ? -8.080 6.118 -2.744 1.00 0.00 44 CYS A O 14
ATOM 10269 N N . GLY A 1 45 ? -6.026 5.368 -2.261 1.00 0.00 45 GLY A N 14
ATOM 10270 C CA . GLY A 1 45 ? -5.513 6.727 -2.063 1.00 0.00 45 GLY A CA 14
ATOM 10271 C C . GLY A 1 45 ? -4.948 7.313 -3.355 1.00 0.00 45 GLY A C 14
ATOM 10272 O O . GLY A 1 45 ? -5.576 7.271 -4.413 1.00 0.00 45 GLY A O 14
ATOM 10276 N N . SER A 1 46 ? -3.756 7.887 -3.261 1.00 0.00 46 SER A N 14
ATOM 10277 C CA . SER A 1 46 ? -3.128 8.485 -4.446 1.00 0.00 46 SER A CA 14
ATOM 10278 C C . SER A 1 46 ? -1.613 8.549 -4.245 1.00 0.00 46 SER A C 14
ATOM 10279 O O . SER A 1 46 ? -1.118 8.792 -3.143 1.00 0.00 46 SER A O 14
ATOM 10287 N N . THR A 1 47 ? -0.868 8.329 -5.323 1.00 0.00 47 THR A N 14
ATOM 10288 C CA . THR A 1 47 ? 0.598 8.386 -5.236 1.00 0.00 47 THR A CA 14
ATOM 10289 C C . THR A 1 47 ? 1.143 9.122 -6.461 1.00 0.00 47 THR A C 14
ATOM 10290 O O . THR A 1 47 ? 0.778 8.836 -7.602 1.00 0.00 47 THR A O 14
ATOM 10301 N N . THR A 1 48 ? 2.037 10.075 -6.223 1.00 0.00 48 THR A N 14
ATOM 10302 C CA . THR A 1 48 ? 2.645 10.813 -7.339 1.00 0.00 48 THR A CA 14
ATOM 10303 C C . THR A 1 48 ? 3.894 10.066 -7.842 1.00 0.00 48 THR A C 14
ATOM 10304 O O . THR A 1 48 ? 4.682 9.571 -7.035 1.00 0.00 48 THR A O 14
ATOM 10315 N N . PRO A 1 49 ? 4.120 9.966 -9.155 1.00 0.00 49 PRO A N 14
ATOM 10316 C CA . PRO A 1 49 ? 5.261 9.211 -9.684 1.00 0.00 49 PRO A CA 14
ATOM 10317 C C . PRO A 1 49 ? 6.550 10.035 -9.602 1.00 0.00 49 PRO A C 14
ATOM 10318 O O . PRO A 1 49 ? 6.829 10.886 -10.447 1.00 0.00 49 PRO A O 14
ATOM 10329 N N . ALA A 1 50 ? 7.342 9.781 -8.567 1.00 0.00 50 ALA A N 14
ATOM 10330 C CA . ALA A 1 50 ? 8.606 10.509 -8.410 1.00 0.00 50 ALA A CA 14
ATOM 10331 C C . ALA A 1 50 ? 9.538 9.699 -7.507 1.00 0.00 50 ALA A C 14
ATOM 10332 O O . ALA A 1 50 ? 9.293 9.572 -6.308 1.00 0.00 50 ALA A O 14
ATOM 10339 N N . SER A 1 51 ? 10.623 9.201 -8.104 1.00 0.00 51 SER A N 14
ATOM 10340 C CA . SER A 1 51 ? 11.514 8.217 -7.453 1.00 0.00 51 SER A CA 14
ATOM 10341 C C . SER A 1 51 ? 11.385 8.045 -5.932 1.00 0.00 51 SER A C 14
ATOM 10342 O O . SER A 1 51 ? 11.784 8.907 -5.148 1.00 0.00 51 SER A O 14
ATOM 10350 N N . ALA A 1 52 ? 10.825 6.914 -5.518 1.00 0.00 52 ALA A N 14
ATOM 10351 C CA . ALA A 1 52 ? 10.668 6.650 -4.084 1.00 0.00 52 ALA A CA 14
ATOM 10352 C C . ALA A 1 52 ? 10.722 5.145 -3.840 1.00 0.00 52 ALA A C 14
ATOM 10353 O O . ALA A 1 52 ? 11.590 4.696 -3.060 1.00 0.00 52 ALA A O 14
ATOM 10361 N N . GLU A 1 1 ? -18.138 -12.557 5.016 1.00 0.00 1 GLU A N 15
ATOM 10362 C CA . GLU A 1 1 ? -17.192 -13.551 5.556 1.00 0.00 1 GLU A CA 15
ATOM 10363 C C . GLU A 1 1 ? -15.920 -12.848 6.046 1.00 0.00 1 GLU A C 15
ATOM 10364 O O . GLU A 1 1 ? -15.647 -12.816 7.245 1.00 0.00 1 GLU A O 15
ATOM 10379 N N . ASP A 1 2 ? -15.137 -12.284 5.130 1.00 0.00 2 ASP A N 15
ATOM 10380 C CA . ASP A 1 2 ? -13.888 -11.625 5.530 1.00 0.00 2 ASP A CA 15
ATOM 10381 C C . ASP A 1 2 ? -14.145 -10.124 5.748 1.00 0.00 2 ASP A C 15
ATOM 10382 O O . ASP A 1 2 ? -14.630 -9.449 4.840 1.00 0.00 2 ASP A O 15
ATOM 10392 N N . PRO A 1 3 ? -13.824 -9.556 6.915 1.00 0.00 3 PRO A N 15
ATOM 10393 C CA . PRO A 1 3 ? -14.052 -8.128 7.163 1.00 0.00 3 PRO A CA 15
ATOM 10394 C C . PRO A 1 3 ? -12.941 -7.242 6.574 1.00 0.00 3 PRO A C 15
ATOM 10395 O O . PRO A 1 3 ? -13.232 -6.278 5.867 1.00 0.00 3 PRO A O 15
ATOM 10406 N N . LEU A 1 4 ? -11.687 -7.611 6.840 1.00 0.00 4 LEU A N 15
ATOM 10407 C CA . LEU A 1 4 ? -10.515 -6.756 6.556 1.00 0.00 4 LEU A CA 15
ATOM 10408 C C . LEU A 1 4 ? -10.715 -5.558 5.614 1.00 0.00 4 LEU A C 15
ATOM 10409 O O . LEU A 1 4 ? -10.839 -5.699 4.397 1.00 0.00 4 LEU A O 15
ATOM 10425 N N . TYR A 1 5 ? -10.705 -4.365 6.196 1.00 0.00 5 TYR A N 15
ATOM 10426 C CA . TYR A 1 5 ? -10.784 -3.139 5.391 1.00 0.00 5 TYR A CA 15
ATOM 10427 C C . TYR A 1 5 ? -9.376 -2.562 5.224 1.00 0.00 5 TYR A C 15
ATOM 10428 O O . TYR A 1 5 ? -8.572 -2.555 6.157 1.00 0.00 5 TYR A O 15
ATOM 10446 N N . CYS A 1 6 ? -9.065 -2.077 4.026 1.00 0.00 6 CYS A N 15
ATOM 10447 C CA . CYS A 1 6 ? -7.699 -1.604 3.764 1.00 0.00 6 CYS A CA 15
ATOM 10448 C C . CYS A 1 6 ? -7.525 -0.160 4.242 1.00 0.00 6 CYS A C 15
ATOM 10449 O O . CYS A 1 6 ? -7.813 0.794 3.518 1.00 0.00 6 CYS A O 15
ATOM 10456 N N . GLN A 1 7 ? -7.044 0.007 5.468 1.00 0.00 7 GLN A N 15
ATOM 10457 C CA . GLN A 1 7 ? -6.817 1.362 5.986 1.00 0.00 7 GLN A CA 15
ATOM 10458 C C . GLN A 1 7 ? -5.339 1.728 5.812 1.00 0.00 7 GLN A C 15
ATOM 10459 O O . GLN A 1 7 ? -4.546 1.692 6.753 1.00 0.00 7 GLN A O 15
ATOM 10473 N N . ALA A 1 8 ? -4.969 2.098 4.591 1.00 0.00 8 ALA A N 15
ATOM 10474 C CA . ALA A 1 8 ? -3.587 2.525 4.339 1.00 0.00 8 ALA A CA 15
ATOM 10475 C C . ALA A 1 8 ? -3.359 3.952 4.845 1.00 0.00 8 ALA A C 15
ATOM 10476 O O . ALA A 1 8 ? -4.287 4.755 4.954 1.00 0.00 8 ALA A O 15
ATOM 10483 N N . ILE A 1 9 ? -2.107 4.279 5.145 1.00 0.00 9 ILE A N 15
ATOM 10484 C CA . ILE A 1 9 ? -1.794 5.630 5.635 1.00 0.00 9 ILE A CA 15
ATOM 10485 C C . ILE A 1 9 ? -1.949 6.648 4.496 1.00 0.00 9 ILE A C 15
ATOM 10486 O O . ILE A 1 9 ? -1.195 6.654 3.522 1.00 0.00 9 ILE A O 15
ATOM 10502 N N . GLY A 1 10 ? -2.970 7.490 4.607 1.00 0.00 10 GLY A N 15
ATOM 10503 C CA . GLY A 1 10 ? -3.296 8.407 3.506 1.00 0.00 10 GLY A CA 15
ATOM 10504 C C . GLY A 1 10 ? -4.697 8.154 2.945 1.00 0.00 10 GLY A C 15
ATOM 10505 O O . GLY A 1 10 ? -5.439 9.092 2.653 1.00 0.00 10 GLY A O 15
ATOM 10509 N N . CYS A 1 11 ? -5.061 6.887 2.777 1.00 0.00 11 CYS A N 15
ATOM 10510 C CA . CYS A 1 11 ? -6.379 6.555 2.223 1.00 0.00 11 CYS A CA 15
ATOM 10511 C C . CYS A 1 11 ? -7.466 6.641 3.313 1.00 0.00 11 CYS A C 15
ATOM 10512 O O . CYS A 1 11 ? -7.149 6.788 4.495 1.00 0.00 11 CYS A O 15
ATOM 10519 N N . PRO A 1 12 ? -8.756 6.582 2.965 1.00 0.00 12 PRO A N 15
ATOM 10520 C CA . PRO A 1 12 ? -9.832 6.870 3.923 1.00 0.00 12 PRO A CA 15
ATOM 10521 C C . PRO A 1 12 ? -9.855 5.984 5.173 1.00 0.00 12 PRO A C 15
ATOM 10522 O O . PRO A 1 12 ? -9.405 4.838 5.174 1.00 0.00 12 PRO A O 15
ATOM 10533 N N . THR A 1 13 ? -10.397 6.540 6.251 1.00 0.00 13 THR A N 15
ATOM 10534 C CA . THR A 1 13 ? -10.427 5.820 7.533 1.00 0.00 13 THR A CA 15
ATOM 10535 C C . THR A 1 13 ? -11.519 4.739 7.548 1.00 0.00 13 THR A C 15
ATOM 10536 O O . THR A 1 13 ? -12.424 4.721 6.714 1.00 0.00 13 THR A O 15
ATOM 10547 N N . LEU A 1 14 ? -11.424 3.830 8.514 1.00 0.00 14 LEU A N 15
ATOM 10548 C CA . LEU A 1 14 ? -12.327 2.668 8.561 1.00 0.00 14 LEU A CA 15
ATOM 10549 C C . LEU A 1 14 ? -13.820 3.013 8.438 1.00 0.00 14 LEU A C 15
ATOM 10550 O O . LEU A 1 14 ? -14.530 2.409 7.635 1.00 0.00 14 LEU A O 15
ATOM 10566 N N . TYR A 1 15 ? -14.315 3.958 9.231 1.00 0.00 15 TYR A N 15
ATOM 10567 C CA . TYR A 1 15 ? -15.763 4.230 9.228 1.00 0.00 15 TYR A CA 15
ATOM 10568 C C . TYR A 1 15 ? -16.165 5.314 8.212 1.00 0.00 15 TYR A C 15
ATOM 10569 O O . TYR A 1 15 ? -17.083 6.098 8.458 1.00 0.00 15 TYR A O 15
ATOM 10587 N N . SER A 1 16 ? -15.517 5.346 7.051 1.00 0.00 16 SER A N 15
ATOM 10588 C CA . SER A 1 16 ? -15.873 6.339 6.027 1.00 0.00 16 SER A CA 15
ATOM 10589 C C . SER A 1 16 ? -16.552 5.658 4.834 1.00 0.00 16 SER A C 15
ATOM 10590 O O . SER A 1 16 ? -16.290 4.498 4.509 1.00 0.00 16 SER A O 15
ATOM 10598 N N . GLU A 1 17 ? -17.420 6.402 4.156 1.00 0.00 17 GLU A N 15
ATOM 10599 C CA . GLU A 1 17 ? -18.113 5.852 2.979 1.00 0.00 17 GLU A CA 15
ATOM 10600 C C . GLU A 1 17 ? -17.156 5.490 1.834 1.00 0.00 17 GLU A C 15
ATOM 10601 O O . GLU A 1 17 ? -17.390 4.520 1.113 1.00 0.00 17 GLU A O 15
ATOM 10614 N N . ALA A 1 18 ? -16.070 6.241 1.666 1.00 0.00 18 ALA A N 15
ATOM 10615 C CA . ALA A 1 18 ? -15.058 5.865 0.669 1.00 0.00 18 ALA A CA 15
ATOM 10616 C C . ALA A 1 18 ? -14.422 4.509 1.007 1.00 0.00 18 ALA A C 15
ATOM 10617 O O . ALA A 1 18 ? -14.527 3.577 0.212 1.00 0.00 18 ALA A O 15
ATOM 10624 N N . ASN A 1 19 ? -13.865 4.375 2.214 1.00 0.00 19 ASN A N 15
ATOM 10625 C CA . ASN A 1 19 ? -13.185 3.127 2.621 1.00 0.00 19 ASN A CA 15
ATOM 10626 C C . ASN A 1 19 ? -13.826 1.809 2.144 1.00 0.00 19 ASN A C 15
ATOM 10627 O O . ASN A 1 19 ? -13.125 0.871 1.766 1.00 0.00 19 ASN A O 15
ATOM 10638 N N . LEU A 1 20 ? -15.154 1.721 2.180 1.00 0.00 20 LEU A N 15
ATOM 10639 C CA . LEU A 1 20 ? -15.837 0.498 1.722 1.00 0.00 20 LEU A CA 15
ATOM 10640 C C . LEU A 1 20 ? -15.446 0.076 0.294 1.00 0.00 20 LEU A C 15
ATOM 10641 O O . LEU A 1 20 ? -15.307 -1.115 0.022 1.00 0.00 20 LEU A O 15
ATOM 10657 N N . ALA A 1 21 ? -15.263 1.024 -0.621 1.00 0.00 21 ALA A N 15
ATOM 10658 C CA . ALA A 1 21 ? -14.869 0.674 -1.995 1.00 0.00 21 ALA A CA 15
ATOM 10659 C C . ALA A 1 21 ? -13.417 0.181 -2.104 1.00 0.00 21 ALA A C 15
ATOM 10660 O O . ALA A 1 21 ? -13.141 -0.801 -2.794 1.00 0.00 21 ALA A O 15
ATOM 10667 N N . VAL A 1 22 ? -12.481 0.845 -1.427 1.00 0.00 22 VAL A N 15
ATOM 10668 C CA . VAL A 1 22 ? -11.078 0.386 -1.430 1.00 0.00 22 VAL A CA 15
ATOM 10669 C C . VAL A 1 22 ? -10.879 -0.982 -0.748 1.00 0.00 22 VAL A C 15
ATOM 10670 O O . VAL A 1 22 ? -9.828 -1.605 -0.903 1.00 0.00 22 VAL A O 15
ATOM 10683 N N . SER A 1 23 ? -11.794 -1.372 0.135 1.00 0.00 23 SER A N 15
ATOM 10684 C CA . SER A 1 23 ? -11.778 -2.773 0.580 1.00 0.00 23 SER A CA 15
ATOM 10685 C C . SER A 1 23 ? -12.507 -3.645 -0.449 1.00 0.00 23 SER A C 15
ATOM 10686 O O . SER A 1 23 ? -11.896 -4.565 -0.985 1.00 0.00 23 SER A O 15
ATOM 10694 N N . LYS A 1 24 ? -13.758 -3.331 -0.785 1.00 0.00 24 LYS A N 15
ATOM 10695 C CA . LYS A 1 24 ? -14.542 -4.184 -1.703 1.00 0.00 24 LYS A CA 15
ATOM 10696 C C . LYS A 1 24 ? -13.743 -4.839 -2.847 1.00 0.00 24 LYS A C 15
ATOM 10697 O O . LYS A 1 24 ? -13.765 -6.058 -3.018 1.00 0.00 24 LYS A O 15
ATOM 10713 N N . GLU A 1 25 ? -13.038 -4.028 -3.633 1.00 0.00 25 GLU A N 15
ATOM 10714 C CA . GLU A 1 25 ? -12.290 -4.566 -4.781 1.00 0.00 25 GLU A CA 15
ATOM 10715 C C . GLU A 1 25 ? -10.985 -5.258 -4.364 1.00 0.00 25 GLU A C 15
ATOM 10716 O O . GLU A 1 25 ? -10.692 -6.359 -4.833 1.00 0.00 25 GLU A O 15
ATOM 10729 N N . CYS A 1 26 ? -10.191 -4.638 -3.493 1.00 0.00 26 CYS A N 15
ATOM 10730 C CA . CYS A 1 26 ? -8.949 -5.282 -3.034 1.00 0.00 26 CYS A CA 15
ATOM 10731 C C . CYS A 1 26 ? -9.215 -6.583 -2.265 1.00 0.00 26 CYS A C 15
ATOM 10732 O O . CYS A 1 26 ? -8.619 -7.617 -2.559 1.00 0.00 26 CYS A O 15
ATOM 10739 N N . ARG A 1 27 ? -10.110 -6.531 -1.282 1.00 0.00 27 ARG A N 15
ATOM 10740 C CA . ARG A 1 27 ? -10.438 -7.714 -0.470 1.00 0.00 27 ARG A CA 15
ATOM 10741 C C . ARG A 1 27 ? -10.904 -8.929 -1.291 1.00 0.00 27 ARG A C 15
ATOM 10742 O O . ARG A 1 27 ? -10.633 -10.071 -0.921 1.00 0.00 27 ARG A O 15
ATOM 10762 N N . ASP A 1 28 ? -11.586 -8.698 -2.410 1.00 0.00 28 ASP A N 15
ATOM 10763 C CA . ASP A 1 28 ? -11.979 -9.808 -3.292 1.00 0.00 28 ASP A CA 15
ATOM 10764 C C . ASP A 1 28 ? -10.780 -10.612 -3.830 1.00 0.00 28 ASP A C 15
ATOM 10765 O O . ASP A 1 28 ? -10.904 -11.806 -4.104 1.00 0.00 28 ASP A O 15
ATOM 10775 N N . GLN A 1 29 ? -9.621 -9.977 -3.989 1.00 0.00 29 GLN A N 15
ATOM 10776 C CA . GLN A 1 29 ? -8.426 -10.705 -4.438 1.00 0.00 29 GLN A CA 15
ATOM 10777 C C . GLN A 1 29 ? -7.851 -11.533 -3.284 1.00 0.00 29 GLN A C 15
ATOM 10778 O O . GLN A 1 29 ? -7.080 -11.043 -2.458 1.00 0.00 29 GLN A O 15
ATOM 10792 N N . GLY A 1 30 ? -8.228 -12.805 -3.226 1.00 0.00 30 GLY A N 15
ATOM 10793 C CA . GLY A 1 30 ? -7.730 -13.670 -2.152 1.00 0.00 30 GLY A CA 15
ATOM 10794 C C . GLY A 1 30 ? -8.587 -13.548 -0.893 1.00 0.00 30 GLY A C 15
ATOM 10795 O O . GLY A 1 30 ? -9.812 -13.655 -0.937 1.00 0.00 30 GLY A O 15
ATOM 10799 N N . LYS A 1 31 ? -7.930 -13.346 0.242 1.00 0.00 31 LYS A N 15
ATOM 10800 C CA . LYS A 1 31 ? -8.660 -13.245 1.515 1.00 0.00 31 LYS A CA 15
ATOM 10801 C C . LYS A 1 31 ? -7.758 -12.622 2.588 1.00 0.00 31 LYS A C 15
ATOM 10802 O O . LYS A 1 31 ? -8.111 -11.613 3.199 1.00 0.00 31 LYS A O 15
ATOM 10818 N N . LEU A 1 32 ? -6.594 -13.220 2.829 1.00 0.00 32 LEU A N 15
ATOM 10819 C CA . LEU A 1 32 ? -5.673 -12.674 3.834 1.00 0.00 32 LEU A CA 15
ATOM 10820 C C . LEU A 1 32 ? -4.238 -12.912 3.358 1.00 0.00 32 LEU A C 15
ATOM 10821 O O . LEU A 1 32 ? -3.763 -14.047 3.295 1.00 0.00 32 LEU A O 15
ATOM 10837 N N . GLY A 1 33 ? -3.536 -11.838 3.017 1.00 0.00 33 GLY A N 15
ATOM 10838 C CA . GLY A 1 33 ? -2.153 -11.990 2.557 1.00 0.00 33 GLY A CA 15
ATOM 10839 C C . GLY A 1 33 ? -1.527 -10.647 2.184 1.00 0.00 33 GLY A C 15
ATOM 10840 O O . GLY A 1 33 ? -2.050 -9.575 2.491 1.00 0.00 33 GLY A O 15
ATOM 10844 N N . ASP A 1 34 ? -0.384 -10.712 1.512 1.00 0.00 34 ASP A N 15
ATOM 10845 C CA . ASP A 1 34 ? 0.328 -9.478 1.133 1.00 0.00 34 ASP A CA 15
ATOM 10846 C C . ASP A 1 34 ? -0.091 -8.910 -0.237 1.00 0.00 34 ASP A C 15
ATOM 10847 O O . ASP A 1 34 ? 0.589 -8.044 -0.789 1.00 0.00 34 ASP A O 15
ATOM 10857 N N . ASP A 1 35 ? -1.216 -9.358 -0.787 1.00 0.00 35 ASP A N 15
ATOM 10858 C CA . ASP A 1 35 ? -1.690 -8.809 -2.067 1.00 0.00 35 ASP A CA 15
ATOM 10859 C C . ASP A 1 35 ? -2.327 -7.417 -1.914 1.00 0.00 35 ASP A C 15
ATOM 10860 O O . ASP A 1 35 ? -2.327 -6.620 -2.853 1.00 0.00 35 ASP A O 15
ATOM 10870 N N . PHE A 1 36 ? -2.892 -7.120 -0.747 1.00 0.00 36 PHE A N 15
ATOM 10871 C CA . PHE A 1 36 ? -3.655 -5.874 -0.583 1.00 0.00 36 PHE A CA 15
ATOM 10872 C C . PHE A 1 36 ? -2.787 -4.610 -0.558 1.00 0.00 36 PHE A C 15
ATOM 10873 O O . PHE A 1 36 ? -3.275 -3.525 -0.872 1.00 0.00 36 PHE A O 15
ATOM 10890 N N . HIS A 1 37 ? -1.514 -4.716 -0.184 1.00 0.00 37 HIS A N 15
ATOM 10891 C CA . HIS A 1 37 ? -0.667 -3.517 -0.103 1.00 0.00 37 HIS A CA 15
ATOM 10892 C C . HIS A 1 37 ? -0.524 -2.818 -1.464 1.00 0.00 37 HIS A C 15
ATOM 10893 O O . HIS A 1 37 ? -0.740 -1.611 -1.567 1.00 0.00 37 HIS A O 15
ATOM 10907 N N . ARG A 1 38 ? -0.195 -3.561 -2.517 1.00 0.00 38 ARG A N 15
ATOM 10908 C CA . ARG A 1 38 ? -0.125 -2.958 -3.859 1.00 0.00 38 ARG A CA 15
ATOM 10909 C C . ARG A 1 38 ? -1.488 -2.431 -4.338 1.00 0.00 38 ARG A C 15
ATOM 10910 O O . ARG A 1 38 ? -1.572 -1.367 -4.953 1.00 0.00 38 ARG A O 15
ATOM 10930 N N . CYS A 1 39 ? -2.562 -3.162 -4.050 1.00 0.00 39 CYS A N 15
ATOM 10931 C CA . CYS A 1 39 ? -3.907 -2.709 -4.430 1.00 0.00 39 CYS A CA 15
ATOM 10932 C C . CYS A 1 39 ? -4.296 -1.377 -3.769 1.00 0.00 39 CYS A C 15
ATOM 10933 O O . CYS A 1 39 ? -4.814 -0.478 -4.432 1.00 0.00 39 CYS A O 15
ATOM 10940 N N . CYS A 1 40 ? -4.036 -1.229 -2.472 1.00 0.00 40 CYS A N 15
ATOM 10941 C CA . CYS A 1 40 ? -4.358 0.032 -1.786 1.00 0.00 40 CYS A CA 15
ATOM 10942 C C . CYS A 1 40 ? -3.392 1.175 -2.152 1.00 0.00 40 CYS A C 15
ATOM 10943 O O . CYS A 1 40 ? -3.779 2.343 -2.151 1.00 0.00 40 CYS A O 15
ATOM 10950 N N . GLU A 1 41 ? -2.142 0.854 -2.487 1.00 0.00 41 GLU A N 15
ATOM 10951 C CA . GLU A 1 41 ? -1.210 1.872 -3.010 1.00 0.00 41 GLU A CA 15
ATOM 10952 C C . GLU A 1 41 ? -1.695 2.539 -4.308 1.00 0.00 41 GLU A C 15
ATOM 10953 O O . GLU A 1 41 ? -1.263 3.648 -4.625 1.00 0.00 41 GLU A O 15
ATOM 10966 N N . GLU A 1 42 ? -2.511 1.852 -5.106 1.00 0.00 42 GLU A N 15
ATOM 10967 C CA . GLU A 1 42 ? -3.203 2.562 -6.191 1.00 0.00 42 GLU A CA 15
ATOM 10968 C C . GLU A 1 42 ? -4.552 2.994 -5.603 1.00 0.00 42 GLU A C 15
ATOM 10969 O O . GLU A 1 42 ? -4.572 3.954 -4.834 1.00 0.00 42 GLU A O 15
ATOM 10982 N N . GLN A 1 43 ? -5.638 2.261 -5.861 1.00 0.00 43 GLN A N 15
ATOM 10983 C CA . GLN A 1 43 ? -6.968 2.654 -5.351 1.00 0.00 43 GLN A CA 15
ATOM 10984 C C . GLN A 1 43 ? -6.940 3.283 -3.946 1.00 0.00 43 GLN A C 15
ATOM 10985 O O . GLN A 1 43 ? -6.585 2.626 -2.967 1.00 0.00 43 GLN A O 15
ATOM 10999 N N . CYS A 1 44 ? -7.263 4.568 -3.844 1.00 0.00 44 CYS A N 15
ATOM 11000 C CA . CYS A 1 44 ? -7.037 5.279 -2.577 1.00 0.00 44 CYS A CA 15
ATOM 11001 C C . CYS A 1 44 ? -7.925 6.525 -2.502 1.00 0.00 44 CYS A C 15
ATOM 11002 O O . CYS A 1 44 ? -8.794 6.630 -1.637 1.00 0.00 44 CYS A O 15
ATOM 11009 N N . GLY A 1 45 ? -7.717 7.474 -3.408 1.00 0.00 45 GLY A N 15
ATOM 11010 C CA . GLY A 1 45 ? -8.540 8.685 -3.407 1.00 0.00 45 GLY A CA 15
ATOM 11011 C C . GLY A 1 45 ? -8.233 9.506 -4.654 1.00 0.00 45 GLY A C 15
ATOM 11012 O O . GLY A 1 45 ? -8.859 9.333 -5.700 1.00 0.00 45 GLY A O 15
ATOM 11016 N N . SER A 1 46 ? -7.243 10.384 -4.553 1.00 0.00 46 SER A N 15
ATOM 11017 C CA . SER A 1 46 ? -6.800 11.131 -5.738 1.00 0.00 46 SER A CA 15
ATOM 11018 C C . SER A 1 46 ? -5.760 10.300 -6.497 1.00 0.00 46 SER A C 15
ATOM 11019 O O . SER A 1 46 ? -4.559 10.363 -6.231 1.00 0.00 46 SER A O 15
ATOM 11027 N N . THR A 1 47 ? -6.234 9.487 -7.434 1.00 0.00 47 THR A N 15
ATOM 11028 C CA . THR A 1 47 ? -5.327 8.590 -8.165 1.00 0.00 47 THR A CA 15
ATOM 11029 C C . THR A 1 47 ? -5.805 8.452 -9.615 1.00 0.00 47 THR A C 15
ATOM 11030 O O . THR A 1 47 ? -5.100 8.837 -10.548 1.00 0.00 47 THR A O 15
ATOM 11041 N N . THR A 1 48 ? -7.000 7.904 -9.817 1.00 0.00 48 THR A N 15
ATOM 11042 C CA . THR A 1 48 ? -7.521 7.749 -11.183 1.00 0.00 48 THR A CA 15
ATOM 11043 C C . THR A 1 48 ? -8.216 9.049 -11.631 1.00 0.00 48 THR A C 15
ATOM 11044 O O . THR A 1 48 ? -8.972 9.642 -10.860 1.00 0.00 48 THR A O 15
ATOM 11055 N N . PRO A 1 49 ? -7.995 9.528 -12.859 1.00 0.00 49 PRO A N 15
ATOM 11056 C CA . PRO A 1 49 ? -8.578 10.796 -13.307 1.00 0.00 49 PRO A CA 15
ATOM 11057 C C . PRO A 1 49 ? -10.043 10.614 -13.715 1.00 0.00 49 PRO A C 15
ATOM 11058 O O . PRO A 1 49 ? -10.358 10.027 -14.751 1.00 0.00 49 PRO A O 15
ATOM 11069 N N . ALA A 1 50 ? -10.948 11.126 -12.889 1.00 0.00 50 ALA A N 15
ATOM 11070 C CA . ALA A 1 50 ? -12.380 10.981 -13.183 1.00 0.00 50 ALA A CA 15
ATOM 11071 C C . ALA A 1 50 ? -12.864 12.038 -14.184 1.00 0.00 50 ALA A C 15
ATOM 11072 O O . ALA A 1 50 ? -13.385 11.684 -15.240 1.00 0.00 50 ALA A O 15
ATOM 11079 N N . SER A 1 51 ? -12.650 13.315 -13.855 1.00 0.00 51 SER A N 15
ATOM 11080 C CA . SER A 1 51 ? -13.248 14.447 -14.596 1.00 0.00 51 SER A CA 15
ATOM 11081 C C . SER A 1 51 ? -13.838 14.156 -15.983 1.00 0.00 51 SER A C 15
ATOM 11082 O O . SER A 1 51 ? -13.113 13.908 -16.948 1.00 0.00 51 SER A O 15
ATOM 11090 N N . ALA A 1 52 ? -15.165 14.210 -16.071 1.00 0.00 52 ALA A N 15
ATOM 11091 C CA . ALA A 1 52 ? -15.863 13.972 -17.345 1.00 0.00 52 ALA A CA 15
ATOM 11092 C C . ALA A 1 52 ? -15.667 12.537 -17.839 1.00 0.00 52 ALA A C 15
ATOM 11093 O O . ALA A 1 52 ? -14.804 12.299 -18.714 1.00 0.00 52 ALA A O 15
ATOM 11101 N N . GLU A 1 1 ? -21.394 -6.968 5.519 1.00 0.00 1 GLU A N 16
ATOM 11102 C CA . GLU A 1 1 ? -21.443 -5.886 6.519 1.00 0.00 1 GLU A CA 16
ATOM 11103 C C . GLU A 1 1 ? -20.127 -5.100 6.501 1.00 0.00 1 GLU A C 16
ATOM 11104 O O . GLU A 1 1 ? -20.097 -3.946 6.073 1.00 0.00 1 GLU A O 16
ATOM 11119 N N . ASP A 1 2 ? -19.037 -5.712 6.958 1.00 0.00 2 ASP A N 16
ATOM 11120 C CA . ASP A 1 2 ? -17.746 -5.009 6.988 1.00 0.00 2 ASP A CA 16
ATOM 11121 C C . ASP A 1 2 ? -16.715 -5.818 6.190 1.00 0.00 2 ASP A C 16
ATOM 11122 O O . ASP A 1 2 ? -16.082 -6.724 6.737 1.00 0.00 2 ASP A O 16
ATOM 11132 N N . PRO A 1 3 ? -16.508 -5.529 4.902 1.00 0.00 3 PRO A N 16
ATOM 11133 C CA . PRO A 1 3 ? -15.577 -6.306 4.080 1.00 0.00 3 PRO A CA 16
ATOM 11134 C C . PRO A 1 3 ? -14.141 -5.816 4.290 1.00 0.00 3 PRO A C 16
ATOM 11135 O O . PRO A 1 3 ? -13.806 -4.694 3.913 1.00 0.00 3 PRO A O 16
ATOM 11146 N N . LEU A 1 4 ? -13.305 -6.696 4.847 1.00 0.00 4 LEU A N 16
ATOM 11147 C CA . LEU A 1 4 ? -11.954 -6.323 5.323 1.00 0.00 4 LEU A CA 16
ATOM 11148 C C . LEU A 1 4 ? -11.398 -4.981 4.824 1.00 0.00 4 LEU A C 16
ATOM 11149 O O . LEU A 1 4 ? -11.071 -4.816 3.647 1.00 0.00 4 LEU A O 16
ATOM 11165 N N . TYR A 1 5 ? -11.305 -4.014 5.728 1.00 0.00 5 TYR A N 16
ATOM 11166 C CA . TYR A 1 5 ? -10.927 -2.655 5.315 1.00 0.00 5 TYR A CA 16
ATOM 11167 C C . TYR A 1 5 ? -9.403 -2.517 5.226 1.00 0.00 5 TYR A C 16
ATOM 11168 O O . TYR A 1 5 ? -8.756 -2.052 6.164 1.00 0.00 5 TYR A O 16
ATOM 11186 N N . CYS A 1 6 ? -8.856 -2.887 4.067 1.00 0.00 6 CYS A N 16
ATOM 11187 C CA . CYS A 1 6 ? -7.395 -2.915 3.854 1.00 0.00 6 CYS A CA 16
ATOM 11188 C C . CYS A 1 6 ? -6.557 -1.965 4.719 1.00 0.00 6 CYS A C 16
ATOM 11189 O O . CYS A 1 6 ? -6.730 -0.746 4.686 1.00 0.00 6 CYS A O 16
ATOM 11196 N N . GLN A 1 7 ? -5.632 -2.527 5.488 1.00 0.00 7 GLN A N 16
ATOM 11197 C CA . GLN A 1 7 ? -4.788 -1.689 6.350 1.00 0.00 7 GLN A CA 16
ATOM 11198 C C . GLN A 1 7 ? -3.533 -1.252 5.584 1.00 0.00 7 GLN A C 16
ATOM 11199 O O . GLN A 1 7 ? -2.444 -1.800 5.758 1.00 0.00 7 GLN A O 16
ATOM 11213 N N . ALA A 1 8 ? -3.694 -0.245 4.732 1.00 0.00 8 ALA A N 16
ATOM 11214 C CA . ALA A 1 8 ? -2.552 0.273 3.967 1.00 0.00 8 ALA A CA 16
ATOM 11215 C C . ALA A 1 8 ? -2.341 1.758 4.275 1.00 0.00 8 ALA A C 16
ATOM 11216 O O . ALA A 1 8 ? -3.263 2.475 4.668 1.00 0.00 8 ALA A O 16
ATOM 11223 N N . ILE A 1 9 ? -1.110 2.226 4.103 1.00 0.00 9 ILE A N 16
ATOM 11224 C CA . ILE A 1 9 ? -0.786 3.608 4.491 1.00 0.00 9 ILE A CA 16
ATOM 11225 C C . ILE A 1 9 ? -1.236 4.579 3.392 1.00 0.00 9 ILE A C 16
ATOM 11226 O O . ILE A 1 9 ? -0.558 4.771 2.381 1.00 0.00 9 ILE A O 16
ATOM 11242 N N . GLY A 1 10 ? -2.386 5.207 3.600 1.00 0.00 10 GLY A N 16
ATOM 11243 C CA . GLY A 1 10 ? -2.890 6.167 2.612 1.00 0.00 10 GLY A CA 16
ATOM 11244 C C . GLY A 1 10 ? -4.401 6.314 2.749 1.00 0.00 10 GLY A C 16
ATOM 11245 O O . GLY A 1 10 ? -4.884 7.220 3.427 1.00 0.00 10 GLY A O 16
ATOM 11249 N N . CYS A 1 11 ? -5.116 5.376 2.131 1.00 0.00 11 CYS A N 16
ATOM 11250 C CA . CYS A 1 11 ? -6.585 5.458 2.003 1.00 0.00 11 CYS A CA 16
ATOM 11251 C C . CYS A 1 11 ? -7.344 6.088 3.194 1.00 0.00 11 CYS A C 16
ATOM 11252 O O . CYS A 1 11 ? -6.892 5.973 4.334 1.00 0.00 11 CYS A O 16
ATOM 11259 N N . PRO A 1 12 ? -8.503 6.733 2.992 1.00 0.00 12 PRO A N 16
ATOM 11260 C CA . PRO A 1 12 ? -9.209 7.443 4.071 1.00 0.00 12 PRO A CA 16
ATOM 11261 C C . PRO A 1 12 ? -9.557 6.620 5.322 1.00 0.00 12 PRO A C 16
ATOM 11262 O O . PRO A 1 12 ? -9.157 5.467 5.485 1.00 0.00 12 PRO A O 16
ATOM 11273 N N . THR A 1 13 ? -10.315 7.246 6.220 1.00 0.00 13 THR A N 16
ATOM 11274 C CA . THR A 1 13 ? -10.660 6.620 7.509 1.00 0.00 13 THR A CA 16
ATOM 11275 C C . THR A 1 13 ? -11.230 5.204 7.339 1.00 0.00 13 THR A C 16
ATOM 11276 O O . THR A 1 13 ? -11.907 4.892 6.361 1.00 0.00 13 THR A O 16
ATOM 11287 N N . LEU A 1 14 ? -10.931 4.342 8.305 1.00 0.00 14 LEU A N 16
ATOM 11288 C CA . LEU A 1 14 ? -11.298 2.922 8.193 1.00 0.00 14 LEU A CA 16
ATOM 11289 C C . LEU A 1 14 ? -12.800 2.701 7.954 1.00 0.00 14 LEU A C 16
ATOM 11290 O O . LEU A 1 14 ? -13.189 2.008 7.014 1.00 0.00 14 LEU A O 16
ATOM 11306 N N . TYR A 1 15 ? -13.648 3.297 8.788 1.00 0.00 15 TYR A N 16
ATOM 11307 C CA . TYR A 1 15 ? -15.098 3.181 8.575 1.00 0.00 15 TYR A CA 16
ATOM 11308 C C . TYR A 1 15 ? -15.613 4.454 7.896 1.00 0.00 15 TYR A C 16
ATOM 11309 O O . TYR A 1 15 ? -16.145 5.361 8.539 1.00 0.00 15 TYR A O 16
ATOM 11327 N N . SER A 1 16 ? -15.460 4.518 6.579 1.00 0.00 16 SER A N 16
ATOM 11328 C CA . SER A 1 16 ? -15.958 5.679 5.828 1.00 0.00 16 SER A CA 16
ATOM 11329 C C . SER A 1 16 ? -16.503 5.238 4.465 1.00 0.00 16 SER A C 16
ATOM 11330 O O . SER A 1 16 ? -16.347 4.092 4.043 1.00 0.00 16 SER A O 16
ATOM 11338 N N . GLU A 1 17 ? -17.147 6.162 3.759 1.00 0.00 17 GLU A N 16
ATOM 11339 C CA . GLU A 1 17 ? -17.704 5.831 2.437 1.00 0.00 17 GLU A CA 16
ATOM 11340 C C . GLU A 1 17 ? -16.609 5.548 1.395 1.00 0.00 17 GLU A C 16
ATOM 11341 O O . GLU A 1 17 ? -16.717 4.599 0.618 1.00 0.00 17 GLU A O 16
ATOM 11354 N N . ALA A 1 18 ? -15.552 6.355 1.371 1.00 0.00 18 ALA A N 16
ATOM 11355 C CA . ALA A 1 18 ? -14.456 6.114 0.421 1.00 0.00 18 ALA A CA 16
ATOM 11356 C C . ALA A 1 18 ? -13.697 4.814 0.719 1.00 0.00 18 ALA A C 16
ATOM 11357 O O . ALA A 1 18 ? -13.425 4.027 -0.189 1.00 0.00 18 ALA A O 16
ATOM 11364 N N . ASN A 1 19 ? -13.366 4.565 1.984 1.00 0.00 19 ASN A N 16
ATOM 11365 C CA . ASN A 1 19 ? -12.697 3.304 2.342 1.00 0.00 19 ASN A CA 16
ATOM 11366 C C . ASN A 1 19 ? -13.594 2.069 2.118 1.00 0.00 19 ASN A C 16
ATOM 11367 O O . ASN A 1 19 ? -13.103 0.991 1.783 1.00 0.00 19 ASN A O 16
ATOM 11378 N N . LEU A 1 20 ? -14.908 2.211 2.276 1.00 0.00 20 LEU A N 16
ATOM 11379 C CA . LEU A 1 20 ? -15.823 1.096 1.989 1.00 0.00 20 LEU A CA 16
ATOM 11380 C C . LEU A 1 20 ? -15.809 0.697 0.503 1.00 0.00 20 LEU A C 16
ATOM 11381 O O . LEU A 1 20 ? -15.816 -0.490 0.180 1.00 0.00 20 LEU A O 16
ATOM 11397 N N . ALA A 1 21 ? -15.786 1.668 -0.407 1.00 0.00 21 ALA A N 16
ATOM 11398 C CA . ALA A 1 21 ? -15.762 1.343 -1.840 1.00 0.00 21 ALA A CA 16
ATOM 11399 C C . ALA A 1 21 ? -14.483 0.604 -2.261 1.00 0.00 21 ALA A C 16
ATOM 11400 O O . ALA A 1 21 ? -14.545 -0.425 -2.936 1.00 0.00 21 ALA A O 16
ATOM 11407 N N . VAL A 1 22 ? -13.318 1.107 -1.858 1.00 0.00 22 VAL A N 16
ATOM 11408 C CA . VAL A 1 22 ? -12.059 0.424 -2.198 1.00 0.00 22 VAL A CA 16
ATOM 11409 C C . VAL A 1 22 ? -11.971 -0.983 -1.583 1.00 0.00 22 VAL A C 16
ATOM 11410 O O . VAL A 1 22 ? -11.540 -1.924 -2.247 1.00 0.00 22 VAL A O 16
ATOM 11423 N N . SER A 1 23 ? -12.395 -1.146 -0.334 1.00 0.00 23 SER A N 16
ATOM 11424 C CA . SER A 1 23 ? -12.400 -2.483 0.281 1.00 0.00 23 SER A CA 16
ATOM 11425 C C . SER A 1 23 ? -13.400 -3.448 -0.379 1.00 0.00 23 SER A C 16
ATOM 11426 O O . SER A 1 23 ? -13.171 -4.657 -0.417 1.00 0.00 23 SER A O 16
ATOM 11434 N N . LYS A 1 24 ? -14.498 -2.926 -0.919 1.00 0.00 24 LYS A N 16
ATOM 11435 C CA . LYS A 1 24 ? -15.467 -3.776 -1.627 1.00 0.00 24 LYS A CA 16
ATOM 11436 C C . LYS A 1 24 ? -14.909 -4.371 -2.933 1.00 0.00 24 LYS A C 16
ATOM 11437 O O . LYS A 1 24 ? -15.423 -5.383 -3.411 1.00 0.00 24 LYS A O 16
ATOM 11453 N N . GLU A 1 25 ? -13.968 -3.692 -3.589 1.00 0.00 25 GLU A N 16
ATOM 11454 C CA . GLU A 1 25 ? -13.236 -4.378 -4.668 1.00 0.00 25 GLU A CA 16
ATOM 11455 C C . GLU A 1 25 ? -12.037 -5.134 -4.082 1.00 0.00 25 GLU A C 16
ATOM 11456 O O . GLU A 1 25 ? -12.042 -6.364 -4.092 1.00 0.00 25 GLU A O 16
ATOM 11469 N N . CYS A 1 26 ? -11.075 -4.424 -3.489 1.00 0.00 26 CYS A N 16
ATOM 11470 C CA . CYS A 1 26 ? -9.832 -5.069 -3.014 1.00 0.00 26 CYS A CA 16
ATOM 11471 C C . CYS A 1 26 ? -9.980 -6.476 -2.409 1.00 0.00 26 CYS A C 16
ATOM 11472 O O . CYS A 1 26 ? -9.229 -7.388 -2.753 1.00 0.00 26 CYS A O 16
ATOM 11479 N N . ARG A 1 27 ? -10.944 -6.648 -1.505 1.00 0.00 27 ARG A N 16
ATOM 11480 C CA . ARG A 1 27 ? -11.165 -7.949 -0.844 1.00 0.00 27 ARG A CA 16
ATOM 11481 C C . ARG A 1 27 ? -11.304 -9.150 -1.797 1.00 0.00 27 ARG A C 16
ATOM 11482 O O . ARG A 1 27 ? -10.964 -10.274 -1.428 1.00 0.00 27 ARG A O 16
ATOM 11502 N N . ASP A 1 28 ? -11.799 -8.936 -3.013 1.00 0.00 28 ASP A N 16
ATOM 11503 C CA . ASP A 1 28 ? -11.893 -10.031 -3.994 1.00 0.00 28 ASP A CA 16
ATOM 11504 C C . ASP A 1 28 ? -10.547 -10.713 -4.298 1.00 0.00 28 ASP A C 16
ATOM 11505 O O . ASP A 1 28 ? -10.515 -11.901 -4.622 1.00 0.00 28 ASP A O 16
ATOM 11515 N N . GLN A 1 29 ? -9.433 -9.991 -4.194 1.00 0.00 29 GLN A N 16
ATOM 11516 C CA . GLN A 1 29 ? -8.117 -10.624 -4.370 1.00 0.00 29 GLN A CA 16
ATOM 11517 C C . GLN A 1 29 ? -7.787 -11.532 -3.173 1.00 0.00 29 GLN A C 16
ATOM 11518 O O . GLN A 1 29 ? -8.542 -11.635 -2.205 1.00 0.00 29 GLN A O 16
ATOM 11532 N N . GLY A 1 30 ? -6.655 -12.225 -3.248 1.00 0.00 30 GLY A N 16
ATOM 11533 C CA . GLY A 1 30 ? -6.319 -13.213 -2.215 1.00 0.00 30 GLY A CA 16
ATOM 11534 C C . GLY A 1 30 ? -6.104 -12.594 -0.833 1.00 0.00 30 GLY A C 16
ATOM 11535 O O . GLY A 1 30 ? -5.219 -11.763 -0.629 1.00 0.00 30 GLY A O 16
ATOM 11539 N N . LYS A 1 31 ? -6.915 -13.023 0.126 1.00 0.00 31 LYS A N 16
ATOM 11540 C CA . LYS A 1 31 ? -6.799 -12.495 1.490 1.00 0.00 31 LYS A CA 16
ATOM 11541 C C . LYS A 1 31 ? -5.722 -13.264 2.262 1.00 0.00 31 LYS A C 16
ATOM 11542 O O . LYS A 1 31 ? -5.969 -14.328 2.831 1.00 0.00 31 LYS A O 16
ATOM 11558 N N . LEU A 1 32 ? -4.516 -12.710 2.278 1.00 0.00 32 LEU A N 16
ATOM 11559 C CA . LEU A 1 32 ? -3.399 -13.370 2.973 1.00 0.00 32 LEU A CA 16
ATOM 11560 C C . LEU A 1 32 ? -2.951 -12.552 4.192 1.00 0.00 32 LEU A C 16
ATOM 11561 O O . LEU A 1 32 ? -2.713 -13.103 5.267 1.00 0.00 32 LEU A O 16
ATOM 11577 N N . GLY A 1 33 ? -2.809 -11.241 4.030 1.00 0.00 33 GLY A N 16
ATOM 11578 C CA . GLY A 1 33 ? -2.341 -10.406 5.138 1.00 0.00 33 GLY A CA 16
ATOM 11579 C C . GLY A 1 33 ? -2.114 -8.987 4.633 1.00 0.00 33 GLY A C 16
ATOM 11580 O O . GLY A 1 33 ? -3.024 -8.158 4.639 1.00 0.00 33 GLY A O 16
ATOM 11584 N N . ASP A 1 34 ? -0.905 -8.716 4.152 1.00 0.00 34 ASP A N 16
ATOM 11585 C CA . ASP A 1 34 ? -0.646 -7.425 3.496 1.00 0.00 34 ASP A CA 16
ATOM 11586 C C . ASP A 1 34 ? -0.656 -7.590 1.965 1.00 0.00 34 ASP A C 16
ATOM 11587 O O . ASP A 1 34 ? 0.192 -7.053 1.251 1.00 0.00 34 ASP A O 16
ATOM 11597 N N . ASP A 1 35 ? -1.641 -8.319 1.449 1.00 0.00 35 ASP A N 16
ATOM 11598 C CA . ASP A 1 35 ? -1.740 -8.526 -0.005 1.00 0.00 35 ASP A CA 16
ATOM 11599 C C . ASP A 1 35 ? -2.711 -7.536 -0.678 1.00 0.00 35 ASP A C 16
ATOM 11600 O O . ASP A 1 35 ? -3.020 -7.671 -1.862 1.00 0.00 35 ASP A O 16
ATOM 11610 N N . PHE A 1 36 ? -3.269 -6.596 0.083 1.00 0.00 36 PHE A N 16
ATOM 11611 C CA . PHE A 1 36 ? -4.012 -5.491 -0.548 1.00 0.00 36 PHE A CA 16
ATOM 11612 C C . PHE A 1 36 ? -3.180 -4.200 -0.654 1.00 0.00 36 PHE A C 16
ATOM 11613 O O . PHE A 1 36 ? -3.645 -3.223 -1.239 1.00 0.00 36 PHE A O 16
ATOM 11630 N N . HIS A 1 37 ? -1.943 -4.215 -0.152 1.00 0.00 37 HIS A N 16
ATOM 11631 C CA . HIS A 1 37 ? -1.082 -3.016 -0.124 1.00 0.00 37 HIS A CA 16
ATOM 11632 C C . HIS A 1 37 ? -1.236 -2.039 -1.304 1.00 0.00 37 HIS A C 16
ATOM 11633 O O . HIS A 1 37 ? -1.473 -0.847 -1.108 1.00 0.00 37 HIS A O 16
ATOM 11647 N N . ARG A 1 38 ? -1.100 -2.539 -2.531 1.00 0.00 38 ARG A N 16
ATOM 11648 C CA . ARG A 1 38 ? -1.262 -1.673 -3.707 1.00 0.00 38 ARG A CA 16
ATOM 11649 C C . ARG A 1 38 ? -2.720 -1.218 -3.859 1.00 0.00 38 ARG A C 16
ATOM 11650 O O . ARG A 1 38 ? -2.995 -0.023 -3.818 1.00 0.00 38 ARG A O 16
ATOM 11670 N N . CYS A 1 39 ? -3.656 -2.158 -3.962 1.00 0.00 39 CYS A N 16
ATOM 11671 C CA . CYS A 1 39 ? -5.074 -1.813 -4.185 1.00 0.00 39 CYS A CA 16
ATOM 11672 C C . CYS A 1 39 ? -5.641 -0.595 -3.425 1.00 0.00 39 CYS A C 16
ATOM 11673 O O . CYS A 1 39 ? -6.570 0.054 -3.905 1.00 0.00 39 CYS A O 16
ATOM 11680 N N . CYS A 1 40 ? -5.234 -0.413 -2.169 1.00 0.00 40 CYS A N 16
ATOM 11681 C CA . CYS A 1 40 ? -5.612 0.812 -1.439 1.00 0.00 40 CYS A CA 16
ATOM 11682 C C . CYS A 1 40 ? -4.643 2.003 -1.559 1.00 0.00 40 CYS A C 16
ATOM 11683 O O . CYS A 1 40 ? -5.013 3.122 -1.205 1.00 0.00 40 CYS A O 16
ATOM 11690 N N . GLU A 1 41 ? -3.367 1.773 -1.843 1.00 0.00 41 GLU A N 16
ATOM 11691 C CA . GLU A 1 41 ? -2.468 2.916 -2.107 1.00 0.00 41 GLU A CA 16
ATOM 11692 C C . GLU A 1 41 ? -2.459 3.407 -3.564 1.00 0.00 41 GLU A C 16
ATOM 11693 O O . GLU A 1 41 ? -2.032 4.532 -3.821 1.00 0.00 41 GLU A O 16
ATOM 11706 N N . GLU A 1 42 ? -2.779 2.555 -4.533 1.00 0.00 42 GLU A N 16
ATOM 11707 C CA . GLU A 1 42 ? -2.896 3.041 -5.918 1.00 0.00 42 GLU A CA 16
ATOM 11708 C C . GLU A 1 42 ? -4.349 3.355 -6.300 1.00 0.00 42 GLU A C 16
ATOM 11709 O O . GLU A 1 42 ? -4.602 4.369 -6.950 1.00 0.00 42 GLU A O 16
ATOM 11722 N N . GLN A 1 43 ? -5.296 2.468 -6.003 1.00 0.00 43 GLN A N 16
ATOM 11723 C CA . GLN A 1 43 ? -6.707 2.850 -6.166 1.00 0.00 43 GLN A CA 16
ATOM 11724 C C . GLN A 1 43 ? -7.318 3.258 -4.819 1.00 0.00 43 GLN A C 16
ATOM 11725 O O . GLN A 1 43 ? -8.069 2.494 -4.215 1.00 0.00 43 GLN A O 16
ATOM 11739 N N . CYS A 1 44 ? -6.902 4.417 -4.309 1.00 0.00 44 CYS A N 16
ATOM 11740 C CA . CYS A 1 44 ? -7.617 5.047 -3.183 1.00 0.00 44 CYS A CA 16
ATOM 11741 C C . CYS A 1 44 ? -6.749 6.201 -2.671 1.00 0.00 44 CYS A C 16
ATOM 11742 O O . CYS A 1 44 ? -7.055 7.370 -2.906 1.00 0.00 44 CYS A O 16
ATOM 11749 N N . GLY A 1 45 ? -5.665 5.888 -1.967 1.00 0.00 45 GLY A N 16
ATOM 11750 C CA . GLY A 1 45 ? -4.805 6.947 -1.428 1.00 0.00 45 GLY A CA 16
ATOM 11751 C C . GLY A 1 45 ? -3.701 7.322 -2.412 1.00 0.00 45 GLY A C 16
ATOM 11752 O O . GLY A 1 45 ? -2.553 6.902 -2.270 1.00 0.00 45 GLY A O 16
ATOM 11756 N N . SER A 1 46 ? -4.049 8.123 -3.412 1.00 0.00 46 SER A N 16
ATOM 11757 C CA . SER A 1 46 ? -3.058 8.527 -4.416 1.00 0.00 46 SER A CA 16
ATOM 11758 C C . SER A 1 46 ? -3.399 9.929 -4.922 1.00 0.00 46 SER A C 16
ATOM 11759 O O . SER A 1 46 ? -4.383 10.112 -5.640 1.00 0.00 46 SER A O 16
ATOM 11767 N N . THR A 1 47 ? -2.529 10.885 -4.591 1.00 0.00 47 THR A N 16
ATOM 11768 C CA . THR A 1 47 ? -2.812 12.326 -4.787 1.00 0.00 47 THR A CA 16
ATOM 11769 C C . THR A 1 47 ? -4.004 12.693 -5.683 1.00 0.00 47 THR A C 16
ATOM 11770 O O . THR A 1 47 ? -3.958 12.579 -6.909 1.00 0.00 47 THR A O 16
ATOM 11781 N N . THR A 1 48 ? -5.082 13.141 -5.053 1.00 0.00 48 THR A N 16
ATOM 11782 C CA . THR A 1 48 ? -6.273 13.545 -5.814 1.00 0.00 48 THR A CA 16
ATOM 11783 C C . THR A 1 48 ? -6.898 14.756 -5.103 1.00 0.00 48 THR A C 16
ATOM 11784 O O . THR A 1 48 ? -7.651 14.586 -4.143 1.00 0.00 48 THR A O 16
ATOM 11795 N N . PRO A 1 49 ? -6.614 15.990 -5.531 1.00 0.00 49 PRO A N 16
ATOM 11796 C CA . PRO A 1 49 ? -7.100 17.178 -4.823 1.00 0.00 49 PRO A CA 16
ATOM 11797 C C . PRO A 1 49 ? -8.535 17.514 -5.242 1.00 0.00 49 PRO A C 16
ATOM 11798 O O . PRO A 1 49 ? -8.784 18.059 -6.318 1.00 0.00 49 PRO A O 16
ATOM 11809 N N . ALA A 1 50 ? -9.488 17.184 -4.380 1.00 0.00 50 ALA A N 16
ATOM 11810 C CA . ALA A 1 50 ? -10.896 17.436 -4.708 1.00 0.00 50 ALA A CA 16
ATOM 11811 C C . ALA A 1 50 ? -11.272 18.879 -4.362 1.00 0.00 50 ALA A C 16
ATOM 11812 O O . ALA A 1 50 ? -11.455 19.236 -3.198 1.00 0.00 50 ALA A O 16
ATOM 11819 N N . SER A 1 51 ? -11.386 19.717 -5.386 1.00 0.00 51 SER A N 16
ATOM 11820 C CA . SER A 1 51 ? -11.742 21.125 -5.154 1.00 0.00 51 SER A CA 16
ATOM 11821 C C . SER A 1 51 ? -13.262 21.324 -5.178 1.00 0.00 51 SER A C 16
ATOM 11822 O O . SER A 1 51 ? -13.846 21.795 -4.202 1.00 0.00 51 SER A O 16
ATOM 11830 N N . ALA A 1 52 ? -13.914 20.971 -6.282 1.00 0.00 52 ALA A N 16
ATOM 11831 C CA . ALA A 1 52 ? -15.371 21.122 -6.363 1.00 0.00 52 ALA A CA 16
ATOM 11832 C C . ALA A 1 52 ? -15.939 20.040 -7.277 1.00 0.00 52 ALA A C 16
ATOM 11833 O O . ALA A 1 52 ? -15.531 19.963 -8.458 1.00 0.00 52 ALA A O 16
ATOM 11841 N N . GLU A 1 1 ? -16.828 -7.919 1.228 1.00 0.00 1 GLU A N 17
ATOM 11842 C CA . GLU A 1 1 ? -17.070 -9.369 1.350 1.00 0.00 1 GLU A CA 17
ATOM 11843 C C . GLU A 1 1 ? -16.524 -9.873 2.689 1.00 0.00 1 GLU A C 17
ATOM 11844 O O . GLU A 1 1 ? -17.291 -10.219 3.588 1.00 0.00 1 GLU A O 17
ATOM 11859 N N . ASP A 1 2 ? -15.204 -9.906 2.841 1.00 0.00 2 ASP A N 17
ATOM 11860 C CA . ASP A 1 2 ? -14.616 -10.347 4.115 1.00 0.00 2 ASP A CA 17
ATOM 11861 C C . ASP A 1 2 ? -14.595 -9.180 5.116 1.00 0.00 2 ASP A C 17
ATOM 11862 O O . ASP A 1 2 ? -14.570 -8.016 4.712 1.00 0.00 2 ASP A O 17
ATOM 11872 N N . PRO A 1 3 ? -14.588 -9.436 6.427 1.00 0.00 3 PRO A N 17
ATOM 11873 C CA . PRO A 1 3 ? -14.589 -8.358 7.422 1.00 0.00 3 PRO A CA 17
ATOM 11874 C C . PRO A 1 3 ? -13.182 -7.772 7.598 1.00 0.00 3 PRO A C 17
ATOM 11875 O O . PRO A 1 3 ? -12.439 -8.132 8.512 1.00 0.00 3 PRO A O 17
ATOM 11886 N N . LEU A 1 4 ? -12.809 -6.862 6.704 1.00 0.00 4 LEU A N 17
ATOM 11887 C CA . LEU A 1 4 ? -11.459 -6.287 6.756 1.00 0.00 4 LEU A CA 17
ATOM 11888 C C . LEU A 1 4 ? -11.461 -4.928 6.051 1.00 0.00 4 LEU A C 17
ATOM 11889 O O . LEU A 1 4 ? -11.623 -4.833 4.834 1.00 0.00 4 LEU A O 17
ATOM 11905 N N . TYR A 1 5 ? -11.248 -3.869 6.821 1.00 0.00 5 TYR A N 17
ATOM 11906 C CA . TYR A 1 5 ? -11.103 -2.533 6.225 1.00 0.00 5 TYR A CA 17
ATOM 11907 C C . TYR A 1 5 ? -9.644 -2.336 5.800 1.00 0.00 5 TYR A C 17
ATOM 11908 O O . TYR A 1 5 ? -8.719 -2.869 6.414 1.00 0.00 5 TYR A O 17
ATOM 11926 N N . CYS A 1 6 ? -9.427 -1.579 4.732 1.00 0.00 6 CYS A N 17
ATOM 11927 C CA . CYS A 1 6 ? -8.069 -1.471 4.186 1.00 0.00 6 CYS A CA 17
ATOM 11928 C C . CYS A 1 6 ? -7.270 -0.385 4.910 1.00 0.00 6 CYS A C 17
ATOM 11929 O O . CYS A 1 6 ? -7.502 0.811 4.728 1.00 0.00 6 CYS A O 17
ATOM 11936 N N . GLN A 1 7 ? -6.315 -0.803 5.732 1.00 0.00 7 GLN A N 17
ATOM 11937 C CA . GLN A 1 7 ? -5.489 0.171 6.458 1.00 0.00 7 GLN A CA 17
ATOM 11938 C C . GLN A 1 7 ? -4.145 0.335 5.741 1.00 0.00 7 GLN A C 17
ATOM 11939 O O . GLN A 1 7 ? -3.129 -0.245 6.129 1.00 0.00 7 GLN A O 17
ATOM 11953 N N . ALA A 1 8 ? -4.140 1.138 4.683 1.00 0.00 8 ALA A N 17
ATOM 11954 C CA . ALA A 1 8 ? -2.903 1.348 3.919 1.00 0.00 8 ALA A CA 17
ATOM 11955 C C . ALA A 1 8 ? -2.145 2.579 4.444 1.00 0.00 8 ALA A C 17
ATOM 11956 O O . ALA A 1 8 ? -2.147 2.859 5.644 1.00 0.00 8 ALA A O 17
ATOM 11963 N N . ILE A 1 9 ? -1.418 3.268 3.568 1.00 0.00 9 ILE A N 17
ATOM 11964 C CA . ILE A 1 9 ? -0.862 4.575 3.949 1.00 0.00 9 ILE A CA 17
ATOM 11965 C C . ILE A 1 9 ? -1.482 5.631 3.024 1.00 0.00 9 ILE A C 17
ATOM 11966 O O . ILE A 1 9 ? -1.229 5.669 1.820 1.00 0.00 9 ILE A O 17
ATOM 11982 N N . GLY A 1 10 ? -2.318 6.489 3.597 1.00 0.00 10 GLY A N 17
ATOM 11983 C CA . GLY A 1 10 ? -2.965 7.542 2.801 1.00 0.00 10 GLY A CA 17
ATOM 11984 C C . GLY A 1 10 ? -4.304 7.110 2.198 1.00 0.00 10 GLY A C 17
ATOM 11985 O O . GLY A 1 10 ? -4.616 7.450 1.057 1.00 0.00 10 GLY A O 17
ATOM 11989 N N . CYS A 1 11 ? -5.085 6.336 2.946 1.00 0.00 11 CYS A N 17
ATOM 11990 C CA . CYS A 1 11 ? -6.470 6.068 2.535 1.00 0.00 11 CYS A CA 17
ATOM 11991 C C . CYS A 1 11 ? -7.420 6.626 3.611 1.00 0.00 11 CYS A C 17
ATOM 11992 O O . CYS A 1 11 ? -7.034 6.709 4.779 1.00 0.00 11 CYS A O 17
ATOM 11999 N N . PRO A 1 12 ? -8.664 7.004 3.289 1.00 0.00 12 PRO A N 17
ATOM 12000 C CA . PRO A 1 12 ? -9.591 7.569 4.282 1.00 0.00 12 PRO A CA 17
ATOM 12001 C C . PRO A 1 12 ? -9.846 6.679 5.506 1.00 0.00 12 PRO A C 17
ATOM 12002 O O . PRO A 1 12 ? -9.372 5.546 5.598 1.00 0.00 12 PRO A O 17
ATOM 12013 N N . THR A 1 13 ? -10.611 7.202 6.461 1.00 0.00 13 THR A N 17
ATOM 12014 C CA . THR A 1 13 ? -10.870 6.453 7.704 1.00 0.00 13 THR A CA 17
ATOM 12015 C C . THR A 1 13 ? -11.562 5.116 7.419 1.00 0.00 13 THR A C 17
ATOM 12016 O O . THR A 1 13 ? -12.312 4.971 6.454 1.00 0.00 13 THR A O 17
ATOM 12027 N N . LEU A 1 14 ? -11.291 4.129 8.265 1.00 0.00 14 LEU A N 17
ATOM 12028 C CA . LEU A 1 14 ? -11.748 2.756 7.990 1.00 0.00 14 LEU A CA 17
ATOM 12029 C C . LEU A 1 14 ? -13.263 2.643 7.772 1.00 0.00 14 LEU A C 17
ATOM 12030 O O . LEU A 1 14 ? -13.710 2.003 6.819 1.00 0.00 14 LEU A O 17
ATOM 12046 N N . TYR A 1 15 ? -14.065 3.254 8.638 1.00 0.00 15 TYR A N 17
ATOM 12047 C CA . TYR A 1 15 ? -15.526 3.121 8.508 1.00 0.00 15 TYR A CA 17
ATOM 12048 C C . TYR A 1 15 ? -16.160 4.093 7.496 1.00 0.00 15 TYR A C 17
ATOM 12049 O O . TYR A 1 15 ? -17.374 4.057 7.291 1.00 0.00 15 TYR A O 17
ATOM 12067 N N . SER A 1 16 ? -15.380 4.947 6.836 1.00 0.00 16 SER A N 17
ATOM 12068 C CA . SER A 1 16 ? -15.962 5.843 5.826 1.00 0.00 16 SER A CA 17
ATOM 12069 C C . SER A 1 16 ? -16.342 5.084 4.549 1.00 0.00 16 SER A C 17
ATOM 12070 O O . SER A 1 16 ? -15.865 3.981 4.278 1.00 0.00 16 SER A O 17
ATOM 12078 N N . GLU A 1 17 ? -17.209 5.694 3.748 1.00 0.00 17 GLU A N 17
ATOM 12079 C CA . GLU A 1 17 ? -17.654 5.049 2.501 1.00 0.00 17 GLU A CA 17
ATOM 12080 C C . GLU A 1 17 ? -16.527 4.927 1.463 1.00 0.00 17 GLU A C 17
ATOM 12081 O O . GLU A 1 17 ? -16.486 3.962 0.700 1.00 0.00 17 GLU A O 17
ATOM 12094 N N . ALA A 1 18 ? -15.605 5.885 1.425 1.00 0.00 18 ALA A N 17
ATOM 12095 C CA . ALA A 1 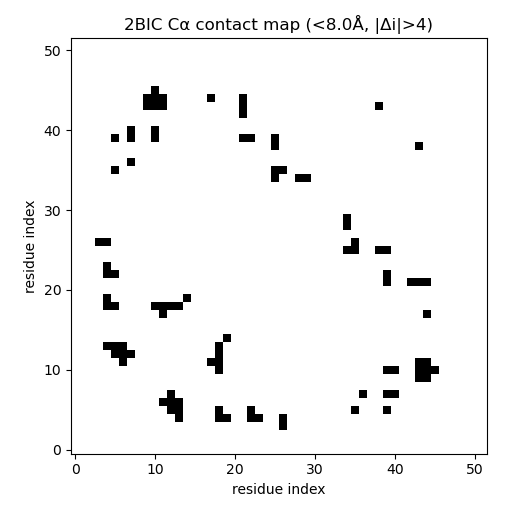18 ? -14.473 5.791 0.492 1.00 0.00 18 ALA A CA 17
ATOM 12096 C C . ALA A 1 18 ? -13.532 4.623 0.824 1.00 0.00 18 ALA A C 17
ATOM 12097 O O . ALA A 1 18 ? -13.115 3.886 -0.069 1.00 0.00 18 ALA A O 17
ATOM 12104 N N . ASN A 1 19 ? -13.208 4.426 2.101 1.00 0.00 19 ASN A N 17
ATOM 12105 C CA . ASN A 1 19 ? -12.399 3.259 2.486 1.00 0.00 19 ASN A CA 17
ATOM 12106 C C . ASN A 1 19 ? -13.150 1.932 2.275 1.00 0.00 19 ASN A C 17
ATOM 12107 O O . ASN A 1 19 ? -12.554 0.932 1.876 1.00 0.00 19 ASN A O 17
ATOM 12118 N N . LEU A 1 20 ? -14.458 1.914 2.522 1.00 0.00 20 LEU A N 17
ATOM 12119 C CA . LEU A 1 20 ? -15.256 0.708 2.258 1.00 0.00 20 LEU A CA 17
ATOM 12120 C C . LEU A 1 20 ? -15.256 0.342 0.765 1.00 0.00 20 LEU A C 17
ATOM 12121 O O . LEU A 1 20 ? -15.110 -0.827 0.406 1.00 0.00 20 LEU A O 17
ATOM 12137 N N . ALA A 1 21 ? -15.397 1.330 -0.116 1.00 0.00 21 ALA A N 17
ATOM 12138 C CA . ALA A 1 21 ? -15.378 1.054 -1.559 1.00 0.00 21 ALA A CA 17
ATOM 12139 C C . ALA A 1 21 ? -14.046 0.465 -2.050 1.00 0.00 21 ALA A C 17
ATOM 12140 O O . ALA A 1 21 ? -14.039 -0.477 -2.842 1.00 0.00 21 ALA A O 17
ATOM 12147 N N . VAL A 1 22 ? -12.916 0.998 -1.592 1.00 0.00 22 VAL A N 17
ATOM 12148 C CA . VAL A 1 22 ? -11.618 0.447 -2.018 1.00 0.00 22 VAL A CA 17
ATOM 12149 C C . VAL A 1 22 ? -11.341 -0.940 -1.413 1.00 0.00 22 VAL A C 17
ATOM 12150 O O . VAL A 1 22 ? -10.798 -1.814 -2.089 1.00 0.00 22 VAL A O 17
ATOM 12163 N N . SER A 1 23 ? -11.731 -1.170 -0.160 1.00 0.00 23 SER A N 17
ATOM 12164 C CA . SER A 1 23 ? -11.607 -2.518 0.416 1.00 0.00 23 SER A CA 17
ATOM 12165 C C . SER A 1 23 ? -12.492 -3.542 -0.313 1.00 0.00 23 SER A C 17
ATOM 12166 O O . SER A 1 23 ? -12.104 -4.698 -0.474 1.00 0.00 23 SER A O 17
ATOM 12174 N N . LYS A 1 24 ? -13.672 -3.128 -0.774 1.00 0.00 24 LYS A N 17
ATOM 12175 C CA . LYS A 1 24 ? -14.561 -4.048 -1.501 1.00 0.00 24 LYS A CA 17
ATOM 12176 C C . LYS A 1 24 ? -13.899 -4.666 -2.742 1.00 0.00 24 LYS A C 17
ATOM 12177 O O . LYS A 1 24 ? -14.064 -5.859 -2.999 1.00 0.00 24 LYS A O 17
ATOM 12193 N N . GLU A 1 25 ? -13.133 -3.887 -3.504 1.00 0.00 25 GLU A N 17
ATOM 12194 C CA . GLU A 1 25 ? -12.402 -4.472 -4.638 1.00 0.00 25 GLU A CA 17
ATOM 12195 C C . GLU A 1 25 ? -11.299 -5.401 -4.113 1.00 0.00 25 GLU A C 17
ATOM 12196 O O . GLU A 1 25 ? -11.423 -6.617 -4.236 1.00 0.00 25 GLU A O 17
ATOM 12209 N N . CYS A 1 26 ? -10.317 -4.852 -3.397 1.00 0.00 26 CYS A N 17
ATOM 12210 C CA . CYS A 1 26 ? -9.193 -5.672 -2.902 1.00 0.00 26 CYS A CA 17
ATOM 12211 C C . CYS A 1 26 ? -9.570 -7.057 -2.335 1.00 0.00 26 CYS A C 17
ATOM 12212 O O . CYS A 1 26 ? -8.902 -8.057 -2.603 1.00 0.00 26 CYS A O 17
ATOM 12219 N N . ARG A 1 27 ? -10.637 -7.112 -1.537 1.00 0.00 27 ARG A N 17
ATOM 12220 C CA . ARG A 1 27 ? -11.060 -8.376 -0.908 1.00 0.00 27 ARG A CA 17
ATOM 12221 C C . ARG A 1 27 ? -11.532 -9.459 -1.893 1.00 0.00 27 ARG A C 17
ATOM 12222 O O . ARG A 1 27 ? -11.424 -10.648 -1.590 1.00 0.00 27 ARG A O 17
ATOM 12242 N N . ASP A 1 28 ? -12.076 -9.084 -3.049 1.00 0.00 28 ASP A N 17
ATOM 12243 C CA . ASP A 1 28 ? -12.580 -10.089 -4.004 1.00 0.00 28 ASP A CA 17
ATOM 12244 C C . ASP A 1 28 ? -11.527 -11.112 -4.470 1.00 0.00 28 ASP A C 17
ATOM 12245 O O . ASP A 1 28 ? -11.877 -12.227 -4.856 1.00 0.00 28 ASP A O 17
ATOM 12255 N N . GLN A 1 29 ? -10.247 -10.748 -4.451 1.00 0.00 29 GLN A N 17
ATOM 12256 C CA . GLN A 1 29 ? -9.190 -11.707 -4.815 1.00 0.00 29 GLN A CA 17
ATOM 12257 C C . GLN A 1 29 ? -9.193 -12.943 -3.902 1.00 0.00 29 GLN A C 17
ATOM 12258 O O . GLN A 1 29 ? -9.177 -14.077 -4.381 1.00 0.00 29 GLN A O 17
ATOM 12272 N N . GLY A 1 30 ? -9.216 -12.732 -2.589 1.00 0.00 30 GLY A N 17
ATOM 12273 C CA . GLY A 1 30 ? -9.262 -13.864 -1.655 1.00 0.00 30 GLY A CA 17
ATOM 12274 C C . GLY A 1 30 ? -8.250 -13.656 -0.536 1.00 0.00 30 GLY A C 17
ATOM 12275 O O . GLY A 1 30 ? -7.152 -14.207 -0.586 1.00 0.00 30 GLY A O 17
ATOM 12279 N N . LYS A 1 31 ? -8.663 -12.897 0.480 1.00 0.00 31 LYS A N 17
ATOM 12280 C CA . LYS A 1 31 ? -7.746 -12.388 1.523 1.00 0.00 31 LYS A CA 17
ATOM 12281 C C . LYS A 1 31 ? -6.350 -13.026 1.601 1.00 0.00 31 LYS A C 17
ATOM 12282 O O . LYS A 1 31 ? -6.163 -14.116 2.143 1.00 0.00 31 LYS A O 17
ATOM 12298 N N . LEU A 1 32 ? -5.363 -12.326 1.052 1.00 0.00 32 LEU A N 17
ATOM 12299 C CA . LEU A 1 32 ? -3.992 -12.856 1.049 1.00 0.00 32 LEU A CA 17
ATOM 12300 C C . LEU A 1 32 ? -3.242 -12.422 2.315 1.00 0.00 32 LEU A C 17
ATOM 12301 O O . LEU A 1 32 ? -2.659 -13.249 3.016 1.00 0.00 32 LEU A O 17
ATOM 12317 N N . GLY A 1 33 ? -3.214 -11.120 2.587 1.00 0.00 33 GLY A N 17
ATOM 12318 C CA . GLY A 1 33 ? -2.369 -10.603 3.668 1.00 0.00 33 GLY A CA 17
ATOM 12319 C C . GLY A 1 33 ? -1.445 -9.524 3.113 1.00 0.00 33 GLY A C 17
ATOM 12320 O O . GLY A 1 33 ? -1.655 -8.331 3.331 1.00 0.00 33 GLY A O 17
ATOM 12324 N N . ASP A 1 34 ? -0.434 -9.946 2.361 1.00 0.00 34 ASP A N 17
ATOM 12325 C CA . ASP A 1 34 ? 0.435 -8.980 1.673 1.00 0.00 34 ASP A CA 17
ATOM 12326 C C . ASP A 1 34 ? -0.171 -8.609 0.312 1.00 0.00 34 ASP A C 17
ATOM 12327 O O . ASP A 1 34 ? 0.289 -9.026 -0.751 1.00 0.00 34 ASP A O 17
ATOM 12337 N N . ASP A 1 35 ? -1.233 -7.815 0.359 1.00 0.00 35 ASP A N 17
ATOM 12338 C CA . ASP A 1 35 ? -1.955 -7.452 -0.868 1.00 0.00 35 ASP A CA 17
ATOM 12339 C C . ASP A 1 35 ? -2.739 -6.151 -0.655 1.00 0.00 35 ASP A C 17
ATOM 12340 O O . ASP A 1 35 ? -2.783 -5.290 -1.534 1.00 0.00 35 ASP A O 17
ATOM 12350 N N . PHE A 1 36 ? -3.373 -6.009 0.505 1.00 0.00 36 PHE A N 17
ATOM 12351 C CA . PHE A 1 36 ? -4.240 -4.846 0.754 1.00 0.00 36 PHE A CA 17
ATOM 12352 C C . PHE A 1 36 ? -3.484 -3.512 0.800 1.00 0.00 36 PHE A C 17
ATOM 12353 O O . PHE A 1 36 ? -4.029 -2.478 0.413 1.00 0.00 36 PHE A O 17
ATOM 12370 N N . HIS A 1 37 ? -2.234 -3.512 1.255 1.00 0.00 37 HIS A N 17
ATOM 12371 C CA . HIS A 1 37 ? -1.455 -2.266 1.271 1.00 0.00 37 HIS A CA 17
ATOM 12372 C C . HIS A 1 37 ? -1.198 -1.745 -0.151 1.00 0.00 37 HIS A C 17
ATOM 12373 O O . HIS A 1 37 ? -1.495 -0.591 -0.454 1.00 0.00 37 HIS A O 17
ATOM 12387 N N . ARG A 1 38 ? -0.665 -2.585 -1.035 1.00 0.00 38 ARG A N 17
ATOM 12388 C CA . ARG A 1 38 ? -0.426 -2.151 -2.422 1.00 0.00 38 ARG A CA 17
ATOM 12389 C C . ARG A 1 38 ? -1.732 -1.920 -3.203 1.00 0.00 38 ARG A C 17
ATOM 12390 O O . ARG A 1 38 ? -1.829 -0.979 -3.991 1.00 0.00 38 ARG A O 17
ATOM 12410 N N . CYS A 1 39 ? -2.740 -2.763 -2.987 1.00 0.00 39 CYS A N 17
ATOM 12411 C CA . CYS A 1 39 ? -4.041 -2.577 -3.648 1.00 0.00 39 CYS A CA 17
ATOM 12412 C C . CYS A 1 39 ? -4.642 -1.190 -3.381 1.00 0.00 39 CYS A C 17
ATOM 12413 O O . CYS A 1 39 ? -5.004 -0.467 -4.309 1.00 0.00 39 CYS A O 17
ATOM 12420 N N . CYS A 1 40 ? -4.749 -0.814 -2.112 1.00 0.00 40 CYS A N 17
ATOM 12421 C CA . CYS A 1 40 ? -5.365 0.474 -1.767 1.00 0.00 40 CYS A CA 17
ATOM 12422 C C . CYS A 1 40 ? -4.429 1.672 -1.990 1.00 0.00 40 CYS A C 17
ATOM 12423 O O . CYS A 1 40 ? -4.880 2.760 -2.343 1.00 0.00 40 CYS A O 17
ATOM 12430 N N . GLU A 1 41 ? -3.127 1.498 -1.783 1.00 0.00 41 GLU A N 17
ATOM 12431 C CA . GLU A 1 41 ? -2.185 2.621 -1.926 1.00 0.00 41 GLU A CA 17
ATOM 12432 C C . GLU A 1 41 ? -2.127 3.220 -3.342 1.00 0.00 41 GLU A C 17
ATOM 12433 O O . GLU A 1 41 ? -1.748 4.380 -3.498 1.00 0.00 41 GLU A O 17
ATOM 12446 N N . GLU A 1 42 ? -2.398 2.432 -4.379 1.00 0.00 42 GLU A N 17
ATOM 12447 C CA . GLU A 1 42 ? -2.533 3.031 -5.718 1.00 0.00 42 GLU A CA 17
ATOM 12448 C C . GLU A 1 42 ? -3.996 3.323 -6.088 1.00 0.00 42 GLU A C 17
ATOM 12449 O O . GLU A 1 42 ? -4.269 4.321 -6.755 1.00 0.00 42 GLU A O 17
ATOM 12462 N N . GLN A 1 43 ? -4.947 2.489 -5.674 1.00 0.00 43 GLN A N 17
ATOM 12463 C CA . GLN A 1 43 ? -6.354 2.769 -5.996 1.00 0.00 43 GLN A CA 17
ATOM 12464 C C . GLN A 1 43 ? -6.882 3.912 -5.112 1.00 0.00 43 GLN A C 17
ATOM 12465 O O . GLN A 1 43 ? -6.934 5.055 -5.563 1.00 0.00 43 GLN A O 17
ATOM 12479 N N . CYS A 1 44 ? -7.217 3.599 -3.858 1.00 0.00 44 CYS A N 17
ATOM 12480 C CA . CYS A 1 44 ? -7.863 4.555 -2.933 1.00 0.00 44 CYS A CA 17
ATOM 12481 C C . CYS A 1 44 ? -7.756 6.051 -3.275 1.00 0.00 44 CYS A C 17
ATOM 12482 O O . CYS A 1 44 ? -8.743 6.680 -3.656 1.00 0.00 44 CYS A O 17
ATOM 12489 N N . GLY A 1 45 ? -6.559 6.618 -3.147 1.00 0.00 45 GLY A N 17
ATOM 12490 C CA . GLY A 1 45 ? -6.354 8.018 -3.533 1.00 0.00 45 GLY A CA 17
ATOM 12491 C C . GLY A 1 45 ? -5.548 8.092 -4.826 1.00 0.00 45 GLY A C 17
ATOM 12492 O O . GLY A 1 45 ? -6.103 8.340 -5.895 1.00 0.00 45 GLY A O 17
ATOM 12496 N N . SER A 1 46 ? -4.226 8.022 -4.683 1.00 0.00 46 SER A N 17
ATOM 12497 C CA . SER A 1 46 ? -3.354 7.790 -5.852 1.00 0.00 46 SER A CA 17
ATOM 12498 C C . SER A 1 46 ? -1.906 8.033 -5.406 1.00 0.00 46 SER A C 17
ATOM 12499 O O . SER A 1 46 ? -1.257 8.995 -5.817 1.00 0.00 46 SER A O 17
ATOM 12507 N N . THR A 1 47 ? -1.388 7.145 -4.563 1.00 0.00 47 THR A N 17
ATOM 12508 C CA . THR A 1 47 ? -0.004 7.286 -4.089 1.00 0.00 47 THR A CA 17
ATOM 12509 C C . THR A 1 47 ? 0.890 6.327 -4.881 1.00 0.00 47 THR A C 17
ATOM 12510 O O . THR A 1 47 ? 0.522 5.184 -5.158 1.00 0.00 47 THR A O 17
ATOM 12521 N N . THR A 1 48 ? 2.078 6.792 -5.247 1.00 0.00 48 THR A N 17
ATOM 12522 C CA . THR A 1 48 ? 3.017 5.924 -5.971 1.00 0.00 48 THR A CA 17
ATOM 12523 C C . THR A 1 48 ? 4.402 6.076 -5.322 1.00 0.00 48 THR A C 17
ATOM 12524 O O . THR A 1 48 ? 5.107 7.049 -5.595 1.00 0.00 48 THR A O 17
ATOM 12535 N N . PRO A 1 49 ? 4.829 5.151 -4.456 1.00 0.00 49 PRO A N 17
ATOM 12536 C CA . PRO A 1 49 ? 6.093 5.306 -3.730 1.00 0.00 49 PRO A CA 17
ATOM 12537 C C . PRO A 1 49 ? 7.279 4.873 -4.598 1.00 0.00 49 PRO A C 17
ATOM 12538 O O . PRO A 1 49 ? 7.467 3.692 -4.893 1.00 0.00 49 PRO A O 17
ATOM 12549 N N . ALA A 1 50 ? 8.086 5.842 -5.011 1.00 0.00 50 ALA A N 17
ATOM 12550 C CA . ALA A 1 50 ? 9.262 5.523 -5.829 1.00 0.00 50 ALA A CA 17
ATOM 12551 C C . ALA A 1 50 ? 10.291 6.646 -5.686 1.00 0.00 50 ALA A C 17
ATOM 12552 O O . ALA A 1 50 ? 10.022 7.806 -5.999 1.00 0.00 50 ALA A O 17
ATOM 12559 N N . SER A 1 51 ? 11.481 6.299 -5.209 1.00 0.00 51 SER A N 17
ATOM 12560 C CA . SER A 1 51 ? 12.532 7.312 -5.046 1.00 0.00 51 SER A CA 17
ATOM 12561 C C . SER A 1 51 ? 13.366 7.414 -6.326 1.00 0.00 51 SER A C 17
ATOM 12562 O O . SER A 1 51 ? 13.989 6.445 -6.761 1.00 0.00 51 SER A O 17
ATOM 12570 N N . ALA A 1 52 ? 13.368 8.601 -6.928 1.00 0.00 52 ALA A N 17
ATOM 12571 C CA . ALA A 1 52 ? 14.113 8.827 -8.178 1.00 0.00 52 ALA A CA 17
ATOM 12572 C C . ALA A 1 52 ? 13.566 7.970 -9.322 1.00 0.00 52 ALA A C 17
ATOM 12573 O O . ALA A 1 52 ? 14.151 6.907 -9.630 1.00 0.00 52 ALA A O 17
ATOM 12581 N N . GLU A 1 1 ? -15.093 -12.471 0.351 1.00 0.00 1 GLU A N 18
ATOM 12582 C CA . GLU A 1 1 ? -14.614 -13.571 1.209 1.00 0.00 1 GLU A CA 18
ATOM 12583 C C . GLU A 1 1 ? -14.964 -13.282 2.674 1.00 0.00 1 GLU A C 18
ATOM 12584 O O . GLU A 1 1 ? -15.829 -13.941 3.250 1.00 0.00 1 GLU A O 18
ATOM 12599 N N . ASP A 1 2 ? -14.299 -12.308 3.289 1.00 0.00 2 ASP A N 18
ATOM 12600 C CA . ASP A 1 2 ? -14.559 -12.015 4.705 1.00 0.00 2 ASP A CA 18
ATOM 12601 C C . ASP A 1 2 ? -14.262 -10.528 4.967 1.00 0.00 2 ASP A C 18
ATOM 12602 O O . ASP A 1 2 ? -13.287 -10.001 4.429 1.00 0.00 2 ASP A O 18
ATOM 12612 N N . PRO A 1 3 ? -15.049 -9.820 5.788 1.00 0.00 3 PRO A N 18
ATOM 12613 C CA . PRO A 1 3 ? -14.815 -8.396 6.062 1.00 0.00 3 PRO A CA 18
ATOM 12614 C C . PRO A 1 3 ? -13.409 -8.077 6.583 1.00 0.00 3 PRO A C 18
ATOM 12615 O O . PRO A 1 3 ? -13.030 -8.439 7.697 1.00 0.00 3 PRO A O 18
ATOM 12626 N N . LEU A 1 4 ? -12.635 -7.381 5.760 1.00 0.00 4 LEU A N 18
ATOM 12627 C CA . LEU A 1 4 ? -11.286 -6.973 6.168 1.00 0.00 4 LEU A CA 18
ATOM 12628 C C . LEU A 1 4 ? -10.961 -5.683 5.414 1.00 0.00 4 LEU A C 18
ATOM 12629 O O . LEU A 1 4 ? -10.652 -5.691 4.222 1.00 0.00 4 LEU A O 18
ATOM 12645 N N . TYR A 1 5 ? -11.078 -4.560 6.111 1.00 0.00 5 TYR A N 18
ATOM 12646 C CA . TYR A 1 5 ? -10.999 -3.257 5.439 1.00 0.00 5 TYR A CA 18
ATOM 12647 C C . TYR A 1 5 ? -9.584 -2.691 5.557 1.00 0.00 5 TYR A C 18
ATOM 12648 O O . TYR A 1 5 ? -8.981 -2.668 6.631 1.00 0.00 5 TYR A O 18
ATOM 12666 N N . CYS A 1 6 ? -9.045 -2.246 4.429 1.00 0.00 6 CYS A N 18
ATOM 12667 C CA . CYS A 1 6 ? -7.638 -1.837 4.394 1.00 0.00 6 CYS A CA 18
ATOM 12668 C C . CYS A 1 6 ? -7.458 -0.379 4.823 1.00 0.00 6 CYS A C 18
ATOM 12669 O O . CYS A 1 6 ? -7.639 0.549 4.035 1.00 0.00 6 CYS A O 18
ATOM 12676 N N . GLN A 1 7 ? -7.054 -0.173 6.071 1.00 0.00 7 GLN A N 18
ATOM 12677 C CA . GLN A 1 7 ? -6.694 1.181 6.508 1.00 0.00 7 GLN A CA 18
ATOM 12678 C C . GLN A 1 7 ? -5.169 1.316 6.448 1.00 0.00 7 GLN A C 18
ATOM 12679 O O . GLN A 1 7 ? -4.460 1.098 7.432 1.00 0.00 7 GLN A O 18
ATOM 12693 N N . ALA A 1 8 ? -4.661 1.668 5.273 1.00 0.00 8 ALA A N 18
ATOM 12694 C CA . ALA A 1 8 ? -3.206 1.766 5.095 1.00 0.00 8 ALA A CA 18
ATOM 12695 C C . ALA A 1 8 ? -2.685 3.128 5.589 1.00 0.00 8 ALA A C 18
ATOM 12696 O O . ALA A 1 8 ? -3.177 3.674 6.578 1.00 0.00 8 ALA A O 18
ATOM 12703 N N . ILE A 1 9 ? -1.629 3.644 4.966 1.00 0.00 9 ILE A N 18
ATOM 12704 C CA . ILE A 1 9 ? -1.233 5.035 5.236 1.00 0.00 9 ILE A CA 18
ATOM 12705 C C . ILE A 1 9 ? -1.390 5.799 3.917 1.00 0.00 9 ILE A C 18
ATOM 12706 O O . ILE A 1 9 ? -0.556 5.706 3.016 1.00 0.00 9 ILE A O 18
ATOM 12722 N N . GLY A 1 10 ? -2.483 6.540 3.796 1.00 0.00 10 GLY A N 18
ATOM 12723 C CA . GLY A 1 10 ? -2.790 7.201 2.522 1.00 0.00 10 GLY A CA 18
ATOM 12724 C C . GLY A 1 10 ? -4.289 7.146 2.233 1.00 0.00 10 GLY A C 18
ATOM 12725 O O . GLY A 1 10 ? -4.930 8.170 1.995 1.00 0.00 10 GLY A O 18
ATOM 12729 N N . CYS A 1 11 ? -4.851 5.943 2.255 1.00 0.00 11 CYS A N 18
ATOM 12730 C CA . CYS A 1 11 ? -6.290 5.790 2.009 1.00 0.00 11 CYS A CA 18
ATOM 12731 C C . CYS A 1 11 ? -7.093 6.181 3.268 1.00 0.00 11 CYS A C 18
ATOM 12732 O O . CYS A 1 11 ? -6.525 6.235 4.361 1.00 0.00 11 CYS A O 18
ATOM 12739 N N . PRO A 1 12 ? -8.397 6.476 3.186 1.00 0.00 12 PRO A N 18
ATOM 12740 C CA . PRO A 1 12 ? -9.119 7.064 4.324 1.00 0.00 12 PRO A CA 18
ATOM 12741 C C . PRO A 1 12 ? -9.352 6.097 5.494 1.00 0.00 12 PRO A C 18
ATOM 12742 O O . PRO A 1 12 ? -8.886 4.958 5.509 1.00 0.00 12 PRO A O 18
ATOM 12753 N N . THR A 1 13 ? -10.097 6.567 6.489 1.00 0.00 13 THR A N 18
ATOM 12754 C CA . THR A 1 13 ? -10.440 5.710 7.635 1.00 0.00 13 THR A CA 18
ATOM 12755 C C . THR A 1 13 ? -11.493 4.679 7.207 1.00 0.00 13 THR A C 18
ATOM 12756 O O . THR A 1 13 ? -12.346 4.951 6.359 1.00 0.00 13 THR A O 18
ATOM 12767 N N . LEU A 1 14 ? -11.438 3.484 7.789 1.00 0.00 14 LEU A N 18
ATOM 12768 C CA . LEU A 1 14 ? -12.348 2.406 7.358 1.00 0.00 14 LEU A CA 18
ATOM 12769 C C . LEU A 1 14 ? -13.840 2.691 7.600 1.00 0.00 14 LEU A C 18
ATOM 12770 O O . LEU A 1 14 ? -14.700 2.069 6.978 1.00 0.00 14 LEU A O 18
ATOM 12786 N N . TYR A 1 15 ? -14.165 3.633 8.480 1.00 0.00 15 TYR A N 18
ATOM 12787 C CA . TYR A 1 15 ? -15.573 3.986 8.707 1.00 0.00 15 TYR A CA 18
ATOM 12788 C C . TYR A 1 15 ? -16.175 4.777 7.532 1.00 0.00 15 TYR A C 18
ATOM 12789 O O . TYR A 1 15 ? -17.370 4.670 7.253 1.00 0.00 15 TYR A O 18
ATOM 12807 N N . SER A 1 16 ? -15.364 5.569 6.836 1.00 0.00 16 SER A N 18
ATOM 12808 C CA . SER A 1 16 ? -15.871 6.326 5.684 1.00 0.00 16 SER A CA 18
ATOM 12809 C C . SER A 1 16 ? -16.113 5.410 4.479 1.00 0.00 16 SER A C 18
ATOM 12810 O O . SER A 1 16 ? -15.426 4.407 4.279 1.00 0.00 16 SER A O 18
ATOM 12818 N N . GLU A 1 17 ? -17.093 5.770 3.659 1.00 0.00 17 GLU A N 18
ATOM 12819 C CA . GLU A 1 17 ? -17.444 4.928 2.502 1.00 0.00 17 GLU A CA 18
ATOM 12820 C C . GLU A 1 17 ? -16.350 4.880 1.423 1.00 0.00 17 GLU A C 18
ATOM 12821 O O . GLU A 1 17 ? -16.278 3.919 0.656 1.00 0.00 17 GLU A O 18
ATOM 12834 N N . ALA A 1 18 ? -15.491 5.893 1.352 1.00 0.00 18 ALA A N 18
ATOM 12835 C CA . ALA A 1 18 ? -14.393 5.872 0.376 1.00 0.00 18 ALA A CA 18
ATOM 12836 C C . ALA A 1 18 ? -13.416 4.709 0.607 1.00 0.00 18 ALA A C 18
ATOM 12837 O O . ALA A 1 18 ? -13.015 4.036 -0.342 1.00 0.00 18 ALA A O 18
ATOM 12844 N N . ASN A 1 19 ? -13.036 4.451 1.857 1.00 0.00 19 ASN A N 18
ATOM 12845 C CA . ASN A 1 19 ? -12.141 3.317 2.133 1.00 0.00 19 ASN A CA 18
ATOM 12846 C C . ASN A 1 19 ? -12.863 1.960 2.016 1.00 0.00 19 ASN A C 18
ATOM 12847 O O . ASN A 1 19 ? -12.241 0.952 1.680 1.00 0.00 19 ASN A O 18
ATOM 12858 N N . LEU A 1 20 ? -14.167 1.912 2.287 1.00 0.00 20 LEU A N 18
ATOM 12859 C CA . LEU A 1 20 ? -14.911 0.649 2.147 1.00 0.00 20 LEU A CA 18
ATOM 12860 C C . LEU A 1 20 ? -14.926 0.130 0.701 1.00 0.00 20 LEU A C 18
ATOM 12861 O O . LEU A 1 20 ? -14.739 -1.063 0.472 1.00 0.00 20 LEU A O 18
ATOM 12877 N N . ALA A 1 21 ? -15.147 1.002 -0.280 1.00 0.00 21 ALA A N 18
ATOM 12878 C CA . ALA A 1 21 ? -15.183 0.552 -1.681 1.00 0.00 21 ALA A CA 18
ATOM 12879 C C . ALA A 1 21 ? -13.818 0.070 -2.196 1.00 0.00 21 ALA A C 18
ATOM 12880 O O . ALA A 1 21 ? -13.727 -0.952 -2.878 1.00 0.00 21 ALA A O 18
ATOM 12887 N N . VAL A 1 22 ? -12.751 0.792 -1.871 1.00 0.00 22 VAL A N 18
ATOM 12888 C CA . VAL A 1 22 ? -11.400 0.386 -2.303 1.00 0.00 22 VAL A CA 18
ATOM 12889 C C . VAL A 1 22 ? -10.894 -0.895 -1.617 1.00 0.00 22 VAL A C 18
ATOM 12890 O O . VAL A 1 22 ? -9.936 -1.509 -2.086 1.00 0.00 22 VAL A O 18
ATOM 12903 N N . SER A 1 23 ? -11.403 -1.197 -0.424 1.00 0.00 23 SER A N 18
ATOM 12904 C CA . SER A 1 23 ? -11.134 -2.527 0.147 1.00 0.00 23 SER A CA 18
ATOM 12905 C C . SER A 1 23 ? -12.123 -3.599 -0.327 1.00 0.00 23 SER A C 18
ATOM 12906 O O . SER A 1 23 ? -11.771 -4.778 -0.336 1.00 0.00 23 SER A O 18
ATOM 12914 N N . LYS A 1 24 ? -13.351 -3.238 -0.697 1.00 0.00 24 LYS A N 18
ATOM 12915 C CA . LYS A 1 24 ? -14.330 -4.245 -1.145 1.00 0.00 24 LYS A CA 18
ATOM 12916 C C . LYS A 1 24 ? -13.779 -5.188 -2.227 1.00 0.00 24 LYS A C 18
ATOM 12917 O O . LYS A 1 24 ? -13.957 -6.403 -2.137 1.00 0.00 24 LYS A O 18
ATOM 12933 N N . GLU A 1 25 ? -13.075 -4.660 -3.227 1.00 0.00 25 GLU A N 18
ATOM 12934 C CA . GLU A 1 25 ? -12.385 -5.543 -4.180 1.00 0.00 25 GLU A CA 18
ATOM 12935 C C . GLU A 1 25 ? -11.265 -6.310 -3.460 1.00 0.00 25 GLU A C 18
ATOM 12936 O O . GLU A 1 25 ? -11.364 -7.523 -3.292 1.00 0.00 25 GLU A O 18
ATOM 12949 N N . CYS A 1 26 ? -10.282 -5.589 -2.925 1.00 0.00 26 CYS A N 18
ATOM 12950 C CA . CYS A 1 26 ? -9.118 -6.237 -2.288 1.00 0.00 26 CYS A CA 18
ATOM 12951 C C . CYS A 1 26 ? -9.392 -7.428 -1.342 1.00 0.00 26 CYS A C 18
ATOM 12952 O O . CYS A 1 26 ? -8.526 -8.282 -1.156 1.00 0.00 26 CYS A O 18
ATOM 12959 N N . ARG A 1 27 ? -10.508 -7.393 -0.610 1.00 0.00 27 ARG A N 18
ATOM 12960 C CA . ARG A 1 27 ? -10.899 -8.574 0.185 1.00 0.00 27 ARG A CA 18
ATOM 12961 C C . ARG A 1 27 ? -11.701 -9.619 -0.605 1.00 0.00 27 ARG A C 18
ATOM 12962 O O . ARG A 1 27 ? -11.504 -10.819 -0.412 1.00 0.00 27 ARG A O 18
ATOM 12982 N N . ASP A 1 28 ? -12.614 -9.207 -1.479 1.00 0.00 28 ASP A N 18
ATOM 12983 C CA . ASP A 1 28 ? -13.361 -10.192 -2.275 1.00 0.00 28 ASP A CA 18
ATOM 12984 C C . ASP A 1 28 ? -12.426 -10.930 -3.245 1.00 0.00 28 ASP A C 18
ATOM 12985 O O . ASP A 1 28 ? -12.304 -12.154 -3.192 1.00 0.00 28 ASP A O 18
ATOM 12995 N N . GLN A 1 29 ? -11.747 -10.188 -4.113 1.00 0.00 29 GLN A N 18
ATOM 12996 C CA . GLN A 1 29 ? -10.762 -10.802 -5.010 1.00 0.00 29 GLN A CA 18
ATOM 12997 C C . GLN A 1 29 ? -9.362 -10.388 -4.549 1.00 0.00 29 GLN A C 18
ATOM 12998 O O . GLN A 1 29 ? -8.813 -9.379 -4.994 1.00 0.00 29 GLN A O 18
ATOM 13012 N N . GLY A 1 30 ? -8.776 -11.158 -3.640 1.00 0.00 30 GLY A N 18
ATOM 13013 C CA . GLY A 1 30 ? -7.450 -10.787 -3.134 1.00 0.00 30 GLY A CA 18
ATOM 13014 C C . GLY A 1 30 ? -7.102 -11.485 -1.822 1.00 0.00 30 GLY A C 18
ATOM 13015 O O . GLY A 1 30 ? -6.129 -12.234 -1.766 1.00 0.00 30 GLY A O 18
ATOM 13019 N N . LYS A 1 31 ? -7.920 -11.242 -0.795 1.00 0.00 31 LYS A N 18
ATOM 13020 C CA . LYS A 1 31 ? -7.596 -11.633 0.595 1.00 0.00 31 LYS A CA 18
ATOM 13021 C C . LYS A 1 31 ? -6.457 -12.645 0.790 1.00 0.00 31 LYS A C 18
ATOM 13022 O O . LYS A 1 31 ? -6.573 -13.823 0.450 1.00 0.00 31 LYS A O 18
ATOM 13038 N N . LEU A 1 32 ? -5.351 -12.175 1.355 1.00 0.00 32 LEU A N 18
ATOM 13039 C CA . LEU A 1 32 ? -4.198 -13.061 1.570 1.00 0.00 32 LEU A CA 18
ATOM 13040 C C . LEU A 1 32 ? -3.339 -12.556 2.737 1.00 0.00 32 LEU A C 18
ATOM 13041 O O . LEU A 1 32 ? -3.004 -13.315 3.647 1.00 0.00 32 LEU A O 18
ATOM 13057 N N . GLY A 1 33 ? -2.952 -11.286 2.705 1.00 0.00 33 GLY A N 18
ATOM 13058 C CA . GLY A 1 33 ? -2.036 -10.766 3.725 1.00 0.00 33 GLY A CA 18
ATOM 13059 C C . GLY A 1 33 ? -1.302 -9.547 3.178 1.00 0.00 33 GLY A C 18
ATOM 13060 O O . GLY A 1 33 ? -1.585 -8.410 3.555 1.00 0.00 33 GLY A O 18
ATOM 13064 N N . ASP A 1 34 ? -0.375 -9.783 2.256 1.00 0.00 34 ASP A N 18
ATOM 13065 C CA . ASP A 1 34 ? 0.287 -8.664 1.565 1.00 0.00 34 ASP A CA 18
ATOM 13066 C C . ASP A 1 34 ? -0.705 -7.920 0.658 1.00 0.00 34 ASP A C 18
ATOM 13067 O O . ASP A 1 34 ? -0.837 -6.703 0.771 1.00 0.00 34 ASP A O 18
ATOM 13077 N N . ASP A 1 35 ? -1.428 -8.674 -0.176 1.00 0.00 35 ASP A N 18
ATOM 13078 C CA . ASP A 1 35 ? -2.390 -8.116 -1.151 1.00 0.00 35 ASP A CA 18
ATOM 13079 C C . ASP A 1 35 ? -2.898 -6.681 -0.923 1.00 0.00 35 ASP A C 18
ATOM 13080 O O . ASP A 1 35 ? -2.793 -5.829 -1.805 1.00 0.00 35 ASP A O 18
ATOM 13090 N N . PHE A 1 36 ? -3.493 -6.434 0.243 1.00 0.00 36 PHE A N 18
ATOM 13091 C CA . PHE A 1 36 ? -4.160 -5.149 0.508 1.00 0.00 36 PHE A CA 18
ATOM 13092 C C . PHE A 1 36 ? -3.265 -3.934 0.246 1.00 0.00 36 PHE A C 18
ATOM 13093 O O . PHE A 1 36 ? -3.631 -3.077 -0.556 1.00 0.00 36 PHE A O 18
ATOM 13110 N N . HIS A 1 37 ? -2.084 -3.887 0.863 1.00 0.00 37 HIS A N 18
ATOM 13111 C CA . HIS A 1 37 ? -1.218 -2.697 0.754 1.00 0.00 37 HIS A CA 18
ATOM 13112 C C . HIS A 1 37 ? -1.194 -2.038 -0.638 1.00 0.00 37 HIS A C 18
ATOM 13113 O O . HIS A 1 37 ? -1.589 -0.884 -0.795 1.00 0.00 37 HIS A O 18
ATOM 13127 N N . ARG A 1 38 ? -0.747 -2.772 -1.655 1.00 0.00 38 ARG A N 18
ATOM 13128 C CA . ARG A 1 38 ? -0.710 -2.213 -3.017 1.00 0.00 38 ARG A CA 18
ATOM 13129 C C . ARG A 1 38 ? -2.110 -2.088 -3.640 1.00 0.00 38 ARG A C 18
ATOM 13130 O O . ARG A 1 38 ? -2.388 -1.127 -4.358 1.00 0.00 38 ARG A O 18
ATOM 13150 N N . CYS A 1 39 ? -2.996 -3.046 -3.374 1.00 0.00 39 CYS A N 18
ATOM 13151 C CA . CYS A 1 39 ? -4.373 -2.971 -3.884 1.00 0.00 39 CYS A CA 18
ATOM 13152 C C . CYS A 1 39 ? -5.075 -1.656 -3.509 1.00 0.00 39 CYS A C 18
ATOM 13153 O O . CYS A 1 39 ? -5.612 -0.965 -4.376 1.00 0.00 39 CYS A O 18
ATOM 13160 N N . CYS A 1 40 ? -5.062 -1.289 -2.231 1.00 0.00 40 CYS A N 18
ATOM 13161 C CA . CYS A 1 40 ? -5.702 -0.033 -1.821 1.00 0.00 40 CYS A CA 18
ATOM 13162 C C . CYS A 1 40 ? -4.851 1.194 -2.161 1.00 0.00 40 CYS A C 18
ATOM 13163 O O . CYS A 1 40 ? -5.347 2.128 -2.788 1.00 0.00 40 CYS A O 18
ATOM 13170 N N . GLU A 1 41 ? -3.584 1.220 -1.752 1.00 0.00 41 GLU A N 18
ATOM 13171 C CA . GLU A 1 41 ? -2.749 2.417 -1.971 1.00 0.00 41 GLU A CA 18
ATOM 13172 C C . GLU A 1 41 ? -2.690 2.869 -3.438 1.00 0.00 41 GLU A C 18
ATOM 13173 O O . GLU A 1 41 ? -2.690 4.068 -3.717 1.00 0.00 41 GLU A O 18
ATOM 13186 N N . GLU A 1 42 ? -2.660 1.935 -4.384 1.00 0.00 42 GLU A N 18
ATOM 13187 C CA . GLU A 1 42 ? -2.707 2.322 -5.800 1.00 0.00 42 GLU A CA 18
ATOM 13188 C C . GLU A 1 42 ? -4.089 2.881 -6.172 1.00 0.00 42 GLU A C 18
ATOM 13189 O O . GLU A 1 42 ? -4.199 4.010 -6.652 1.00 0.00 42 GLU A O 18
ATOM 13202 N N . GLN A 1 43 ? -5.149 2.107 -5.952 1.00 0.00 43 GLN A N 18
ATOM 13203 C CA . GLN A 1 43 ? -6.495 2.566 -6.333 1.00 0.00 43 GLN A CA 18
ATOM 13204 C C . GLN A 1 43 ? -7.183 3.322 -5.184 1.00 0.00 43 GLN A C 18
ATOM 13205 O O . GLN A 1 43 ? -8.288 2.974 -4.764 1.00 0.00 43 GLN A O 18
ATOM 13219 N N . CYS A 1 44 ? -6.547 4.374 -4.677 1.00 0.00 44 CYS A N 18
ATOM 13220 C CA . CYS A 1 44 ? -7.151 5.159 -3.588 1.00 0.00 44 CYS A CA 18
ATOM 13221 C C . CYS A 1 44 ? -6.392 6.478 -3.418 1.00 0.00 44 CYS A C 18
ATOM 13222 O O . CYS A 1 44 ? -6.957 7.559 -3.586 1.00 0.00 44 CYS A O 18
ATOM 13229 N N . GLY A 1 45 ? -5.108 6.398 -3.085 1.00 0.00 45 GLY A N 18
ATOM 13230 C CA . GLY A 1 45 ? -4.303 7.614 -2.937 1.00 0.00 45 GLY A CA 18
ATOM 13231 C C . GLY A 1 45 ? -2.839 7.293 -3.215 1.00 0.00 45 GLY A C 18
ATOM 13232 O O . GLY A 1 45 ? -2.055 7.039 -2.300 1.00 0.00 45 GLY A O 18
ATOM 13236 N N . SER A 1 46 ? -2.475 7.282 -4.491 1.00 0.00 46 SER A N 18
ATOM 13237 C CA . SER A 1 46 ? -1.125 6.852 -4.869 1.00 0.00 46 SER A CA 18
ATOM 13238 C C . SER A 1 46 ? -0.171 8.045 -4.940 1.00 0.00 46 SER A C 18
ATOM 13239 O O . SER A 1 46 ? -0.438 9.047 -5.605 1.00 0.00 46 SER A O 18
ATOM 13247 N N . THR A 1 47 ? 0.973 7.918 -4.278 1.00 0.00 47 THR A N 18
ATOM 13248 C CA . THR A 1 47 ? 1.999 8.971 -4.361 1.00 0.00 47 THR A CA 18
ATOM 13249 C C . THR A 1 47 ? 2.699 8.978 -5.728 1.00 0.00 47 THR A C 18
ATOM 13250 O O . THR A 1 47 ? 2.998 10.040 -6.274 1.00 0.00 47 THR A O 18
ATOM 13261 N N . THR A 1 48 ? 2.962 7.800 -6.289 1.00 0.00 48 THR A N 18
ATOM 13262 C CA . THR A 1 48 ? 3.531 7.732 -7.642 1.00 0.00 48 THR A CA 18
ATOM 13263 C C . THR A 1 48 ? 2.729 6.686 -8.433 1.00 0.00 48 THR A C 18
ATOM 13264 O O . THR A 1 48 ? 3.001 5.490 -8.324 1.00 0.00 48 THR A O 18
ATOM 13275 N N . PRO A 1 49 ? 1.734 7.090 -9.231 1.00 0.00 49 PRO A N 18
ATOM 13276 C CA . PRO A 1 49 ? 0.874 6.138 -9.945 1.00 0.00 49 PRO A CA 18
ATOM 13277 C C . PRO A 1 49 ? 1.627 5.220 -10.914 1.00 0.00 49 PRO A C 18
ATOM 13278 O O . PRO A 1 49 ? 2.656 5.584 -11.483 1.00 0.00 49 PRO A O 18
ATOM 13289 N N . ALA A 1 50 ? 1.098 4.017 -11.106 1.00 0.00 50 ALA A N 18
ATOM 13290 C CA . ALA A 1 50 ? 1.721 3.081 -12.051 1.00 0.00 50 ALA A CA 18
ATOM 13291 C C . ALA A 1 50 ? 0.664 2.130 -12.620 1.00 0.00 50 ALA A C 18
ATOM 13292 O O . ALA A 1 50 ? 0.369 2.162 -13.815 1.00 0.00 50 ALA A O 18
ATOM 13299 N N . SER A 1 51 ? 0.082 1.282 -11.776 1.00 0.00 51 SER A N 18
ATOM 13300 C CA . SER A 1 51 ? -0.957 0.361 -12.254 1.00 0.00 51 SER A CA 18
ATOM 13301 C C . SER A 1 51 ? -2.335 1.021 -12.157 1.00 0.00 51 SER A C 18
ATOM 13302 O O . SER A 1 51 ? -2.621 1.785 -11.234 1.00 0.00 51 SER A O 18
ATOM 13310 N N . ALA A 1 52 ? -3.199 0.719 -13.118 1.00 0.00 52 ALA A N 18
ATOM 13311 C CA . ALA A 1 52 ? -4.549 1.296 -13.103 1.00 0.00 52 ALA A CA 18
ATOM 13312 C C . ALA A 1 52 ? -5.495 0.412 -12.292 1.00 0.00 52 ALA A C 18
ATOM 13313 O O . ALA A 1 52 ? -6.111 0.921 -11.330 1.00 0.00 52 ALA A O 18
ATOM 13321 N N . GLU A 1 1 ? -17.791 -12.699 3.160 1.00 0.00 1 GLU A N 19
ATOM 13322 C CA . GLU A 1 1 ? -17.378 -13.898 3.916 1.00 0.00 1 GLU A CA 19
ATOM 13323 C C . GLU A 1 1 ? -16.759 -13.522 5.270 1.00 0.00 1 GLU A C 19
ATOM 13324 O O . GLU A 1 1 ? -17.201 -14.013 6.308 1.00 0.00 1 GLU A O 19
ATOM 13339 N N . ASP A 1 2 ? -15.751 -12.654 5.281 1.00 0.00 2 ASP A N 19
ATOM 13340 C CA . ASP A 1 2 ? -15.128 -12.252 6.552 1.00 0.00 2 ASP A CA 19
ATOM 13341 C C . ASP A 1 2 ? -14.877 -10.737 6.526 1.00 0.00 2 ASP A C 19
ATOM 13342 O O . ASP A 1 2 ? -14.550 -10.183 5.475 1.00 0.00 2 ASP A O 19
ATOM 13352 N N . PRO A 1 3 ? -14.995 -10.032 7.654 1.00 0.00 3 PRO A N 19
ATOM 13353 C CA . PRO A 1 3 ? -14.748 -8.587 7.691 1.00 0.00 3 PRO A CA 19
ATOM 13354 C C . PRO A 1 3 ? -13.246 -8.292 7.622 1.00 0.00 3 PRO A C 19
ATOM 13355 O O . PRO A 1 3 ? -12.460 -8.756 8.450 1.00 0.00 3 PRO A O 19
ATOM 13366 N N . LEU A 1 4 ? -12.843 -7.524 6.618 1.00 0.00 4 LEU A N 19
ATOM 13367 C CA . LEU A 1 4 ? -11.417 -7.220 6.450 1.00 0.00 4 LEU A CA 19
ATOM 13368 C C . LEU A 1 4 ? -11.299 -5.799 5.893 1.00 0.00 4 LEU A C 19
ATOM 13369 O O . LEU A 1 4 ? -11.558 -5.540 4.717 1.00 0.00 4 LEU A O 19
ATOM 13385 N N . TYR A 1 5 ? -10.892 -4.871 6.751 1.00 0.00 5 TYR A N 19
ATOM 13386 C CA . TYR A 1 5 ? -10.643 -3.496 6.297 1.00 0.00 5 TYR A CA 19
ATOM 13387 C C . TYR A 1 5 ? -9.158 -3.343 5.962 1.00 0.00 5 TYR A C 19
ATOM 13388 O O . TYR A 1 5 ? -8.282 -3.905 6.620 1.00 0.00 5 TYR A O 19
ATOM 13406 N N . CYS A 1 6 ? -8.874 -2.589 4.908 1.00 0.00 6 CYS A N 19
ATOM 13407 C CA . CYS A 1 6 ? -7.500 -2.525 4.400 1.00 0.00 6 CYS A CA 19
ATOM 13408 C C . CYS A 1 6 ? -6.610 -1.639 5.271 1.00 0.00 6 CYS A C 19
ATOM 13409 O O . CYS A 1 6 ? -6.983 -0.528 5.650 1.00 0.00 6 CYS A O 19
ATOM 13416 N N . GLN A 1 7 ? -5.409 -2.123 5.566 1.00 0.00 7 GLN A N 19
ATOM 13417 C CA . GLN A 1 7 ? -4.453 -1.301 6.319 1.00 0.00 7 GLN A CA 19
ATOM 13418 C C . GLN A 1 7 ? -3.632 -0.487 5.312 1.00 0.00 7 GLN A C 19
ATOM 13419 O O . GLN A 1 7 ? -2.529 -0.864 4.915 1.00 0.00 7 GLN A O 19
ATOM 13433 N N . ALA A 1 8 ? -4.194 0.637 4.886 1.00 0.00 8 ALA A N 19
ATOM 13434 C CA . ALA A 1 8 ? -3.501 1.496 3.919 1.00 0.00 8 ALA A CA 19
ATOM 13435 C C . ALA A 1 8 ? -2.927 2.724 4.627 1.00 0.00 8 ALA A C 19
ATOM 13436 O O . ALA A 1 8 ? -3.530 3.283 5.545 1.00 0.00 8 ALA A O 19
ATOM 13443 N N . ILE A 1 9 ? -1.751 3.159 4.191 1.00 0.00 9 ILE A N 19
ATOM 13444 C CA . ILE A 1 9 ? -1.099 4.308 4.845 1.00 0.00 9 ILE A CA 19
ATOM 13445 C C . ILE A 1 9 ? -1.757 5.659 4.513 1.00 0.00 9 ILE A C 19
ATOM 13446 O O . ILE A 1 9 ? -1.645 6.605 5.292 1.00 0.00 9 ILE A O 19
ATOM 13462 N N . GLY A 1 10 ? -2.441 5.771 3.378 1.00 0.00 10 GLY A N 19
ATOM 13463 C CA . GLY A 1 10 ? -3.114 7.034 3.047 1.00 0.00 10 GLY A CA 19
ATOM 13464 C C . GLY A 1 10 ? -4.458 6.801 2.359 1.00 0.00 10 GLY A C 19
ATOM 13465 O O . GLY A 1 10 ? -4.661 7.205 1.214 1.00 0.00 10 GLY A O 19
ATOM 13469 N N . CYS A 1 11 ? -5.368 6.123 3.049 1.00 0.00 11 CYS A N 19
ATOM 13470 C CA . CYS A 1 11 ? -6.757 6.058 2.571 1.00 0.00 11 CYS A CA 19
ATOM 13471 C C . CYS A 1 11 ? -7.666 6.738 3.616 1.00 0.00 11 CYS A C 19
ATOM 13472 O O . CYS A 1 11 ? -7.292 6.811 4.788 1.00 0.00 11 CYS A O 19
ATOM 13479 N N . PRO A 1 12 ? -8.855 7.247 3.264 1.00 0.00 12 PRO A N 19
ATOM 13480 C CA . PRO A 1 12 ? -9.684 8.008 4.212 1.00 0.00 12 PRO A CA 19
ATOM 13481 C C . PRO A 1 12 ? -10.111 7.248 5.476 1.00 0.00 12 PRO A C 19
ATOM 13482 O O . PRO A 1 12 ? -9.767 6.084 5.689 1.00 0.00 12 PRO A O 19
ATOM 13493 N N . THR A 1 13 ? -10.866 7.931 6.333 1.00 0.00 13 THR A N 19
ATOM 13494 C CA . THR A 1 13 ? -11.248 7.350 7.631 1.00 0.00 13 THR A CA 19
ATOM 13495 C C . THR A 1 13 ? -12.107 6.084 7.482 1.00 0.00 13 THR A C 19
ATOM 13496 O O . THR A 1 13 ? -12.646 5.788 6.416 1.00 0.00 13 THR A O 19
ATOM 13507 N N . LEU A 1 14 ? -12.212 5.320 8.564 1.00 0.00 14 LEU A N 19
ATOM 13508 C CA . LEU A 1 14 ? -12.843 3.993 8.494 1.00 0.00 14 LEU A CA 19
ATOM 13509 C C . LEU A 1 14 ? -14.288 4.016 7.973 1.00 0.00 14 LEU A C 19
ATOM 13510 O O . LEU A 1 14 ? -14.633 3.252 7.071 1.00 0.00 14 LEU A O 19
ATOM 13526 N N . TYR A 1 15 ? -15.147 4.862 8.534 1.00 0.00 15 TYR A N 19
ATOM 13527 C CA . TYR A 1 15 ? -16.566 4.833 8.141 1.00 0.00 15 TYR A CA 19
ATOM 13528 C C . TYR A 1 15 ? -16.877 5.850 7.032 1.00 0.00 15 TYR A C 19
ATOM 13529 O O . TYR A 1 15 ? -17.839 6.615 7.116 1.00 0.00 15 TYR A O 19
ATOM 13547 N N . SER A 1 16 ? -16.085 5.835 5.964 1.00 0.00 16 SER A N 19
ATOM 13548 C CA . SER A 1 16 ? -16.331 6.749 4.839 1.00 0.00 16 SER A CA 19
ATOM 13549 C C . SER A 1 16 ? -16.760 5.960 3.597 1.00 0.00 16 SER A C 19
ATOM 13550 O O . SER A 1 16 ? -16.663 4.733 3.541 1.00 0.00 16 SER A O 19
ATOM 13558 N N . GLU A 1 17 ? -17.220 6.671 2.574 1.00 0.00 17 GLU A N 19
ATOM 13559 C CA . GLU A 1 17 ? -17.595 6.000 1.318 1.00 0.00 17 GLU A CA 19
ATOM 13560 C C . GLU A 1 17 ? -16.373 5.439 0.574 1.00 0.00 17 GLU A C 19
ATOM 13561 O O . GLU A 1 17 ? -16.420 4.332 0.037 1.00 0.00 17 GLU A O 19
ATOM 13574 N N . ALA A 1 18 ? -15.274 6.189 0.540 1.00 0.00 18 ALA A N 19
ATOM 13575 C CA . ALA A 1 18 ? -14.060 5.700 -0.129 1.00 0.00 18 ALA A CA 19
ATOM 13576 C C . ALA A 1 18 ? -13.411 4.520 0.609 1.00 0.00 18 ALA A C 19
ATOM 13577 O O . ALA A 1 18 ? -13.019 3.537 -0.019 1.00 0.00 18 ALA A O 19
ATOM 13584 N N . ASN A 1 19 ? -13.302 4.594 1.934 1.00 0.00 19 ASN A N 19
ATOM 13585 C CA . ASN A 1 19 ? -12.749 3.464 2.699 1.00 0.00 19 ASN A CA 19
ATOM 13586 C C . ASN A 1 19 ? -13.624 2.200 2.616 1.00 0.00 19 ASN A C 19
ATOM 13587 O O . ASN A 1 19 ? -13.109 1.081 2.628 1.00 0.00 19 ASN A O 19
ATOM 13598 N N . LEU A 1 20 ? -14.942 2.358 2.523 1.00 0.00 20 LEU A N 19
ATOM 13599 C CA . LEU A 1 20 ? -15.820 1.191 2.368 1.00 0.00 20 LEU A CA 19
ATOM 13600 C C . LEU A 1 20 ? -15.611 0.483 1.019 1.00 0.00 20 LEU A C 19
ATOM 13601 O O . LEU A 1 20 ? -15.589 -0.747 0.960 1.00 0.00 20 LEU A O 19
ATOM 13617 N N . ALA A 1 21 ? -15.448 1.237 -0.068 1.00 0.00 21 ALA A N 19
ATOM 13618 C CA . ALA A 1 21 ? -15.214 0.605 -1.373 1.00 0.00 21 ALA A CA 19
ATOM 13619 C C . ALA A 1 21 ? -13.842 -0.080 -1.423 1.00 0.00 21 ALA A C 19
ATOM 13620 O O . ALA A 1 21 ? -13.777 -1.306 -1.497 1.00 0.00 21 ALA A O 19
ATOM 13627 N N . VAL A 1 22 ? -12.763 0.693 -1.276 1.00 0.00 22 VAL A N 19
ATOM 13628 C CA . VAL A 1 22 ? -11.402 0.137 -1.433 1.00 0.00 22 VAL A CA 19
ATOM 13629 C C . VAL A 1 22 ? -11.172 -1.246 -0.789 1.00 0.00 22 VAL A C 19
ATOM 13630 O O . VAL A 1 22 ? -10.590 -2.142 -1.401 1.00 0.00 22 VAL A O 19
ATOM 13643 N N . SER A 1 23 ? -11.623 -1.411 0.451 1.00 0.00 23 SER A N 19
ATOM 13644 C CA . SER A 1 23 ? -11.412 -2.676 1.171 1.00 0.00 23 SER A CA 19
ATOM 13645 C C . SER A 1 23 ? -12.267 -3.821 0.615 1.00 0.00 23 SER A C 19
ATOM 13646 O O . SER A 1 23 ? -11.799 -4.954 0.504 1.00 0.00 23 SER A O 19
ATOM 13654 N N . LYS A 1 24 ? -13.519 -3.539 0.266 1.00 0.00 24 LYS A N 19
ATOM 13655 C CA . LYS A 1 24 ? -14.400 -4.582 -0.278 1.00 0.00 24 LYS A CA 19
ATOM 13656 C C . LYS A 1 24 ? -13.899 -5.152 -1.615 1.00 0.00 24 LYS A C 19
ATOM 13657 O O . LYS A 1 24 ? -14.007 -6.357 -1.849 1.00 0.00 24 LYS A O 19
ATOM 13673 N N . GLU A 1 25 ? -13.340 -4.321 -2.494 1.00 0.00 25 GLU A N 19
ATOM 13674 C CA . GLU A 1 25 ? -12.788 -4.851 -3.751 1.00 0.00 25 GLU A CA 19
ATOM 13675 C C . GLU A 1 25 ? -11.568 -5.734 -3.451 1.00 0.00 25 GLU A C 19
ATOM 13676 O O . GLU A 1 25 ? -11.659 -6.955 -3.569 1.00 0.00 25 GLU A O 19
ATOM 13689 N N . CYS A 1 26 ? -10.506 -5.140 -2.901 1.00 0.00 26 CYS A N 19
ATOM 13690 C CA . CYS A 1 26 ? -9.292 -5.914 -2.572 1.00 0.00 26 CYS A CA 19
ATOM 13691 C C . CYS A 1 26 ? -9.543 -7.271 -1.884 1.00 0.00 26 CYS A C 19
ATOM 13692 O O . CYS A 1 26 ? -8.872 -8.263 -2.166 1.00 0.00 26 CYS A O 19
ATOM 13699 N N . ARG A 1 27 ? -10.507 -7.300 -0.966 1.00 0.00 27 ARG A N 19
ATOM 13700 C CA . ARG A 1 27 ? -10.858 -8.536 -0.248 1.00 0.00 27 ARG A CA 19
ATOM 13701 C C . ARG A 1 27 ? -11.251 -9.692 -1.179 1.00 0.00 27 ARG A C 19
ATOM 13702 O O . ARG A 1 27 ? -10.797 -10.822 -1.000 1.00 0.00 27 ARG A O 19
ATOM 13722 N N . ASP A 1 28 ? -12.108 -9.429 -2.162 1.00 0.00 28 ASP A N 19
ATOM 13723 C CA . ASP A 1 28 ? -12.547 -10.495 -3.072 1.00 0.00 28 ASP A CA 19
ATOM 13724 C C . ASP A 1 28 ? -11.388 -10.982 -3.955 1.00 0.00 28 ASP A C 19
ATOM 13725 O O . ASP A 1 28 ? -11.031 -12.160 -3.922 1.00 0.00 28 ASP A O 19
ATOM 13735 N N . GLN A 1 29 ? -10.775 -10.084 -4.721 1.00 0.00 29 GLN A N 19
ATOM 13736 C CA . GLN A 1 29 ? -9.576 -10.462 -5.485 1.00 0.00 29 GLN A CA 19
ATOM 13737 C C . GLN A 1 29 ? -8.333 -10.053 -4.687 1.00 0.00 29 GLN A C 19
ATOM 13738 O O . GLN A 1 29 ? -7.727 -9.008 -4.924 1.00 0.00 29 GLN A O 19
ATOM 13752 N N . GLY A 1 30 ? -7.949 -10.895 -3.736 1.00 0.00 30 GLY A N 19
ATOM 13753 C CA . GLY A 1 30 ? -6.754 -10.607 -2.932 1.00 0.00 30 GLY A CA 19
ATOM 13754 C C . GLY A 1 30 ? -6.917 -10.996 -1.461 1.00 0.00 30 GLY A C 19
ATOM 13755 O O . GLY A 1 30 ? -6.449 -10.286 -0.572 1.00 0.00 30 GLY A O 19
ATOM 13759 N N . LYS A 1 31 ? -7.547 -12.135 -1.194 1.00 0.00 31 LYS A N 19
ATOM 13760 C CA . LYS A 1 31 ? -7.708 -12.589 0.194 1.00 0.00 31 LYS A CA 19
ATOM 13761 C C . LYS A 1 31 ? -6.477 -13.407 0.602 1.00 0.00 31 LYS A C 19
ATOM 13762 O O . LYS A 1 31 ? -6.475 -14.638 0.546 1.00 0.00 31 LYS A O 19
ATOM 13778 N N . LEU A 1 32 ? -5.410 -12.715 0.987 1.00 0.00 32 LEU A N 19
ATOM 13779 C CA . LEU A 1 32 ? -4.142 -13.406 1.273 1.00 0.00 32 LEU A CA 19
ATOM 13780 C C . LEU A 1 32 ? -3.480 -12.827 2.528 1.00 0.00 32 LEU A C 19
ATOM 13781 O O . LEU A 1 32 ? -3.198 -13.554 3.481 1.00 0.00 32 LEU A O 19
ATOM 13797 N N . GLY A 1 33 ? -3.188 -11.530 2.523 1.00 0.00 33 GLY A N 19
ATOM 13798 C CA . GLY A 1 33 ? -2.413 -10.941 3.621 1.00 0.00 33 GLY A CA 19
ATOM 13799 C C . GLY A 1 33 ? -1.382 -9.961 3.068 1.00 0.00 33 GLY A C 19
ATOM 13800 O O . GLY A 1 33 ? -1.496 -8.748 3.247 1.00 0.00 33 GLY A O 19
ATOM 13804 N N . ASP A 1 34 ? -0.379 -10.488 2.375 1.00 0.00 34 ASP A N 19
ATOM 13805 C CA . ASP A 1 34 ? 0.603 -9.615 1.714 1.00 0.00 34 ASP A CA 19
ATOM 13806 C C . ASP A 1 34 ? 0.113 -9.302 0.298 1.00 0.00 34 ASP A C 19
ATOM 13807 O O . ASP A 1 34 ? 0.549 -9.884 -0.696 1.00 0.00 34 ASP A O 19
ATOM 13817 N N . ASP A 1 35 ? -0.828 -8.373 0.224 1.00 0.00 35 ASP A N 19
ATOM 13818 C CA . ASP A 1 35 ? -1.430 -8.006 -1.064 1.00 0.00 35 ASP A CA 19
ATOM 13819 C C . ASP A 1 35 ? -2.093 -6.637 -0.891 1.00 0.00 35 ASP A C 19
ATOM 13820 O O . ASP A 1 35 ? -1.739 -5.671 -1.567 1.00 0.00 35 ASP A O 19
ATOM 13830 N N . PHE A 1 36 ? -3.008 -6.570 0.076 1.00 0.00 36 PHE A N 19
ATOM 13831 C CA . PHE A 1 36 ? -3.831 -5.368 0.303 1.00 0.00 36 PHE A CA 19
ATOM 13832 C C . PHE A 1 36 ? -3.132 -4.012 0.136 1.00 0.00 36 PHE A C 19
ATOM 13833 O O . PHE A 1 36 ? -3.721 -3.071 -0.391 1.00 0.00 36 PHE A O 19
ATOM 13850 N N . HIS A 1 37 ? -1.892 -3.889 0.603 1.00 0.00 37 HIS A N 19
ATOM 13851 C CA . HIS A 1 37 ? -1.194 -2.597 0.532 1.00 0.00 37 HIS A CA 19
ATOM 13852 C C . HIS A 1 37 ? -1.076 -2.057 -0.904 1.00 0.00 37 HIS A C 19
ATOM 13853 O O . HIS A 1 37 ? -1.381 -0.892 -1.159 1.00 0.00 37 HIS A O 19
ATOM 13867 N N . ARG A 1 38 ? -0.655 -2.891 -1.850 1.00 0.00 38 ARG A N 19
ATOM 13868 C CA . ARG A 1 38 ? -0.593 -2.450 -3.253 1.00 0.00 38 ARG A CA 19
ATOM 13869 C C . ARG A 1 38 ? -1.992 -2.206 -3.846 1.00 0.00 38 ARG A C 19
ATOM 13870 O O . ARG A 1 38 ? -2.207 -1.227 -4.561 1.00 0.00 38 ARG A O 19
ATOM 13890 N N . CYS A 1 39 ? -2.948 -3.081 -3.544 1.00 0.00 39 CYS A N 19
ATOM 13891 C CA . CYS A 1 39 ? -4.328 -2.883 -4.013 1.00 0.00 39 CYS A CA 19
ATOM 13892 C C . CYS A 1 39 ? -4.946 -1.566 -3.520 1.00 0.00 39 CYS A C 19
ATOM 13893 O O . CYS A 1 39 ? -5.578 -0.838 -4.286 1.00 0.00 39 CYS A O 19
ATOM 13900 N N . CYS A 1 40 ? -4.779 -1.261 -2.237 1.00 0.00 40 CYS A N 19
ATOM 13901 C CA . CYS A 1 40 ? -5.427 -0.078 -1.661 1.00 0.00 40 CYS A CA 19
ATOM 13902 C C . CYS A 1 40 ? -4.720 1.233 -2.026 1.00 0.00 40 CYS A C 19
ATOM 13903 O O . CYS A 1 40 ? -5.377 2.231 -2.315 1.00 0.00 40 CYS A O 19
ATOM 13910 N N . GLU A 1 41 ? -3.389 1.252 -2.022 1.00 0.00 41 GLU A N 19
ATOM 13911 C CA . GLU A 1 41 ? -2.663 2.481 -2.388 1.00 0.00 41 GLU A CA 19
ATOM 13912 C C . GLU A 1 41 ? -2.812 2.853 -3.871 1.00 0.00 41 GLU A C 19
ATOM 13913 O O . GLU A 1 41 ? -2.765 4.033 -4.222 1.00 0.00 41 GLU A O 19
ATOM 13926 N N . GLU A 1 42 ? -2.988 1.874 -4.754 1.00 0.00 42 GLU A N 19
ATOM 13927 C CA . GLU A 1 42 ? -3.170 2.185 -6.179 1.00 0.00 42 GLU A CA 19
ATOM 13928 C C . GLU A 1 42 ? -4.517 2.877 -6.446 1.00 0.00 42 GLU A C 19
ATOM 13929 O O . GLU A 1 42 ? -4.570 3.900 -7.130 1.00 0.00 42 GLU A O 19
ATOM 13942 N N . GLN A 1 43 ? -5.608 2.329 -5.919 1.00 0.00 43 GLN A N 19
ATOM 13943 C CA . GLN A 1 43 ? -6.929 2.930 -6.156 1.00 0.00 43 GLN A CA 19
ATOM 13944 C C . GLN A 1 43 ? -7.187 4.091 -5.184 1.00 0.00 43 GLN A C 19
ATOM 13945 O O . GLN A 1 43 ? -7.460 5.216 -5.605 1.00 0.00 43 GLN A O 19
ATOM 13959 N N . CYS A 1 44 ? -7.119 3.825 -3.884 1.00 0.00 44 CYS A N 19
ATOM 13960 C CA . CYS A 1 44 ? -7.420 4.865 -2.893 1.00 0.00 44 CYS A CA 19
ATOM 13961 C C . CYS A 1 44 ? -6.187 5.719 -2.590 1.00 0.00 44 CYS A C 19
ATOM 13962 O O . CYS A 1 44 ? -5.048 5.253 -2.616 1.00 0.00 44 CYS A O 19
ATOM 13969 N N . GLY A 1 45 ? -6.428 6.987 -2.282 1.00 0.00 45 GLY A N 19
ATOM 13970 C CA . GLY A 1 45 ? -5.321 7.884 -1.933 1.00 0.00 45 GLY A CA 19
ATOM 13971 C C . GLY A 1 45 ? -4.745 8.577 -3.165 1.00 0.00 45 GLY A C 19
ATOM 13972 O O . GLY A 1 45 ? -3.656 8.243 -3.632 1.00 0.00 45 GLY A O 19
ATOM 13976 N N . SER A 1 46 ? -5.474 9.557 -3.687 1.00 0.00 46 SER A N 19
ATOM 13977 C CA . SER A 1 46 ? -4.995 10.284 -4.870 1.00 0.00 46 SER A CA 19
ATOM 13978 C C . SER A 1 46 ? -4.197 11.526 -4.453 1.00 0.00 46 SER A C 19
ATOM 13979 O O . SER A 1 46 ? -2.984 11.567 -4.651 1.00 0.00 46 SER A O 19
ATOM 13987 N N . THR A 1 47 ? -4.878 12.486 -3.822 1.00 0.00 47 THR A N 19
ATOM 13988 C CA . THR A 1 47 ? -4.321 13.833 -3.561 1.00 0.00 47 THR A CA 19
ATOM 13989 C C . THR A 1 47 ? -2.804 14.021 -3.734 1.00 0.00 47 THR A C 19
ATOM 13990 O O . THR A 1 47 ? -2.008 13.487 -2.962 1.00 0.00 47 THR A O 19
ATOM 14001 N N . THR A 1 48 ? -2.438 14.676 -4.834 1.00 0.00 48 THR A N 19
ATOM 14002 C CA . THR A 1 48 ? -1.063 15.193 -4.989 1.00 0.00 48 THR A CA 19
ATOM 14003 C C . THR A 1 48 ? -0.923 15.644 -6.457 1.00 0.00 48 THR A C 19
ATOM 14004 O O . THR A 1 48 ? -1.362 14.924 -7.355 1.00 0.00 48 THR A O 19
ATOM 14015 N N . PRO A 1 49 ? -0.313 16.798 -6.764 1.00 0.00 49 PRO A N 19
ATOM 14016 C CA . PRO A 1 49 ? -0.140 17.242 -8.154 1.00 0.00 49 PRO A CA 19
ATOM 14017 C C . PRO A 1 49 ? 0.566 16.213 -9.044 1.00 0.00 49 PRO A C 19
ATOM 14018 O O . PRO A 1 49 ? 1.683 15.778 -8.763 1.00 0.00 49 PRO A O 19
ATOM 14029 N N . ALA A 1 50 ? -0.095 15.819 -10.127 1.00 0.00 50 ALA A N 19
ATOM 14030 C CA . ALA A 1 50 ? 0.505 14.839 -11.039 1.00 0.00 50 ALA A CA 19
ATOM 14031 C C . ALA A 1 50 ? -0.150 14.964 -12.415 1.00 0.00 50 ALA A C 19
ATOM 14032 O O . ALA A 1 50 ? -1.368 14.838 -12.542 1.00 0.00 50 ALA A O 19
ATOM 14039 N N . SER A 1 51 ? 0.690 15.159 -13.432 1.00 0.00 51 SER A N 19
ATOM 14040 C CA . SER A 1 51 ? 0.232 15.523 -14.791 1.00 0.00 51 SER A CA 19
ATOM 14041 C C . SER A 1 51 ? -1.253 15.309 -15.130 1.00 0.00 51 SER A C 19
ATOM 14042 O O . SER A 1 51 ? -2.004 16.276 -15.258 1.00 0.00 51 SER A O 19
ATOM 14050 N N . ALA A 1 52 ? -1.671 14.054 -15.298 1.00 0.00 52 ALA A N 19
ATOM 14051 C CA . ALA A 1 52 ? -3.057 13.752 -15.689 1.00 0.00 52 ALA A CA 19
ATOM 14052 C C . ALA A 1 52 ? -3.384 14.340 -17.065 1.00 0.00 52 ALA A C 19
ATOM 14053 O O . ALA A 1 52 ? -4.272 15.215 -17.166 1.00 0.00 52 ALA A O 19
ATOM 14061 N N . GLU A 1 1 ? -17.330 -14.819 4.525 1.00 0.00 1 GLU A N 20
ATOM 14062 C CA . GLU A 1 1 ? -17.352 -13.361 4.742 1.00 0.00 1 GLU A CA 20
ATOM 14063 C C . GLU A 1 1 ? -16.770 -13.026 6.119 1.00 0.00 1 GLU A C 20
ATOM 14064 O O . GLU A 1 1 ? -17.009 -13.724 7.105 1.00 0.00 1 GLU A O 20
ATOM 14079 N N . ASP A 1 2 ? -15.996 -11.949 6.186 1.00 0.00 2 ASP A N 20
ATOM 14080 C CA . ASP A 1 2 ? -15.376 -11.563 7.461 1.00 0.00 2 ASP A CA 20
ATOM 14081 C C . ASP A 1 2 ? -15.097 -10.050 7.465 1.00 0.00 2 ASP A C 20
ATOM 14082 O O . ASP A 1 2 ? -14.813 -9.470 6.416 1.00 0.00 2 ASP A O 20
ATOM 14092 N N . PRO A 1 3 ? -15.158 -9.375 8.618 1.00 0.00 3 PRO A N 20
ATOM 14093 C CA . PRO A 1 3 ? -14.956 -7.923 8.675 1.00 0.00 3 PRO A CA 20
ATOM 14094 C C . PRO A 1 3 ? -13.465 -7.572 8.627 1.00 0.00 3 PRO A C 20
ATOM 14095 O O . PRO A 1 3 ? -12.773 -7.532 9.645 1.00 0.00 3 PRO A O 20
ATOM 14106 N N . LEU A 1 4 ? -12.968 -7.317 7.423 1.00 0.00 4 LEU A N 20
ATOM 14107 C CA . LEU A 1 4 ? -11.545 -6.997 7.260 1.00 0.00 4 LEU A CA 20
ATOM 14108 C C . LEU A 1 4 ? -11.400 -6.124 6.014 1.00 0.00 4 LEU A C 20
ATOM 14109 O O . LEU A 1 4 ? -11.706 -6.551 4.901 1.00 0.00 4 LEU A O 20
ATOM 14125 N N . TYR A 1 5 ? -10.947 -4.889 6.199 1.00 0.00 5 TYR A N 20
ATOM 14126 C CA . TYR A 1 5 ? -10.830 -3.959 5.066 1.00 0.00 5 TYR A CA 20
ATOM 14127 C C . TYR A 1 5 ? -9.437 -3.316 5.091 1.00 0.00 5 TYR A C 20
ATOM 14128 O O . TYR A 1 5 ? -8.717 -3.382 6.089 1.00 0.00 5 TYR A O 20
ATOM 14146 N N . CYS A 1 6 ? -9.039 -2.681 3.992 1.00 0.00 6 CYS A N 20
ATOM 14147 C CA . CYS A 1 6 ? -7.710 -2.053 3.953 1.00 0.00 6 CYS A CA 20
ATOM 14148 C C . CYS A 1 6 ? -7.612 -0.876 4.928 1.00 0.00 6 CYS A C 20
ATOM 14149 O O . CYS A 1 6 ? -8.506 -0.035 5.021 1.00 0.00 6 CYS A O 20
ATOM 14156 N N . GLN A 1 7 ? -6.486 -0.797 5.629 1.00 0.00 7 GLN A N 20
ATOM 14157 C CA . GLN A 1 7 ? -6.206 0.390 6.446 1.00 0.00 7 GLN A CA 20
ATOM 14158 C C . GLN A 1 7 ? -4.777 0.848 6.137 1.00 0.00 7 GLN A C 20
ATOM 14159 O O . GLN A 1 7 ? -3.838 0.606 6.896 1.00 0.00 7 GLN A O 20
ATOM 14173 N N . ALA A 1 8 ? -4.611 1.500 4.991 1.00 0.00 8 ALA A N 20
ATOM 14174 C CA . ALA A 1 8 ? -3.269 1.915 4.563 1.00 0.00 8 ALA A CA 20
ATOM 14175 C C . ALA A 1 8 ? -2.977 3.359 4.989 1.00 0.00 8 ALA A C 20
ATOM 14176 O O . ALA A 1 8 ? -3.766 4.007 5.679 1.00 0.00 8 ALA A O 20
ATOM 14183 N N . ILE A 1 9 ? -1.815 3.867 4.591 1.00 0.00 9 ILE A N 20
ATOM 14184 C CA . ILE A 1 9 ? -1.404 5.213 5.023 1.00 0.00 9 ILE A CA 20
ATOM 14185 C C . ILE A 1 9 ? -2.245 6.296 4.333 1.00 0.00 9 ILE A C 20
ATOM 14186 O O . ILE A 1 9 ? -2.871 7.121 4.999 1.00 0.00 9 ILE A O 20
ATOM 14202 N N . GLY A 1 10 ? -2.261 6.310 3.004 1.00 0.00 10 GLY A N 20
ATOM 14203 C CA . GLY A 1 10 ? -3.024 7.344 2.288 1.00 0.00 10 GLY A CA 20
ATOM 14204 C C . GLY A 1 10 ? -4.392 6.873 1.786 1.00 0.00 10 GLY A C 20
ATOM 14205 O O . GLY A 1 10 ? -4.838 7.296 0.720 1.00 0.00 10 GLY A O 20
ATOM 14209 N N . CYS A 1 11 ? -5.056 5.988 2.524 1.00 0.00 11 CYS A N 20
ATOM 14210 C CA . CYS A 1 11 ? -6.462 5.685 2.218 1.00 0.00 11 CYS A CA 20
ATOM 14211 C C . CYS A 1 11 ? -7.326 6.111 3.423 1.00 0.00 11 CYS A C 20
ATOM 14212 O O . CYS A 1 11 ? -6.795 6.274 4.524 1.00 0.00 11 CYS A O 20
ATOM 14219 N N . PRO A 1 12 ? -8.643 6.318 3.291 1.00 0.00 12 PRO A N 20
ATOM 14220 C CA . PRO A 1 12 ? -9.437 6.907 4.379 1.00 0.00 12 PRO A CA 20
ATOM 14221 C C . PRO A 1 12 ? -9.570 6.008 5.615 1.00 0.00 12 PRO A C 20
ATOM 14222 O O . PRO A 1 12 ? -9.020 4.908 5.682 1.00 0.00 12 PRO A O 20
ATOM 14233 N N . THR A 1 13 ? -10.309 6.486 6.611 1.00 0.00 13 THR A N 20
ATOM 14234 C CA . THR A 1 13 ? -10.470 5.715 7.853 1.00 0.00 13 THR A CA 20
ATOM 14235 C C . THR A 1 13 ? -11.253 4.415 7.614 1.00 0.00 13 THR A C 20
ATOM 14236 O O . THR A 1 13 ? -11.985 4.271 6.635 1.00 0.00 13 THR A O 20
ATOM 14247 N N . LEU A 1 14 ? -11.081 3.455 8.517 1.00 0.00 14 LEU A N 20
ATOM 14248 C CA . LEU A 1 14 ? -11.668 2.120 8.318 1.00 0.00 14 LEU A CA 20
ATOM 14249 C C . LEU A 1 14 ? -13.193 2.173 8.141 1.00 0.00 14 LEU A C 20
ATOM 14250 O O . LEU A 1 14 ? -13.722 1.681 7.144 1.00 0.00 14 LEU A O 20
ATOM 14266 N N . TYR A 1 15 ? -13.907 2.769 9.090 1.00 0.00 15 TYR A N 20
ATOM 14267 C CA . TYR A 1 15 ? -15.372 2.822 8.982 1.00 0.00 15 TYR A CA 20
ATOM 14268 C C . TYR A 1 15 ? -15.800 4.054 8.178 1.00 0.00 15 TYR A C 20
ATOM 14269 O O . TYR A 1 15 ? -16.205 5.080 8.725 1.00 0.00 15 TYR A O 20
ATOM 14287 N N . SER A 1 16 ? -15.721 3.940 6.858 1.00 0.00 16 SER A N 20
ATOM 14288 C CA . SER A 1 16 ? -16.173 5.031 5.986 1.00 0.00 16 SER A CA 20
ATOM 14289 C C . SER A 1 16 ? -16.589 4.458 4.629 1.00 0.00 16 SER A C 20
ATOM 14290 O O . SER A 1 16 ? -16.104 3.413 4.195 1.00 0.00 16 SER A O 20
ATOM 14298 N N . GLU A 1 17 ? -17.486 5.156 3.941 1.00 0.00 17 GLU A N 20
ATOM 14299 C CA . GLU A 1 17 ? -17.944 4.680 2.624 1.00 0.00 17 GLU A CA 20
ATOM 14300 C C . GLU A 1 17 ? -16.819 4.655 1.575 1.00 0.00 17 GLU A C 20
ATOM 14301 O O . GLU A 1 17 ? -16.767 3.754 0.739 1.00 0.00 17 GLU A O 20
ATOM 14314 N N . ALA A 1 18 ? -15.910 5.626 1.613 1.00 0.00 18 ALA A N 20
ATOM 14315 C CA . ALA A 1 18 ? -14.782 5.624 0.671 1.00 0.00 18 ALA A CA 20
ATOM 14316 C C . ALA A 1 18 ? -13.841 4.431 0.893 1.00 0.00 18 ALA A C 20
ATOM 14317 O O . ALA A 1 18 ? -13.500 3.723 -0.054 1.00 0.00 18 ALA A O 20
ATOM 14324 N N . ASN A 1 19 ? -13.436 4.180 2.136 1.00 0.00 19 ASN A N 20
ATOM 14325 C CA . ASN A 1 19 ? -12.605 2.999 2.425 1.00 0.00 19 ASN A CA 20
ATOM 14326 C C . ASN A 1 19 ? -13.331 1.677 2.123 1.00 0.00 19 ASN A C 20
ATOM 14327 O O . ASN A 1 19 ? -12.723 0.719 1.643 1.00 0.00 19 ASN A O 20
ATOM 14338 N N . LEU A 1 20 ? -14.632 1.619 2.395 1.00 0.00 20 LEU A N 20
ATOM 14339 C CA . LEU A 1 20 ? -15.412 0.409 2.101 1.00 0.00 20 LEU A CA 20
ATOM 14340 C C . LEU A 1 20 ? -15.386 0.065 0.602 1.00 0.00 20 LEU A C 20
ATOM 14341 O O . LEU A 1 20 ? -15.176 -1.089 0.233 1.00 0.00 20 LEU A O 20
ATOM 14357 N N . ALA A 1 21 ? -15.556 1.056 -0.272 1.00 0.00 21 ALA A N 20
ATOM 14358 C CA . ALA A 1 21 ? -15.472 0.800 -1.719 1.00 0.00 21 ALA A CA 20
ATOM 14359 C C . ALA A 1 21 ? -14.088 0.311 -2.180 1.00 0.00 21 ALA A C 20
ATOM 14360 O O . ALA A 1 21 ? -13.988 -0.571 -3.034 1.00 0.00 21 ALA A O 20
ATOM 14367 N N . VAL A 1 22 ? -13.015 0.864 -1.618 1.00 0.00 22 VAL A N 20
ATOM 14368 C CA . VAL A 1 22 ? -11.658 0.403 -1.966 1.00 0.00 22 VAL A CA 20
ATOM 14369 C C . VAL A 1 22 ? -11.478 -1.089 -1.643 1.00 0.00 22 VAL A C 20
ATOM 14370 O O . VAL A 1 22 ? -11.037 -1.870 -2.487 1.00 0.00 22 VAL A O 20
ATOM 14383 N N . SER A 1 23 ? -11.845 -1.493 -0.433 1.00 0.00 23 SER A N 20
ATOM 14384 C CA . SER A 1 23 ? -11.812 -2.922 -0.085 1.00 0.00 23 SER A CA 20
ATOM 14385 C C . SER A 1 23 ? -12.826 -3.761 -0.884 1.00 0.00 23 SER A C 20
ATOM 14386 O O . SER A 1 23 ? -12.584 -4.933 -1.165 1.00 0.00 23 SER A O 20
ATOM 14394 N N . LYS A 1 24 ? -13.957 -3.182 -1.275 1.00 0.00 24 LYS A N 20
ATOM 14395 C CA . LYS A 1 24 ? -14.959 -3.938 -2.044 1.00 0.00 24 LYS A CA 20
ATOM 14396 C C . LYS A 1 24 ? -14.447 -4.443 -3.405 1.00 0.00 24 LYS A C 20
ATOM 14397 O O . LYS A 1 24 ? -15.015 -5.382 -3.962 1.00 0.00 24 LYS A O 20
ATOM 14413 N N . GLU A 1 25 ? -13.491 -3.747 -4.016 1.00 0.00 25 GLU A N 20
ATOM 14414 C CA . GLU A 1 25 ? -12.823 -4.338 -5.189 1.00 0.00 25 GLU A CA 20
ATOM 14415 C C . GLU A 1 25 ? -11.609 -5.199 -4.814 1.00 0.00 25 GLU A C 20
ATOM 14416 O O . GLU A 1 25 ? -11.520 -6.354 -5.233 1.00 0.00 25 GLU A O 20
ATOM 14429 N N . CYS A 1 26 ? -10.639 -4.661 -4.083 1.00 0.00 26 CYS A N 20
ATOM 14430 C CA . CYS A 1 26 ? -9.393 -5.415 -3.867 1.00 0.00 26 CYS A CA 20
ATOM 14431 C C . CYS A 1 26 ? -9.506 -6.519 -2.808 1.00 0.00 26 CYS A C 20
ATOM 14432 O O . CYS A 1 26 ? -9.060 -7.640 -3.051 1.00 0.00 26 CYS A O 20
ATOM 14439 N N . ARG A 1 27 ? -10.083 -6.238 -1.642 1.00 0.00 27 ARG A N 20
ATOM 14440 C CA . ARG A 1 27 ? -10.145 -7.253 -0.573 1.00 0.00 27 ARG A CA 20
ATOM 14441 C C . ARG A 1 27 ? -10.853 -8.559 -0.977 1.00 0.00 27 ARG A C 20
ATOM 14442 O O . ARG A 1 27 ? -10.526 -9.623 -0.451 1.00 0.00 27 ARG A O 20
ATOM 14462 N N . ASP A 1 28 ? -11.812 -8.506 -1.899 1.00 0.00 28 ASP A N 20
ATOM 14463 C CA . ASP A 1 28 ? -12.502 -9.736 -2.328 1.00 0.00 28 ASP A CA 20
ATOM 14464 C C . ASP A 1 28 ? -11.566 -10.813 -2.910 1.00 0.00 28 ASP A C 20
ATOM 14465 O O . ASP A 1 28 ? -11.868 -12.004 -2.829 1.00 0.00 28 ASP A O 20
ATOM 14475 N N . GLN A 1 29 ? -10.437 -10.420 -3.497 1.00 0.00 29 GLN A N 20
ATOM 14476 C CA . GLN A 1 29 ? -9.486 -11.411 -4.019 1.00 0.00 29 GLN A CA 20
ATOM 14477 C C . GLN A 1 29 ? -8.678 -12.020 -2.869 1.00 0.00 29 GLN A C 20
ATOM 14478 O O . GLN A 1 29 ? -7.644 -11.493 -2.458 1.00 0.00 29 GLN A O 20
ATOM 14492 N N . GLY A 1 30 ? -9.149 -13.143 -2.345 1.00 0.00 30 GLY A N 20
ATOM 14493 C CA . GLY A 1 30 ? -8.452 -13.775 -1.220 1.00 0.00 30 GLY A CA 20
ATOM 14494 C C . GLY A 1 30 ? -9.039 -13.321 0.114 1.00 0.00 30 GLY A C 20
ATOM 14495 O O . GLY A 1 30 ? -10.255 -13.320 0.312 1.00 0.00 30 GLY A O 20
ATOM 14499 N N . LYS A 1 31 ? -8.168 -12.958 1.049 1.00 0.00 31 LYS A N 20
ATOM 14500 C CA . LYS A 1 31 ? -8.640 -12.581 2.389 1.00 0.00 31 LYS A CA 20
ATOM 14501 C C . LYS A 1 31 ? -7.544 -11.850 3.175 1.00 0.00 31 LYS A C 20
ATOM 14502 O O . LYS A 1 31 ? -7.757 -10.741 3.666 1.00 0.00 31 LYS A O 20
ATOM 14518 N N . LEU A 1 32 ? -6.384 -12.480 3.342 1.00 0.00 32 LEU A N 20
ATOM 14519 C CA . LEU A 1 32 ? -5.355 -11.920 4.231 1.00 0.00 32 LEU A CA 20
ATOM 14520 C C . LEU A 1 32 ? -4.596 -10.773 3.559 1.00 0.00 32 LEU A C 20
ATOM 14521 O O . LEU A 1 32 ? -4.471 -10.701 2.336 1.00 0.00 32 LEU A O 20
ATOM 14537 N N . GLY A 1 33 ? -4.083 -9.861 4.379 1.00 0.00 33 GLY A N 20
ATOM 14538 C CA . GLY A 1 33 ? -3.421 -8.670 3.836 1.00 0.00 33 GLY A CA 20
ATOM 14539 C C . GLY A 1 33 ? -1.928 -8.876 3.588 1.00 0.00 33 GLY A C 20
ATOM 14540 O O . GLY A 1 33 ? -1.082 -8.305 4.277 1.00 0.00 33 GLY A O 20
ATOM 14544 N N . ASP A 1 34 ? -1.602 -9.657 2.566 1.00 0.00 34 ASP A N 20
ATOM 14545 C CA . ASP A 1 34 ? -0.205 -9.746 2.115 1.00 0.00 34 ASP A CA 20
ATOM 14546 C C . ASP A 1 34 ? -0.194 -9.821 0.582 1.00 0.00 34 ASP A C 20
ATOM 14547 O O . ASP A 1 34 ? 0.337 -10.751 -0.027 1.00 0.00 34 ASP A O 20
ATOM 14557 N N . ASP A 1 35 ? -0.815 -8.826 -0.041 1.00 0.00 35 ASP A N 20
ATOM 14558 C CA . ASP A 1 35 ? -0.998 -8.832 -1.501 1.00 0.00 35 ASP A CA 20
ATOM 14559 C C . ASP A 1 35 ? -1.613 -7.495 -1.942 1.00 0.00 35 ASP A C 20
ATOM 14560 O O . ASP A 1 35 ? -1.229 -6.926 -2.964 1.00 0.00 35 ASP A O 20
ATOM 14570 N N . PHE A 1 36 ? -2.587 -7.000 -1.180 1.00 0.00 36 PHE A N 20
ATOM 14571 C CA . PHE A 1 36 ? -3.325 -5.793 -1.586 1.00 0.00 36 PHE A CA 20
ATOM 14572 C C . PHE A 1 36 ? -2.484 -4.508 -1.561 1.00 0.00 36 PHE A C 20
ATOM 14573 O O . PHE A 1 36 ? -2.820 -3.557 -2.264 1.00 0.00 36 PHE A O 20
ATOM 14590 N N . HIS A 1 37 ? -1.400 -4.489 -0.783 1.00 0.00 37 HIS A N 20
ATOM 14591 C CA . HIS A 1 37 ? -0.603 -3.263 -0.574 1.00 0.00 37 HIS A CA 20
ATOM 14592 C C . HIS A 1 37 ? -0.552 -2.264 -1.744 1.00 0.00 37 HIS A C 20
ATOM 14593 O O . HIS A 1 37 ? -0.806 -1.074 -1.555 1.00 0.00 37 HIS A O 20
ATOM 14607 N N . ARG A 1 38 ? -0.221 -2.730 -2.950 1.00 0.00 38 ARG A N 20
ATOM 14608 C CA . ARG A 1 38 ? -0.171 -1.816 -4.101 1.00 0.00 38 ARG A CA 20
ATOM 14609 C C . ARG A 1 38 ? -1.552 -1.197 -4.359 1.00 0.00 38 ARG A C 20
ATOM 14610 O O . ARG A 1 38 ? -1.724 -0.004 -4.118 1.00 0.00 38 ARG A O 20
ATOM 14630 N N . CYS A 1 39 ? -2.553 -2.009 -4.704 1.00 0.00 39 CYS A N 20
ATOM 14631 C CA . CYS A 1 39 ? -3.921 -1.490 -4.916 1.00 0.00 39 CYS A CA 20
ATOM 14632 C C . CYS A 1 39 ? -4.370 -0.391 -3.938 1.00 0.00 39 CYS A C 20
ATOM 14633 O O . CYS A 1 39 ? -4.896 0.646 -4.342 1.00 0.00 39 CYS A O 20
ATOM 14640 N N . CYS A 1 40 ? -4.191 -0.643 -2.645 1.00 0.00 40 CYS A N 20
ATOM 14641 C CA . CYS A 1 40 ? -4.706 0.272 -1.619 1.00 0.00 40 CYS A CA 20
ATOM 14642 C C . CYS A 1 40 ? -3.988 1.631 -1.566 1.00 0.00 40 CYS A C 20
ATOM 14643 O O . CYS A 1 40 ? -4.541 2.594 -1.036 1.00 0.00 40 CYS A O 20
ATOM 14650 N N . GLU A 1 41 ? -2.720 1.698 -1.968 1.00 0.00 41 GLU A N 20
ATOM 14651 C CA . GLU A 1 41 ? -2.127 3.027 -2.208 1.00 0.00 41 GLU A CA 20
ATOM 14652 C C . GLU A 1 41 ? -2.424 3.454 -3.653 1.00 0.00 41 GLU A C 20
ATOM 14653 O O . GLU A 1 41 ? -3.153 4.420 -3.871 1.00 0.00 41 GLU A O 20
ATOM 14666 N N . GLU A 1 42 ? -1.929 2.683 -4.623 1.00 0.00 42 GLU A N 20
ATOM 14667 C CA . GLU A 1 42 ? -2.071 3.016 -6.055 1.00 0.00 42 GLU A CA 20
ATOM 14668 C C . GLU A 1 42 ? -3.313 3.841 -6.442 1.00 0.00 42 GLU A C 20
ATOM 14669 O O . GLU A 1 42 ? -3.200 4.969 -6.922 1.00 0.00 42 GLU A O 20
ATOM 14682 N N . GLN A 1 43 ? -4.498 3.271 -6.245 1.00 0.00 43 GLN A N 20
ATOM 14683 C CA . GLN A 1 43 ? -5.734 3.962 -6.637 1.00 0.00 43 GLN A CA 20
ATOM 14684 C C . GLN A 1 43 ? -6.254 4.866 -5.510 1.00 0.00 43 GLN A C 20
ATOM 14685 O O . GLN A 1 43 ? -6.561 6.037 -5.736 1.00 0.00 43 GLN A O 20
ATOM 14699 N N . CYS A 1 44 ? -6.383 4.326 -4.301 1.00 0.00 44 CYS A N 20
ATOM 14700 C CA . CYS A 1 44 ? -6.941 5.110 -3.194 1.00 0.00 44 CYS A CA 20
ATOM 14701 C C . CYS A 1 44 ? -5.921 6.127 -2.679 1.00 0.00 44 CYS A C 20
ATOM 14702 O O . CYS A 1 44 ? -4.831 5.786 -2.218 1.00 0.00 44 CYS A O 20
ATOM 14709 N N . GLY A 1 45 ? -6.285 7.395 -2.783 1.00 0.00 45 GLY A N 20
ATOM 14710 C CA . GLY A 1 45 ? -5.342 8.468 -2.446 1.00 0.00 45 GLY A CA 20
ATOM 14711 C C . GLY A 1 45 ? -4.414 8.776 -3.620 1.00 0.00 45 GLY A C 20
ATOM 14712 O O . GLY A 1 45 ? -3.200 8.607 -3.515 1.00 0.00 45 GLY A O 20
ATOM 14716 N N . SER A 1 46 ? -5.009 9.282 -4.701 1.00 0.00 46 SER A N 20
ATOM 14717 C CA . SER A 1 46 ? -4.322 9.418 -6.003 1.00 0.00 46 SER A CA 20
ATOM 14718 C C . SER A 1 46 ? -2.785 9.315 -6.017 1.00 0.00 46 SER A C 20
ATOM 14719 O O . SER A 1 46 ? -2.258 8.247 -6.320 1.00 0.00 46 SER A O 20
ATOM 14727 N N . THR A 1 47 ? -2.099 10.397 -5.634 1.00 0.00 47 THR A N 20
ATOM 14728 C CA . THR A 1 47 ? -0.637 10.533 -5.831 1.00 0.00 47 THR A CA 20
ATOM 14729 C C . THR A 1 47 ? 0.136 9.258 -6.205 1.00 0.00 47 THR A C 20
ATOM 14730 O O . THR A 1 47 ? 0.466 8.426 -5.358 1.00 0.00 47 THR A O 20
ATOM 14741 N N . THR A 1 48 ? 0.425 9.111 -7.492 1.00 0.00 48 THR A N 20
ATOM 14742 C CA . THR A 1 48 ? 1.135 7.911 -7.959 1.00 0.00 48 THR A CA 20
ATOM 14743 C C . THR A 1 48 ? 1.766 8.190 -9.334 1.00 0.00 48 THR A C 20
ATOM 14744 O O . THR A 1 48 ? 1.149 8.843 -10.177 1.00 0.00 48 THR A O 20
ATOM 14755 N N . PRO A 1 49 ? 2.980 7.705 -9.616 1.00 0.00 49 PRO A N 20
ATOM 14756 C CA . PRO A 1 49 ? 3.619 7.932 -10.916 1.00 0.00 49 PRO A CA 20
ATOM 14757 C C . PRO A 1 49 ? 3.003 7.032 -11.992 1.00 0.00 49 PRO A C 20
ATOM 14758 O O . PRO A 1 49 ? 3.002 5.805 -11.886 1.00 0.00 49 PRO A O 20
ATOM 14769 N N . ALA A 1 50 ? 2.472 7.651 -13.039 1.00 0.00 50 ALA A N 20
ATOM 14770 C CA . ALA A 1 50 ? 1.830 6.873 -14.108 1.00 0.00 50 ALA A CA 20
ATOM 14771 C C . ALA A 1 50 ? 2.861 6.249 -15.056 1.00 0.00 50 ALA A C 20
ATOM 14772 O O . ALA A 1 50 ? 2.851 5.039 -15.283 1.00 0.00 50 ALA A O 20
ATOM 14779 N N . SER A 1 51 ? 3.754 7.060 -15.615 1.00 0.00 51 SER A N 20
ATOM 14780 C CA . SER A 1 51 ? 4.781 6.520 -16.515 1.00 0.00 51 SER A CA 20
ATOM 14781 C C . SER A 1 51 ? 5.993 6.033 -15.715 1.00 0.00 51 SER A C 20
ATOM 14782 O O . SER A 1 51 ? 6.478 6.706 -14.804 1.00 0.00 51 SER A O 20
ATOM 14790 N N . ALA A 1 52 ? 6.488 4.851 -16.064 1.00 0.00 52 ALA A N 20
ATOM 14791 C CA . ALA A 1 52 ? 7.657 4.304 -15.368 1.00 0.00 52 ALA A CA 20
ATOM 14792 C C . ALA A 1 52 ? 8.478 3.467 -16.345 1.00 0.00 52 ALA A C 20
ATOM 14793 O O . ALA A 1 52 ? 7.946 2.479 -16.898 1.00 0.00 52 ALA A O 20
#

Foldseek 3Di:
DDQDFDDDDQADDSPDPRRVVLCVPQCVPDHDPPPCVCSRPPPGRPDDDDDD

Nearest PDB structures (foldseek):
  2bic-assembly1_A  TM=7.245E-01  e=1.674E-07  Phytophthora cactorum
  4upd-assembly1_A  TM=3.855E-01  e=4.971E+00  Ophiostoma piceae
  4be4-assembly1_A  TM=3.975E-01  e=5.759E+00  Ophiostoma piceae
  2bic-assembly1_A  TM=7.081E-01  e=4.787E-06  Phytophthora cactorum
  4qtr-assembly2_C  TM=4.253E-01  e=7.110E+00  Drosophila melanogaster

InterPro domains:
  IPR018570 Phytotoxin, PcF [PF09461] (24-67)